Protein AF-A0A915LHN9-F1 (afdb_monomer_lite)

pLDDT: mean 75.08, std 18.37, range [23.11, 97.94]

InterPro domains:
  IPR002088 Protein prenyltransferase, alpha subunit [PF01239] (464-487)
  IPR002088 Protein prenyltransferase, alpha subunit [PF01239] (536-564)
  IPR002088 Protein prenyltransferase, alpha subunit [PS51147] (412-446)
  IPR002088 Protein prenyltransferase, alpha subunit [PS51147] (463-497)
  IPR002088 Protein prenyltransferase, alpha subunit [PS51147] (533-567)
  IPR011043 Galactose oxidase/kelch, beta-propeller [SSF50965] (119-292)
  IPR015915 Kelch-type beta-propeller [G3DSA:2.120.10.80] (1-149)
  IPR015915 Kelch-type beta-propeller [G3DSA:2.120.10.80] (150-326)
  IPR052125 Kelch domain-containing protein 10 [PTHR46428] (4-331)

Organism: Meloidogyne javanica (NCBI:txid6303)

Radius of gyration: 35.58 Å; chains: 1; bounding box: 91×74×95 Å

Foldseek 3Di:
DADWDWDAQPQVRDIDTAAAPDPVDGDDQFPAQWDKEAPDDPPDPPDFRFKIKIAKGAHPVGADPRIDGWIWIWGQALLRHIDIDTAAADDPDGGDRFGQWAKYWDWDADPPGWIKIKMWTAWGDRRPATFGKIKIWIDTPPDDSNDHTYIDTLDDGPPAHGGWGQWYWDDDDQKTWIDWGARDLQGIDFLQWIWIAGNVVSHIDIDGAAAAPVPGGDAGFGQWDWDDDDQKIKTAWGAHNVRAIFFWIWIAGNVRRYIDTDDPVQTWPFRFGNWDWYADPQQKIKIAWHWGADPDPDRDIDTDGDITMGGPDPGDPVSVVSSVVPVVDPDDPCSSCSRGDNDVVSVVLPQDPDDDDDDDDDDDDDPDDDPPPPPPDDPVRVVVVVVVVVVVVVLLVVLVVVLVVCVVVVNQDVSNVVSLLVVCLVVVQPLVSLVSVVSSLVVQLDDDVPDDPVNSVVSNVVSVVVLQVSLVSNCVVPVQRPSSLVSDQDDCLVVSCVVPVQNCSSQDDDDDDDDDDDDDDRPVSHCVVVVPDLVNLLVVLVVSCVVPVLRLSSLVSNVVSQLVVQVVVDDPPFLASHDLVVLLVLLVSLLVSCLVPVQRCRSLVSVVVSLCRQFPGHPDDKDWFKKAAPDQFKMKTFIPDWAAPVVVVLFWDFDPVWDKDKAADDLPPPDPSRDHNGTHRMIMIGRGHPWIWTFDQPPVRDTDPDIDTRGHPDMDGPLVCLCQQLPQAAGPGDPSVLVSLVSLLVSLVVPCVPPVRLSSLVSNLVSCCNGGGLDPVSLVSLVVSLVSNCVVPVVCNVVSLVVNLSSLQSVQQQDADPVGGGVVVCLRVRNAADDPVPSPHPDCPVCSNVVSRHDDPPPVPPDPDDDGDDD

Secondary structure (DSSP, 8-state):
-----EEEETTTTEEEEPEESSTTSPPPS--BS-EEEES--TT-TTS-TTEEEEE--B-SSPSGGG----EEEEEE-TTSEEEEEEPPEESS------BS-EEEEEEEEPTTS-EEEEEEEEEEE-SS-EEEEEEEEEEETTS-TTSPEEEEEEE-TTSSS---BS-EEEEETTEEEEE--EEETTEE--SSEEEEEETTTTEEEEEEPBPBTTTBSPPP-BS-EEEEETTEEEEE--B-TTS-B---EEEEETTTTEEEE--TTSS-SS--BS-EEEE-TTSEEEEE--EEE--SSS--EEE---EEEEESSPPPHHHHHHHHHHHH--SGGGGTTTSS---HHHHTTS-----PPP-----------S--------HHHHHHHHHHHHHHHHHHHHHHHHHHHHHHHT--SHHHHHHHHHHHTT-TT-HHHHHHHHHHHHHHTSPPTT--HHHHHHHHHHHHHHHHHHHHHHHHH-TT-HHHHHH--SS-HHHHHHH-TT-HHHH------S-------HHHHHHHHTT--HHHHHHHHHHHHHH-TT-HHHHHHHHHHHHHHTGGGS-TT---SS-HHHHHHHHHHHHHHHHH-TT-HHHHHHHHHHHHHHHH-SPPPP-EEEEEESSSSEEEEEEEEEEEHHHHHHHEE--TTS--EEEEE-S----TT--S-SEEEEEEEES--SSEEE--B-TTS-B-S-PEEE--SS-EE-HHHHHHHT-SSPP---HHHHHHHHHHHHHHHHHHHHH--HHHHHHHHHHHHHHH-S-HHHHHHHHHHHHHHHHH-GGGHHHHHHHHHHHHHHHHHHSBPTTSSBHHHHHHHTS--B-GGGT--S--TTGGGGGGGB-----TT---S------

Structure (mmCIF, N/CA/C/O backbone):
data_AF-A0A915LHN9-F1
#
_entry.id   AF-A0A915LHN9-F1
#
loop_
_atom_site.group_PDB
_atom_site.id
_atom_site.type_symbol
_atom_site.label_atom_id
_atom_site.label_alt_id
_atom_site.label_comp_id
_atom_site.label_asym_id
_atom_site.label_entity_id
_atom_site.label_seq_id
_atom_site.pdbx_PDB_ins_code
_atom_site.Cartn_x
_atom_site.Cartn_y
_atom_site.Cartn_z
_atom_site.occupancy
_atom_site.B_iso_or_equiv
_atom_site.auth_seq_id
_atom_site.auth_comp_id
_atom_site.auth_asym_id
_atom_site.auth_atom_id
_atom_site.pdbx_PDB_model_num
ATOM 1 N N . PHE A 1 1 ? -4.178 31.373 26.832 1.00 41.88 1 PHE A N 1
ATOM 2 C CA . PHE A 1 1 ? -4.070 30.091 26.110 1.00 41.88 1 PHE A CA 1
ATOM 3 C C . PHE A 1 1 ? -3.757 30.405 24.659 1.00 41.88 1 PHE A C 1
ATOM 5 O O . PHE A 1 1 ? -4.580 31.052 24.026 1.00 41.88 1 PHE A O 1
ATOM 12 N N . SER A 1 2 ? -2.566 30.071 24.154 1.00 49.72 2 SER A N 1
ATOM 13 C CA . SER A 1 2 ? -2.319 30.146 22.710 1.00 49.72 2 SER A CA 1
ATOM 14 C C . SER A 1 2 ? -2.953 28.920 22.060 1.00 49.72 2 SER A C 1
ATOM 16 O O . SER A 1 2 ? -2.694 27.799 22.496 1.00 49.72 2 SER A O 1
ATOM 18 N N . SER A 1 3 ? -3.807 29.122 21.058 1.00 67.75 3 SER A N 1
ATOM 19 C CA . SER A 1 3 ? -4.285 28.023 20.220 1.00 67.75 3 SER A CA 1
ATOM 20 C C . SER A 1 3 ? -3.090 27.443 19.468 1.00 67.75 3 SER A C 1
ATOM 22 O O . SER A 1 3 ? -2.469 28.128 18.657 1.00 67.75 3 SER A O 1
ATOM 24 N N . ASP A 1 4 ? -2.753 26.193 19.769 1.00 80.88 4 ASP A N 1
ATOM 25 C CA . ASP A 1 4 ? -1.668 25.458 19.132 1.00 80.88 4 ASP A CA 1
ATOM 26 C C . ASP A 1 4 ? -2.243 24.470 18.116 1.00 80.88 4 ASP A C 1
ATOM 28 O O . ASP A 1 4 ? -3.267 23.835 18.365 1.00 80.88 4 ASP A O 1
ATOM 32 N N . ALA A 1 5 ? -1.543 24.275 17.003 1.00 82.56 5 ALA A N 1
ATOM 33 C CA . ALA A 1 5 ? -1.852 23.208 16.065 1.00 82.56 5 ALA A CA 1
ATOM 34 C C . ALA A 1 5 ? -0.722 22.188 16.010 1.00 82.56 5 ALA A C 1
ATOM 36 O O . ALA A 1 5 ? 0.466 22.523 15.995 1.00 82.56 5 ALA A O 1
ATOM 37 N N . TRP A 1 6 ? -1.118 20.925 15.953 1.00 84.19 6 TRP A N 1
ATOM 38 C CA . TRP A 1 6 ? -0.229 19.780 15.994 1.00 84.19 6 TRP A CA 1
ATOM 39 C C . TRP A 1 6 ? -0.526 18.872 14.815 1.00 84.19 6 TRP A C 1
ATOM 41 O O . TRP A 1 6 ? -1.683 18.656 14.462 1.00 84.19 6 TRP A O 1
ATOM 51 N N . ARG A 1 7 ? 0.529 18.314 14.225 1.00 81.56 7 ARG A N 1
ATOM 52 C CA . ARG A 1 7 ? 0.420 17.254 13.228 1.00 81.56 7 ARG A CA 1
ATOM 53 C C . ARG A 1 7 ? 1.058 15.987 13.759 1.00 81.56 7 ARG A C 1
ATOM 55 O O . ARG A 1 7 ? 2.117 16.041 14.388 1.00 81.56 7 ARG A O 1
ATOM 62 N N . PHE A 1 8 ? 0.436 14.856 13.467 1.00 80.69 8 PHE A N 1
ATOM 63 C CA . PHE A 1 8 ? 1.002 13.546 13.735 1.00 80.69 8 PHE A CA 1
ATOM 64 C C . PHE A 1 8 ? 1.490 12.929 12.433 1.00 80.69 8 PHE A C 1
ATOM 66 O O . PHE A 1 8 ? 0.723 12.753 11.486 1.00 80.69 8 PHE A O 1
ATOM 73 N N . ASN A 1 9 ? 2.771 12.582 12.376 1.00 76.56 9 ASN A N 1
ATOM 74 C CA . ASN A 1 9 ? 3.308 11.853 11.243 1.00 76.56 9 ASN A CA 1
ATOM 75 C C . ASN A 1 9 ? 3.039 10.355 11.432 1.00 76.56 9 ASN A C 1
ATOM 77 O O . ASN A 1 9 ? 3.674 9.692 12.250 1.00 76.56 9 ASN A O 1
ATOM 81 N N . ARG A 1 10 ? 2.108 9.823 10.634 1.00 72.75 10 ARG A N 1
ATOM 82 C CA . ARG A 1 10 ? 1.647 8.425 10.698 1.00 72.75 10 ARG A CA 1
ATOM 83 C C . ARG A 1 10 ? 2.717 7.367 10.416 1.00 72.75 10 ARG A C 1
ATOM 85 O O . ARG A 1 10 ? 2.475 6.195 10.688 1.00 72.75 10 ARG A O 1
ATOM 92 N N . LEU A 1 11 ? 3.840 7.763 9.817 1.00 70.62 11 LEU A N 1
ATOM 93 C CA . LEU A 1 11 ? 4.922 6.857 9.449 1.00 70.62 11 LEU A CA 1
ATOM 94 C C . LEU A 1 11 ? 6.073 6.905 10.459 1.00 70.62 11 LEU A C 1
ATOM 96 O O . LEU A 1 11 ? 6.618 5.867 10.810 1.00 70.62 11 LEU A O 1
ATOM 100 N N . THR A 1 12 ? 6.430 8.094 10.959 1.00 70.31 12 THR A N 1
ATOM 101 C CA . THR A 1 12 ? 7.479 8.236 11.988 1.00 70.31 12 THR A CA 1
ATOM 102 C C . THR A 1 12 ? 6.951 8.102 13.411 1.00 70.31 12 THR A C 1
ATOM 104 O O . THR A 1 12 ? 7.747 8.024 14.342 1.00 70.31 12 THR A O 1
ATOM 107 N N . HIS A 1 13 ? 5.629 8.101 13.589 1.00 75.94 13 HIS A N 1
ATOM 108 C CA . HIS A 1 13 ? 4.952 8.097 14.884 1.00 75.94 13 HIS A CA 1
ATOM 109 C C . HIS A 1 13 ? 5.317 9.288 15.783 1.00 75.94 13 HIS A C 1
ATOM 111 O O . HIS A 1 13 ? 5.289 9.189 17.009 1.00 75.94 13 HIS A O 1
ATOM 117 N N . LYS A 1 14 ? 5.652 10.435 15.179 1.00 80.25 14 LYS A N 1
ATOM 118 C CA . LYS A 1 14 ? 6.050 11.650 15.900 1.00 80.25 14 LYS A CA 1
ATOM 119 C C . LYS A 1 14 ? 5.025 12.761 15.743 1.00 80.25 14 LYS A C 1
ATOM 121 O O . LYS A 1 14 ? 4.548 13.043 14.642 1.00 80.25 14 LYS A O 1
ATOM 126 N N . TRP A 1 15 ? 4.748 13.428 16.857 1.00 81.50 15 TRP A N 1
ATOM 127 C CA . TRP A 1 15 ? 4.033 14.696 16.882 1.00 81.50 15 TRP A CA 1
ATOM 128 C C . TRP A 1 15 ? 4.979 15.845 16.553 1.00 81.50 15 TRP A C 1
ATOM 130 O O . TRP A 1 15 ? 6.128 15.874 16.992 1.00 81.50 15 TRP A O 1
ATOM 140 N N . GLN A 1 16 ? 4.478 16.815 15.798 1.00 80.75 16 GLN A N 1
ATOM 141 C CA . GLN A 1 16 ? 5.176 18.057 15.516 1.00 80.75 16 GLN A CA 1
ATOM 142 C C . GLN A 1 16 ? 4.214 19.229 15.694 1.00 80.75 16 GLN A C 1
ATOM 144 O O . GLN A 1 16 ? 3.130 19.251 15.105 1.00 80.75 16 GLN A O 1
ATOM 149 N N . LYS A 1 17 ? 4.636 20.226 16.474 1.00 84.38 17 LYS A N 1
ATOM 150 C CA . LYS A 1 17 ? 3.936 21.507 16.563 1.00 84.38 17 LYS A CA 1
ATOM 151 C C . LYS A 1 17 ? 4.083 22.251 15.234 1.00 84.38 17 LYS A C 1
ATOM 153 O O . LYS A 1 17 ? 5.195 22.402 14.725 1.00 84.38 17 LYS A O 1
ATOM 158 N N . CYS A 1 18 ? 2.964 22.670 14.658 1.00 83.56 18 CYS A N 1
ATOM 159 C CA . CYS A 1 18 ? 2.934 23.395 13.393 1.00 83.56 18 CYS A CA 1
ATOM 160 C C . CYS A 1 18 ? 3.141 24.892 13.636 1.00 83.56 18 CYS A C 1
ATOM 162 O O . CYS A 1 18 ? 2.627 25.451 14.606 1.00 83.56 18 CYS A O 1
ATOM 164 N N . GLY A 1 19 ? 3.894 25.538 12.747 1.00 85.12 19 GLY A N 1
ATOM 165 C CA . GLY A 1 19 ? 4.021 26.995 12.732 1.00 85.12 19 GLY A CA 1
ATOM 166 C C . GLY A 1 19 ? 2.885 27.639 11.940 1.00 85.12 19 GLY A C 1
ATOM 167 O O . GLY A 1 19 ? 2.298 27.003 11.067 1.00 85.12 19 GLY A O 1
ATOM 168 N N . LEU A 1 20 ? 2.599 28.912 12.197 1.00 86.81 20 LEU A N 1
ATOM 169 C CA . LEU A 1 20 ? 1.742 29.708 11.317 1.00 86.81 20 LEU A CA 1
ATOM 170 C C . LEU A 1 20 ? 2.551 30.196 10.112 1.00 86.81 20 LEU A C 1
ATOM 172 O O . LEU A 1 20 ? 3.718 30.570 10.250 1.00 86.81 20 LEU A O 1
ATOM 176 N N . ALA A 1 21 ? 1.943 30.171 8.926 1.00 87.31 21 ALA A N 1
ATOM 177 C CA . ALA A 1 21 ? 2.528 30.779 7.735 1.00 87.31 21 ALA A CA 1
ATOM 178 C C . ALA A 1 21 ? 2.597 32.304 7.875 1.00 87.31 21 ALA A C 1
ATOM 180 O O . ALA A 1 21 ? 3.624 32.896 7.548 1.00 87.31 21 ALA A O 1
ATOM 181 N N . ASP A 1 22 ? 1.544 32.891 8.443 1.00 86.44 22 ASP A N 1
ATOM 182 C CA . ASP A 1 22 ? 1.448 34.302 8.798 1.00 86.44 22 ASP A CA 1
ATOM 183 C C . ASP A 1 22 ? 1.193 34.445 10.312 1.00 86.44 22 ASP A C 1
ATOM 185 O O . ASP A 1 22 ? 0.082 34.175 10.776 1.00 86.44 22 ASP A O 1
ATOM 189 N N . PRO A 1 23 ? 2.200 34.848 11.107 1.00 83.12 23 PRO A N 1
ATOM 190 C CA . PRO A 1 23 ? 2.040 35.078 12.542 1.00 83.12 23 PRO A CA 1
ATOM 191 C C . PRO A 1 23 ? 1.019 36.168 12.901 1.00 83.12 23 PRO A C 1
ATOM 193 O O . PRO A 1 23 ? 0.528 36.168 14.029 1.00 83.12 23 PRO A O 1
ATOM 196 N N . ALA A 1 24 ? 0.695 37.085 11.980 1.00 84.50 24 ALA A N 1
ATOM 197 C CA . ALA A 1 24 ? -0.307 38.127 12.203 1.00 84.50 24 ALA A CA 1
ATOM 198 C C . ALA A 1 24 ? -1.748 37.591 12.138 1.00 84.50 24 ALA A C 1
ATOM 200 O O . ALA A 1 24 ? -2.674 38.266 12.587 1.00 84.50 24 ALA A O 1
ATOM 201 N N . ASN A 1 25 ? -1.940 36.372 11.624 1.00 84.00 25 ASN A N 1
ATOM 202 C CA . ASN A 1 25 ? -3.236 35.713 11.515 1.00 84.00 25 ASN A CA 1
ATOM 203 C C . ASN A 1 25 ? -3.287 34.459 12.416 1.00 84.00 25 ASN A C 1
ATOM 205 O O . ASN A 1 25 ? -3.032 33.344 11.948 1.00 84.00 25 ASN A O 1
ATOM 209 N N . PRO A 1 26 ? -3.566 34.619 13.726 1.00 84.62 26 PRO A N 1
ATOM 210 C CA . PRO A 1 26 ? -3.563 33.510 14.673 1.00 84.62 26 PRO A CA 1
ATOM 211 C C . PRO A 1 26 ? -4.713 32.528 14.424 1.00 84.62 26 PRO A C 1
ATOM 213 O O . PRO A 1 26 ? -5.746 32.867 13.845 1.00 84.62 26 PRO A O 1
ATOM 216 N N . LEU A 1 27 ? -4.555 31.301 14.931 1.00 86.50 27 LEU A N 1
ATOM 217 C CA . LEU A 1 27 ? -5.652 30.334 14.969 1.00 86.50 27 LEU A CA 1
ATOM 218 C C . LEU A 1 27 ? -6.839 30.887 15.773 1.00 86.50 27 LEU A C 1
ATOM 220 O O . LEU A 1 27 ? -6.623 31.626 16.739 1.00 86.50 27 LEU A O 1
ATOM 224 N N . PRO A 1 28 ? -8.080 30.488 15.436 1.00 87.50 28 PRO A N 1
ATOM 225 C CA . PRO A 1 28 ? -9.244 30.842 16.234 1.00 87.50 28 PRO A CA 1
ATOM 226 C C . PRO A 1 28 ? -9.051 30.411 17.693 1.00 87.50 28 PRO A C 1
ATOM 228 O O . PRO A 1 28 ? -8.459 29.370 17.982 1.00 87.50 28 PRO A O 1
ATOM 231 N N . ASP A 1 29 ? -9.554 31.203 18.633 1.00 85.25 29 ASP A N 1
ATOM 232 C CA . ASP A 1 29 ? -9.572 30.852 20.057 1.00 85.25 29 ASP A CA 1
ATOM 233 C C . ASP A 1 29 ? -10.825 30.042 20.444 1.00 85.25 29 ASP A C 1
ATOM 235 O O . ASP A 1 29 ? -10.897 29.481 21.535 1.00 85.25 29 ASP A O 1
ATOM 239 N N . THR A 1 30 ? -11.782 29.929 19.521 1.00 88.00 30 THR A N 1
ATOM 240 C CA . THR A 1 30 ? -13.078 29.242 19.639 1.00 88.00 30 THR A CA 1
ATOM 241 C C . THR A 1 30 ? -13.029 27.796 19.135 1.00 88.00 30 THR A C 1
ATOM 243 O O . THR A 1 30 ? -13.868 27.355 18.361 1.00 88.00 30 THR A O 1
ATOM 246 N N . LEU A 1 31 ? -12.014 27.040 19.563 1.00 85.94 31 LEU A N 1
ATOM 247 C CA . LEU A 1 31 ? -11.741 25.674 19.086 1.00 85.94 31 LEU A CA 1
ATOM 248 C C . LEU A 1 31 ? -12.291 24.564 19.999 1.00 85.94 31 LEU A C 1
ATOM 250 O O . LEU A 1 31 ? -11.873 23.412 19.891 1.00 85.94 31 LEU A O 1
ATOM 254 N N . ALA A 1 32 ? -13.226 24.858 20.901 1.00 86.12 32 ALA A N 1
ATOM 255 C CA . ALA A 1 32 ? -13.972 23.806 21.587 1.00 86.12 32 ALA A CA 1
ATOM 256 C C . ALA A 1 32 ? -15.251 23.472 20.807 1.00 86.12 32 ALA A C 1
ATOM 258 O O . ALA A 1 32 ? -16.022 24.366 20.460 1.00 86.12 32 ALA A O 1
ATOM 259 N N . SER A 1 33 ? -15.467 22.180 20.537 1.00 88.25 33 SER A N 1
ATOM 260 C CA . SER A 1 33 ? -16.639 21.653 19.817 1.00 88.25 33 SER A CA 1
ATOM 261 C C . SER A 1 33 ? -16.911 22.317 18.455 1.00 88.25 33 SER A C 1
ATOM 263 O O . SER A 1 33 ? -18.059 22.403 18.031 1.00 88.25 33 SER A O 1
ATOM 265 N N . PHE A 1 34 ? -15.876 22.787 17.760 1.00 92.62 34 PHE A N 1
ATOM 266 C CA . PHE A 1 34 ? -15.986 23.187 16.354 1.00 92.62 34 PHE A CA 1
ATOM 267 C C . PHE A 1 34 ? -16.174 21.958 15.455 1.00 92.62 34 PHE A C 1
ATOM 269 O O . PHE A 1 34 ? -15.847 20.835 15.850 1.00 92.62 34 PHE A O 1
ATOM 276 N N . SER A 1 35 ? -16.647 22.180 14.231 1.00 92.75 35 SER A N 1
ATOM 277 C CA . SER A 1 35 ? -16.701 21.141 13.200 1.00 92.75 35 SER A CA 1
ATOM 278 C C . SER A 1 35 ? -15.552 21.324 12.224 1.00 92.75 35 SER A C 1
ATOM 280 O O . SER A 1 35 ? -15.201 22.452 11.862 1.00 92.75 35 SER A O 1
ATOM 282 N N . LEU A 1 36 ? -14.995 20.210 11.759 1.00 91.62 36 LEU A N 1
ATOM 283 C CA . LEU A 1 36 ? -13.948 20.188 10.749 1.00 91.62 36 LEU A CA 1
ATOM 284 C C . LEU A 1 36 ? -14.298 19.164 9.678 1.00 91.62 36 LEU A C 1
ATOM 286 O O . LEU A 1 36 ? -14.611 18.023 10.000 1.00 91.62 36 LEU A O 1
ATOM 290 N N . VAL A 1 37 ? -14.199 19.558 8.410 1.00 90.19 37 VAL A N 1
ATOM 291 C CA . VAL A 1 37 ? -14.380 18.645 7.275 1.00 90.19 37 VAL A CA 1
ATOM 292 C C . VAL A 1 37 ? -13.215 18.781 6.306 1.00 90.19 37 VAL A C 1
ATOM 294 O O . VAL A 1 37 ? -12.804 19.892 5.967 1.00 90.19 37 VAL A O 1
ATOM 297 N N . SER A 1 38 ? -12.656 17.651 5.872 1.00 84.50 38 SER A N 1
ATOM 298 C CA . SER A 1 38 ? -11.589 17.654 4.870 1.00 84.50 38 SER A CA 1
ATOM 299 C C . SER A 1 38 ? -12.130 18.068 3.502 1.00 84.50 38 SER A C 1
ATOM 301 O O . SER A 1 38 ? -13.267 17.760 3.138 1.00 84.50 38 SER A O 1
ATOM 303 N N . ARG A 1 39 ? -11.294 18.756 2.724 1.00 79.06 39 ARG A N 1
ATOM 304 C CA . ARG A 1 39 ? -11.580 19.087 1.328 1.00 79.06 39 ARG A CA 1
ATOM 305 C C . ARG A 1 39 ? -11.264 17.928 0.374 1.00 79.06 39 ARG A C 1
ATOM 307 O O . ARG A 1 39 ? -11.835 17.873 -0.708 1.00 79.06 39 ARG A O 1
ATOM 314 N N . GLY A 1 40 ? -10.366 17.016 0.754 1.00 65.00 40 GLY A N 1
ATOM 315 C CA . GLY A 1 40 ? -10.006 15.850 -0.057 1.00 65.00 40 GLY A CA 1
ATOM 316 C C . GLY A 1 40 ? -10.950 14.670 0.181 1.00 65.00 40 GLY A C 1
ATOM 317 O O . GLY A 1 40 ? -11.145 14.266 1.325 1.00 65.00 40 GLY A O 1
ATOM 318 N N . GLN A 1 41 ? -11.504 14.091 -0.888 1.00 55.34 41 GLN A N 1
ATOM 319 C CA . GLN A 1 41 ? -12.154 12.773 -0.857 1.00 55.34 41 GLN A CA 1
ATOM 320 C C . GLN A 1 41 ? -11.271 11.733 -1.556 1.00 55.34 41 GLN A C 1
ATOM 322 O O . GLN A 1 41 ? -10.520 12.068 -2.469 1.00 55.34 41 GLN A O 1
ATOM 327 N N . GLN A 1 42 ? -11.387 10.460 -1.163 1.00 44.69 42 GLN A N 1
ATOM 328 C CA . GLN A 1 42 ? -10.679 9.338 -1.804 1.00 44.69 42 GLN A CA 1
ATOM 329 C C . GLN A 1 42 ? -10.978 9.227 -3.316 1.00 44.69 42 GLN A C 1
ATOM 331 O O . GLN A 1 42 ? -10.148 8.715 -4.060 1.00 44.69 42 GLN A O 1
ATOM 336 N N . SER A 1 43 ? -12.127 9.746 -3.768 1.00 39.56 43 SER A N 1
ATOM 337 C CA . SER A 1 43 ? -12.572 9.801 -5.167 1.00 39.56 43 SER A CA 1
ATOM 338 C C . SER A 1 43 ? -12.132 11.055 -5.943 1.00 39.56 43 SER A C 1
ATOM 340 O O . SER A 1 43 ? -12.230 11.067 -7.168 1.00 39.56 43 SER A O 1
ATOM 342 N N . ASP A 1 44 ? -11.639 12.101 -5.268 1.00 38.72 44 ASP A N 1
ATOM 343 C CA . ASP A 1 44 ? -11.255 13.379 -5.887 1.00 38.72 44 ASP A CA 1
ATOM 344 C C . ASP A 1 44 ? -9.735 13.418 -6.137 1.00 38.72 44 ASP A C 1
ATOM 346 O O . ASP A 1 44 ? -8.949 13.896 -5.316 1.00 38.72 44 ASP A O 1
ATOM 350 N N . PHE A 1 45 ? -9.295 12.959 -7.314 1.00 35.00 45 PHE A N 1
ATOM 351 C CA . PHE A 1 45 ? -7.878 12.980 -7.728 1.00 35.00 45 PHE A CA 1
ATOM 352 C C . PHE A 1 45 ? -7.251 14.397 -7.786 1.00 35.00 45 PHE A C 1
ATOM 354 O O . PHE A 1 45 ? -6.022 14.531 -7.879 1.00 35.00 45 PHE A O 1
ATOM 361 N N . SER A 1 46 ? -8.067 15.456 -7.706 1.00 30.56 46 SER A N 1
ATOM 362 C CA . SER A 1 46 ? -7.673 16.866 -7.827 1.00 30.56 46 SER A CA 1
ATOM 363 C C . SER A 1 46 ? -7.418 17.603 -6.504 1.00 30.56 46 SER A C 1
ATOM 365 O O . SER A 1 46 ? -6.936 18.735 -6.548 1.00 30.56 46 SER A O 1
ATOM 367 N N . CYS A 1 47 ? -7.723 17.025 -5.334 1.00 40.31 47 CYS A N 1
ATOM 368 C CA . CYS A 1 47 ? -7.636 17.734 -4.048 1.00 40.31 47 CYS A CA 1
ATOM 369 C C . CYS A 1 47 ? -6.608 17.107 -3.089 1.00 40.31 47 CYS A C 1
ATOM 371 O O . CYS A 1 47 ? -6.528 15.891 -2.940 1.00 40.31 47 CYS A O 1
ATOM 373 N N . SER A 1 48 ? -5.803 17.945 -2.423 1.00 52.41 48 SER A N 1
ATOM 374 C CA . SER A 1 48 ? -4.827 17.487 -1.422 1.00 52.41 48 SER A CA 1
ATOM 375 C C . SER A 1 48 ? -5.512 17.202 -0.077 1.00 52.41 48 SER A C 1
ATOM 377 O O . SER A 1 48 ? -6.350 17.987 0.364 1.00 52.41 48 SER A O 1
ATOM 379 N N . PHE A 1 49 ? -5.117 16.129 0.616 1.00 62.69 49 PHE A N 1
ATOM 380 C CA . PHE A 1 49 ? -5.605 15.776 1.966 1.00 62.69 49 PHE A CA 1
ATOM 381 C C . PHE A 1 49 ? -5.198 16.782 3.067 1.00 62.69 49 PHE A C 1
ATOM 383 O O . PHE A 1 49 ? -5.535 16.596 4.232 1.00 62.69 49 PHE A O 1
ATOM 390 N N . ASN A 1 50 ? -4.492 17.856 2.705 1.00 74.44 50 ASN A N 1
ATOM 391 C CA . ASN A 1 50 ? -3.958 18.863 3.625 1.00 74.44 50 ASN A CA 1
ATOM 392 C C . ASN A 1 50 ? -4.845 20.094 3.781 1.00 74.44 50 ASN A C 1
ATOM 394 O O . ASN A 1 50 ? -4.433 21.058 4.427 1.00 74.44 50 ASN A O 1
ATOM 398 N N . GLU A 1 51 ? -6.013 20.092 3.146 1.00 85.44 51 GLU A N 1
ATOM 399 C CA . GLU A 1 51 ? -6.959 21.199 3.175 1.00 85.44 51 GLU A CA 1
ATOM 400 C C . GLU A 1 51 ? -8.244 20.785 3.893 1.00 85.44 51 GLU A C 1
ATOM 402 O O . GLU A 1 51 ? -8.754 19.678 3.699 1.00 85.44 51 GLU A O 1
ATOM 407 N N . ALA A 1 52 ? -8.780 21.682 4.715 1.00 89.25 52 ALA A N 1
ATOM 408 C CA . ALA A 1 52 ? -10.027 21.472 5.438 1.00 89.25 52 ALA A CA 1
ATOM 409 C C . ALA A 1 52 ? -10.786 22.788 5.643 1.00 89.25 52 ALA A C 1
ATOM 411 O O . ALA A 1 52 ? -10.239 23.884 5.477 1.00 89.25 52 ALA A O 1
ATOM 412 N N . TYR A 1 53 ? -12.047 22.660 6.039 1.00 92.31 53 TYR A N 1
ATOM 413 C CA . TYR A 1 53 ? -12.872 23.760 6.516 1.00 92.31 53 TYR A CA 1
ATOM 414 C C . TYR A 1 53 ? -13.139 23.610 8.007 1.00 92.31 53 TYR A C 1
ATOM 416 O O . TYR A 1 53 ? -13.400 22.505 8.480 1.00 92.31 53 TYR A O 1
ATOM 424 N N . ILE A 1 54 ? -13.078 24.727 8.727 1.00 93.81 54 ILE A N 1
ATOM 425 C CA . ILE A 1 54 ? -13.389 24.842 10.151 1.00 93.81 54 ILE A CA 1
ATOM 426 C C . ILE A 1 54 ? -14.576 25.782 10.291 1.00 93.81 54 ILE A C 1
ATOM 428 O O . ILE A 1 54 ? -14.543 26.897 9.765 1.00 93.81 54 ILE A O 1
ATOM 432 N N . PHE A 1 55 ? -15.594 25.349 11.023 1.00 95.38 55 PHE A N 1
ATOM 433 C CA . PHE A 1 55 ? -16.768 26.161 11.299 1.00 95.38 55 PHE A CA 1
ATOM 434 C C . PHE A 1 55 ? -17.191 26.064 12.765 1.00 95.38 55 PHE A C 1
ATOM 436 O O . PHE A 1 55 ? -17.122 24.996 13.382 1.00 95.38 55 PHE A O 1
ATOM 443 N N . GLY A 1 56 ? -17.676 27.191 13.286 1.00 93.19 56 GLY A N 1
ATOM 444 C CA . GLY A 1 56 ? -18.273 27.287 14.612 1.00 93.19 56 GLY A CA 1
ATOM 445 C C . GLY A 1 56 ? -17.279 27.041 15.743 1.00 93.19 56 GLY A C 1
ATOM 446 O O . GLY A 1 56 ? -16.065 27.161 15.573 1.00 93.19 56 GLY A O 1
ATOM 447 N N . GLY A 1 57 ? -17.823 26.689 16.903 1.00 92.25 57 GLY A N 1
ATOM 448 C CA . GLY A 1 57 ? -17.063 26.427 18.118 1.00 92.25 57 GLY A CA 1
ATOM 449 C C . GLY A 1 57 ? -17.176 27.545 19.153 1.00 92.25 57 GLY A C 1
ATOM 450 O O . GLY A 1 57 ? -17.697 28.634 18.900 1.00 92.25 57 GLY A O 1
ATOM 451 N N . THR A 1 58 ? -16.697 27.238 20.354 1.00 90.88 58 THR A N 1
ATOM 452 C CA . THR A 1 58 ? -16.778 28.085 21.550 1.00 90.88 58 THR A CA 1
ATOM 453 C C . THR A 1 58 ? -15.416 28.155 22.241 1.00 90.88 58 THR A C 1
ATOM 455 O O . THR A 1 58 ? -14.505 27.376 21.947 1.00 90.88 58 THR A O 1
ATOM 458 N N . LYS A 1 59 ? -15.256 29.090 23.178 1.00 86.06 59 LYS A N 1
ATOM 459 C CA . LYS A 1 59 ? -14.097 29.171 24.083 1.00 86.06 59 LYS A CA 1
ATOM 460 C C . LYS A 1 59 ? -14.548 29.212 25.535 1.00 86.06 59 LYS A C 1
ATOM 462 O O . LYS A 1 59 ? -15.740 29.197 25.781 1.00 86.06 59 LYS A O 1
ATOM 467 N N . VAL A 1 60 ? -13.619 29.221 26.489 1.00 78.19 60 VAL A N 1
ATOM 468 C CA . VAL A 1 60 ? -13.955 29.375 27.914 1.00 78.19 60 VAL A CA 1
ATOM 469 C C . VAL A 1 60 ? -14.232 30.857 28.217 1.00 78.19 60 VAL A C 1
ATOM 471 O O . VAL A 1 60 ? -13.402 31.689 27.838 1.00 78.19 60 VAL A O 1
ATOM 474 N N . PRO A 1 61 ? -15.329 31.205 28.920 1.00 76.12 61 PRO A N 1
ATOM 475 C CA . PRO A 1 61 ? -16.432 30.335 29.359 1.00 76.12 61 PRO A CA 1
ATOM 476 C C . PRO A 1 61 ? -17.313 29.880 28.184 1.00 76.12 61 PRO A C 1
ATOM 478 O O . PRO A 1 61 ? -17.587 30.676 27.292 1.00 76.12 61 PRO A O 1
ATOM 481 N N . PHE A 1 62 ? -17.736 28.610 28.192 1.00 74.75 62 PHE A N 1
ATOM 482 C CA . PHE A 1 62 ? -18.438 27.983 27.065 1.00 74.75 62 PHE A CA 1
ATOM 483 C C . PHE A 1 62 ? -19.849 28.555 26.841 1.00 74.75 62 PHE A C 1
ATOM 485 O O . PHE A 1 62 ? -20.601 28.707 27.801 1.00 74.75 62 PHE A O 1
ATOM 492 N N . GLY A 1 63 ? -20.217 28.802 25.577 1.00 74.00 63 GLY A N 1
ATOM 493 C CA . GLY A 1 63 ? -21.557 29.223 25.154 1.00 74.00 63 GLY A CA 1
ATOM 494 C C . GLY A 1 63 ? -21.772 30.740 25.038 1.00 74.00 63 GLY A C 1
ATOM 495 O O . GLY A 1 63 ? -20.884 31.558 25.310 1.00 74.00 63 GLY A O 1
ATOM 496 N N . GLY A 1 64 ? -22.974 31.125 24.604 1.00 75.81 64 GLY A N 1
ATOM 497 C CA . GLY A 1 64 ? -23.437 32.507 24.481 1.00 75.81 64 GLY A CA 1
ATOM 498 C C . GLY A 1 64 ? -22.559 33.367 23.566 1.00 75.81 64 GLY A C 1
ATOM 499 O O . GLY A 1 64 ? -22.274 33.027 22.417 1.00 75.81 64 GLY A O 1
ATOM 500 N N . ASN A 1 65 ? -22.083 34.499 24.092 1.00 76.38 65 ASN A N 1
ATOM 501 C CA . ASN A 1 65 ? -21.251 35.459 23.351 1.00 76.38 65 ASN A CA 1
ATOM 502 C C . ASN A 1 65 ? -19.857 34.929 22.970 1.00 76.38 65 ASN A C 1
ATOM 504 O O . ASN A 1 65 ? -19.133 35.600 22.232 1.00 76.38 65 ASN A O 1
ATOM 508 N N . SER A 1 66 ? -19.460 33.760 23.479 1.00 83.12 66 SER A N 1
ATOM 509 C CA . SER A 1 66 ? -18.162 33.155 23.185 1.00 83.12 66 SER A CA 1
ATOM 510 C C . SER A 1 66 ? -18.149 32.338 21.886 1.00 83.12 66 SER A C 1
ATOM 512 O O . SER A 1 66 ? -17.070 31.969 21.426 1.00 83.12 66 SER A O 1
ATOM 514 N N . ASN A 1 67 ? -19.312 32.095 21.273 1.00 87.94 67 ASN A N 1
ATOM 515 C CA . ASN A 1 67 ? -19.439 31.300 20.054 1.00 87.94 67 ASN A CA 1
ATOM 516 C C . ASN A 1 67 ? -19.076 32.097 18.795 1.00 87.94 67 ASN A C 1
ATOM 518 O O . ASN A 1 67 ? -19.262 33.317 18.718 1.00 87.94 67 ASN A O 1
ATOM 522 N N . THR A 1 68 ? -18.635 31.392 17.756 1.00 90.44 68 THR A N 1
ATOM 523 C CA . THR A 1 68 ? -18.328 31.976 16.444 1.00 90.44 68 THR A CA 1
ATOM 524 C C . THR A 1 68 ? -19.243 31.432 15.350 1.00 90.44 68 THR A C 1
ATOM 526 O O . THR A 1 68 ? -19.748 30.320 15.440 1.00 90.44 68 THR A O 1
ATOM 529 N N . ASN A 1 69 ? -19.443 32.220 14.296 1.00 91.75 69 ASN A N 1
ATOM 530 C CA . ASN A 1 69 ? -20.112 31.818 13.055 1.00 91.75 69 ASN A CA 1
ATOM 531 C C . ASN A 1 69 ? -19.167 31.884 11.844 1.00 91.75 69 ASN A C 1
ATOM 533 O O . ASN A 1 69 ? -19.599 31.967 10.695 1.00 91.75 69 ASN A O 1
ATOM 537 N N . ARG A 1 70 ? -17.858 31.933 12.101 1.00 92.62 70 ARG A N 1
ATOM 538 C CA . ARG A 1 70 ? -16.844 32.112 11.064 1.00 92.62 70 ARG A CA 1
ATOM 539 C C . ARG A 1 70 ? -16.500 30.782 10.407 1.00 92.62 70 ARG A C 1
ATOM 541 O O . ARG A 1 70 ? -16.260 29.793 11.095 1.00 92.62 70 ARG A O 1
ATOM 548 N N . LEU A 1 71 ? -16.418 30.804 9.079 1.00 93.62 71 LEU A N 1
ATOM 549 C CA . LEU A 1 71 ? -15.907 29.710 8.264 1.00 93.62 71 LEU A CA 1
ATOM 550 C C . LEU A 1 71 ? -14.455 30.001 7.888 1.00 93.62 71 LEU A C 1
ATOM 552 O O . LEU A 1 71 ? -14.158 31.003 7.237 1.00 93.62 71 LEU A O 1
ATOM 556 N N . TYR A 1 72 ? -13.548 29.113 8.268 1.00 92.44 72 TYR A N 1
ATOM 557 C CA . TYR A 1 72 ? -12.140 29.201 7.910 1.00 92.44 72 TYR A CA 1
ATOM 558 C C . TYR A 1 72 ? -11.768 28.077 6.951 1.00 92.44 72 TYR A C 1
ATOM 560 O O . TYR A 1 72 ? -12.140 26.926 7.157 1.00 92.44 72 TYR A O 1
ATOM 568 N N . TRP A 1 73 ? -10.988 28.407 5.928 1.00 91.06 73 TRP A N 1
ATOM 569 C CA . TRP A 1 73 ? -10.214 27.434 5.170 1.00 91.06 73 TRP A CA 1
ATOM 570 C C . TRP A 1 73 ? -8.835 27.315 5.806 1.00 91.06 73 TRP A C 1
ATOM 572 O O . TRP A 1 73 ? -8.192 28.327 6.102 1.00 91.06 73 TRP A O 1
ATOM 582 N N . ILE A 1 74 ? -8.392 26.082 6.015 1.00 88.69 74 ILE A N 1
ATOM 583 C CA . ILE A 1 74 ? -7.074 25.771 6.552 1.00 88.69 74 ILE A CA 1
ATOM 584 C C . ILE A 1 74 ? -6.320 24.881 5.568 1.00 88.69 74 ILE A C 1
ATOM 586 O O . ILE A 1 74 ? -6.878 23.920 5.038 1.00 88.69 74 ILE A O 1
ATOM 590 N N . LYS A 1 75 ? -5.042 25.193 5.343 1.00 86.88 75 LYS A N 1
ATOM 591 C CA . LYS A 1 75 ? -4.114 24.389 4.550 1.00 86.88 75 LYS A CA 1
ATOM 592 C C . LYS A 1 75 ? -2.802 24.196 5.289 1.00 86.88 75 LYS A C 1
ATOM 594 O O . LYS A 1 75 ? -2.217 25.159 5.780 1.00 86.88 75 LYS A O 1
ATOM 599 N N . ILE A 1 76 ? -2.308 22.965 5.316 1.00 82.62 76 ILE A N 1
ATOM 600 C CA . ILE A 1 76 ? -0.961 22.654 5.803 1.00 82.62 76 ILE A CA 1
ATOM 601 C C . ILE A 1 76 ? -0.035 22.513 4.596 1.00 82.62 76 ILE A C 1
ATOM 603 O O . ILE A 1 76 ? -0.291 21.711 3.699 1.00 82.62 76 ILE A O 1
ATOM 607 N N . ASP A 1 77 ? 1.029 23.312 4.542 1.00 79.75 77 ASP A N 1
ATOM 608 C CA . ASP A 1 77 ? 1.998 23.232 3.450 1.00 79.75 77 ASP A CA 1
ATOM 609 C C . ASP A 1 77 ? 3.055 22.133 3.652 1.00 79.75 77 ASP A C 1
ATOM 611 O O . ASP A 1 77 ? 3.140 21.465 4.686 1.00 79.75 77 ASP A O 1
ATOM 615 N N . SER A 1 78 ? 3.906 21.960 2.640 1.00 68.88 78 SER A N 1
ATOM 616 C CA . SER A 1 78 ? 4.974 20.959 2.629 1.00 68.88 78 SER A CA 1
ATOM 617 C C . SER A 1 78 ? 6.071 21.188 3.678 1.00 68.88 78 SER A C 1
ATOM 619 O O . SER A 1 78 ? 6.899 20.298 3.881 1.00 68.88 78 SER A O 1
ATOM 621 N N . LEU A 1 79 ? 6.088 22.334 4.363 1.00 72.06 79 LEU A N 1
ATOM 622 C CA . LEU A 1 79 ? 6.990 22.635 5.476 1.00 72.06 79 LEU A CA 1
ATOM 623 C C . LEU A 1 79 ? 6.308 22.450 6.841 1.00 72.06 79 LEU A C 1
ATOM 625 O O . LEU A 1 79 ? 6.976 22.542 7.872 1.00 72.06 79 LEU A O 1
ATOM 629 N N . GLY A 1 80 ? 5.008 22.144 6.867 1.00 72.19 80 GLY A N 1
ATOM 630 C CA . GLY A 1 80 ? 4.221 22.046 8.093 1.00 72.19 80 GLY A CA 1
ATOM 631 C C . GLY A 1 80 ? 3.791 23.394 8.653 1.00 72.19 80 GLY A C 1
ATOM 632 O O . GLY A 1 80 ? 3.526 23.487 9.855 1.00 72.19 80 GLY A O 1
ATOM 633 N N . LYS A 1 81 ? 3.750 24.438 7.818 1.00 84.31 81 LYS A N 1
ATOM 634 C CA . LYS A 1 81 ? 3.145 25.714 8.190 1.00 84.31 81 LYS A CA 1
ATOM 635 C C . LYS A 1 81 ? 1.665 25.726 7.834 1.00 84.31 81 LYS A C 1
ATOM 637 O O . LYS A 1 81 ? 1.244 25.181 6.813 1.00 84.31 81 LYS A O 1
ATOM 642 N N . ILE A 1 82 ? 0.889 26.363 8.696 1.00 87.38 82 ILE A N 1
ATOM 643 C CA . ILE A 1 82 ? -0.555 26.492 8.565 1.00 87.38 82 ILE A CA 1
ATOM 644 C C . ILE A 1 82 ? -0.886 27.810 7.888 1.00 87.38 82 ILE A C 1
ATOM 646 O O . ILE A 1 82 ? -0.555 28.883 8.393 1.00 87.38 82 ILE A O 1
ATOM 650 N N . HIS A 1 83 ? -1.586 27.703 6.769 1.00 89.19 83 HIS A N 1
ATOM 651 C CA . HIS A 1 83 ? -2.227 28.799 6.066 1.00 89.19 83 HIS A CA 1
ATOM 652 C C . HIS A 1 83 ? -3.692 28.808 6.484 1.00 89.19 83 HIS A C 1
ATOM 654 O O . HIS A 1 83 ? -4.402 27.824 6.281 1.00 89.19 83 HIS A O 1
ATOM 660 N N . LEU A 1 84 ? -4.131 29.900 7.097 1.00 89.88 84 LEU A N 1
ATOM 661 C CA . LEU A 1 84 ? -5.505 30.085 7.544 1.00 89.88 84 LEU A CA 1
ATOM 662 C C . LEU A 1 84 ? -6.118 31.243 6.760 1.00 89.88 84 LEU A C 1
ATOM 664 O O . LEU A 1 84 ? -5.523 32.315 6.676 1.00 89.88 84 LEU A O 1
ATOM 668 N N . LYS A 1 85 ? -7.316 31.051 6.212 1.00 90.12 85 LYS A N 1
ATOM 669 C CA . LYS A 1 85 ? -8.037 32.098 5.482 1.00 90.12 85 LYS A CA 1
ATOM 670 C C . LYS A 1 85 ? -9.498 32.126 5.894 1.00 90.12 85 LYS A C 1
ATOM 672 O O . LYS A 1 85 ? -10.214 31.140 5.718 1.00 90.12 85 LYS A O 1
ATOM 677 N N . LEU A 1 86 ? -9.950 33.272 6.395 1.00 91.38 86 LEU A N 1
ATOM 678 C CA . LEU A 1 86 ? -11.371 33.517 6.622 1.00 91.38 86 LEU A CA 1
ATOM 679 C C . LEU A 1 86 ? -12.102 33.515 5.273 1.00 91.38 86 LEU A C 1
ATOM 681 O O . LEU A 1 86 ? -11.663 34.172 4.331 1.00 91.38 86 LEU A O 1
ATOM 685 N N . GLN A 1 87 ? -13.179 32.744 5.172 1.00 90.94 87 GLN A N 1
ATOM 686 C CA . GLN A 1 87 ? -13.982 32.654 3.959 1.00 90.94 87 GLN A CA 1
ATOM 687 C C . GLN A 1 87 ? -15.085 33.711 3.972 1.00 90.94 87 GLN A C 1
ATOM 689 O O . GLN A 1 87 ? -15.778 33.888 4.974 1.00 90.94 87 GLN A O 1
ATOM 694 N N . SER A 1 88 ? -15.259 34.383 2.837 1.00 90.25 88 SER A N 1
ATOM 695 C CA . SER A 1 88 ? -16.367 35.309 2.619 1.00 90.25 88 SER A CA 1
ATOM 696 C C . SER A 1 88 ? -17.645 34.533 2.318 1.00 90.25 88 SER A C 1
ATOM 698 O O . SER A 1 88 ? -17.623 33.579 1.539 1.00 90.25 88 SER A O 1
ATOM 700 N N . ILE A 1 89 ? -18.759 34.957 2.908 1.00 91.50 89 ILE A N 1
ATOM 701 C CA . ILE A 1 89 ? -20.087 34.380 2.685 1.00 91.50 89 ILE A CA 1
ATOM 702 C C . ILE A 1 89 ? -20.990 35.502 2.180 1.00 91.50 89 ILE A C 1
ATOM 704 O O . ILE A 1 89 ? -21.037 36.574 2.783 1.00 91.50 89 ILE A O 1
ATOM 708 N N . SER A 1 90 ? -21.662 35.263 1.062 1.00 86.00 90 SER A N 1
ATOM 709 C CA . SER A 1 90 ? -22.628 36.158 0.445 1.00 86.00 90 SER A CA 1
ATOM 710 C C . SER A 1 90 ? -24.052 35.651 0.662 1.00 86.00 90 SER A C 1
ATOM 712 O O . SER A 1 90 ? -24.311 34.454 0.817 1.00 86.00 90 SER A O 1
ATOM 714 N N . GLY A 1 91 ? -24.984 36.598 0.686 1.00 78.44 91 GLY A N 1
ATOM 715 C CA . GLY A 1 91 ? -26.403 36.344 0.898 1.00 78.44 91 GLY A CA 1
ATOM 716 C C . GLY A 1 91 ? -26.993 37.224 2.004 1.00 78.44 91 GLY A C 1
ATOM 717 O O . GLY A 1 91 ? -26.256 37.886 2.735 1.00 78.44 91 GLY A O 1
ATOM 718 N N . PRO A 1 92 ? -28.330 37.257 2.123 1.00 76.81 92 PRO A N 1
ATOM 719 C CA . PRO A 1 92 ? -29.029 38.066 3.124 1.00 76.81 92 PRO A CA 1
ATOM 720 C C . PRO A 1 92 ? -28.999 37.450 4.533 1.00 76.81 92 PRO A C 1
ATOM 722 O O . PRO A 1 92 ? -29.356 38.114 5.503 1.00 76.81 92 PRO A O 1
ATOM 725 N N . LEU A 1 93 ? -28.604 36.179 4.649 1.00 84.06 93 LEU A N 1
ATOM 726 C CA . LEU A 1 93 ? -28.569 35.422 5.897 1.00 84.06 93 LEU A CA 1
ATOM 727 C C . LEU A 1 93 ? -27.152 35.395 6.477 1.00 84.06 93 LEU A C 1
ATOM 729 O O . LEU A 1 93 ? -26.163 35.423 5.747 1.00 84.06 93 LEU A O 1
ATOM 733 N N . LEU A 1 94 ? -27.057 35.277 7.800 1.00 86.88 94 LEU A N 1
ATOM 734 C CA . LEU A 1 94 ? -25.802 35.019 8.501 1.00 86.88 94 LEU A CA 1
ATOM 735 C C . LEU A 1 94 ? -25.807 33.593 9.041 1.00 86.88 94 LEU A C 1
ATOM 737 O O . LEU A 1 94 ? -26.828 33.119 9.539 1.00 86.88 94 LEU A O 1
ATOM 741 N N . LEU A 1 95 ? -24.650 32.931 8.993 1.00 91.12 95 LEU A N 1
ATOM 742 C CA . LEU A 1 95 ? -24.476 31.676 9.718 1.00 91.12 95 LEU A CA 1
ATOM 743 C C . LEU A 1 95 ? -24.666 31.905 11.228 1.00 91.12 95 LEU A C 1
ATOM 745 O O . LEU A 1 95 ? -24.288 32.971 11.744 1.00 91.12 95 LEU A O 1
ATOM 749 N N . PRO A 1 96 ? -25.210 30.913 11.949 1.00 89.56 96 PRO A N 1
ATOM 750 C CA . PRO A 1 96 ? -25.462 31.024 13.377 1.00 89.56 96 PRO A CA 1
ATOM 751 C C . PRO A 1 96 ? -24.161 30.885 14.180 1.00 89.56 96 PRO A C 1
ATOM 753 O O . PRO A 1 96 ? -23.203 30.237 13.753 1.00 89.56 96 PRO A O 1
ATOM 756 N N . LYS A 1 97 ? -24.116 31.510 15.363 1.00 92.38 97 LYS A N 1
ATOM 757 C CA . LYS A 1 97 ? -22.984 31.402 16.296 1.00 92.38 97 LYS A CA 1
ATOM 758 C C . LYS A 1 97 ? -23.172 30.188 17.204 1.00 92.38 97 LYS A C 1
ATOM 760 O O . LYS A 1 97 ? -23.730 30.313 18.293 1.00 92.38 97 LYS A O 1
ATOM 765 N N . ILE A 1 98 ? -22.711 29.029 16.748 1.00 92.06 98 ILE A N 1
ATOM 766 C CA . ILE A 1 98 ? -23.000 27.733 17.378 1.00 92.06 98 ILE A CA 1
ATOM 767 C C . ILE A 1 98 ? -21.752 26.867 17.560 1.00 92.06 98 ILE A C 1
ATOM 769 O O . ILE A 1 98 ? -20.705 27.102 16.949 1.00 92.06 98 ILE A O 1
ATOM 773 N N . TYR A 1 99 ? -21.877 25.854 18.414 1.00 92.44 99 TYR A N 1
ATOM 774 C CA . TYR A 1 99 ? -20.892 24.795 18.605 1.00 92.44 99 TYR A CA 1
ATOM 775 C C . TYR A 1 99 ? -21.563 23.414 18.716 1.00 92.44 99 TYR A C 1
ATOM 777 O O . TYR A 1 99 ? -22.739 23.280 19.062 1.00 92.44 99 TYR A O 1
ATOM 785 N N . GLY A 1 100 ? -20.795 22.364 18.420 1.00 90.25 100 GLY A N 1
ATOM 786 C CA . GLY A 1 100 ? -21.222 20.964 18.442 1.00 90.25 100 GLY A CA 1
ATOM 787 C C . GLY A 1 100 ? -22.173 20.553 17.321 1.00 90.25 100 GLY A C 1
ATOM 788 O O . GLY A 1 100 ? -22.854 19.542 17.464 1.00 90.25 100 GLY A O 1
ATOM 789 N N . GLN A 1 101 ? -22.228 21.327 16.243 1.00 94.62 101 GLN A N 1
ATOM 790 C CA . GLN A 1 101 ? -22.943 21.002 15.013 1.00 94.62 101 GLN A CA 1
ATOM 791 C C . GLN A 1 101 ? -22.249 19.895 14.203 1.00 94.62 101 GLN A C 1
ATOM 793 O O . GLN A 1 101 ? -21.034 19.698 14.301 1.00 94.62 101 GLN A O 1
ATOM 798 N N . GLY A 1 102 ? -23.015 19.208 13.359 1.00 94.81 102 GLY A N 1
ATOM 799 C CA . GLY A 1 102 ? -22.485 18.355 12.299 1.00 94.81 102 GLY A CA 1
ATOM 800 C C . GLY A 1 102 ? -22.115 19.189 11.070 1.00 94.81 102 GLY A C 1
ATOM 801 O O . GLY A 1 102 ? -22.783 20.176 10.757 1.00 94.81 102 GLY A O 1
ATOM 802 N N . MET A 1 103 ? -21.055 18.802 10.359 1.00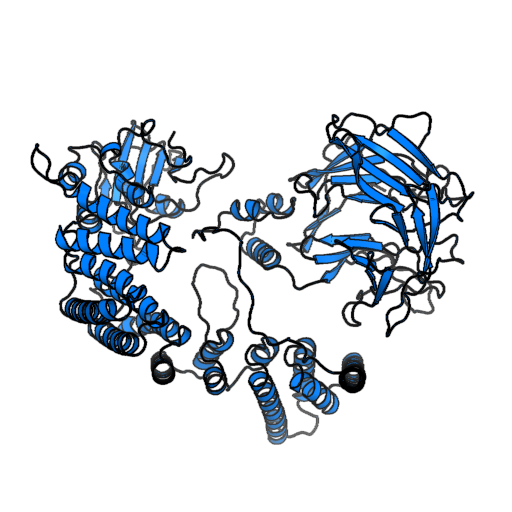 95.62 103 MET A N 1
ATOM 803 C CA . MET A 1 103 ? -20.695 19.417 9.079 1.00 95.62 103 MET A CA 1
ATOM 804 C C . MET A 1 103 ? -20.181 18.364 8.100 1.00 95.62 103 MET A C 1
ATOM 806 O O . MET A 1 103 ? -19.285 17.595 8.440 1.00 95.62 103 MET A O 1
ATOM 810 N N . CYS A 1 104 ? -20.687 18.371 6.867 1.00 94.12 104 CYS A N 1
ATOM 811 C CA . CYS A 1 104 ? -20.188 17.506 5.800 1.00 94.12 104 CYS A CA 1
ATOM 812 C C . CYS A 1 104 ? -20.027 18.245 4.469 1.00 94.12 104 CYS A C 1
ATOM 814 O O . CYS A 1 104 ? -20.636 19.288 4.233 1.00 94.12 104 CYS A O 1
ATOM 816 N N . ARG A 1 105 ? -19.202 17.676 3.587 1.00 91.12 105 ARG A N 1
ATOM 817 C CA . ARG A 1 105 ? -18.886 18.203 2.256 1.00 91.12 105 ARG A CA 1
ATOM 818 C C . ARG A 1 105 ? -19.336 17.221 1.182 1.00 91.12 105 ARG A C 1
ATOM 820 O O . ARG A 1 105 ? -19.101 16.022 1.319 1.00 91.12 105 ARG A O 1
ATOM 827 N N . CYS A 1 106 ? -19.866 17.735 0.080 1.00 89.75 106 CYS A N 1
ATOM 828 C CA . CYS A 1 106 ? -20.089 16.964 -1.139 1.00 89.75 106 CYS A CA 1
ATOM 829 C C . CYS A 1 106 ? -19.809 17.797 -2.397 1.00 89.75 106 CYS A C 1
ATOM 831 O O . CYS A 1 106 ? -19.670 19.023 -2.344 1.00 89.75 106 CYS A O 1
ATOM 833 N N . ILE A 1 107 ? -19.719 17.105 -3.533 1.00 88.31 107 ILE A N 1
ATOM 834 C CA . ILE A 1 107 ? -19.619 17.713 -4.858 1.00 88.31 107 ILE A CA 1
ATOM 835 C C . ILE A 1 107 ? -20.938 17.501 -5.592 1.00 88.31 107 ILE A C 1
ATOM 837 O O . ILE A 1 107 ? -21.348 16.366 -5.825 1.00 88.31 107 ILE A O 1
ATOM 841 N N . GLU A 1 108 ? -21.591 18.593 -5.980 1.00 88.00 108 GLU A N 1
ATOM 842 C CA . GLU A 1 108 ? -22.860 18.564 -6.705 1.00 88.00 108 GLU A CA 1
ATOM 843 C C . GLU A 1 108 ? -22.656 18.976 -8.164 1.00 88.00 108 GLU A C 1
ATOM 845 O O . GLU A 1 108 ? -22.136 20.054 -8.461 1.00 88.00 108 GLU A O 1
ATOM 850 N N . LYS A 1 109 ? -23.112 18.139 -9.099 1.00 85.38 109 LYS A N 1
ATOM 851 C CA . LYS A 1 109 ? -23.147 18.468 -10.530 1.00 85.38 109 LYS A CA 1
ATOM 852 C C . LYS A 1 109 ? -24.544 18.966 -10.890 1.00 85.38 109 LYS A C 1
ATOM 854 O O . LYS A 1 109 ? -25.519 18.247 -10.694 1.00 85.38 109 LYS A O 1
ATOM 859 N N . ARG A 1 110 ? -24.653 20.184 -11.424 1.00 79.69 110 ARG A N 1
ATOM 860 C CA . ARG A 1 110 ? -25.929 20.766 -11.874 1.00 79.69 110 ARG A CA 1
ATOM 861 C C . ARG A 1 110 ? -26.072 20.716 -13.395 1.00 79.69 110 ARG A C 1
ATOM 863 O O . ARG A 1 110 ? -25.102 20.559 -14.139 1.00 79.69 110 ARG A O 1
ATOM 870 N N . ALA A 1 111 ? -27.310 20.894 -13.858 1.00 63.62 111 ALA A N 1
ATOM 871 C CA . ALA A 1 111 ? -27.627 21.040 -15.275 1.00 63.62 111 ALA A CA 1
ATOM 872 C C . ALA A 1 111 ? -26.756 22.135 -15.927 1.00 63.62 111 ALA A C 1
ATOM 874 O O . ALA A 1 111 ? -26.458 23.153 -15.302 1.00 63.62 111 ALA A O 1
ATOM 875 N N . LYS A 1 112 ? -26.365 21.924 -17.193 1.00 70.62 112 LYS A N 1
ATOM 876 C CA . LYS A 1 112 ? -25.369 22.719 -17.951 1.00 70.62 112 LYS A CA 1
ATOM 877 C C . LYS A 1 112 ? -23.895 22.487 -17.567 1.00 70.62 112 LYS A C 1
ATOM 879 O O . LYS A 1 112 ? -23.042 23.269 -17.970 1.00 70.62 112 LYS A O 1
ATOM 884 N N . GLY A 1 113 ? -23.582 21.425 -16.819 1.00 72.94 113 GLY A N 1
ATOM 885 C CA . GLY A 1 113 ? -22.200 20.984 -16.574 1.00 72.94 113 GLY A CA 1
ATOM 886 C C . GLY A 1 113 ? -21.440 21.769 -15.499 1.00 72.94 113 GLY A C 1
ATOM 887 O O . GLY A 1 113 ? -20.250 21.530 -15.302 1.00 72.94 113 GLY A O 1
ATOM 888 N N . LYS A 1 114 ? -22.106 22.680 -14.777 1.00 80.75 114 LYS A N 1
ATOM 889 C CA . LYS A 1 114 ? -21.503 23.367 -13.628 1.00 80.75 114 LYS A CA 1
ATOM 890 C C . LYS A 1 114 ? -21.365 22.419 -12.441 1.00 80.75 114 LYS A C 1
ATOM 892 O O . LYS A 1 114 ? -22.296 21.674 -12.128 1.00 80.75 114 LYS A O 1
ATOM 897 N N . THR A 1 115 ? -20.223 22.487 -11.767 1.00 88.00 115 THR A N 1
ATOM 898 C CA . THR A 1 115 ? -19.919 21.661 -10.596 1.00 88.00 115 THR A CA 1
ATOM 899 C C . THR A 1 115 ? -19.694 22.562 -9.390 1.00 88.00 115 THR A C 1
ATOM 901 O O . THR A 1 115 ? -18.899 23.498 -9.452 1.00 88.00 115 THR A O 1
ATOM 904 N N . PHE A 1 116 ? -20.396 22.274 -8.300 1.00 88.69 116 PHE A N 1
ATOM 905 C CA . PHE A 1 116 ? -20.362 23.054 -7.072 1.00 88.69 116 PHE A CA 1
ATOM 906 C C . PHE A 1 116 ? -19.741 22.241 -5.942 1.00 88.69 116 PHE A C 1
ATOM 908 O O . PHE A 1 116 ? -20.047 21.063 -5.754 1.00 88.69 116 PHE A O 1
ATOM 915 N N . GLU A 1 117 ? -18.888 22.899 -5.170 1.00 90.81 117 GLU A N 1
ATOM 916 C CA . GLU A 1 117 ? -18.467 22.439 -3.857 1.00 90.81 117 GLU A CA 1
ATOM 917 C C . GLU A 1 117 ? -19.511 22.901 -2.843 1.00 90.81 117 GLU A C 1
ATOM 919 O O . GLU A 1 117 ? -19.865 24.083 -2.810 1.00 90.81 117 GLU A O 1
ATOM 924 N N . VAL A 1 118 ? -20.030 21.967 -2.047 1.00 93.25 118 VAL A N 1
ATOM 925 C CA . VAL A 1 118 ? -21.128 22.238 -1.117 1.00 93.25 118 VAL A CA 1
ATOM 926 C C . VAL A 1 118 ? -20.758 21.788 0.289 1.00 93.25 118 VAL A C 1
ATOM 928 O O . VAL A 1 118 ? -20.236 20.688 0.483 1.00 93.25 118 VAL A O 1
ATOM 931 N N . LEU A 1 119 ? -21.034 22.653 1.266 1.00 95.25 119 LEU A N 1
ATOM 932 C CA . LEU A 1 119 ? -20.950 22.352 2.691 1.00 95.25 119 LEU A CA 1
ATOM 933 C C . LEU A 1 119 ? -22.350 22.383 3.295 1.00 95.25 119 LEU A C 1
ATOM 935 O O . LEU A 1 119 ? -23.077 23.368 3.146 1.00 95.25 119 LEU A O 1
ATOM 939 N N . TYR A 1 120 ? -22.689 21.319 4.010 1.00 96.50 120 TYR A N 1
ATOM 940 C CA . TYR A 1 120 ? -23.889 21.238 4.828 1.00 96.50 120 TYR A CA 1
ATOM 941 C C . TYR A 1 120 ? -23.506 21.380 6.293 1.00 96.50 120 TYR A C 1
ATOM 943 O O . TYR A 1 120 ? -22.587 20.705 6.758 1.00 96.50 120 TYR A O 1
ATOM 951 N N . ILE A 1 121 ? -24.211 22.250 7.008 1.00 96.00 121 ILE A N 1
ATOM 952 C CA . ILE A 1 121 ? -24.066 22.456 8.449 1.00 96.00 121 ILE A CA 1
ATOM 953 C C . ILE A 1 121 ? -25.417 22.149 9.077 1.00 96.00 121 ILE A C 1
ATOM 955 O O . ILE A 1 121 ? -26.427 22.713 8.653 1.00 96.00 121 ILE A O 1
ATOM 959 N N . ILE A 1 122 ? -25.424 21.254 10.062 1.00 94.81 122 ILE A N 1
ATOM 960 C CA . ILE A 1 122 ? -26.650 20.745 10.669 1.00 94.81 122 ILE A CA 1
ATOM 961 C C . ILE A 1 122 ? -26.563 20.702 12.191 1.00 94.81 122 ILE A C 1
ATOM 963 O O . ILE A 1 122 ? -25.611 20.182 12.776 1.00 94.81 122 ILE A O 1
ATOM 967 N N . GLY A 1 123 ? -27.603 21.228 12.823 1.00 92.25 123 GLY A N 1
ATOM 968 C CA . GLY A 1 123 ? -27.769 21.236 14.268 1.00 92.25 123 GLY A CA 1
ATOM 969 C C . GLY A 1 123 ? -26.729 22.056 15.029 1.00 92.25 123 GLY A C 1
ATOM 970 O O . GLY A 1 123 ? -26.157 22.992 14.482 1.00 92.25 123 GLY A O 1
ATOM 971 N N . GLY A 1 124 ? -26.504 21.729 16.302 1.00 91.69 124 GLY A N 1
ATOM 972 C CA . GLY A 1 124 ? -25.637 22.465 17.228 1.00 91.69 124 GLY A CA 1
ATOM 973 C C . GLY A 1 124 ? -26.410 23.243 18.296 1.00 91.69 124 GLY A C 1
ATOM 974 O O . GLY A 1 124 ? -27.633 23.153 18.404 1.00 91.69 124 GLY A O 1
ATOM 975 N N . THR A 1 125 ? -25.682 24.000 19.116 1.00 89.00 125 THR A N 1
ATOM 976 C CA . THR A 1 125 ? -26.264 24.875 20.145 1.00 89.00 125 THR A CA 1
ATOM 977 C C . THR A 1 125 ? -25.534 26.208 20.228 1.00 89.00 125 THR A C 1
ATOM 979 O O . THR A 1 125 ? -24.340 26.292 19.930 1.00 89.00 125 THR A O 1
ATOM 982 N N . ASP A 1 126 ? -26.240 27.251 20.658 1.00 85.94 126 ASP A N 1
ATOM 983 C CA . ASP A 1 126 ? -25.638 28.521 21.064 1.00 85.94 126 ASP A CA 1
ATOM 984 C C . ASP A 1 126 ? -25.267 28.560 22.567 1.00 85.94 126 ASP A C 1
ATOM 986 O O . ASP A 1 126 ? -24.716 29.547 23.055 1.00 85.94 126 ASP A O 1
ATOM 990 N N . GLY A 1 127 ? -25.500 27.471 23.303 1.00 80.75 127 GLY A N 1
ATOM 991 C CA . GLY A 1 127 ? -25.321 27.364 24.753 1.00 80.75 127 GLY A CA 1
ATOM 992 C C . GLY A 1 127 ? -26.609 27.568 25.557 1.00 80.75 127 GLY A C 1
ATOM 993 O O . GLY A 1 127 ? -26.611 27.292 26.757 1.00 80.75 127 GLY A O 1
ATOM 994 N N . HIS A 1 128 ? -27.696 27.999 24.915 1.00 80.06 128 HIS A N 1
ATOM 995 C CA . HIS A 1 128 ? -29.026 28.137 25.508 1.00 80.06 128 HIS A CA 1
ATOM 996 C C . HIS A 1 128 ? -30.046 27.241 24.805 1.00 80.06 128 HIS A C 1
ATOM 998 O O . HIS A 1 128 ? -30.765 26.494 25.467 1.00 80.06 128 HIS A O 1
ATOM 1004 N N . GLU A 1 129 ? -30.075 27.281 23.474 1.00 82.38 129 GLU A N 1
ATOM 1005 C CA . GLU A 1 129 ? -30.995 26.515 22.639 1.00 82.38 129 GLU A CA 1
ATOM 1006 C C . GLU A 1 129 ? -30.238 25.543 21.733 1.00 82.38 129 GLU A C 1
ATOM 1008 O O . GLU A 1 129 ? -29.114 25.799 21.291 1.00 82.38 129 GLU A O 1
ATOM 1013 N N . TYR A 1 130 ? -30.869 24.405 21.450 1.00 87.56 130 TYR A N 1
ATOM 1014 C CA . TYR A 1 130 ? -30.394 23.430 20.474 1.00 87.56 130 TYR A CA 1
ATOM 1015 C C . TYR A 1 130 ? -31.187 23.602 19.181 1.00 87.56 130 TYR A C 1
ATOM 1017 O O . TYR A 1 130 ? -32.399 23.819 19.218 1.00 87.56 130 TYR A O 1
ATOM 1025 N N . THR A 1 131 ? -30.517 23.456 18.042 1.00 88.50 131 THR A N 1
ATOM 1026 C CA . THR A 1 131 ? -31.137 23.552 16.716 1.00 88.50 131 THR A CA 1
ATOM 1027 C C . THR A 1 131 ? -30.918 22.275 15.905 1.00 88.50 131 THR A C 1
ATOM 1029 O O . THR A 1 131 ? -30.064 21.450 16.245 1.00 88.50 131 THR A O 1
ATOM 1032 N N . MET A 1 132 ? -31.736 22.091 14.869 1.00 91.38 132 MET A N 1
ATOM 1033 C CA . MET A 1 132 ? -31.576 21.129 13.771 1.00 91.38 132 MET A CA 1
ATOM 1034 C C . MET A 1 132 ? -31.674 21.830 12.406 1.00 91.38 132 MET A C 1
ATOM 1036 O O . MET A 1 132 ? -31.952 21.193 11.394 1.00 91.38 132 MET A O 1
ATOM 1040 N N . ASP A 1 133 ? -31.417 23.140 12.369 1.00 92.38 133 ASP A N 1
ATOM 1041 C CA . ASP A 1 133 ? -31.350 23.914 11.130 1.00 92.38 133 ASP A CA 1
ATOM 1042 C C . ASP A 1 133 ? -30.355 23.298 10.152 1.00 92.38 133 ASP A C 1
ATOM 1044 O O . ASP A 1 133 ? -29.284 22.829 10.551 1.00 92.38 133 ASP A O 1
ATOM 1048 N N . VAL A 1 134 ? -30.702 23.343 8.866 1.00 94.75 134 VAL A N 1
ATOM 1049 C CA . VAL A 1 134 ? -29.858 22.834 7.784 1.00 94.75 134 VAL A CA 1
ATOM 1050 C C . VAL A 1 134 ? -29.427 24.000 6.913 1.00 94.75 134 VAL A C 1
ATOM 1052 O O . VAL A 1 134 ? -30.209 24.541 6.129 1.00 94.75 134 VAL A O 1
ATOM 1055 N N . TYR A 1 135 ? -28.160 24.379 7.033 1.00 95.00 135 TYR A N 1
ATOM 1056 C CA . TYR A 1 135 ? -27.547 25.398 6.191 1.00 95.00 135 TYR A CA 1
ATOM 1057 C C . TYR A 1 135 ? -26.776 24.738 5.059 1.00 95.00 135 TYR A C 1
ATOM 1059 O O . TYR A 1 135 ? -26.007 23.800 5.275 1.00 95.00 135 TYR A O 1
ATOM 1067 N N . ARG A 1 136 ? -26.948 25.273 3.854 1.00 95.00 136 ARG A N 1
ATOM 1068 C CA . ARG A 1 136 ? -26.234 24.864 2.651 1.00 95.00 136 ARG A CA 1
ATOM 1069 C C . ARG A 1 136 ? -25.403 26.033 2.144 1.00 95.00 136 ARG A C 1
ATOM 1071 O O . ARG A 1 136 ? -25.947 27.069 1.771 1.00 95.00 136 ARG A O 1
ATOM 1078 N N . LEU A 1 137 ? -24.092 25.849 2.107 1.00 94.81 137 LEU A N 1
ATOM 1079 C CA . LEU A 1 137 ? -23.145 26.776 1.497 1.00 94.81 137 LEU A CA 1
ATOM 1080 C C . LEU A 1 137 ? -22.686 26.185 0.172 1.00 94.81 137 LEU A C 1
ATOM 1082 O O . LEU A 1 137 ? -22.201 25.056 0.155 1.00 94.81 137 LEU A O 1
ATOM 1086 N N . GLN A 1 138 ? -22.801 26.934 -0.921 1.00 92.06 138 GLN A N 1
ATOM 1087 C CA . GLN A 1 138 ? -22.307 26.497 -2.227 1.00 92.06 138 GLN A CA 1
ATOM 1088 C C . GLN A 1 138 ? -21.277 27.460 -2.805 1.00 92.06 138 GLN A C 1
ATOM 1090 O O . GLN A 1 138 ? -21.354 28.673 -2.606 1.00 92.06 138 GLN A O 1
ATOM 1095 N N . ARG A 1 139 ? -20.334 26.906 -3.563 1.00 89.12 139 ARG A N 1
ATOM 1096 C CA . ARG A 1 139 ? -19.353 27.658 -4.344 1.00 89.12 139 ARG A CA 1
ATOM 1097 C C . ARG A 1 139 ? -19.057 26.916 -5.643 1.00 89.12 139 ARG A C 1
ATOM 1099 O O . ARG A 1 139 ? -18.916 25.694 -5.629 1.00 89.12 139 ARG A O 1
ATOM 1106 N N . ASP A 1 140 ? -18.975 27.631 -6.762 1.00 86.50 140 ASP A N 1
ATOM 1107 C CA . ASP A 1 140 ? -18.551 27.037 -8.037 1.00 86.50 140 ASP A CA 1
ATOM 1108 C C . ASP A 1 140 ? -17.091 26.560 -7.906 1.00 86.50 140 ASP A C 1
ATOM 1110 O O . ASP A 1 140 ? -16.246 27.267 -7.364 1.00 86.50 140 ASP A O 1
ATOM 1114 N N . ILE A 1 141 ? -16.771 25.343 -8.349 1.00 83.38 141 ILE A N 1
ATOM 1115 C CA . ILE A 1 141 ? -15.392 24.830 -8.260 1.00 83.38 141 ILE A CA 1
ATOM 1116 C C . ILE A 1 141 ? -14.460 25.584 -9.214 1.00 83.38 141 ILE A C 1
ATOM 1118 O O . ILE A 1 141 ? -13.268 25.710 -8.930 1.00 83.38 141 ILE A O 1
ATOM 1122 N N . ALA A 1 142 ? -14.991 26.083 -10.333 1.00 80.50 142 ALA A N 1
ATOM 1123 C CA . ALA A 1 142 ? -14.230 26.858 -11.308 1.00 80.50 142 ALA A CA 1
ATOM 1124 C C . ALA A 1 142 ? -14.042 28.326 -10.890 1.00 80.50 142 ALA A C 1
ATOM 1126 O O . ALA A 1 142 ? -13.245 29.037 -11.506 1.00 80.50 142 ALA A O 1
ATOM 1127 N N . ALA A 1 143 ? -14.760 28.780 -9.860 1.00 76.06 143 ALA A N 1
ATOM 1128 C CA . ALA A 1 143 ? -14.616 30.121 -9.321 1.00 76.06 143 ALA A CA 1
ATOM 1129 C C . ALA A 1 143 ? -13.212 30.359 -8.738 1.00 76.06 143 ALA A C 1
ATOM 1131 O O . ALA A 1 143 ? -12.614 29.449 -8.147 1.00 76.06 143 ALA A O 1
ATOM 1132 N N . PRO A 1 144 ? -12.689 31.596 -8.812 1.00 73.69 144 PRO A N 1
ATOM 1133 C CA . PRO A 1 144 ? -11.530 31.997 -8.025 1.00 73.69 144 PRO A CA 1
ATOM 1134 C C . PRO A 1 144 ? -11.729 31.672 -6.536 1.00 73.69 144 PRO A C 1
ATOM 1136 O O . PRO A 1 144 ? -12.821 31.820 -5.995 1.00 73.69 144 PRO A O 1
ATOM 1139 N N . GLN A 1 145 ? -10.661 31.293 -5.825 1.00 64.50 145 GLN A N 1
ATOM 1140 C CA . GLN A 1 145 ? -10.736 30.991 -4.381 1.00 64.50 145 GLN A CA 1
ATOM 1141 C C . GLN A 1 145 ? -11.186 32.176 -3.506 1.00 64.50 145 GLN A C 1
ATOM 1143 O O . GLN A 1 145 ? -11.465 31.984 -2.321 1.00 64.50 145 GLN A O 1
ATOM 1148 N N . ASP A 1 146 ? -11.180 33.389 -4.055 1.00 66.94 146 ASP A N 1
ATOM 1149 C CA . ASP A 1 146 ? -11.655 34.611 -3.404 1.00 66.94 146 ASP A CA 1
ATOM 1150 C C . ASP A 1 146 ? -13.167 34.831 -3.573 1.00 66.94 146 ASP A C 1
ATOM 1152 O O . ASP A 1 146 ? -13.727 35.722 -2.936 1.00 66.94 146 ASP A O 1
ATOM 1156 N N . GLU A 1 147 ? -13.839 34.022 -4.398 1.00 74.81 147 GLU A N 1
ATOM 1157 C CA . GLU A 1 147 ? -15.285 34.093 -4.572 1.00 74.81 147 GLU A CA 1
ATOM 1158 C C . GLU A 1 147 ? -16.011 33.632 -3.302 1.00 74.81 147 GLU A C 1
ATOM 1160 O O . GLU A 1 147 ? -15.659 32.632 -2.664 1.00 74.81 147 GLU A O 1
ATOM 1165 N N . SER A 1 148 ? -17.024 34.406 -2.917 1.00 84.62 148 SER A N 1
ATOM 1166 C CA . SER A 1 148 ? -17.818 34.181 -1.714 1.00 84.62 148 SER A CA 1
ATOM 1167 C C . SER A 1 148 ? -18.678 32.923 -1.814 1.00 84.62 148 SER A C 1
ATOM 1169 O O . SER A 1 148 ? -19.258 32.654 -2.862 1.00 84.62 148 SER A O 1
ATOM 1171 N N . TRP A 1 149 ? -18.847 32.225 -0.695 1.00 92.25 149 TRP A N 1
ATOM 1172 C CA . TRP A 1 149 ? -19.835 31.158 -0.558 1.00 92.25 149 TRP A CA 1
ATOM 1173 C C . TRP A 1 149 ? -21.248 31.724 -0.553 1.00 92.25 149 TRP A C 1
ATOM 1175 O O . TRP A 1 149 ? -21.527 32.639 0.213 1.00 92.25 149 TRP A O 1
ATOM 1185 N N . GLU A 1 150 ? -22.151 31.141 -1.327 1.00 92.19 150 GLU A N 1
ATOM 1186 C CA . GLU A 1 150 ? -23.566 31.499 -1.292 1.00 92.19 150 GLU A CA 1
ATOM 1187 C C . GLU A 1 150 ? -24.284 30.668 -0.222 1.00 92.19 150 GLU A C 1
ATOM 1189 O O . GLU A 1 150 ? -24.258 29.433 -0.263 1.00 92.19 150 GLU A O 1
ATOM 1194 N N . LEU A 1 151 ? -24.915 31.344 0.741 1.00 94.81 151 LEU A N 1
ATOM 1195 C CA . LEU A 1 151 ? -25.644 30.712 1.840 1.00 94.81 151 LEU A CA 1
ATOM 1196 C C . LEU A 1 151 ? -27.134 30.541 1.524 1.00 94.81 151 LEU A C 1
ATOM 1198 O O . LEU A 1 151 ? -27.826 31.488 1.158 1.00 94.81 151 LEU A O 1
ATOM 1202 N N . THR A 1 152 ? -27.656 29.340 1.768 1.00 93.44 152 THR A N 1
ATOM 1203 C CA . THR A 1 152 ? -29.088 29.025 1.749 1.00 93.44 152 THR A CA 1
ATOM 1204 C C . THR A 1 152 ? -29.485 28.303 3.037 1.00 93.44 152 THR A C 1
ATOM 1206 O O . THR A 1 152 ? -28.829 27.342 3.436 1.00 93.44 152 THR A O 1
ATOM 1209 N N . LEU A 1 153 ? -30.577 28.733 3.670 1.00 92.62 153 LEU A N 1
ATOM 1210 C CA . LEU A 1 153 ? -31.237 27.979 4.738 1.00 92.62 153 LEU A CA 1
ATOM 1211 C C . LEU A 1 153 ? -32.231 27.001 4.100 1.00 92.62 153 LEU A C 1
ATOM 1213 O O . LEU A 1 153 ? -33.123 27.428 3.370 1.00 92.62 153 LEU A O 1
ATOM 1217 N N . LEU A 1 154 ? -32.041 25.700 4.319 1.00 91.12 154 LEU A N 1
ATOM 1218 C CA . LEU A 1 154 ? -32.912 24.655 3.769 1.00 91.12 154 LEU A CA 1
ATOM 1219 C C . LEU A 1 154 ? -34.034 24.251 4.725 1.00 91.12 154 LEU A C 1
ATOM 1221 O O . LEU A 1 154 ? -35.090 23.851 4.251 1.00 91.12 154 LEU A O 1
ATOM 1225 N N . SER A 1 155 ? -33.798 24.359 6.032 1.00 86.06 155 SER A N 1
ATOM 1226 C CA . SER A 1 155 ? -34.752 24.038 7.096 1.00 86.06 155 SER A CA 1
ATOM 1227 C C . SER A 1 155 ? -34.537 24.991 8.261 1.00 86.06 155 SER A C 1
ATOM 1229 O O . SER A 1 155 ? -33.388 25.187 8.659 1.00 86.06 155 SER A O 1
ATOM 1231 N N . GLU A 1 156 ? -35.621 25.553 8.796 1.00 78.81 156 GLU A N 1
ATOM 1232 C CA . GLU A 1 156 ? -35.615 26.533 9.890 1.00 78.81 156 GLU A CA 1
ATOM 1233 C C . GLU A 1 156 ? -36.190 25.954 11.200 1.00 78.81 156 GLU A C 1
ATOM 1235 O O . GLU A 1 156 ? -37.010 25.033 11.197 1.00 78.81 156 GLU A O 1
ATOM 1240 N N . ARG A 1 157 ? -35.709 26.509 12.317 1.00 63.31 157 ARG A N 1
ATOM 1241 C CA . ARG A 1 157 ? -35.751 26.037 13.708 1.00 63.31 157 ARG A CA 1
ATOM 1242 C C . ARG A 1 157 ? -36.903 25.125 14.085 1.00 63.31 157 ARG A C 1
ATOM 1244 O O . ARG A 1 157 ? -38.028 25.584 14.233 1.00 63.31 157 ARG A O 1
ATOM 1251 N N . ASN A 1 158 ? -36.566 23.887 14.446 1.00 58.16 158 ASN A N 1
ATOM 1252 C CA . ASN A 1 158 ? -37.420 22.938 15.170 1.00 58.16 158 ASN A CA 1
ATOM 1253 C C . ASN A 1 158 ? -38.843 22.741 14.601 1.00 58.16 158 ASN A C 1
ATOM 1255 O O . ASN A 1 158 ? -39.698 22.201 15.299 1.00 58.16 158 ASN A O 1
ATOM 1259 N N . ILE A 1 159 ? -39.102 23.160 13.356 1.00 62.91 159 ILE A N 1
ATOM 1260 C CA . ILE A 1 159 ? -40.401 22.977 12.697 1.00 62.91 159 ILE A CA 1
ATOM 1261 C C . ILE A 1 159 ? -40.639 21.481 12.462 1.00 62.91 159 ILE A C 1
ATOM 1263 O O . ILE A 1 159 ? -41.743 20.991 12.681 1.00 62.91 159 ILE A O 1
ATOM 1267 N N . ASP A 1 160 ? -39.571 20.756 12.117 1.00 67.50 160 ASP A N 1
ATOM 1268 C CA . ASP A 1 160 ? -39.639 19.358 11.689 1.00 67.50 160 ASP A CA 1
ATOM 1269 C C . ASP A 1 160 ? -38.902 18.374 12.620 1.00 67.50 160 ASP A C 1
ATOM 1271 O O . ASP A 1 160 ? -39.174 17.176 12.587 1.00 67.50 160 ASP A O 1
ATOM 1275 N N . GLU A 1 161 ? -37.960 18.837 13.455 1.00 85.38 161 GLU A N 1
ATOM 1276 C CA . GLU A 1 161 ? -37.126 17.961 14.294 1.00 85.38 161 GLU A CA 1
ATOM 1277 C C . GLU A 1 161 ? -36.560 18.678 15.528 1.00 85.38 161 GLU A C 1
ATOM 1279 O O . GLU A 1 161 ? -36.250 19.862 15.482 1.00 85.38 161 GLU A O 1
ATOM 1284 N N . VAL A 1 162 ? -36.362 17.953 16.633 1.00 86.44 162 VAL A N 1
ATOM 1285 C CA . VAL A 1 162 ? -35.806 18.517 17.873 1.00 86.44 162 VAL A CA 1
ATOM 1286 C C . VAL A 1 162 ? -34.297 18.756 17.762 1.00 86.44 162 VAL A C 1
ATOM 1288 O O . VAL A 1 162 ? -33.559 17.871 17.327 1.00 86.44 162 VAL A O 1
ATOM 1291 N N . GLY A 1 163 ? -33.845 19.921 18.235 1.00 85.25 163 GLY A N 1
ATOM 1292 C CA . GLY A 1 163 ? -32.447 20.351 18.267 1.00 85.25 163 GLY A CA 1
ATOM 1293 C C . GLY A 1 163 ? -31.448 19.337 18.837 1.00 85.25 163 GLY A C 1
ATOM 1294 O O . GLY A 1 163 ? -31.747 18.659 19.817 1.00 85.25 163 GLY A O 1
ATOM 1295 N N . ARG A 1 164 ? -30.233 19.248 18.267 1.00 89.38 164 ARG A N 1
ATOM 1296 C CA . ARG A 1 164 ? -29.213 18.257 18.678 1.00 89.38 164 ARG A CA 1
ATOM 1297 C C . ARG A 1 164 ? -27.806 18.831 18.771 1.00 89.38 164 ARG A C 1
ATOM 1299 O O . ARG A 1 164 ? -27.364 19.577 17.906 1.00 89.38 164 ARG A O 1
ATOM 1306 N N . TYR A 1 165 ? -27.068 18.394 19.785 1.00 87.31 165 TYR A N 1
ATOM 1307 C CA . TYR A 1 165 ? -25.651 18.683 20.005 1.00 87.31 165 TYR A CA 1
ATOM 1308 C C . TYR A 1 165 ? -24.799 17.419 19.869 1.00 87.31 165 TYR A C 1
ATOM 1310 O O . TYR A 1 165 ? -25.199 16.339 20.306 1.00 87.31 165 TYR A O 1
ATOM 1318 N N . ARG A 1 166 ? -23.598 17.570 19.296 1.00 90.25 166 ARG A N 1
ATOM 1319 C CA . ARG A 1 166 ? -22.598 16.503 19.085 1.00 90.25 166 ARG A CA 1
ATOM 1320 C C . ARG A 1 166 ? -23.164 15.309 18.319 1.00 90.25 166 ARG A C 1
ATOM 1322 O O . ARG A 1 166 ? -22.895 14.161 18.676 1.00 90.25 166 ARG A O 1
ATOM 1329 N N . LEU A 1 167 ? -23.953 15.621 17.293 1.00 92.81 167 LEU A N 1
ATOM 1330 C CA . LEU A 1 167 ? -24.279 14.697 16.217 1.00 92.81 167 LEU A CA 1
ATOM 1331 C C . LEU A 1 167 ? -23.151 14.665 15.183 1.00 92.81 167 LEU A C 1
ATOM 1333 O O . LEU A 1 167 ? -22.406 15.634 15.038 1.00 92.81 167 LEU A O 1
ATOM 1337 N N . GLU A 1 168 ? -23.101 13.582 14.422 1.00 95.06 168 GLU A N 1
ATOM 1338 C CA . GLU A 1 168 ? -22.296 13.468 13.209 1.00 95.06 168 GLU A CA 1
ATOM 1339 C C . GLU A 1 168 ? -23.223 13.359 11.991 1.00 95.06 168 GLU A C 1
ATOM 1341 O O . GLU A 1 168 ? -24.348 12.862 12.101 1.00 95.06 168 GLU A O 1
ATOM 1346 N N . VAL A 1 169 ? -22.773 13.837 10.829 1.00 95.44 169 VAL A N 1
ATOM 1347 C CA . VAL A 1 169 ? -23.567 13.833 9.590 1.00 95.44 169 VAL A CA 1
ATOM 1348 C C . VAL A 1 169 ? -22.753 13.292 8.421 1.00 95.44 169 VAL A C 1
ATOM 1350 O O . VAL A 1 169 ? -21.603 13.682 8.218 1.00 95.44 169 VAL A O 1
ATOM 1353 N N . VAL A 1 170 ? -23.359 12.402 7.635 1.00 94.75 170 VAL A N 1
ATOM 1354 C CA . VAL A 1 170 ? -22.756 11.820 6.429 1.00 94.75 170 VAL A CA 1
ATOM 1355 C C . VAL A 1 170 ? -23.708 12.009 5.244 1.00 94.75 170 VAL A C 1
ATOM 1357 O O . VAL A 1 170 ? -24.881 11.643 5.351 1.00 94.75 170 VAL A O 1
ATOM 1360 N N . PRO A 1 171 ? -23.242 12.565 4.111 1.00 93.00 171 PRO A N 1
ATOM 1361 C CA . PRO A 1 171 ? -24.049 12.671 2.908 1.00 93.00 171 PRO A CA 1
ATOM 1362 C C . PRO A 1 171 ? -24.092 11.317 2.194 1.00 93.00 171 PRO A C 1
ATOM 1364 O O . PRO A 1 171 ? -23.055 10.689 1.969 1.00 93.00 171 PRO A O 1
ATOM 1367 N N . PHE A 1 172 ? -25.283 10.878 1.803 1.00 92.06 172 PHE A N 1
ATOM 1368 C CA . PHE A 1 172 ? -25.482 9.667 1.018 1.00 92.06 172 PHE A CA 1
ATOM 1369 C C . PHE A 1 172 ? -26.618 9.876 0.022 1.00 92.06 172 PHE A C 1
ATOM 1371 O O . PHE A 1 172 ? -27.774 10.035 0.409 1.00 92.06 172 PHE A O 1
ATOM 1378 N N . GLN A 1 173 ? -26.285 9.868 -1.271 1.00 89.31 173 GLN A N 1
ATOM 1379 C CA . GLN A 1 173 ? -27.232 10.162 -2.351 1.00 89.31 173 GLN A CA 1
ATOM 1380 C C . GLN A 1 173 ? -27.944 11.510 -2.114 1.00 89.31 173 GLN A C 1
ATOM 1382 O O . GLN A 1 173 ? -27.280 12.543 -2.058 1.00 89.31 173 GLN A O 1
ATOM 1387 N N . ASN A 1 174 ? -29.271 11.499 -1.964 1.00 91.50 174 ASN A N 1
ATOM 1388 C CA . ASN A 1 174 ? -30.105 12.674 -1.706 1.00 91.50 174 ASN A CA 1
ATOM 1389 C C . ASN A 1 174 ? -30.363 12.930 -0.204 1.00 91.50 174 ASN A C 1
ATOM 1391 O O . ASN A 1 174 ? -31.166 13.787 0.158 1.00 91.50 174 ASN A O 1
ATOM 1395 N N . LEU A 1 175 ? -29.705 12.182 0.684 1.00 94.94 175 LEU A N 1
ATOM 1396 C CA . LEU A 1 175 ? -29.945 12.224 2.124 1.00 94.94 175 LEU A CA 1
ATOM 1397 C C . LEU A 1 175 ? -28.726 12.756 2.879 1.00 94.94 175 LEU A C 1
ATOM 1399 O O . LEU A 1 175 ? -27.582 12.397 2.594 1.00 94.94 175 LEU A O 1
ATOM 1403 N N . LEU A 1 176 ? -28.979 13.554 3.914 1.00 95.81 176 LEU A N 1
ATOM 1404 C CA . LEU A 1 176 ? -28.012 13.820 4.978 1.00 95.81 176 LEU A CA 1
ATOM 1405 C C . LEU A 1 176 ? -28.354 12.930 6.169 1.00 95.81 176 LEU A C 1
ATOM 1407 O O . LEU A 1 176 ? -29.337 13.168 6.871 1.00 95.81 176 LEU A O 1
ATOM 1411 N N . VAL A 1 177 ? -27.557 11.889 6.393 1.00 96.56 177 VAL A N 1
ATOM 1412 C CA . VAL A 1 177 ? -27.800 10.905 7.450 1.00 96.56 177 VAL A CA 1
ATOM 1413 C C . VAL A 1 177 ? -27.159 11.389 8.744 1.00 96.56 177 VAL A C 1
ATOM 1415 O O . VAL A 1 177 ? -25.947 11.600 8.787 1.00 96.56 177 VAL A O 1
ATOM 1418 N N . THR A 1 178 ? -27.961 11.565 9.798 1.00 95.25 178 THR A N 1
ATOM 1419 C CA . THR A 1 178 ? -27.471 12.004 11.113 1.00 95.25 178 THR A CA 1
ATOM 1420 C C . THR A 1 178 ? -27.323 10.835 12.074 1.00 95.25 178 THR A C 1
ATOM 1422 O O . THR A 1 178 ? -28.186 9.957 12.147 1.00 95.25 178 THR A O 1
ATOM 1425 N N . PHE A 1 179 ? -26.239 10.845 12.844 1.00 95.94 179 PHE A N 1
ATOM 1426 C CA . PHE A 1 179 ? -25.915 9.803 13.808 1.00 95.94 179 PHE A CA 1
ATOM 1427 C C . PHE A 1 179 ? -25.821 10.381 15.221 1.00 95.94 179 PHE A C 1
ATOM 1429 O O . PHE A 1 179 ? -25.056 11.310 15.488 1.00 95.94 179 PHE A O 1
ATOM 1436 N N . GLY A 1 180 ? -26.610 9.794 16.125 1.00 92.12 180 GLY A N 1
ATOM 1437 C CA . GLY A 1 180 ? -26.640 10.086 17.557 1.00 92.12 180 GLY A CA 1
ATOM 1438 C C . GLY A 1 180 ? -26.809 11.570 17.897 1.00 92.12 180 GLY A C 1
ATOM 1439 O O . GLY A 1 180 ? -27.609 12.286 17.290 1.00 92.12 180 GLY A O 1
ATOM 1440 N N . GLY A 1 181 ? -26.068 12.007 18.916 1.00 90.69 181 GLY A N 1
ATOM 1441 C CA . GLY A 1 181 ? -26.177 13.342 19.500 1.00 90.69 181 GLY A CA 1
ATOM 1442 C C . GLY A 1 181 ? -27.068 13.367 20.741 1.00 90.69 181 GLY A C 1
ATOM 1443 O O . GLY A 1 181 ? -27.615 12.347 21.166 1.00 90.69 181 GLY A O 1
ATOM 1444 N N . SER A 1 182 ? -27.182 14.537 21.359 1.00 88.00 182 SER A N 1
ATOM 1445 C CA . SER A 1 182 ? -27.931 14.741 22.603 1.00 88.00 182 SER A CA 1
ATOM 1446 C C . SER A 1 182 ? -28.596 16.110 22.647 1.00 88.00 182 SER A C 1
ATOM 1448 O O . SER A 1 182 ? -28.080 17.061 22.065 1.00 88.00 182 SER A O 1
ATOM 1450 N N . ILE A 1 183 ? -29.693 16.220 23.394 1.00 81.81 183 ILE A N 1
ATOM 1451 C CA . ILE A 1 183 ? -30.337 17.507 23.732 1.00 81.81 183 ILE A CA 1
ATOM 1452 C C . ILE A 1 183 ? -29.847 17.988 25.102 1.00 81.81 183 ILE A C 1
ATOM 1454 O O . ILE A 1 183 ? -29.817 19.169 25.407 1.00 81.81 183 ILE A O 1
ATOM 1458 N N . SER A 1 184 ? -29.472 17.060 25.974 1.00 69.19 184 SER A N 1
ATOM 1459 C CA . SER A 1 184 ? -28.951 17.357 27.300 1.00 69.19 184 SER A CA 1
ATOM 1460 C C . SER A 1 184 ? -28.168 16.152 27.803 1.00 69.19 184 SER A C 1
ATOM 1462 O O . SER A 1 184 ? -28.197 15.078 27.199 1.00 69.19 184 SER A O 1
ATOM 1464 N N . ASN A 1 185 ? -27.533 16.285 28.965 1.00 61.91 185 ASN A N 1
ATOM 1465 C CA . ASN A 1 185 ? -26.888 15.151 29.631 1.00 61.91 185 ASN A CA 1
ATOM 1466 C C . ASN A 1 185 ? -27.879 14.035 30.032 1.00 61.91 185 ASN A C 1
ATOM 1468 O O . ASN A 1 185 ? -27.442 12.982 30.484 1.00 61.91 185 ASN A O 1
ATOM 1472 N N . GLN A 1 186 ? -29.191 14.262 29.896 1.00 64.62 186 GLN A N 1
ATOM 1473 C CA . GLN A 1 186 ? -30.257 13.328 30.266 1.00 64.62 186 GLN A CA 1
ATOM 1474 C C . GLN A 1 186 ? -30.965 12.701 29.059 1.00 64.62 186 GLN A C 1
ATOM 1476 O O . GLN A 1 186 ? -31.787 11.811 29.251 1.00 64.62 186 GLN A O 1
ATOM 1481 N N . PHE A 1 187 ? -30.681 13.152 27.831 1.00 81.56 187 PHE A N 1
ATOM 1482 C CA . PHE A 1 187 ? -31.314 12.602 26.634 1.00 81.56 187 PHE A CA 1
ATOM 1483 C C . PHE A 1 187 ? -30.325 12.470 25.478 1.00 81.56 187 PHE A C 1
ATOM 1485 O O . PHE A 1 187 ? -29.820 13.468 24.950 1.00 81.56 187 PHE A O 1
ATOM 1492 N N . ILE A 1 188 ? -30.102 11.224 25.062 1.00 88.12 188 ILE A N 1
ATOM 1493 C CA . ILE A 1 188 ? -29.251 10.838 23.938 1.00 88.12 188 ILE A CA 1
ATOM 1494 C C . ILE A 1 188 ? -30.103 10.087 22.914 1.00 88.12 188 ILE A C 1
ATOM 1496 O O . ILE A 1 188 ? -30.926 9.244 23.269 1.00 88.12 188 ILE A O 1
ATOM 1500 N N . PHE A 1 189 ? -29.904 10.397 21.634 1.00 90.31 189 PHE A N 1
ATOM 1501 C CA . PHE A 1 189 ? -30.658 9.767 20.556 1.00 90.31 189 PHE A CA 1
ATOM 1502 C C . PHE A 1 189 ? -30.177 8.338 20.291 1.00 90.31 189 PHE A C 1
ATOM 1504 O O . PHE A 1 189 ? -28.974 8.061 20.243 1.00 90.31 189 PHE A O 1
ATOM 1511 N N . LYS A 1 190 ? -31.144 7.442 20.081 1.00 92.38 190 LYS A N 1
ATOM 1512 C CA . LYS A 1 190 ? -30.902 6.050 19.701 1.00 92.38 190 LYS A CA 1
ATOM 1513 C C . LYS A 1 190 ? -30.429 5.932 18.253 1.00 92.38 190 LYS A C 1
ATOM 1515 O O . LYS A 1 190 ? -30.549 6.866 17.461 1.00 92.38 190 LYS A O 1
ATOM 1520 N N . LEU A 1 191 ? -29.873 4.767 17.933 1.00 95.50 191 LEU A N 1
ATOM 1521 C CA . LEU A 1 191 ? -29.309 4.442 16.620 1.00 95.50 191 LEU A CA 1
ATOM 1522 C C . LEU A 1 191 ? -30.073 3.324 15.895 1.00 95.50 191 LEU A C 1
ATOM 1524 O O . LEU A 1 191 ? -29.720 2.978 14.769 1.00 95.50 191 LEU A O 1
ATOM 1528 N N . ASP A 1 192 ? -31.126 2.788 16.517 1.00 95.62 192 ASP A N 1
ATOM 1529 C CA . ASP A 1 192 ? -32.093 1.882 15.892 1.00 95.62 192 ASP A CA 1
ATOM 1530 C C . ASP A 1 192 ? -32.952 2.610 14.845 1.00 95.62 192 ASP A C 1
ATOM 1532 O O . ASP A 1 192 ? -33.240 2.048 13.788 1.00 95.62 192 ASP A O 1
ATOM 1536 N N . VAL A 1 193 ? -33.272 3.882 15.080 1.00 95.44 193 VAL A N 1
ATOM 1537 C CA . VAL A 1 193 ? -33.934 4.782 14.132 1.00 95.44 193 VAL A CA 1
ATOM 1538 C C . VAL A 1 193 ? -33.055 6.001 13.880 1.00 95.44 193 VAL A C 1
ATOM 1540 O O . VAL A 1 193 ? -32.818 6.812 14.775 1.00 95.44 193 VAL A O 1
ATOM 1543 N N . LEU A 1 194 ? -32.601 6.168 12.639 1.00 95.62 194 LEU A N 1
ATOM 1544 C CA . LEU A 1 194 ? -31.814 7.331 12.241 1.00 95.62 194 LEU A CA 1
ATOM 1545 C C . LEU A 1 194 ? -32.712 8.449 11.735 1.00 95.62 194 LEU A C 1
ATOM 1547 O O . LEU A 1 194 ? -33.769 8.227 11.152 1.00 95.62 194 LEU A O 1
ATOM 1551 N N . THR A 1 195 ? -32.269 9.676 11.975 1.00 94.31 195 THR A N 1
ATOM 1552 C CA . THR A 1 195 ? -32.911 10.872 11.431 1.00 94.31 195 THR A CA 1
ATOM 1553 C C . THR A 1 195 ? -32.131 11.299 10.204 1.00 94.31 195 THR A C 1
ATOM 1555 O O . THR A 1 195 ? -30.910 11.452 10.272 1.00 94.31 195 THR A O 1
ATOM 1558 N N . VAL A 1 196 ? -32.814 11.457 9.081 1.00 95.38 196 VAL A N 1
ATOM 1559 C CA . VAL A 1 196 ? -32.196 11.865 7.821 1.00 95.38 196 VAL A CA 1
ATOM 1560 C C . VAL A 1 196 ? -32.874 13.123 7.312 1.00 95.38 196 VAL A C 1
ATOM 1562 O O . VAL A 1 196 ? -34.067 13.305 7.529 1.00 95.38 196 VAL A O 1
ATOM 1565 N N . PHE A 1 197 ? -32.122 14.001 6.664 1.00 95.56 197 PHE A N 1
ATOM 1566 C CA . PHE A 1 197 ? -32.693 15.141 5.957 1.00 95.56 197 PHE A CA 1
ATOM 1567 C C . PHE A 1 197 ? -32.728 14.833 4.465 1.00 95.56 197 PHE A C 1
ATOM 1569 O O . PHE A 1 197 ? -31.674 14.597 3.869 1.00 95.56 197 PHE A O 1
ATOM 1576 N N . ASP A 1 198 ? -33.920 14.827 3.877 1.00 94.12 198 ASP A N 1
ATOM 1577 C CA . ASP A 1 198 ? -34.095 14.672 2.437 1.00 94.12 198 ASP A CA 1
ATOM 1578 C C . ASP A 1 198 ? -33.858 16.019 1.744 1.00 94.12 198 ASP A C 1
ATOM 1580 O O . ASP A 1 198 ? -34.551 17.001 2.011 1.00 94.12 198 ASP A O 1
ATOM 1584 N N . LEU A 1 199 ? -32.851 16.081 0.870 1.00 92.69 199 LEU A N 1
ATOM 1585 C CA . LEU A 1 199 ? -32.444 17.311 0.188 1.00 92.69 199 LEU A CA 1
ATOM 1586 C C . LEU A 1 199 ? -33.422 17.745 -0.915 1.00 92.69 199 LEU A C 1
ATOM 1588 O O . LEU A 1 199 ? -33.466 18.932 -1.254 1.00 92.69 199 LEU A O 1
ATOM 1592 N N . GLU A 1 200 ? -34.204 16.815 -1.460 1.00 91.25 200 GLU A N 1
ATOM 1593 C CA . GLU A 1 200 ? -35.190 17.080 -2.511 1.00 91.25 200 GLU A CA 1
ATOM 1594 C C . GLU A 1 200 ? -36.498 17.570 -1.893 1.00 91.25 200 GLU A C 1
ATOM 1596 O O . GLU A 1 200 ? -37.009 18.625 -2.271 1.00 91.25 200 GLU A O 1
ATOM 1601 N N . MET A 1 201 ? -36.997 16.852 -0.886 1.00 89.94 201 MET A N 1
ATOM 1602 C CA . MET A 1 201 ? -38.217 17.199 -0.158 1.00 89.94 201 MET A CA 1
ATOM 1603 C C . MET A 1 201 ? -38.005 18.300 0.886 1.00 89.94 201 MET A C 1
ATOM 1605 O O .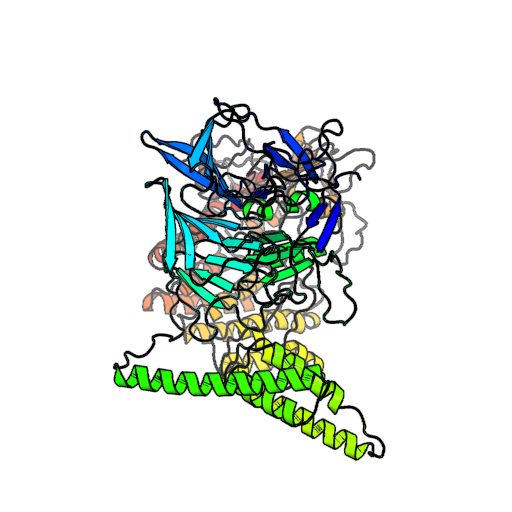 MET A 1 201 ? -38.982 18.892 1.338 1.00 89.94 201 MET A O 1
ATOM 1609 N N . ARG A 1 202 ? -36.750 18.576 1.263 1.00 91.25 202 ARG A N 1
ATOM 1610 C CA . ARG A 1 202 ? -36.339 19.563 2.277 1.00 91.25 202 ARG A CA 1
ATOM 1611 C C . ARG A 1 202 ? -37.025 19.376 3.627 1.00 91.25 202 ARG A C 1
ATOM 1613 O O . ARG A 1 202 ? -37.490 20.338 4.228 1.00 91.25 202 ARG A O 1
ATOM 1620 N N . ARG A 1 203 ? -37.083 18.134 4.100 1.00 91.31 203 ARG A N 1
ATOM 1621 C CA . ARG A 1 203 ? -37.673 17.791 5.399 1.00 91.31 203 ARG A CA 1
ATOM 1622 C C . ARG A 1 203 ? -36.932 16.643 6.060 1.00 91.31 203 ARG A C 1
ATOM 1624 O O . ARG A 1 203 ? -36.246 15.862 5.397 1.00 91.31 203 ARG A O 1
ATOM 1631 N N . PHE A 1 204 ? -37.106 16.530 7.369 1.00 93.12 204 PHE A N 1
ATOM 1632 C CA . PHE A 1 204 ? -36.598 15.394 8.120 1.00 93.12 204 PHE A CA 1
ATOM 1633 C C . PHE A 1 204 ? -37.476 14.154 7.941 1.00 93.12 204 PHE A C 1
ATOM 1635 O O . PHE A 1 204 ? -38.703 14.226 7.867 1.00 93.12 204 PHE A O 1
ATOM 1642 N N . GLU A 1 205 ? -36.823 12.998 7.908 1.00 93.00 205 GLU A N 1
ATOM 1643 C CA . GLU A 1 205 ? -37.441 11.681 7.926 1.00 93.00 205 GLU A CA 1
ATOM 1644 C C . GLU A 1 205 ? -36.783 10.786 8.977 1.00 93.00 205 GLU A C 1
ATOM 1646 O O . GLU A 1 205 ? -35.646 11.004 9.410 1.00 93.00 205 GLU A O 1
ATOM 1651 N N . LYS A 1 206 ? -37.510 9.743 9.381 1.00 94.25 206 LYS A N 1
ATOM 1652 C CA . LYS A 1 206 ? -37.006 8.688 10.257 1.00 94.25 206 LYS A CA 1
ATOM 1653 C C . LYS A 1 206 ? -36.827 7.412 9.449 1.00 94.25 206 LYS A C 1
ATOM 1655 O O . LYS A 1 206 ? -37.787 6.920 8.862 1.00 94.25 206 LYS A O 1
ATOM 1660 N N . ILE A 1 207 ? -35.622 6.854 9.463 1.00 94.94 207 ILE A N 1
ATOM 1661 C CA . ILE A 1 207 ? -35.318 5.577 8.818 1.00 94.94 207 ILE A CA 1
ATOM 1662 C C . ILE A 1 207 ? -35.040 4.531 9.891 1.00 94.94 207 ILE A C 1
ATOM 1664 O O . ILE A 1 207 ? -34.127 4.679 10.704 1.00 94.94 207 ILE A O 1
ATOM 1668 N N . GLN A 1 208 ? -35.822 3.452 9.865 1.00 97.25 208 GLN A N 1
ATOM 1669 C CA . GLN A 1 208 ? -35.578 2.273 10.687 1.00 97.25 208 GLN A CA 1
ATOM 1670 C C . GLN A 1 208 ? -34.337 1.538 10.173 1.00 97.25 208 GLN A C 1
ATOM 1672 O O . GLN A 1 208 ? -34.272 1.145 9.008 1.00 97.25 208 GLN A O 1
ATOM 1677 N N . THR A 1 209 ? -33.364 1.322 11.052 1.00 97.38 209 THR A N 1
ATOM 1678 C CA . THR A 1 209 ? -32.157 0.560 10.726 1.00 97.38 209 THR A CA 1
ATOM 1679 C C . THR A 1 209 ? -32.351 -0.928 10.987 1.00 97.38 209 THR A C 1
ATOM 1681 O O . THR A 1 209 ? -33.233 -1.346 11.746 1.00 97.38 209 THR A O 1
ATOM 1684 N N . LYS A 1 210 ? -31.500 -1.738 10.357 1.00 97.94 210 LYS A N 1
ATOM 1685 C CA . LYS A 1 210 ? -31.391 -3.176 10.602 1.00 97.94 210 LYS A CA 1
ATOM 1686 C C . LYS A 1 210 ? -30.295 -3.426 11.630 1.00 97.94 210 LYS A C 1
ATOM 1688 O O . LYS A 1 210 ? -29.203 -2.866 11.528 1.00 97.94 210 LYS A O 1
ATOM 1693 N N . SER A 1 211 ? -30.595 -4.258 12.617 1.00 96.50 211 SER A N 1
ATOM 1694 C CA . SER A 1 211 ? -29.660 -4.611 13.679 1.00 96.50 211 SER A CA 1
ATOM 1695 C C . SER A 1 211 ? -28.585 -5.579 13.199 1.00 96.50 211 SER A C 1
ATOM 1697 O O . SER A 1 211 ? -28.789 -6.344 12.254 1.00 96.50 211 SER A O 1
ATOM 1699 N N . ASP A 1 212 ? -27.482 -5.636 13.938 1.00 96.31 212 ASP A N 1
ATOM 1700 C CA . ASP A 1 212 ? -26.580 -6.775 13.867 1.00 96.31 212 ASP A CA 1
ATOM 1701 C C . ASP A 1 212 ? -27.332 -8.041 14.346 1.00 96.31 212 ASP A C 1
ATOM 1703 O O . ASP A 1 212 ? -27.971 -7.998 15.402 1.00 96.31 212 ASP A O 1
ATOM 1707 N N . PRO A 1 213 ? -27.282 -9.170 13.614 1.00 92.38 213 PRO A N 1
ATOM 1708 C CA . PRO A 1 213 ? -27.980 -10.406 13.980 1.00 92.38 213 PRO A CA 1
ATOM 1709 C C . PRO A 1 213 ? -27.576 -11.001 15.332 1.00 92.38 213 PRO A C 1
ATOM 1711 O O . PRO A 1 213 ? -28.325 -11.797 15.889 1.00 92.38 213 PRO A O 1
ATOM 1714 N N . VAL A 1 214 ? -26.383 -10.668 15.830 1.00 92.06 214 VAL A N 1
ATOM 1715 C CA . VAL A 1 214 ? -25.827 -11.198 17.079 1.00 92.06 214 VAL A CA 1
ATOM 1716 C C . VAL A 1 214 ? -25.905 -10.156 18.187 1.00 92.06 214 VAL A C 1
ATOM 1718 O O . VAL A 1 214 ? -26.296 -10.477 19.305 1.00 92.06 214 VAL A O 1
ATOM 1721 N N . TYR A 1 215 ? -25.525 -8.912 17.891 1.00 91.50 215 TYR A N 1
ATOM 1722 C CA . TYR A 1 215 ? -25.326 -7.879 18.912 1.00 91.50 215 TYR A CA 1
ATOM 1723 C C . TYR A 1 215 ? -26.436 -6.830 18.983 1.00 91.50 215 TYR A C 1
ATOM 1725 O O . TYR A 1 215 ? -26.370 -5.947 19.834 1.00 91.50 215 TYR A O 1
ATOM 1733 N N . GLY A 1 216 ? -27.445 -6.903 18.114 1.00 95.06 216 GLY A N 1
ATOM 1734 C CA . GLY A 1 216 ? -28.517 -5.918 18.088 1.00 95.06 216 GLY A CA 1
ATOM 1735 C C . GLY A 1 216 ? -28.055 -4.573 17.520 1.00 95.06 216 GLY A C 1
ATOM 1736 O O . GLY A 1 216 ? -27.303 -4.510 16.546 1.00 95.06 216 GLY A O 1
ATOM 1737 N N . PHE A 1 217 ? -28.545 -3.484 18.104 1.00 95.81 217 PHE A N 1
ATOM 1738 C CA . PHE A 1 217 ? -28.191 -2.123 17.703 1.00 95.81 217 PHE A CA 1
ATOM 1739 C C . PHE A 1 217 ? -27.038 -1.573 18.551 1.00 95.81 217 PHE A C 1
ATOM 1741 O O . PHE A 1 217 ? -26.881 -1.984 19.703 1.00 95.81 217 PHE A O 1
ATOM 1748 N N . PRO A 1 218 ? -26.259 -0.608 18.030 1.00 95.12 218 PRO A N 1
ATOM 1749 C CA . PRO A 1 218 ? -25.378 0.180 18.875 1.00 95.12 218 PRO A CA 1
ATOM 1750 C C . PRO A 1 218 ? -26.169 0.900 19.968 1.00 95.12 218 PRO A C 1
ATOM 1752 O O . PRO A 1 218 ? -27.226 1.476 19.707 1.00 95.12 218 PRO A O 1
ATOM 1755 N N . GLU A 1 219 ? -25.606 0.930 21.172 1.00 92.38 219 GLU A N 1
ATOM 1756 C CA . GLU A 1 219 ? -26.153 1.683 22.299 1.00 92.38 219 GLU A CA 1
ATOM 1757 C C . GLU A 1 219 ? -26.206 3.185 21.975 1.00 92.38 219 GLU A C 1
ATOM 1759 O O . GLU A 1 219 ? -25.303 3.702 21.293 1.00 92.38 219 GLU A O 1
ATOM 1764 N N . GLU A 1 220 ? -27.229 3.888 22.476 1.00 91.19 220 GLU A N 1
ATOM 1765 C CA . GLU A 1 220 ? -27.374 5.334 22.315 1.00 91.19 220 GLU A CA 1
ATOM 1766 C C . GLU A 1 220 ? -26.137 6.080 22.824 1.00 91.19 220 GLU A C 1
ATOM 1768 O O . GLU A 1 220 ? -25.631 5.833 23.922 1.00 91.19 220 GLU A O 1
ATOM 1773 N N . ARG A 1 221 ? -25.615 6.998 22.002 1.00 91.06 221 ARG A N 1
ATOM 1774 C CA . ARG A 1 221 ? -24.384 7.719 22.340 1.00 91.06 221 ARG A CA 1
ATOM 1775 C C . ARG A 1 221 ? -24.287 9.114 21.743 1.00 91.06 221 ARG A C 1
ATOM 1777 O O . ARG A 1 221 ? -24.645 9.354 20.590 1.00 91.06 221 ARG A O 1
ATOM 1784 N N . SER A 1 222 ? -23.683 10.023 22.499 1.00 89.88 222 SER A N 1
ATOM 1785 C CA . SER A 1 222 ? -23.252 11.344 22.033 1.00 89.88 222 SER A CA 1
ATOM 1786 C C . SER A 1 222 ? -21.735 11.487 22.158 1.00 89.88 222 SER A C 1
ATOM 1788 O O . SER A 1 222 ? -21.051 10.605 22.688 1.00 89.88 222 SER A O 1
ATOM 1790 N N . CYS A 1 223 ? -21.183 12.574 21.613 1.00 91.38 223 CYS A N 1
ATOM 1791 C CA . CYS A 1 223 ? -19.747 12.875 21.682 1.00 91.38 223 CYS A CA 1
ATOM 1792 C C . CYS A 1 223 ? -18.840 11.759 21.133 1.00 91.38 223 CYS A C 1
ATOM 1794 O O . CYS A 1 223 ? -17.656 11.702 21.482 1.00 91.38 223 CYS A O 1
ATOM 1796 N N . HIS A 1 224 ? -19.411 10.896 20.296 1.00 94.38 224 HIS A N 1
ATOM 1797 C CA . HIS A 1 224 ? -18.718 9.918 19.481 1.00 94.38 224 HIS A CA 1
ATOM 1798 C C . HIS A 1 224 ? -18.040 10.632 18.306 1.00 94.38 224 HIS A C 1
ATOM 1800 O O . HIS A 1 224 ? -18.162 11.848 18.150 1.00 94.38 224 HIS A O 1
ATOM 1806 N N . SER A 1 225 ? -17.316 9.872 17.500 1.00 93.50 225 SER A N 1
ATOM 1807 C CA . SER A 1 225 ? -16.856 10.330 16.196 1.00 93.50 225 SER A CA 1
ATOM 1808 C C . SER A 1 225 ? -17.248 9.320 15.127 1.00 93.50 225 SER A C 1
ATOM 1810 O O . SER A 1 225 ? -17.496 8.144 15.425 1.00 93.50 225 SER A O 1
ATOM 1812 N N . ILE A 1 226 ? -17.312 9.790 13.886 1.00 94.12 226 ILE A N 1
ATOM 1813 C CA . ILE A 1 226 ? -17.592 8.958 12.726 1.00 94.12 226 ILE A CA 1
ATOM 1814 C C . ILE A 1 226 ? -16.506 9.139 11.676 1.00 94.12 226 ILE A C 1
ATOM 1816 O O . ILE A 1 226 ? -16.057 10.251 11.406 1.00 94.12 226 ILE A O 1
ATOM 1820 N N . VAL A 1 227 ? -16.129 8.032 11.039 1.00 91.62 227 VAL A N 1
ATOM 1821 C CA . VAL A 1 227 ? -15.374 8.053 9.784 1.00 91.62 227 VAL A CA 1
ATOM 1822 C C . VAL A 1 227 ? -16.151 7.334 8.689 1.00 91.62 227 VAL A C 1
ATOM 1824 O O . VAL A 1 227 ? -16.849 6.354 8.943 1.00 91.62 227 VAL A O 1
ATOM 1827 N N . HIS A 1 228 ? -16.029 7.825 7.460 1.00 87.69 228 HIS A N 1
ATOM 1828 C CA . HIS A 1 228 ? -16.780 7.351 6.299 1.00 87.69 228 HIS A CA 1
ATOM 1829 C C . HIS A 1 228 ? -15.820 6.866 5.208 1.00 87.69 228 HIS A C 1
ATOM 1831 O O . HIS A 1 228 ? -14.806 7.514 4.938 1.00 87.69 228 HIS A O 1
ATOM 1837 N N . ARG A 1 229 ? -16.128 5.714 4.604 1.00 83.38 229 ARG A N 1
ATOM 1838 C CA . ARG A 1 229 ? -15.429 5.157 3.442 1.00 83.38 229 ARG A CA 1
ATOM 1839 C C . ARG A 1 229 ? -16.426 4.454 2.536 1.00 83.38 229 ARG A C 1
ATOM 1841 O O . ARG A 1 229 ? -17.014 3.458 2.948 1.00 83.38 229 ARG A O 1
ATOM 1848 N N . GLU A 1 230 ? -16.541 4.934 1.300 1.00 83.44 230 GLU A N 1
ATOM 1849 C CA . GLU A 1 230 ? -17.429 4.356 0.281 1.00 83.44 230 GLU A CA 1
ATOM 1850 C C . GLU A 1 230 ? -18.873 4.256 0.807 1.00 83.44 230 GLU A C 1
ATOM 1852 O O . GLU A 1 230 ? -19.479 5.279 1.115 1.00 83.44 230 GLU A O 1
ATOM 1857 N N . ASP A 1 231 ? -19.410 3.050 0.968 1.00 89.69 231 ASP A N 1
ATOM 1858 C CA . ASP A 1 231 ? -20.763 2.811 1.479 1.00 89.69 231 ASP A CA 1
ATOM 1859 C C . ASP A 1 231 ? -20.811 2.551 2.994 1.00 89.69 231 ASP A C 1
ATOM 1861 O O . ASP A 1 231 ? -21.879 2.297 3.554 1.00 89.69 231 ASP A O 1
ATOM 1865 N N . PHE A 1 232 ? -19.667 2.600 3.682 1.00 93.62 232 PHE A N 1
ATOM 1866 C CA . PHE A 1 232 ? -19.559 2.240 5.091 1.00 93.62 232 PHE A CA 1
ATOM 1867 C C . PHE A 1 232 ? -19.232 3.429 5.988 1.00 93.62 232 PHE A C 1
ATOM 1869 O O . PHE A 1 232 ? -18.341 4.239 5.724 1.00 93.62 232 PHE A O 1
ATOM 1876 N N . VAL A 1 233 ? -19.926 3.479 7.118 1.00 95.12 233 VAL A N 1
ATOM 1877 C CA . VAL A 1 233 ? -19.742 4.461 8.184 1.00 95.12 233 VAL A CA 1
ATOM 1878 C C . VAL A 1 233 ? -19.292 3.727 9.440 1.00 95.12 233 VAL A C 1
ATOM 1880 O O . VAL A 1 233 ? -19.869 2.705 9.796 1.00 95.12 233 VAL A O 1
ATOM 1883 N N . TYR A 1 234 ? -18.264 4.225 10.119 1.00 95.31 234 TYR A N 1
ATOM 1884 C CA . TYR A 1 234 ? -17.733 3.614 11.334 1.00 95.31 234 TYR A CA 1
ATOM 1885 C C . TYR A 1 234 ? -17.962 4.537 12.525 1.00 95.31 234 TYR A C 1
ATOM 1887 O O . TYR A 1 234 ? -17.405 5.631 12.583 1.00 95.31 234 TYR A O 1
ATOM 1895 N N . LEU A 1 235 ? -18.772 4.072 13.470 1.00 96.19 235 LEU A N 1
ATOM 1896 C CA . LEU A 1 235 ? -19.124 4.749 14.711 1.00 96.19 235 LEU A CA 1
ATOM 1897 C C . LEU A 1 235 ? -18.136 4.365 15.813 1.00 96.19 235 LEU A C 1
ATOM 1899 O O . LEU A 1 235 ? -17.995 3.184 16.143 1.00 96.19 235 LEU A O 1
ATOM 1903 N N . ILE A 1 236 ? -17.460 5.364 16.381 1.00 95.19 236 ILE A N 1
ATOM 1904 C CA . ILE A 1 236 ? -16.309 5.167 17.262 1.00 95.19 236 ILE A CA 1
ATOM 1905 C C . ILE A 1 236 ? -16.520 5.894 18.591 1.00 95.19 236 ILE A C 1
ATOM 1907 O O . ILE A 1 236 ? -16.784 7.098 18.636 1.00 95.19 236 ILE A O 1
ATOM 1911 N N . GLY A 1 237 ? -16.354 5.147 19.683 1.00 93.19 237 GLY A N 1
ATOM 1912 C CA . GLY A 1 237 ? -16.407 5.655 21.050 1.00 93.19 237 GLY A CA 1
ATOM 1913 C C . GLY A 1 237 ? -17.731 6.334 21.394 1.00 93.19 237 GLY A C 1
ATOM 1914 O O . GLY A 1 237 ? -18.796 5.882 20.971 1.00 93.19 237 GLY A O 1
ATOM 1915 N N . GLY A 1 238 ? -17.654 7.411 22.173 1.00 92.38 238 GLY A N 1
ATOM 1916 C CA . GLY A 1 238 ? -18.808 8.173 22.643 1.00 92.38 238 GLY A CA 1
ATOM 1917 C C . GLY A 1 238 ? -19.209 7.822 24.068 1.00 92.38 238 GLY A C 1
ATOM 1918 O O . GLY A 1 238 ? -18.560 7.014 24.733 1.00 92.38 238 GLY A O 1
ATOM 1919 N N . TYR A 1 239 ? -20.266 8.475 24.530 1.00 87.56 239 TYR A N 1
ATOM 1920 C CA . TYR A 1 239 ? -20.755 8.395 25.900 1.00 87.56 239 TYR A CA 1
ATOM 1921 C C . TYR A 1 239 ? -22.254 8.110 25.918 1.00 87.56 239 TYR A C 1
ATOM 1923 O O . TYR A 1 239 ? -22.990 8.718 25.136 1.00 87.56 239 TYR A O 1
ATOM 1931 N N . GLY A 1 240 ? -22.680 7.181 26.773 1.00 86.31 240 GLY A N 1
ATOM 1932 C CA . GLY A 1 240 ? -24.063 6.711 26.874 1.00 86.31 240 GLY A CA 1
ATOM 1933 C C . GLY A 1 240 ? -24.831 7.256 28.077 1.00 86.31 240 GLY A C 1
ATOM 1934 O O . GLY A 1 240 ? -24.306 8.013 28.897 1.00 86.31 240 GLY A O 1
ATOM 1935 N N . MET A 1 241 ? -26.096 6.841 28.199 1.00 79.44 241 MET A N 1
ATOM 1936 C CA . MET A 1 241 ? -26.996 7.277 29.279 1.00 79.44 241 MET A CA 1
ATOM 1937 C C . MET A 1 241 ? -26.614 6.712 30.650 1.00 79.44 241 MET A C 1
ATOM 1939 O O . MET A 1 241 ? -26.758 7.402 31.657 1.00 79.44 241 MET A O 1
ATOM 1943 N N . GLU A 1 242 ? -26.015 5.520 30.690 1.00 76.44 242 GLU A N 1
ATOM 1944 C CA . GLU A 1 242 ? -25.448 4.909 31.906 1.00 76.44 242 GLU A CA 1
ATOM 1945 C C . GLU A 1 242 ? -24.128 5.546 32.343 1.00 76.44 242 GLU A C 1
ATOM 1947 O O . GLU A 1 242 ? -23.395 5.028 33.185 1.00 76.44 242 GLU A O 1
ATOM 1952 N N . MET A 1 243 ? -23.815 6.705 31.775 1.00 71.94 243 MET A N 1
ATOM 1953 C CA . MET A 1 243 ? -22.661 7.488 32.132 1.00 71.94 243 MET A CA 1
ATOM 1954 C C . MET A 1 243 ? -21.315 6.791 31.878 1.00 71.94 243 MET A C 1
ATOM 1956 O O . MET A 1 243 ? -20.320 7.112 32.535 1.00 71.94 243 MET A O 1
ATOM 1960 N N . ASN A 1 244 ? -21.277 5.882 30.907 1.00 79.81 244 ASN A N 1
ATOM 1961 C CA . ASN A 1 244 ? -20.119 5.107 30.483 1.00 79.81 244 ASN A CA 1
ATOM 1962 C C . ASN A 1 244 ? -19.581 5.591 29.128 1.00 79.81 244 ASN A C 1
ATOM 1964 O O . ASN A 1 244 ? -20.323 6.031 28.251 1.00 79.81 244 ASN A O 1
ATOM 1968 N N . ALA A 1 245 ? -18.262 5.499 28.957 1.00 87.31 245 ALA A N 1
ATOM 1969 C CA . ALA A 1 245 ? -17.626 5.676 27.659 1.00 87.31 245 ALA A CA 1
ATOM 1970 C C . ALA A 1 245 ? -17.577 4.330 26.920 1.00 87.31 245 ALA A C 1
ATOM 1972 O O . ALA A 1 245 ? -17.337 3.286 27.531 1.00 87.31 245 ALA A O 1
ATOM 1973 N N . PHE A 1 246 ? -17.772 4.346 25.603 1.00 90.38 246 PHE A N 1
ATOM 1974 C CA . PHE A 1 246 ? -17.799 3.129 24.793 1.00 90.38 246 PHE A CA 1
ATOM 1975 C C . PHE A 1 246 ? -16.437 2.820 24.169 1.00 90.38 246 PHE A C 1
ATOM 1977 O O . PHE A 1 246 ? -15.745 3.708 23.676 1.00 90.38 246 PHE A O 1
ATOM 1984 N N . SER A 1 247 ? -16.061 1.540 24.150 1.00 89.06 247 SER A N 1
ATOM 1985 C CA . SER A 1 247 ? -14.922 1.037 23.366 1.00 89.06 247 SER A CA 1
ATOM 1986 C C . SER A 1 247 ? -15.339 0.322 22.085 1.00 89.06 247 SER A C 1
ATOM 1988 O O . SER A 1 247 ? -14.530 0.190 21.168 1.00 89.06 247 SER A O 1
ATOM 1990 N N . ALA A 1 248 ? -16.587 -0.149 22.012 1.00 89.25 248 ALA A N 1
ATOM 1991 C CA . ALA A 1 248 ? -17.108 -0.861 20.855 1.00 89.25 248 ALA A CA 1
ATOM 1992 C C . ALA A 1 248 ? -17.164 0.044 19.619 1.00 89.25 248 ALA A C 1
ATOM 1994 O O . ALA A 1 248 ? -17.614 1.189 19.699 1.00 89.25 248 ALA A O 1
ATOM 1995 N N . ILE A 1 249 ? -16.746 -0.512 18.483 1.00 93.25 249 ILE A N 1
ATOM 1996 C CA . ILE A 1 249 ? -16.806 0.139 17.178 1.00 93.25 249 ILE A CA 1
ATOM 1997 C C . ILE A 1 249 ? -17.870 -0.567 16.345 1.00 93.25 249 ILE A C 1
ATOM 1999 O O . ILE A 1 249 ? -17.942 -1.798 16.310 1.00 93.25 249 ILE A O 1
ATOM 2003 N N . TRP A 1 250 ? -18.696 0.220 15.671 1.00 95.56 250 TRP A N 1
ATOM 2004 C CA . TRP A 1 250 ? -19.780 -0.281 14.837 1.00 95.56 250 TRP A CA 1
ATOM 2005 C C . TRP A 1 250 ? -19.588 0.178 13.400 1.00 95.56 250 TRP A C 1
ATOM 2007 O O . TRP A 1 250 ? -19.177 1.308 13.162 1.00 95.56 250 TRP A O 1
ATOM 2017 N N . ARG A 1 251 ? -19.892 -0.695 12.444 1.00 95.88 251 ARG A N 1
ATOM 2018 C CA . ARG A 1 251 ? -19.956 -0.382 11.019 1.00 95.88 251 ARG A CA 1
ATOM 2019 C C . ARG A 1 251 ? -21.414 -0.318 10.594 1.00 95.88 251 ARG A C 1
ATOM 2021 O O . ARG A 1 251 ? -22.166 -1.251 10.847 1.00 95.88 251 ARG A O 1
ATOM 2028 N N . PHE A 1 252 ? -21.782 0.742 9.904 1.00 97.69 252 PHE A N 1
ATOM 2029 C CA . PHE A 1 252 ? -23.083 0.938 9.294 1.00 97.69 252 PHE A CA 1
ATOM 2030 C C . PHE A 1 252 ? -22.945 0.906 7.777 1.00 97.69 252 PHE A C 1
ATOM 2032 O O . PHE A 1 252 ? -22.031 1.522 7.231 1.00 97.69 252 PHE A O 1
ATOM 2039 N N . ASN A 1 253 ? -23.826 0.176 7.104 1.00 96.81 253 ASN A N 1
ATOM 2040 C CA . ASN A 1 253 ? -23.891 0.127 5.649 1.00 96.81 253 ASN A CA 1
ATOM 2041 C C . ASN A 1 253 ? -24.984 1.083 5.153 1.00 96.81 253 ASN A C 1
ATOM 2043 O O . ASN A 1 253 ? -26.165 0.869 5.419 1.00 96.81 253 ASN A O 1
ATOM 2047 N N . LEU A 1 254 ? -24.585 2.124 4.421 1.00 95.06 254 LEU A N 1
ATOM 2048 C CA . LEU A 1 254 ? -25.479 3.161 3.901 1.00 95.06 254 LEU A CA 1
ATOM 2049 C C . LEU A 1 254 ? -26.436 2.642 2.817 1.00 95.06 254 LEU A C 1
ATOM 2051 O O . LEU A 1 254 ? -27.523 3.184 2.666 1.00 95.06 254 LEU A O 1
ATOM 2055 N N . GLN A 1 255 ? -26.075 1.576 2.095 1.00 95.06 255 GLN A N 1
ATOM 2056 C CA . GLN A 1 255 ? -26.899 1.028 1.010 1.00 95.06 255 GLN A CA 1
ATOM 2057 C C . GLN A 1 255 ? -28.138 0.294 1.532 1.00 95.06 255 GLN A C 1
ATOM 2059 O O . GLN A 1 255 ? -29.206 0.353 0.928 1.00 95.06 255 GLN A O 1
ATOM 2064 N N . ASN A 1 256 ? -28.005 -0.428 2.647 1.00 95.00 256 ASN A N 1
ATOM 2065 C CA . ASN A 1 256 ? -29.072 -1.280 3.181 1.00 95.00 256 ASN A CA 1
ATOM 2066 C C . ASN A 1 256 ? -29.505 -0.921 4.616 1.00 95.00 256 ASN A C 1
ATOM 2068 O O . ASN A 1 256 ? -30.360 -1.622 5.169 1.00 95.00 256 ASN A O 1
ATOM 2072 N N . PHE A 1 257 ? -28.931 0.152 5.175 1.00 95.81 257 PHE A N 1
ATOM 2073 C CA . PHE A 1 257 ? -29.158 0.692 6.517 1.00 95.81 257 PHE A CA 1
ATOM 2074 C C . PHE A 1 257 ? -28.944 -0.340 7.637 1.00 95.81 257 PHE A C 1
ATOM 2076 O O . PHE A 1 257 ? -29.717 -0.409 8.594 1.00 95.81 257 PHE A O 1
ATOM 2083 N N . GLU A 1 258 ? -27.905 -1.171 7.510 1.00 97.44 258 GLU A N 1
ATOM 2084 C CA . GLU A 1 258 ? -27.596 -2.264 8.439 1.00 97.44 258 GLU A CA 1
ATOM 2085 C C . GLU A 1 258 ? -26.387 -1.968 9.331 1.00 97.44 258 GLU A C 1
ATOM 2087 O O . GLU A 1 258 ? -25.311 -1.595 8.855 1.00 97.44 258 GLU A O 1
ATOM 2092 N N . TRP A 1 259 ? -26.554 -2.211 10.630 1.00 97.69 259 TRP A N 1
ATOM 2093 C CA . TRP A 1 259 ? -25.487 -2.182 11.622 1.00 97.69 259 TRP A CA 1
ATOM 2094 C C . TRP A 1 259 ? -24.773 -3.527 11.728 1.00 97.69 259 TRP A C 1
ATOM 2096 O O . TRP A 1 259 ? -25.389 -4.590 11.747 1.00 97.69 259 TRP A O 1
ATOM 2106 N N . ARG A 1 260 ? -23.450 -3.473 11.872 1.00 96.06 260 ARG A N 1
ATOM 2107 C CA . ARG A 1 260 ? -22.602 -4.604 12.245 1.00 96.06 260 ARG A CA 1
ATOM 2108 C C . ARG A 1 260 ? -21.607 -4.189 13.307 1.00 96.06 260 ARG A C 1
ATOM 2110 O O . ARG A 1 260 ? -20.905 -3.190 13.142 1.00 96.06 260 ARG A O 1
ATOM 2117 N N . LYS A 1 261 ? -21.506 -4.961 14.384 1.00 93.88 261 LYS A N 1
ATOM 2118 C CA . LYS A 1 261 ? -20.463 -4.724 15.384 1.00 93.88 261 LYS A CA 1
ATOM 2119 C C . LYS A 1 261 ? -19.131 -5.194 14.807 1.00 93.88 261 LYS A C 1
ATOM 2121 O O . LYS A 1 261 ? -19.027 -6.322 14.327 1.00 93.88 261 LYS A O 1
ATOM 2126 N N . ILE A 1 262 ? -18.119 -4.330 14.817 1.00 89.50 262 ILE A N 1
ATOM 2127 C CA . ILE A 1 262 ? -16.765 -4.747 14.445 1.00 89.50 262 ILE A CA 1
ATOM 2128 C C . ILE A 1 262 ? -16.260 -5.698 15.534 1.00 89.50 262 ILE A C 1
ATOM 2130 O O . ILE A 1 262 ? -16.510 -5.474 16.718 1.00 89.50 262 ILE A O 1
ATOM 2134 N N . GLU A 1 263 ? -15.628 -6.792 15.102 1.00 77.50 263 GLU A N 1
ATOM 2135 C CA . GLU A 1 263 ? -15.249 -7.948 15.921 1.00 77.50 263 GLU A CA 1
ATOM 2136 C C . GLU A 1 263 ? -14.690 -7.555 17.298 1.00 77.50 263 GLU A C 1
ATOM 2138 O O . GLU A 1 263 ? -13.971 -6.574 17.444 1.00 77.50 263 GLU A O 1
ATOM 2143 N N . GLU A 1 264 ? -14.983 -8.347 18.327 1.00 62.28 264 GLU A N 1
ATOM 2144 C CA . GLU A 1 264 ? -14.742 -7.992 19.735 1.00 62.28 264 GLU A CA 1
ATOM 2145 C C . GLU A 1 264 ? -13.277 -7.646 20.092 1.00 62.28 264 GLU A C 1
ATOM 2147 O O . GLU A 1 264 ? -13.022 -6.910 21.046 1.00 62.28 264 GLU A O 1
ATOM 2152 N N . TYR A 1 265 ? -12.311 -8.153 19.321 1.00 62.19 265 TYR A N 1
ATOM 2153 C CA . TYR A 1 265 ? -10.877 -7.864 19.462 1.00 62.19 265 TYR A CA 1
ATOM 2154 C C . TYR A 1 265 ? -10.423 -6.583 18.733 1.00 62.19 265 TYR A C 1
ATOM 2156 O O . TYR A 1 265 ? -9.305 -6.125 18.948 1.00 62.19 265 TYR A O 1
ATOM 2164 N N . ASN A 1 266 ? -11.301 -5.965 17.944 1.00 70.50 266 ASN A N 1
ATOM 2165 C CA . ASN A 1 266 ? -11.111 -4.713 17.213 1.00 70.50 266 ASN A CA 1
ATOM 2166 C C . ASN A 1 266 ? -11.936 -3.581 17.868 1.00 70.50 266 ASN A C 1
ATOM 2168 O O . ASN A 1 266 ? -12.766 -2.925 17.238 1.00 70.50 266 ASN A O 1
ATOM 2172 N N . ARG A 1 267 ? -11.719 -3.373 19.174 1.00 81.44 267 ARG A N 1
ATOM 2173 C CA . ARG A 1 267 ? -12.317 -2.296 19.986 1.00 81.44 267 ARG A CA 1
ATOM 2174 C C . ARG A 1 267 ? -11.267 -1.260 20.381 1.00 81.44 267 ARG A C 1
ATOM 2176 O O . ARG A 1 267 ? -10.075 -1.559 20.362 1.00 81.44 267 ARG A O 1
ATOM 2183 N N . LEU A 1 268 ? -11.697 -0.071 20.796 1.00 82.88 268 LEU A N 1
ATOM 2184 C CA . LEU A 1 268 ? -10.788 0.924 21.370 1.00 82.88 268 LEU A CA 1
ATOM 2185 C C . LEU A 1 268 ? -10.138 0.369 22.650 1.00 82.88 268 LEU A C 1
ATOM 2187 O O . LEU A 1 268 ? -10.873 -0.029 23.560 1.00 82.88 268 LEU A O 1
ATOM 2191 N N . PRO A 1 269 ? -8.794 0.350 22.751 1.00 85.31 269 PRO A N 1
ATOM 2192 C CA . PRO A 1 269 ? -8.102 0.001 23.991 1.00 85.31 269 PRO A CA 1
ATOM 2193 C C . PRO A 1 269 ? -8.563 0.827 25.196 1.00 85.31 269 PRO A C 1
ATOM 2195 O O . PRO A 1 269 ? -8.726 0.282 26.285 1.00 85.31 269 PRO A O 1
ATOM 2198 N N . VAL A 1 270 ? -8.815 2.120 24.980 1.00 85.25 270 VAL A N 1
ATOM 2199 C CA . VAL A 1 270 ? -9.309 3.063 25.985 1.00 85.25 270 VAL A CA 1
ATOM 2200 C C . VAL A 1 270 ? -10.646 3.642 25.502 1.00 85.25 270 VAL A C 1
ATOM 2202 O O . VAL A 1 270 ? -10.667 4.340 24.481 1.00 85.25 270 VAL A O 1
ATOM 2205 N N . PRO A 1 271 ? -11.767 3.370 26.199 1.00 89.69 271 PRO A N 1
ATOM 2206 C CA . PRO A 1 271 ? -13.055 3.991 25.911 1.00 89.69 271 PRO A CA 1
ATOM 2207 C C . PRO A 1 271 ? -12.976 5.513 26.070 1.00 89.69 271 PRO A C 1
ATOM 2209 O O . PRO A 1 271 ? -12.584 6.012 27.125 1.00 89.69 271 PRO A O 1
ATOM 2212 N N . VAL A 1 272 ? -13.367 6.257 25.034 1.00 91.19 272 VAL A N 1
ATOM 2213 C CA . VAL A 1 272 ? -13.229 7.721 25.006 1.00 91.19 272 VAL A CA 1
ATOM 2214 C C . VAL A 1 272 ? -14.437 8.412 24.385 1.00 91.19 272 VAL A C 1
ATOM 2216 O O . VAL A 1 272 ? -15.054 7.924 23.436 1.00 91.19 272 VAL A O 1
ATOM 2219 N N . TYR A 1 273 ? -14.723 9.619 24.862 1.00 91.75 273 TYR A N 1
ATOM 2220 C CA . TYR A 1 273 ? -15.688 10.560 24.284 1.00 91.75 273 TYR A CA 1
ATOM 2221 C C . TYR A 1 273 ? -15.053 11.952 24.156 1.00 91.75 273 TYR A C 1
ATOM 2223 O O . TYR A 1 273 ? -13.994 12.198 24.730 1.00 91.75 273 TYR A O 1
ATOM 2231 N N . PHE A 1 274 ? -15.632 12.845 23.345 1.00 89.12 274 PHE A N 1
ATOM 2232 C CA . PHE A 1 274 ? -14.988 14.119 22.954 1.00 89.12 274 PHE A CA 1
ATOM 2233 C C . PHE A 1 274 ? -13.602 13.942 22.303 1.00 89.12 274 PHE A C 1
ATOM 2235 O O . PHE A 1 274 ? -12.754 14.832 22.363 1.00 89.12 274 PHE A O 1
ATOM 2242 N N . HIS A 1 275 ? -13.368 12.787 21.686 1.00 92.62 275 HIS A N 1
ATOM 2243 C CA . HIS A 1 275 ? -12.159 12.501 20.924 1.00 92.62 275 HIS A CA 1
ATOM 2244 C C . HIS A 1 275 ? -12.320 12.961 19.470 1.00 92.62 275 HIS A C 1
ATOM 2246 O O . HIS A 1 275 ? -13.434 13.196 18.996 1.00 92.62 275 HIS A O 1
ATOM 2252 N N . ALA A 1 276 ? -11.202 13.059 18.757 1.00 90.75 276 ALA A N 1
ATOM 2253 C CA . ALA A 1 276 ? -11.191 13.211 17.307 1.00 90.75 276 ALA A CA 1
ATOM 2254 C C . ALA A 1 276 ? -10.819 11.877 16.658 1.00 90.75 276 ALA A C 1
ATOM 2256 O O . ALA A 1 276 ? -9.985 11.144 17.197 1.00 90.75 276 ALA A O 1
ATOM 2257 N N . SER A 1 277 ? -11.393 11.573 15.496 1.00 92.31 277 SER A N 1
ATOM 2258 C CA . SER A 1 277 ? -10.956 10.439 14.688 1.00 92.31 277 SER A CA 1
ATOM 2259 C C . SER A 1 277 ? -10.760 10.813 13.227 1.00 92.31 277 SER A C 1
ATOM 2261 O O . SER A 1 277 ? -11.270 11.818 12.736 1.00 92.31 277 SER A O 1
ATOM 2263 N N . THR A 1 278 ? -9.940 10.027 12.538 1.00 89.31 278 THR A N 1
ATOM 2264 C CA . THR A 1 278 ? -9.708 10.173 11.104 1.00 89.31 278 THR A CA 1
ATOM 2265 C C . THR A 1 278 ? -9.366 8.825 10.486 1.00 89.31 278 THR A C 1
ATOM 2267 O O . THR A 1 278 ? -8.781 7.964 11.146 1.00 89.31 278 THR A O 1
ATOM 2270 N N . LEU A 1 279 ? -9.730 8.638 9.219 1.00 84.94 279 LEU A N 1
ATOM 2271 C CA . LEU A 1 279 ? -9.439 7.436 8.451 1.00 84.94 279 LEU A CA 1
ATOM 2272 C C . LEU A 1 279 ? -8.354 7.732 7.417 1.00 84.94 279 LEU A C 1
ATOM 2274 O O . LEU A 1 279 ? -8.489 8.638 6.596 1.00 84.94 279 LEU A O 1
ATOM 2278 N N . THR A 1 280 ? -7.275 6.954 7.442 1.00 78.50 280 THR A N 1
ATOM 2279 C CA . THR A 1 280 ? -6.228 7.048 6.424 1.00 78.50 280 THR A CA 1
ATOM 2280 C C . THR A 1 280 ? -6.659 6.366 5.123 1.00 78.50 280 THR A C 1
ATOM 2282 O O . THR A 1 280 ? -7.426 5.400 5.164 1.00 78.50 280 THR A O 1
ATOM 2285 N N . PRO A 1 281 ? -6.098 6.772 3.968 1.00 72.19 281 PRO A N 1
ATOM 2286 C CA . PRO A 1 281 ? -6.379 6.111 2.693 1.00 72.19 281 PRO A CA 1
ATOM 2287 C C . PRO A 1 281 ? -6.046 4.615 2.679 1.00 72.19 281 PRO A C 1
ATOM 2289 O O . PRO A 1 281 ? -6.680 3.853 1.959 1.00 72.19 281 PRO A O 1
ATOM 2292 N N . ASP A 1 282 ? -5.070 4.193 3.489 1.00 69.88 282 ASP A N 1
ATOM 2293 C CA . ASP A 1 282 ? -4.663 2.789 3.614 1.00 69.88 282 ASP A CA 1
ATOM 2294 C C . ASP A 1 282 ? -5.640 1.950 4.465 1.00 69.88 282 ASP A C 1
ATOM 2296 O O . ASP A 1 282 ? -5.471 0.736 4.574 1.00 69.88 282 ASP A O 1
ATOM 2300 N N . GLY A 1 283 ? -6.664 2.569 5.065 1.00 79.06 283 GLY A N 1
ATOM 2301 C CA . GLY A 1 283 ? -7.683 1.884 5.861 1.00 79.06 283 GLY A CA 1
ATOM 2302 C C . GLY A 1 283 ? -7.386 1.815 7.362 1.00 79.06 283 GLY A C 1
ATOM 2303 O O . GLY A 1 283 ? -7.879 0.909 8.031 1.00 79.06 283 GLY A O 1
ATOM 2304 N N . CYS A 1 284 ? -6.583 2.736 7.909 1.00 85.50 284 CYS A N 1
ATOM 2305 C CA . CYS A 1 284 ? -6.309 2.827 9.348 1.00 85.50 284 CYS A CA 1
ATOM 2306 C C . CYS A 1 284 ? -7.117 3.960 9.985 1.00 85.50 284 CYS A C 1
ATOM 2308 O O . CYS A 1 284 ? -6.976 5.118 9.597 1.00 85.50 284 CYS A O 1
ATOM 2310 N N . ILE A 1 285 ? -7.921 3.642 10.989 1.00 88.75 285 ILE A N 1
ATOM 2311 C CA . ILE A 1 285 ? -8.598 4.616 11.840 1.00 88.75 285 ILE A CA 1
ATOM 2312 C C . ILE A 1 285 ? -7.623 5.056 12.926 1.00 88.75 285 ILE A C 1
ATOM 2314 O O . ILE A 1 285 ? -7.072 4.217 13.635 1.00 88.75 285 ILE A O 1
ATOM 2318 N N . PHE A 1 286 ? -7.448 6.362 13.087 1.00 90.56 286 PHE A N 1
ATOM 2319 C CA . PHE A 1 286 ? -6.775 6.966 14.232 1.00 90.56 286 PHE A CA 1
ATOM 2320 C C . PHE A 1 286 ? -7.797 7.653 15.125 1.00 90.56 286 PHE A C 1
ATOM 2322 O O . PHE A 1 286 ? -8.697 8.321 14.626 1.00 90.56 286 PHE A O 1
ATOM 2329 N N . VAL A 1 287 ? -7.628 7.510 16.436 1.00 93.19 287 VAL A N 1
ATOM 2330 C CA . VAL A 1 287 ? -8.452 8.134 17.472 1.00 93.19 287 VAL A CA 1
ATOM 2331 C C . VAL A 1 287 ? -7.524 8.849 18.434 1.00 93.19 287 VAL A C 1
ATOM 2333 O O . VAL A 1 287 ? -6.664 8.219 19.046 1.00 93.19 287 VAL A O 1
ATOM 2336 N N . PHE A 1 288 ? -7.671 10.163 18.544 1.00 93.44 288 PHE A N 1
ATOM 2337 C CA . PHE A 1 288 ? -6.802 10.993 19.362 1.00 93.44 288 PHE A CA 1
ATOM 2338 C C . PHE A 1 288 ? -7.574 11.707 20.463 1.00 93.44 288 PHE A C 1
ATOM 2340 O O . PHE A 1 288 ? -8.580 12.382 20.215 1.00 93.44 288 PHE A O 1
ATOM 2347 N N . GLY A 1 289 ? -7.018 11.607 21.666 1.00 89.69 289 GLY A N 1
ATOM 2348 C CA . GLY A 1 289 ? -7.458 12.334 22.838 1.00 89.69 289 GLY A CA 1
ATOM 2349 C C . GLY A 1 289 ? -8.874 11.980 23.285 1.00 89.69 289 GLY A C 1
ATOM 2350 O O . GLY A 1 289 ? -9.327 10.846 23.142 1.00 89.69 289 GLY A O 1
ATOM 2351 N N . GLY A 1 290 ? -9.560 12.969 23.851 1.00 90.56 290 GLY A N 1
ATOM 2352 C CA . GLY A 1 290 ? -10.872 12.804 24.468 1.00 90.56 290 GLY A CA 1
ATOM 2353 C C . GLY A 1 290 ? -10.795 12.697 25.986 1.00 90.56 290 GLY A C 1
ATOM 2354 O O . GLY A 1 290 ? -9.815 13.102 26.617 1.00 90.56 290 GLY A O 1
ATOM 2355 N N . VAL A 1 291 ? -11.872 12.194 26.576 1.00 88.25 291 VAL A N 1
ATOM 2356 C CA . VAL A 1 291 ? -12.025 12.010 28.016 1.00 88.25 291 VAL A CA 1
ATOM 2357 C C . VAL A 1 291 ? -12.232 10.528 28.299 1.00 88.25 291 VAL A C 1
ATOM 2359 O O . VAL A 1 291 ? -13.141 9.901 27.755 1.00 88.25 291 VAL A O 1
ATOM 2362 N N . GLU A 1 292 ? -11.365 9.986 29.146 1.00 85.69 292 GLU A N 1
ATOM 2363 C CA . GLU A 1 292 ? -11.490 8.673 29.762 1.00 85.69 292 GLU A CA 1
ATOM 2364 C C . GLU A 1 292 ? -12.247 8.834 31.083 1.00 85.69 292 GLU A C 1
ATOM 2366 O O . GLU A 1 292 ? -11.967 9.734 31.884 1.00 85.69 292 GLU A O 1
ATOM 2371 N N . LYS A 1 293 ? -13.208 7.945 31.323 1.00 70.81 293 LYS A N 1
ATOM 2372 C CA . LYS A 1 293 ? -13.922 7.880 32.594 1.00 70.81 293 LYS A CA 1
ATOM 2373 C C . LYS A 1 293 ? -13.526 6.600 33.314 1.00 70.81 293 LYS A C 1
ATOM 2375 O O . LYS A 1 293 ? -13.853 5.510 32.850 1.00 70.81 293 LYS A O 1
ATOM 2380 N N . GLN A 1 294 ? -12.789 6.733 34.415 1.00 59.12 294 GLN A N 1
ATOM 2381 C CA . GLN A 1 294 ? -12.393 5.586 35.227 1.00 59.12 294 GLN A CA 1
ATOM 2382 C C . GLN A 1 294 ? -13.580 5.103 36.062 1.00 59.12 294 GLN A C 1
ATOM 2384 O O . GLN A 1 294 ? -14.347 5.899 36.595 1.00 59.12 294 GLN A O 1
ATOM 2389 N N . ASN A 1 295 ? -13.731 3.783 36.164 1.00 51.97 295 ASN A N 1
ATOM 2390 C CA . ASN A 1 295 ? -14.830 3.122 36.874 1.00 51.97 295 ASN A CA 1
ATOM 2391 C C . ASN A 1 295 ? -14.631 3.112 38.408 1.00 51.97 295 ASN A C 1
ATOM 2393 O O . ASN A 1 295 ? -15.069 2.190 39.094 1.00 51.97 295 ASN A O 1
ATOM 2397 N N . THR A 1 296 ? -13.913 4.096 38.954 1.00 47.25 296 THR A N 1
ATOM 2398 C CA . THR A 1 296 ? -13.645 4.228 40.388 1.00 47.25 296 THR A CA 1
ATOM 2399 C C . THR A 1 296 ? -14.714 5.105 41.040 1.00 47.25 296 THR A C 1
ATOM 2401 O O . THR A 1 296 ? -15.308 5.975 40.408 1.00 47.25 296 THR A O 1
ATOM 2404 N N . GLN A 1 297 ? -14.991 4.874 42.327 1.00 47.91 297 GLN A N 1
ATOM 2405 C CA . GLN A 1 297 ? -15.975 5.646 43.106 1.00 47.91 297 GLN A CA 1
ATOM 2406 C C . GLN A 1 297 ? -15.631 7.151 43.209 1.00 47.91 297 GLN A C 1
ATOM 2408 O O . GLN A 1 297 ? -16.448 7.948 43.671 1.00 47.91 297 GLN A O 1
ATOM 2413 N N . GLU A 1 298 ? -14.455 7.556 42.727 1.00 47.00 298 GLU A N 1
ATOM 2414 C CA . GLU A 1 298 ? -14.014 8.939 42.603 1.00 47.00 298 GLU A CA 1
ATOM 2415 C C . GLU A 1 298 ? -14.292 9.463 41.183 1.00 47.00 298 GLU A C 1
ATOM 2417 O O . GLU A 1 298 ? -13.792 8.942 40.189 1.00 47.00 298 GLU A O 1
ATOM 2422 N N . ARG A 1 299 ? -15.102 10.526 41.080 1.00 51.97 299 ARG A N 1
ATOM 2423 C CA . ARG A 1 299 ? -15.548 11.167 39.824 1.00 51.97 299 ARG A CA 1
ATOM 2424 C C . ARG A 1 299 ? -14.437 11.958 39.110 1.00 51.97 299 ARG A C 1
ATOM 2426 O O . ARG A 1 299 ? -14.645 13.111 38.734 1.00 51.97 299 ARG A O 1
ATOM 2433 N N . HIS A 1 300 ? -13.252 11.389 38.935 1.00 56.06 300 HIS A N 1
ATOM 2434 C CA . HIS A 1 300 ? -12.168 12.062 38.226 1.00 56.06 300 HIS A CA 1
ATOM 2435 C C . HIS A 1 300 ? -12.207 11.715 36.734 1.00 56.06 300 HIS A C 1
ATOM 2437 O O . HIS A 1 300 ? -11.746 10.666 36.292 1.00 56.06 300 HIS A O 1
ATOM 2443 N N . GLU A 1 301 ? -12.784 12.624 35.943 1.00 68.81 301 GLU A N 1
ATOM 2444 C CA . GLU A 1 301 ? -12.665 12.611 34.484 1.00 68.81 301 GLU A CA 1
ATOM 2445 C C . GLU A 1 301 ? -11.217 12.899 34.087 1.00 68.81 301 GLU A C 1
ATOM 2447 O O . GLU A 1 301 ? -10.659 13.950 34.422 1.00 68.81 301 GLU A O 1
ATOM 2452 N N . ARG A 1 302 ? -10.600 11.976 33.347 1.00 82.50 302 ARG A N 1
ATOM 2453 C CA . ARG A 1 302 ? -9.227 12.130 32.877 1.00 82.50 302 ARG A CA 1
ATOM 2454 C C . ARG A 1 302 ? -9.242 12.505 31.404 1.00 82.50 302 ARG A C 1
ATOM 2456 O O . ARG A 1 302 ? -9.660 11.727 30.554 1.00 82.50 302 ARG A O 1
ATOM 2463 N N . ARG A 1 303 ? -8.739 13.695 31.074 1.00 83.50 303 ARG A N 1
ATOM 2464 C CA . ARG A 1 303 ? -8.420 14.021 29.678 1.00 83.50 303 ARG A CA 1
ATOM 2465 C C . ARG A 1 303 ? -7.219 13.195 29.246 1.00 83.50 303 ARG A C 1
ATOM 2467 O O . ARG A 1 303 ? -6.189 13.211 29.918 1.00 83.50 303 ARG A O 1
ATOM 2474 N N . VAL A 1 304 ? -7.358 12.504 28.125 1.00 85.12 304 VAL A N 1
ATOM 2475 C CA . VAL A 1 304 ? -6.284 11.709 27.537 1.00 85.12 304 VAL A CA 1
ATOM 2476 C C . VAL A 1 304 ? -5.712 12.433 26.329 1.00 85.12 304 VAL A C 1
ATOM 2478 O O . VAL A 1 304 ? -6.400 13.182 25.635 1.00 85.12 304 VAL A O 1
ATOM 2481 N N . ASN A 1 305 ? -4.425 12.224 26.095 1.00 86.31 305 ASN A N 1
ATOM 2482 C CA . ASN A 1 305 ? -3.706 12.635 24.892 1.00 86.31 305 ASN A CA 1
ATOM 2483 C C . ASN A 1 305 ? -3.153 11.412 24.143 1.00 86.31 305 ASN A C 1
ATOM 2485 O O . ASN A 1 305 ? -2.255 11.546 23.313 1.00 86.31 305 ASN A O 1
ATOM 2489 N N . ASP A 1 306 ? -3.684 10.226 24.445 1.00 85.75 306 ASP A N 1
ATOM 2490 C CA . ASP A 1 306 ? -3.305 8.987 23.788 1.00 85.75 306 ASP A CA 1
ATOM 2491 C C . ASP A 1 306 ? -3.792 8.974 22.338 1.00 85.75 306 ASP A C 1
ATOM 2493 O O . ASP A 1 306 ? -4.875 9.468 22.001 1.00 85.75 306 ASP A O 1
ATOM 2497 N N . LEU A 1 307 ? -2.969 8.385 21.472 1.00 90.56 307 LEU A N 1
ATOM 2498 C CA . LEU A 1 307 ? -3.310 8.110 20.087 1.00 90.56 307 LEU A CA 1
ATOM 2499 C C . LEU A 1 307 ? -3.543 6.609 19.927 1.00 90.56 307 LEU A C 1
ATOM 2501 O O . LEU A 1 307 ? -2.606 5.813 19.956 1.00 90.56 307 LEU A O 1
ATOM 2505 N N . GLN A 1 308 ? -4.799 6.236 19.727 1.00 90.25 308 GLN A N 1
ATOM 2506 C CA . GLN A 1 308 ? -5.227 4.868 19.470 1.00 90.25 308 GLN A CA 1
ATOM 2507 C C . GLN A 1 308 ? -5.382 4.668 17.958 1.00 90.25 308 GLN A C 1
ATOM 2509 O O . GLN A 1 308 ? -5.696 5.611 17.229 1.00 90.25 308 GLN A O 1
ATOM 2514 N N . ARG A 1 309 ? -5.157 3.448 17.460 1.00 88.56 309 ARG A N 1
ATOM 2515 C CA . ARG A 1 309 ? -5.363 3.137 16.040 1.00 88.56 309 ARG A CA 1
ATOM 2516 C C . ARG A 1 309 ? -5.938 1.749 15.822 1.00 88.56 309 ARG A C 1
ATOM 2518 O O . ARG A 1 309 ? -5.643 0.836 16.589 1.00 88.56 309 ARG A O 1
ATOM 2525 N N . MET A 1 310 ? -6.681 1.589 14.736 1.00 86.81 310 MET A N 1
ATOM 2526 C CA . MET A 1 310 ? -7.249 0.316 14.308 1.00 86.81 310 MET A CA 1
ATOM 2527 C C . MET A 1 310 ? -7.212 0.198 12.787 1.00 86.81 310 MET A C 1
ATOM 2529 O O . MET A 1 310 ? -7.560 1.132 12.072 1.00 86.81 310 MET A O 1
ATOM 2533 N N . TRP A 1 311 ? -6.817 -0.965 12.287 1.00 85.12 311 TRP A N 1
ATOM 2534 C CA . TRP A 1 311 ? -6.849 -1.266 10.861 1.00 85.12 311 TRP A CA 1
ATOM 2535 C C . TRP A 1 311 ? -8.185 -1.905 10.480 1.00 85.12 311 TRP A C 1
ATOM 2537 O O . TRP A 1 311 ? -8.579 -2.903 11.071 1.00 85.12 311 TRP A O 1
ATOM 2547 N N . LEU A 1 312 ? -8.873 -1.331 9.491 1.00 81.12 312 LEU A N 1
ATOM 2548 C CA . LEU A 1 312 ? -10.095 -1.900 8.905 1.00 81.12 312 LEU A CA 1
ATOM 2549 C C . LEU A 1 312 ? -9.799 -3.055 7.943 1.00 81.12 312 LEU A C 1
ATOM 2551 O O . LEU A 1 312 ? -10.661 -3.884 7.674 1.00 81.12 312 LEU A O 1
ATOM 2555 N N . GLN A 1 313 ? -8.582 -3.073 7.412 1.00 74.56 313 GLN A N 1
ATOM 2556 C CA . GLN A 1 313 ? -8.034 -4.072 6.504 1.00 74.56 313 GLN A CA 1
ATOM 2557 C C . GLN A 1 313 ? -6.521 -4.157 6.759 1.00 74.56 313 GLN A C 1
ATOM 2559 O O . GLN A 1 313 ? -5.950 -3.178 7.252 1.00 74.56 313 GLN A O 1
ATOM 2564 N N . PRO A 1 314 ? -5.847 -5.270 6.422 1.00 74.81 314 PRO A N 1
ATOM 2565 C CA . PRO A 1 314 ? -4.392 -5.348 6.503 1.00 74.81 314 PRO A CA 1
ATOM 2566 C C . PRO A 1 314 ? -3.718 -4.140 5.816 1.00 74.81 314 PRO A C 1
ATOM 2568 O O . PRO A 1 314 ? -4.174 -3.732 4.743 1.00 74.81 314 PRO A O 1
ATOM 2571 N N . PRO A 1 315 ? -2.661 -3.542 6.406 1.00 67.56 315 PRO A N 1
ATOM 2572 C CA . PRO A 1 315 ? -2.003 -2.380 5.817 1.00 67.56 315 PRO A CA 1
ATOM 2573 C C . PRO A 1 315 ? -1.462 -2.685 4.419 1.00 67.56 315 PRO A C 1
ATOM 2575 O O . PRO A 1 315 ? -0.967 -3.783 4.159 1.00 67.56 315 PRO A O 1
ATOM 2578 N N . SER A 1 316 ? -1.507 -1.692 3.531 1.00 57.97 316 SER A N 1
ATOM 2579 C CA . SER A 1 316 ? -0.972 -1.828 2.178 1.00 57.97 316 SER A CA 1
ATOM 2580 C C . SER A 1 316 ? 0.546 -2.066 2.195 1.00 57.97 316 SER A C 1
ATOM 2582 O O . SER A 1 316 ? 1.265 -1.581 3.074 1.00 57.97 316 SER A O 1
ATOM 2584 N N . LEU A 1 317 ? 1.073 -2.753 1.174 1.00 50.72 317 LEU A N 1
ATOM 2585 C CA . LEU A 1 317 ? 2.524 -2.873 0.982 1.00 50.72 317 LEU A CA 1
ATOM 2586 C C . LEU A 1 317 ? 3.193 -1.486 0.877 1.00 50.72 317 LEU A C 1
ATOM 2588 O O . LEU A 1 317 ? 4.305 -1.301 1.362 1.00 50.72 317 LEU A O 1
ATOM 2592 N N . SER A 1 318 ? 2.483 -0.497 0.318 1.00 52.31 318 SER A N 1
ATOM 2593 C CA . SER A 1 318 ? 2.908 0.910 0.249 1.00 52.31 318 SER A CA 1
ATOM 2594 C C . SER A 1 318 ? 3.122 1.534 1.634 1.00 52.31 318 SER A C 1
ATOM 2596 O O . SER A 1 318 ? 4.126 2.217 1.857 1.00 52.31 318 SER A O 1
ATOM 2598 N N . TYR A 1 319 ? 2.228 1.267 2.593 1.00 61.16 319 TYR A N 1
ATOM 2599 C CA . TYR A 1 319 ? 2.382 1.722 3.975 1.00 61.16 319 TYR A CA 1
ATOM 2600 C C . TYR A 1 319 ? 3.656 1.146 4.610 1.00 61.16 319 TYR A C 1
ATOM 2602 O O . TYR A 1 319 ? 4.457 1.898 5.168 1.00 61.16 319 TYR A O 1
ATOM 2610 N N . PHE A 1 320 ? 3.890 -0.163 4.465 1.00 61.00 320 PHE A N 1
ATOM 2611 C CA . PHE A 1 320 ? 5.093 -0.809 4.998 1.00 61.00 320 PHE A CA 1
ATOM 2612 C C . PHE A 1 320 ? 6.374 -0.326 4.310 1.00 61.00 320 PHE A C 1
ATOM 2614 O O . PHE A 1 320 ? 7.339 0.003 4.998 1.00 61.00 320 PHE A O 1
ATOM 2621 N N . ALA A 1 321 ? 6.368 -0.185 2.982 1.00 53.16 321 ALA A N 1
ATOM 2622 C CA . ALA A 1 321 ? 7.497 0.353 2.227 1.00 53.16 321 ALA A CA 1
ATOM 2623 C C . ALA A 1 321 ? 7.847 1.783 2.669 1.00 53.16 321 ALA A C 1
ATOM 2625 O O . ALA A 1 321 ? 9.021 2.108 2.848 1.00 53.16 321 ALA A O 1
ATOM 2626 N N . SER A 1 322 ? 6.832 2.619 2.914 1.00 56.06 322 SER A N 1
ATOM 2627 C CA . SER A 1 322 ? 7.004 3.995 3.394 1.00 56.06 322 SER A CA 1
ATOM 2628 C C . SER A 1 322 ? 7.637 4.054 4.791 1.00 56.06 322 SER A C 1
ATOM 2630 O O . SER A 1 322 ? 8.481 4.914 5.043 1.00 56.06 322 SER A O 1
ATOM 2632 N N . ILE A 1 323 ? 7.276 3.133 5.694 1.00 60.78 323 ILE A N 1
ATOM 2633 C CA . ILE A 1 323 ? 7.909 3.002 7.019 1.00 60.78 323 ILE A CA 1
ATOM 2634 C C . ILE A 1 323 ? 9.362 2.540 6.889 1.00 60.78 323 ILE A C 1
ATOM 2636 O O . ILE A 1 323 ? 10.241 3.121 7.525 1.00 60.78 323 ILE A O 1
ATOM 2640 N N . SER A 1 324 ? 9.633 1.530 6.057 1.00 56.62 324 SER A N 1
ATOM 2641 C CA . SER A 1 324 ? 10.994 1.032 5.822 1.00 56.62 324 SER A CA 1
ATOM 2642 C C . SER A 1 324 ? 11.913 2.129 5.278 1.00 56.62 324 SER A C 1
ATOM 2644 O O . SER A 1 324 ? 12.998 2.340 5.812 1.00 56.62 324 SER A O 1
ATOM 2646 N N . LEU A 1 325 ? 11.440 2.907 4.299 1.00 53.50 325 LEU A N 1
ATOM 2647 C CA . LEU A 1 325 ? 12.165 4.048 3.727 1.00 53.50 325 LEU A CA 1
ATOM 2648 C C . LEU A 1 325 ? 12.552 5.107 4.771 1.00 53.50 325 LEU A C 1
ATOM 2650 O O . LEU A 1 325 ? 13.638 5.678 4.695 1.00 53.50 325 LEU A O 1
ATOM 2654 N N . LEU A 1 326 ? 11.684 5.370 5.751 1.00 54.81 326 LEU A N 1
ATOM 2655 C CA . LEU A 1 326 ? 11.948 6.334 6.824 1.00 54.81 326 LEU A CA 1
ATOM 2656 C C . LEU A 1 326 ? 12.952 5.835 7.866 1.00 54.81 326 LEU A C 1
ATOM 2658 O O . LEU A 1 326 ? 13.565 6.658 8.544 1.00 54.81 326 LEU A O 1
ATOM 2662 N N . ARG A 1 327 ? 13.123 4.516 8.010 1.00 51.41 327 ARG A N 1
ATOM 2663 C CA . ARG A 1 327 ? 14.106 3.929 8.930 1.00 51.41 327 ARG A CA 1
ATOM 2664 C C . ARG A 1 327 ? 15.534 4.051 8.397 1.00 51.41 327 ARG A C 1
ATOM 2666 O O . ARG A 1 327 ? 16.455 4.254 9.182 1.00 51.41 327 ARG A O 1
ATOM 2673 N N . ASP A 1 328 ? 15.699 3.971 7.079 1.00 43.31 328 ASP A N 1
ATOM 2674 C CA . ASP A 1 328 ? 17.012 3.863 6.432 1.00 43.31 328 ASP A CA 1
ATOM 2675 C C . ASP A 1 328 ? 17.585 5.222 5.959 1.00 43.31 328 ASP A C 1
ATOM 2677 O O . ASP A 1 328 ? 18.722 5.287 5.492 1.00 43.31 328 ASP A O 1
ATOM 2681 N N . VAL A 1 329 ? 16.834 6.327 6.093 1.00 48.47 329 VAL A N 1
ATOM 2682 C CA . VAL A 1 329 ? 17.267 7.692 5.721 1.00 48.47 329 VAL A CA 1
ATOM 2683 C C . VAL A 1 329 ? 17.041 8.655 6.903 1.00 48.47 329 VAL A C 1
ATOM 2685 O O . VAL A 1 329 ? 15.925 9.149 7.083 1.00 48.47 329 VAL A O 1
ATOM 2688 N N . PRO A 1 330 ? 18.072 8.956 7.721 1.00 45.09 330 PRO A N 1
ATOM 2689 C CA . PRO A 1 330 ? 17.864 9.575 9.035 1.00 45.09 330 PRO A CA 1
ATOM 2690 C C . PRO A 1 330 ? 17.569 11.082 9.051 1.00 45.09 330 PRO A C 1
ATOM 2692 O O . PRO A 1 330 ? 17.241 11.597 10.118 1.00 45.09 330 PRO A O 1
ATOM 2695 N N . ASP A 1 331 ? 17.680 11.815 7.935 1.00 42.25 331 ASP A N 1
ATOM 2696 C CA . ASP A 1 331 ? 17.780 13.280 8.005 1.00 42.25 331 ASP A CA 1
ATOM 2697 C C . ASP A 1 331 ? 16.842 14.068 7.080 1.00 42.25 331 ASP A C 1
ATOM 2699 O O . ASP A 1 331 ? 16.717 13.779 5.892 1.00 42.25 331 ASP A O 1
ATOM 2703 N N . ARG A 1 332 ? 16.205 15.081 7.694 1.00 42.88 332 ARG A N 1
ATOM 2704 C CA . ARG A 1 332 ? 15.356 16.230 7.275 1.00 42.88 332 ARG A CA 1
ATOM 2705 C C . ARG A 1 332 ? 14.677 16.310 5.889 1.00 42.88 332 ARG A C 1
ATOM 2707 O O . ARG A 1 332 ? 13.679 17.021 5.784 1.00 42.88 332 ARG A O 1
ATOM 2714 N N . GLN A 1 333 ? 15.118 15.622 4.841 1.00 42.88 333 GLN A N 1
ATOM 2715 C CA . GLN A 1 333 ? 14.541 15.690 3.490 1.00 42.88 333 GLN A CA 1
ATOM 2716 C C . GLN A 1 333 ? 13.220 14.903 3.347 1.00 42.88 333 GLN A C 1
ATOM 2718 O O . GLN A 1 333 ? 12.349 15.301 2.574 1.00 42.88 333 GLN A O 1
ATOM 2723 N N . LEU A 1 334 ? 12.996 13.863 4.163 1.00 42.00 334 LEU A N 1
ATOM 2724 C CA . LEU A 1 334 ? 11.748 13.074 4.181 1.00 42.00 334 LEU A CA 1
ATOM 2725 C C . LEU A 1 334 ? 10.542 13.786 4.818 1.00 42.00 334 LEU A C 1
ATOM 2727 O O . LEU A 1 334 ? 9.396 13.396 4.591 1.00 42.00 334 LEU A O 1
ATOM 2731 N N . LEU A 1 335 ? 10.757 14.888 5.545 1.00 40.84 335 LEU A N 1
ATOM 2732 C CA . LEU A 1 335 ? 9.668 15.724 6.071 1.00 40.84 335 LEU A CA 1
ATOM 2733 C C . LEU A 1 335 ? 8.822 16.378 4.961 1.00 40.84 335 LEU A C 1
ATOM 2735 O O . LEU A 1 335 ? 7.686 16.761 5.233 1.00 40.84 335 LEU A O 1
ATOM 2739 N N . ARG A 1 336 ? 9.337 16.472 3.722 1.00 40.84 336 ARG A N 1
ATOM 2740 C CA . ARG A 1 336 ? 8.578 16.946 2.548 1.00 40.84 336 ARG A CA 1
ATOM 2741 C C . ARG A 1 336 ? 7.713 15.857 1.904 1.00 40.84 336 ARG A C 1
ATOM 2743 O O . ARG A 1 336 ? 6.628 16.167 1.432 1.00 40.84 336 ARG A O 1
ATOM 2750 N N . LEU A 1 337 ? 8.159 14.599 1.934 1.00 37.38 337 LEU A N 1
ATOM 2751 C CA . LEU A 1 337 ? 7.467 13.442 1.336 1.00 37.38 337 LEU A CA 1
ATOM 2752 C C . LEU A 1 337 ? 6.259 12.965 2.150 1.00 37.38 337 LEU A C 1
ATOM 2754 O O . LEU A 1 337 ? 5.395 12.267 1.637 1.00 37.38 337 LEU A O 1
ATOM 2758 N N . THR A 1 338 ? 6.199 13.339 3.425 1.00 40.78 338 THR A N 1
ATOM 2759 C CA . THR A 1 338 ? 5.169 12.887 4.370 1.00 40.78 338 THR A CA 1
ATOM 2760 C C . THR A 1 338 ? 3.974 13.830 4.484 1.00 40.78 338 THR A C 1
ATOM 2762 O O . THR A 1 338 ? 3.056 13.538 5.248 1.00 40.78 338 THR A O 1
ATOM 2765 N N . ASN A 1 339 ? 3.976 14.940 3.733 1.00 37.12 339 ASN A N 1
ATOM 2766 C CA . ASN A 1 339 ? 2.901 15.927 3.783 1.00 37.12 339 ASN A CA 1
ATOM 2767 C C . ASN A 1 339 ? 1.817 15.690 2.744 1.00 37.12 339 ASN A C 1
ATOM 2769 O O . ASN A 1 339 ? 0.700 16.074 3.012 1.00 37.12 339 ASN A O 1
ATOM 2773 N N . GLU A 1 340 ? 2.055 15.031 1.616 1.00 35.31 340 GLU A N 1
ATOM 2774 C CA . GLU A 1 340 ? 0.960 14.624 0.727 1.00 35.31 340 GLU A CA 1
ATOM 2775 C C . GLU A 1 340 ? 0.728 13.122 0.866 1.00 35.31 340 GLU A C 1
ATOM 2777 O O . GLU A 1 340 ? 1.651 12.374 1.196 1.00 35.31 340 GLU A O 1
ATOM 2782 N N . CYS A 1 341 ? -0.516 12.670 0.670 1.00 34.62 341 CYS A N 1
ATOM 2783 C CA . CYS A 1 341 ? -0.768 11.246 0.492 1.00 34.62 341 CYS A CA 1
ATOM 2784 C C . CYS A 1 341 ? 0.223 10.730 -0.536 1.00 34.62 341 CYS A C 1
ATOM 2786 O O . CYS A 1 341 ? 0.224 11.212 -1.662 1.00 34.62 341 CYS A O 1
ATOM 2788 N N . VAL A 1 342 ? 1.079 9.807 -0.105 1.00 33.28 342 VAL A N 1
ATOM 2789 C CA . VAL A 1 342 ? 2.112 9.198 -0.926 1.00 33.28 342 VAL A CA 1
ATOM 2790 C C . VAL A 1 342 ? 1.421 8.573 -2.139 1.00 33.28 342 VAL A C 1
ATOM 2792 O O . VAL A 1 342 ? 0.892 7.466 -2.063 1.00 33.28 342 VAL A O 1
ATOM 2795 N N . ARG A 1 343 ? 1.356 9.305 -3.255 1.00 31.88 343 ARG A N 1
ATOM 2796 C CA . ARG A 1 343 ? 0.977 8.737 -4.545 1.00 31.88 343 ARG A CA 1
ATOM 2797 C C . ARG A 1 343 ? 2.141 7.841 -4.956 1.00 31.88 343 ARG A C 1
ATOM 2799 O O . ARG A 1 343 ? 3.293 8.177 -4.676 1.00 31.88 343 ARG A O 1
ATOM 2806 N N . CYS A 1 344 ? 1.888 6.732 -5.652 1.00 30.17 344 CYS A N 1
ATOM 2807 C CA . CYS A 1 344 ? 2.977 5.931 -6.231 1.00 30.17 344 CYS A CA 1
ATOM 2808 C C . CYS A 1 344 ? 3.970 6.824 -7.003 1.00 30.17 344 CYS A C 1
ATOM 2810 O O . CYS A 1 344 ? 5.176 6.660 -6.856 1.00 30.17 344 CYS A O 1
ATOM 2812 N N . SER A 1 345 ? 3.479 7.866 -7.689 1.00 34.12 345 SER A N 1
ATOM 2813 C CA . SER A 1 345 ? 4.281 8.901 -8.362 1.00 34.12 345 SER A CA 1
ATOM 2814 C C . SER A 1 345 ? 5.274 9.662 -7.474 1.00 34.12 345 SER A C 1
ATOM 2816 O O .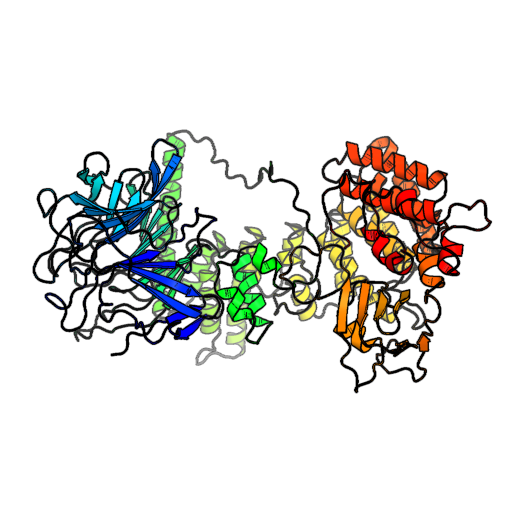 SER A 1 345 ? 6.275 10.146 -7.991 1.00 34.12 345 SER A O 1
ATOM 2818 N N . ASP A 1 346 ? 5.029 9.784 -6.168 1.00 33.25 346 ASP A N 1
ATOM 2819 C CA . ASP A 1 346 ? 5.927 10.460 -5.223 1.00 33.25 346 ASP A CA 1
ATOM 2820 C C . ASP A 1 346 ? 6.900 9.482 -4.541 1.00 33.25 346 ASP A C 1
ATOM 2822 O O . ASP A 1 346 ? 8.010 9.881 -4.190 1.00 33.25 346 ASP A O 1
ATOM 2826 N N . ILE A 1 347 ? 6.566 8.184 -4.473 1.00 35.06 347 ILE A N 1
ATOM 2827 C CA . ILE A 1 347 ? 7.534 7.103 -4.180 1.00 35.06 347 ILE A CA 1
ATOM 2828 C C . ILE A 1 347 ? 8.559 7.006 -5.312 1.00 35.06 347 ILE A C 1
ATOM 2830 O O . ILE A 1 347 ? 9.748 6.861 -5.044 1.00 35.06 347 ILE A O 1
ATOM 2834 N N . PHE A 1 348 ? 8.128 7.185 -6.565 1.00 33.47 348 PHE A N 1
ATOM 2835 C CA . PHE A 1 348 ? 9.012 7.242 -7.735 1.00 33.47 348 PHE A CA 1
ATOM 2836 C C . PHE A 1 348 ? 9.909 8.495 -7.785 1.00 33.47 348 PHE A C 1
ATOM 2838 O O . PHE A 1 348 ? 10.822 8.555 -8.608 1.00 33.47 348 PHE A O 1
ATOM 2845 N N . LYS A 1 349 ? 9.691 9.483 -6.903 1.00 32.19 349 LYS A N 1
ATOM 2846 C CA . LYS A 1 349 ? 10.578 10.649 -6.719 1.00 32.19 349 LYS A CA 1
ATOM 2847 C C . LYS A 1 349 ? 11.575 10.470 -5.573 1.00 32.19 349 LYS A C 1
ATOM 2849 O O . LYS A 1 349 ? 12.530 11.239 -5.479 1.00 32.19 349 LYS A O 1
ATOM 2854 N N . ILE A 1 350 ? 11.395 9.458 -4.721 1.00 32.22 350 ILE A N 1
ATOM 2855 C CA . ILE A 1 350 ? 12.475 8.964 -3.868 1.00 32.22 350 ILE A CA 1
ATOM 2856 C C . ILE A 1 350 ? 13.342 8.086 -4.769 1.00 32.22 350 ILE A C 1
ATOM 2858 O O . ILE A 1 350 ? 12.808 7.197 -5.430 1.00 32.22 350 ILE A O 1
ATOM 2862 N N . PRO A 1 351 ? 14.666 8.295 -4.839 1.00 28.20 351 PRO A N 1
ATOM 2863 C CA . PRO A 1 351 ? 15.485 7.542 -5.767 1.00 28.20 351 PRO A CA 1
ATOM 2864 C C . PRO A 1 351 ? 15.635 6.104 -5.255 1.00 28.20 351 PRO A C 1
ATOM 2866 O O . PRO A 1 351 ? 16.552 5.794 -4.487 1.00 28.20 351 PRO A O 1
ATOM 2869 N N . VAL A 1 352 ? 14.705 5.238 -5.661 1.00 31.38 352 VAL A N 1
ATOM 2870 C CA . VAL A 1 352 ? 14.837 3.784 -5.630 1.00 31.38 352 VAL A CA 1
ATOM 2871 C C . VAL A 1 352 ? 15.757 3.400 -6.780 1.00 31.38 352 VAL A C 1
ATOM 2873 O O . VAL A 1 352 ? 15.597 3.814 -7.927 1.00 31.38 352 VAL A O 1
ATOM 2876 N N . ILE A 1 353 ? 16.785 2.650 -6.422 1.00 31.16 353 ILE A N 1
ATOM 2877 C CA . ILE A 1 353 ? 17.812 2.140 -7.315 1.00 31.16 353 ILE A CA 1
ATOM 2878 C C . ILE A 1 353 ? 17.158 1.032 -8.157 1.00 31.16 353 ILE A C 1
ATOM 2880 O O . ILE A 1 353 ? 16.705 0.032 -7.617 1.00 31.16 353 ILE A O 1
ATOM 2884 N N . GLY A 1 354 ? 17.059 1.300 -9.462 1.00 25.16 354 GLY A N 1
ATOM 2885 C CA . GLY A 1 354 ? 16.520 0.513 -10.582 1.00 25.16 354 GLY A CA 1
ATOM 2886 C C . GLY A 1 354 ? 16.135 -0.964 -10.404 1.00 25.16 354 GLY A C 1
ATOM 2887 O O . GLY A 1 354 ? 16.952 -1.794 -10.022 1.00 25.16 354 GLY A O 1
ATOM 2888 N N . ARG A 1 355 ? 14.952 -1.326 -10.918 1.00 27.91 355 ARG A N 1
ATOM 2889 C CA . ARG A 1 355 ? 14.759 -1.862 -12.286 1.00 27.91 355 ARG A CA 1
ATOM 2890 C C . ARG A 1 355 ? 13.273 -1.787 -12.662 1.00 27.91 355 ARG A C 1
ATOM 2892 O O . ARG A 1 355 ? 12.404 -2.010 -11.828 1.00 27.91 355 ARG A O 1
ATOM 2899 N N . HIS A 1 356 ? 13.013 -1.448 -13.921 1.00 28.89 356 HIS A N 1
ATOM 2900 C CA . HIS A 1 356 ? 11.684 -1.299 -14.508 1.00 28.89 356 HIS A CA 1
ATOM 2901 C C . HIS A 1 356 ? 10.847 -2.585 -14.418 1.00 28.89 356 HIS A C 1
ATOM 2903 O O . HIS A 1 356 ? 11.251 -3.618 -14.949 1.00 28.89 356 HIS A O 1
ATOM 2909 N N . TRP A 1 357 ? 9.650 -2.483 -13.840 1.00 23.11 357 TRP A N 1
ATOM 2910 C CA . TRP A 1 357 ? 8.492 -3.254 -14.288 1.00 23.11 357 TRP A CA 1
ATOM 2911 C C . TRP A 1 357 ? 7.759 -2.383 -15.307 1.00 23.11 357 TRP A C 1
ATOM 2913 O O . TRP A 1 357 ? 7.512 -1.206 -15.046 1.00 23.11 357 TRP A O 1
ATOM 2923 N N . ARG A 1 358 ? 7.504 -2.917 -16.504 1.00 29.02 358 ARG A N 1
ATOM 2924 C CA . ARG A 1 358 ? 6.644 -2.253 -17.485 1.00 29.02 358 ARG A CA 1
ATOM 2925 C C . ARG A 1 358 ? 5.197 -2.477 -17.078 1.00 29.02 358 ARG A C 1
ATOM 2927 O O . ARG A 1 358 ? 4.785 -3.625 -16.946 1.00 29.02 358 ARG A O 1
ATOM 2934 N N . ASP A 1 359 ? 4.454 -1.387 -16.958 1.00 30.03 359 ASP A N 1
ATOM 2935 C CA . ASP A 1 359 ? 2.998 -1.408 -16.953 1.00 30.03 359 ASP A CA 1
ATOM 2936 C C . ASP A 1 359 ? 2.509 -1.876 -18.331 1.00 30.03 359 ASP A C 1
ATOM 2938 O O . ASP A 1 359 ? 2.643 -1.174 -19.337 1.00 30.03 359 ASP A O 1
ATOM 2942 N N . GLY A 1 360 ? 1.987 -3.098 -18.375 1.00 26.44 360 GLY A N 1
ATOM 2943 C CA . GLY A 1 360 ? 1.097 -3.582 -19.419 1.00 26.44 360 GLY A CA 1
ATOM 2944 C C . GLY A 1 360 ? -0.311 -3.633 -18.841 1.00 26.44 360 GLY A C 1
ATOM 2945 O O . GLY A 1 360 ? -0.530 -4.311 -17.844 1.00 26.44 360 GLY A O 1
ATOM 2946 N N . LEU A 1 361 ? -1.200 -2.846 -19.445 1.00 28.11 361 LEU A N 1
ATOM 2947 C CA . LEU A 1 361 ? -2.664 -2.896 -19.413 1.00 28.11 361 LEU A CA 1
ATOM 2948 C C . LEU A 1 361 ? -3.298 -3.911 -18.443 1.00 28.11 361 LEU A C 1
ATOM 2950 O O . LEU A 1 361 ? -3.257 -5.122 -18.637 1.00 28.11 361 LEU A O 1
ATOM 2954 N N . THR A 1 362 ? -3.982 -3.358 -17.446 1.00 33.91 362 THR A N 1
ATOM 2955 C CA . THR A 1 362 ? -5.078 -3.998 -16.727 1.00 33.91 362 THR A CA 1
ATOM 2956 C C . THR A 1 362 ? -6.151 -4.458 -17.709 1.00 33.91 362 THR A C 1
ATOM 2958 O O . THR A 1 362 ? -6.912 -3.626 -18.187 1.00 33.91 362 THR A O 1
ATOM 2961 N N . GLU A 1 363 ? -6.231 -5.757 -17.971 1.00 30.70 363 GLU A N 1
ATOM 2962 C CA . GLU A 1 363 ? -7.477 -6.454 -18.299 1.00 30.70 363 GLU A CA 1
ATOM 2963 C C . GLU A 1 363 ? -7.247 -7.971 -18.205 1.00 30.70 363 GLU A C 1
ATOM 2965 O O . GLU A 1 363 ? -6.371 -8.521 -18.863 1.00 30.70 363 GLU A O 1
ATOM 2970 N N . GLY A 1 364 ? -8.032 -8.641 -17.355 1.00 31.97 364 GLY A N 1
ATOM 2971 C CA . GLY A 1 364 ? -8.170 -10.100 -17.357 1.00 31.97 364 GLY A CA 1
ATOM 2972 C C . GLY A 1 364 ? -7.081 -10.904 -16.639 1.00 31.97 364 GLY A C 1
ATOM 2973 O O . GLY A 1 364 ? -6.349 -11.652 -17.275 1.00 31.97 364 GLY A O 1
ATOM 2974 N N . LEU A 1 365 ? -7.046 -10.864 -15.304 1.00 24.22 365 LEU A N 1
ATOM 2975 C CA . LEU A 1 365 ? -6.569 -12.012 -14.524 1.00 24.22 365 LEU A CA 1
ATOM 2976 C C . LEU A 1 365 ? -7.653 -12.414 -13.530 1.00 24.22 365 LEU A C 1
ATOM 2978 O O . LEU A 1 365 ? -7.811 -11.843 -12.452 1.00 24.22 365 LEU A O 1
ATOM 2982 N N . ILE A 1 366 ? -8.428 -13.393 -13.981 1.00 25.53 366 ILE A N 1
ATOM 2983 C CA . ILE A 1 366 ? -9.283 -14.247 -13.173 1.00 25.53 366 ILE A CA 1
ATOM 2984 C C . ILE A 1 366 ? -8.367 -14.915 -12.139 1.00 25.53 366 ILE A C 1
ATOM 2986 O O . ILE A 1 366 ? -7.455 -15.660 -12.493 1.00 25.53 366 ILE A O 1
ATOM 2990 N N . TYR A 1 367 ? -8.571 -14.594 -10.863 1.00 25.42 367 TYR A N 1
ATOM 2991 C CA . TYR A 1 367 ? -8.028 -15.376 -9.758 1.00 25.42 367 TYR A CA 1
ATOM 2992 C C . TYR A 1 367 ? -8.886 -16.636 -9.627 1.00 25.42 367 TYR A C 1
ATOM 2994 O O . TYR A 1 367 ? -9.855 -16.629 -8.872 1.00 25.42 367 TYR A O 1
ATOM 3002 N N . ASP A 1 368 ? -8.541 -17.691 -10.360 1.00 26.69 368 ASP A N 1
ATOM 3003 C CA . ASP A 1 368 ? -9.070 -19.026 -10.082 1.00 26.69 368 ASP A CA 1
ATOM 3004 C C . ASP A 1 368 ? -8.101 -19.817 -9.190 1.00 26.69 368 ASP A C 1
ATOM 3006 O O . ASP A 1 368 ? -6.880 -19.731 -9.315 1.00 26.69 368 ASP A O 1
ATOM 3010 N N . ASP A 1 369 ? -8.715 -20.568 -8.275 1.00 30.41 369 ASP A N 1
ATOM 3011 C CA . ASP A 1 369 ? -8.187 -21.580 -7.355 1.00 30.41 369 ASP A CA 1
ATOM 3012 C C . ASP A 1 369 ? -7.842 -21.157 -5.915 1.00 30.41 369 ASP A C 1
ATOM 3014 O O . ASP A 1 369 ? -6.805 -21.495 -5.346 1.00 30.41 369 ASP A O 1
ATOM 3018 N N . PHE A 1 370 ? -8.834 -20.576 -5.235 1.00 31.47 370 PHE A N 1
ATOM 3019 C CA . PHE A 1 370 ? -9.341 -21.243 -4.029 1.00 31.47 370 PHE A CA 1
ATOM 3020 C C . PHE A 1 370 ? -10.784 -21.675 -4.307 1.00 31.47 370 PHE A C 1
ATOM 3022 O O . PHE A 1 370 ? -11.597 -20.811 -4.642 1.00 31.47 370 PHE A O 1
ATOM 3029 N N . PRO A 1 371 ? -11.154 -22.960 -4.156 1.00 32.84 371 PRO A N 1
ATOM 3030 C CA . PRO A 1 371 ? -12.535 -23.375 -4.331 1.00 32.84 371 PRO A CA 1
ATOM 3031 C C . PRO A 1 371 ? -13.344 -22.884 -3.126 1.00 32.84 371 PRO A C 1
ATOM 3033 O O . PRO A 1 371 ? -13.543 -23.591 -2.143 1.00 32.84 371 PRO A O 1
ATOM 3036 N N . ILE A 1 372 ? -13.803 -21.638 -3.196 1.00 39.56 372 ILE A N 1
ATOM 3037 C CA . ILE A 1 372 ? -14.958 -21.152 -2.442 1.00 39.56 372 ILE A CA 1
ATOM 3038 C C . ILE A 1 372 ? -16.086 -20.942 -3.451 1.00 39.56 372 ILE A C 1
ATOM 3040 O O . ILE A 1 372 ? -16.726 -19.897 -3.484 1.00 39.56 372 ILE A O 1
ATOM 3044 N N . GLN A 1 373 ? -16.338 -21.933 -4.307 1.00 37.56 373 GLN A N 1
ATOM 3045 C CA . GLN A 1 373 ? -17.703 -22.087 -4.783 1.00 37.56 373 GLN A CA 1
ATOM 3046 C C . GLN A 1 373 ? -18.468 -22.745 -3.633 1.00 37.56 373 GLN A C 1
ATOM 3048 O O . GLN A 1 373 ? -18.174 -23.896 -3.295 1.00 37.56 373 GLN A O 1
ATOM 3053 N N . PRO A 1 374 ? -19.378 -22.027 -2.945 1.00 44.62 374 PRO A N 1
ATOM 3054 C CA . PRO A 1 374 ? -20.279 -22.699 -2.030 1.00 44.62 374 PRO A CA 1
ATOM 3055 C C . PRO A 1 374 ? -21.036 -23.755 -2.848 1.00 44.62 374 PRO A C 1
ATOM 3057 O O . PRO A 1 374 ? -21.521 -23.423 -3.931 1.00 44.62 374 PRO A O 1
ATOM 3060 N N . PRO A 1 375 ? -21.119 -25.015 -2.388 1.00 51.94 375 PRO A N 1
ATOM 3061 C CA . PRO A 1 375 ? -21.919 -26.014 -3.082 1.00 51.94 375 PRO A CA 1
ATOM 3062 C C . PRO A 1 375 ? -23.341 -25.474 -3.283 1.00 51.94 375 PRO A C 1
ATOM 3064 O O . PRO A 1 375 ? -23.872 -24.785 -2.403 1.00 51.94 375 PRO A O 1
ATOM 3067 N N . GLU A 1 376 ? -23.955 -25.761 -4.432 1.00 54.44 376 GLU A N 1
ATOM 3068 C CA . GLU A 1 376 ? -25.377 -25.491 -4.666 1.00 54.44 376 GLU A CA 1
ATOM 3069 C C . GLU A 1 376 ? -26.207 -26.382 -3.732 1.00 54.44 376 GLU A C 1
ATOM 3071 O O . GLU A 1 376 ? -26.612 -27.488 -4.070 1.00 54.44 376 GLU A O 1
ATOM 3076 N N . LEU A 1 377 ? -26.386 -25.917 -2.498 1.00 62.28 377 LEU A N 1
ATOM 3077 C CA . LEU A 1 377 ? -27.141 -26.604 -1.459 1.00 62.28 377 LEU A CA 1
ATOM 3078 C C . LEU A 1 377 ? -28.630 -26.273 -1.617 1.00 62.28 377 LEU A C 1
ATOM 3080 O O . LEU A 1 377 ? -29.006 -25.103 -1.768 1.00 62.28 377 LEU A O 1
ATOM 3084 N N . SER A 1 378 ? -29.486 -27.288 -1.524 1.00 69.69 378 SER A N 1
ATOM 3085 C CA . SER A 1 378 ? -30.936 -27.110 -1.392 1.00 69.69 378 SER A CA 1
ATOM 3086 C C . SER A 1 378 ? -31.285 -26.293 -0.137 1.00 69.69 378 SER A C 1
ATOM 3088 O O . SER A 1 378 ? -30.478 -26.163 0.783 1.00 69.69 378 SER A O 1
ATOM 3090 N N . GLU A 1 379 ? -32.496 -25.737 -0.049 1.00 64.81 379 GLU A N 1
ATOM 3091 C CA . GLU A 1 379 ? -32.921 -24.950 1.127 1.00 64.81 379 GLU A CA 1
ATOM 3092 C C . GLU A 1 379 ? -32.815 -25.732 2.450 1.00 64.81 379 GLU A C 1
ATOM 3094 O O . GLU A 1 379 ? -32.431 -25.177 3.483 1.00 64.81 379 GLU A O 1
ATOM 3099 N N . VAL A 1 380 ? -33.064 -27.045 2.408 1.00 66.88 380 VAL A N 1
ATOM 3100 C CA . VAL A 1 380 ? -32.926 -27.947 3.561 1.00 66.88 380 VAL A CA 1
ATOM 3101 C C . VAL A 1 380 ? -31.456 -28.103 3.965 1.00 66.88 380 VAL A C 1
ATOM 3103 O O . VAL A 1 380 ? -31.113 -28.057 5.149 1.00 66.88 380 VAL A O 1
ATOM 3106 N N . GLU A 1 381 ? -30.563 -28.239 2.987 1.00 66.88 381 GLU A N 1
ATOM 3107 C CA . GLU A 1 381 ? -29.124 -28.359 3.220 1.00 66.88 381 GLU A CA 1
ATOM 3108 C C . GLU A 1 381 ? -28.489 -27.034 3.664 1.00 66.88 381 GLU A C 1
ATOM 3110 O O . GLU A 1 381 ? -27.601 -27.051 4.519 1.00 66.88 381 GLU A O 1
ATOM 3115 N N . LYS A 1 382 ? -28.979 -25.887 3.169 1.00 66.81 382 LYS A N 1
ATOM 3116 C CA . LYS A 1 382 ? -28.592 -24.544 3.636 1.00 66.81 382 LYS A CA 1
ATOM 3117 C C . LYS A 1 382 ? -28.930 -24.356 5.112 1.00 66.81 382 LYS A C 1
ATOM 3119 O O . LYS A 1 382 ? -28.047 -24.005 5.892 1.00 66.81 382 LYS A O 1
ATOM 3124 N N . SER A 1 383 ? -30.156 -24.692 5.518 1.00 69.75 383 SER A N 1
ATOM 3125 C CA . SER A 1 383 ? -30.577 -24.612 6.924 1.00 69.75 383 SER A CA 1
ATOM 3126 C C . SER A 1 383 ? -29.752 -25.540 7.830 1.00 69.75 383 SER A C 1
ATOM 3128 O O . SER A 1 383 ? -29.290 -25.145 8.905 1.00 69.75 383 SER A O 1
ATOM 3130 N N . ALA A 1 384 ? -29.473 -26.768 7.379 1.00 72.12 384 ALA A N 1
ATOM 3131 C CA . ALA A 1 384 ? -28.620 -27.702 8.113 1.00 72.12 384 ALA A CA 1
ATOM 3132 C C . ALA A 1 384 ? -27.158 -27.220 8.214 1.00 72.12 384 ALA A C 1
ATOM 3134 O O . ALA A 1 384 ? -26.514 -27.395 9.256 1.00 72.12 384 ALA A O 1
ATOM 3135 N N . TYR A 1 385 ? -26.626 -26.604 7.156 1.00 71.25 385 TYR A N 1
ATOM 3136 C CA . TYR A 1 385 ? -25.286 -26.019 7.125 1.00 71.25 385 TYR A CA 1
ATOM 3137 C C . TYR A 1 385 ? -25.168 -24.811 8.062 1.00 71.25 385 TYR A C 1
ATOM 3139 O O . TYR A 1 385 ? -24.219 -24.738 8.844 1.00 71.25 385 TYR A O 1
ATOM 3147 N N . GLU A 1 386 ? -26.153 -23.911 8.061 1.00 71.81 386 GLU A N 1
ATOM 3148 C CA . GLU A 1 386 ? -26.230 -22.765 8.974 1.00 71.81 386 GLU A CA 1
ATOM 3149 C C . GLU A 1 386 ? -26.296 -23.208 10.434 1.00 71.81 386 GLU A C 1
ATOM 3151 O O . GLU A 1 386 ? -25.529 -22.710 11.259 1.00 71.81 386 GLU A O 1
ATOM 3156 N N . LYS A 1 387 ? -27.115 -24.219 10.749 1.00 76.00 387 LYS A N 1
ATOM 3157 C CA . LYS A 1 387 ? -27.207 -24.779 12.104 1.00 76.00 387 LYS A CA 1
ATOM 3158 C C . LYS A 1 387 ? -25.880 -25.394 12.564 1.00 76.00 387 LYS A C 1
ATOM 3160 O O . LYS A 1 387 ? -25.446 -25.163 13.692 1.00 76.00 387 LYS A O 1
ATOM 3165 N N . LYS A 1 388 ? -25.187 -26.128 11.683 1.00 75.38 388 LYS A N 1
ATOM 3166 C CA . LYS A 1 388 ? -23.839 -26.662 11.960 1.00 75.38 388 LYS A CA 1
ATOM 3167 C C . LYS A 1 388 ? -22.799 -25.550 12.131 1.00 75.38 388 LYS A C 1
ATOM 3169 O O . LYS A 1 388 ? -21.917 -25.671 12.979 1.00 75.38 388 LYS A O 1
ATOM 3174 N N . ARG A 1 389 ? -22.874 -24.479 11.337 1.00 72.69 389 ARG A N 1
ATOM 3175 C CA . ARG A 1 389 ? -21.961 -23.329 11.409 1.00 72.69 389 ARG A CA 1
ATOM 3176 C C . ARG A 1 389 ? -22.176 -22.517 12.688 1.00 72.69 389 ARG A C 1
ATOM 3178 O O . ARG A 1 389 ? -21.189 -22.161 13.324 1.00 72.69 389 ARG A O 1
ATOM 3185 N N . ALA A 1 390 ? -23.426 -22.291 13.090 1.00 75.38 390 ALA A N 1
ATOM 3186 C CA . ALA A 1 390 ? -23.782 -21.605 14.330 1.00 75.38 390 ALA A CA 1
ATOM 3187 C C . ALA A 1 390 ? -23.255 -22.356 15.563 1.00 75.38 390 ALA A C 1
ATOM 3189 O O . ALA A 1 390 ? -22.556 -21.761 16.377 1.00 75.38 390 ALA A O 1
ATOM 3190 N N . ALA A 1 391 ? -23.463 -23.677 15.635 1.00 78.38 391 ALA A N 1
ATOM 3191 C CA . ALA A 1 391 ? -22.940 -24.499 16.731 1.00 78.38 391 ALA A CA 1
ATOM 3192 C C . ALA A 1 391 ? -21.397 -24.482 16.809 1.00 78.38 391 ALA A C 1
ATOM 3194 O O . ALA A 1 391 ? -20.815 -24.456 17.893 1.00 78.38 391 ALA A O 1
ATOM 3195 N N . LYS A 1 392 ? -20.707 -24.463 15.657 1.00 76.75 392 LYS A N 1
ATOM 3196 C CA . LYS A 1 392 ? -19.241 -24.314 15.610 1.00 76.75 392 LYS A CA 1
ATOM 3197 C C . LYS A 1 392 ? -18.782 -22.935 16.093 1.00 76.75 392 LYS A C 1
ATOM 3199 O O . LYS A 1 392 ? -17.783 -22.858 16.805 1.00 76.75 392 LYS A O 1
ATOM 3204 N N . LEU A 1 393 ? -19.486 -21.871 15.699 1.00 75.88 393 LEU A N 1
ATOM 3205 C CA . LEU A 1 393 ? -19.178 -20.499 16.105 1.00 75.88 393 LEU A CA 1
ATOM 3206 C C . LEU A 1 393 ? -19.387 -20.304 17.609 1.00 75.88 393 LEU A C 1
ATOM 3208 O O . LEU A 1 393 ? -18.539 -19.708 18.263 1.00 75.88 393 LEU A O 1
ATOM 3212 N N . GLU A 1 394 ? -20.465 -20.852 18.164 1.00 81.31 394 GLU A N 1
ATOM 3213 C CA . GLU A 1 394 ? -20.751 -20.798 19.598 1.00 81.31 394 GLU A CA 1
ATOM 3214 C C . GLU A 1 394 ? -19.627 -21.445 20.417 1.00 81.31 394 GLU A C 1
ATOM 3216 O O . GLU A 1 394 ? -19.069 -20.807 21.312 1.00 81.31 394 GLU A O 1
ATOM 3221 N N . ARG A 1 395 ? -19.201 -22.660 20.041 1.00 83.00 395 ARG A N 1
ATOM 3222 C CA . ARG A 1 395 ? -18.063 -23.336 20.683 1.00 83.00 395 ARG A CA 1
ATOM 3223 C C . ARG A 1 395 ? -16.770 -22.523 20.566 1.00 83.00 395 ARG A C 1
ATOM 3225 O O . ARG A 1 395 ? -16.022 -22.425 21.534 1.00 83.00 395 ARG A O 1
ATOM 3232 N N . PHE A 1 396 ? -16.511 -21.911 19.407 1.00 82.12 396 PHE A N 1
ATOM 3233 C CA . PHE A 1 396 ? -15.346 -21.043 19.210 1.00 82.12 396 PHE A CA 1
ATOM 3234 C C . PHE A 1 396 ? -15.370 -19.824 20.145 1.00 82.12 396 PHE A C 1
ATOM 3236 O O . PHE A 1 396 ? -14.359 -19.523 20.778 1.00 82.12 396 PHE A O 1
ATOM 3243 N N . VAL A 1 397 ? -16.513 -19.137 20.256 1.00 79.62 397 VAL A N 1
ATOM 3244 C CA . VAL A 1 397 ? -16.674 -17.955 21.118 1.00 79.62 397 VAL A CA 1
ATOM 3245 C C . VAL A 1 397 ? -16.490 -18.325 22.589 1.00 79.62 397 VAL A C 1
ATOM 3247 O O . VAL A 1 397 ? -15.742 -17.642 23.282 1.00 79.62 397 VAL A O 1
ATOM 3250 N N . GLN A 1 398 ? -17.085 -19.431 23.049 1.00 85.75 398 GLN A N 1
ATOM 3251 C CA . GLN A 1 398 ? -16.933 -19.914 24.427 1.00 85.75 398 GLN A CA 1
ATOM 3252 C C . GLN A 1 398 ? -15.466 -20.206 24.776 1.00 85.75 398 GLN A C 1
ATOM 3254 O O . GLN A 1 398 ? -14.948 -19.699 25.771 1.00 85.75 398 GLN A O 1
ATOM 3259 N N . MET A 1 399 ? -14.770 -20.965 23.923 1.00 87.38 399 MET A N 1
ATOM 3260 C CA . MET A 1 399 ? -13.353 -21.286 24.121 1.00 87.38 399 MET A CA 1
ATOM 3261 C C . MET A 1 399 ? -12.469 -20.036 24.097 1.00 87.38 399 MET A C 1
ATOM 3263 O O . MET A 1 399 ? -11.602 -19.871 24.953 1.00 87.38 399 MET A O 1
ATOM 3267 N N . LYS A 1 400 ? -12.702 -19.129 23.139 1.00 88.75 400 LYS A N 1
ATOM 3268 C CA . LYS A 1 400 ? -11.985 -17.854 23.034 1.00 88.75 400 LYS A CA 1
ATOM 3269 C C . LYS A 1 400 ? -12.144 -17.034 24.319 1.00 88.75 400 LYS A C 1
ATOM 3271 O O . LYS A 1 400 ? -11.142 -16.547 24.838 1.00 88.75 400 LYS A O 1
ATOM 3276 N N . SER A 1 401 ? -13.368 -16.881 24.826 1.00 87.44 401 SER A N 1
ATOM 3277 C CA . SER A 1 401 ? -13.632 -16.130 26.059 1.00 87.44 401 SER A CA 1
ATOM 3278 C C . SER A 1 401 ? -12.887 -16.729 27.250 1.00 87.44 401 SER A C 1
ATOM 3280 O O . SER A 1 401 ? -12.178 -15.996 27.937 1.00 87.44 401 SER A O 1
ATOM 3282 N N . ARG A 1 402 ? -12.927 -18.060 27.415 1.00 91.94 402 ARG A N 1
ATOM 3283 C CA . ARG A 1 402 ? -12.192 -18.766 28.478 1.00 91.94 402 ARG A CA 1
ATOM 3284 C C . ARG A 1 402 ? -10.680 -18.523 28.402 1.00 91.94 402 ARG A C 1
ATOM 3286 O O . ARG A 1 402 ? -10.067 -18.209 29.417 1.00 91.94 402 ARG A O 1
ATOM 3293 N N . ILE A 1 403 ? -10.083 -18.584 27.207 1.00 89.94 403 ILE A N 1
ATOM 3294 C CA . ILE A 1 403 ? -8.649 -18.298 27.002 1.00 89.94 403 ILE A CA 1
ATOM 3295 C C . ILE A 1 403 ? -8.301 -16.866 27.439 1.00 89.94 403 ILE A C 1
ATOM 3297 O O . ILE A 1 403 ? -7.308 -16.652 28.135 1.00 89.94 403 ILE A O 1
ATOM 3301 N N . PHE A 1 404 ? -9.095 -15.870 27.032 1.00 85.19 404 PHE A N 1
ATOM 3302 C CA . PHE A 1 404 ? -8.818 -14.470 27.371 1.00 85.19 404 PHE A CA 1
ATOM 3303 C C . PHE A 1 404 ? -9.046 -14.152 28.850 1.00 85.19 404 PHE A C 1
ATOM 3305 O O . PHE A 1 404 ? -8.313 -13.329 29.397 1.00 85.19 404 PHE A O 1
ATOM 3312 N N . GLU A 1 405 ? -10.017 -14.793 29.499 1.00 91.25 405 GLU A N 1
ATOM 3313 C CA . GLU A 1 405 ? -10.223 -14.685 30.946 1.00 91.25 405 GLU A CA 1
ATOM 3314 C C . GLU A 1 405 ? -9.009 -15.207 31.713 1.00 91.25 405 GLU A C 1
ATOM 3316 O O . GLU A 1 405 ? -8.452 -14.458 32.515 1.00 91.25 405 GLU A O 1
ATOM 3321 N N . LYS A 1 406 ? -8.541 -16.423 31.394 1.00 91.81 406 LYS A N 1
ATOM 3322 C CA . LYS A 1 406 ? -7.351 -17.027 32.013 1.00 91.81 406 LYS A CA 1
ATOM 3323 C C . LYS A 1 406 ? -6.102 -16.171 31.803 1.00 91.81 406 LYS A C 1
ATOM 3325 O O . LYS A 1 406 ? -5.421 -15.820 32.764 1.00 91.81 406 LYS A O 1
ATOM 3330 N N . ARG A 1 407 ? -5.862 -15.701 30.572 1.00 88.38 407 ARG A N 1
ATOM 3331 C CA . ARG A 1 407 ? -4.746 -14.784 30.280 1.00 88.38 407 ARG A CA 1
ATOM 3332 C C . ARG A 1 407 ? -4.837 -13.478 31.079 1.00 88.38 407 ARG A C 1
ATOM 3334 O O . ARG A 1 407 ? -3.823 -13.000 31.576 1.00 88.38 407 ARG A O 1
ATOM 3341 N N . LYS A 1 408 ? -6.034 -12.888 31.217 1.00 85.25 408 LYS A N 1
ATOM 3342 C CA . LYS A 1 408 ? -6.245 -11.622 31.947 1.00 85.25 408 LYS A CA 1
ATOM 3343 C C . LYS A 1 408 ? -5.888 -11.743 33.429 1.00 85.25 408 LYS A C 1
ATOM 3345 O O . LYS A 1 408 ? -5.386 -10.776 33.996 1.00 85.25 408 LYS A O 1
ATOM 3350 N N . ILE A 1 409 ? -6.158 -12.893 34.042 1.00 90.75 409 ILE A N 1
ATOM 3351 C CA . ILE A 1 409 ? -5.816 -13.165 35.446 1.00 90.75 409 ILE A CA 1
ATOM 3352 C C . ILE A 1 409 ? -4.418 -13.783 35.618 1.00 90.75 409 ILE A C 1
ATOM 3354 O O . ILE A 1 409 ? -4.012 -14.037 36.746 1.00 90.75 409 ILE A O 1
ATOM 3358 N N . GLY A 1 410 ? -3.674 -13.993 34.523 1.00 86.62 410 GLY A N 1
ATOM 3359 C CA . GLY A 1 410 ? -2.328 -14.573 34.541 1.00 86.62 410 GLY A CA 1
ATOM 3360 C C . GLY A 1 410 ? -2.289 -16.082 34.805 1.00 86.62 410 GLY A C 1
ATOM 3361 O O . GLY A 1 410 ? -1.259 -16.594 35.232 1.00 86.62 410 GLY A O 1
ATOM 3362 N N . GLU A 1 411 ? -3.391 -16.796 34.575 1.00 91.44 411 GLU A N 1
ATOM 3363 C CA . GLU A 1 411 ? -3.493 -18.242 34.781 1.00 91.44 411 GLU A CA 1
ATOM 3364 C C . GLU A 1 411 ? -3.009 -18.992 33.527 1.00 91.44 411 GLU A C 1
ATOM 3366 O O . GLU A 1 411 ? -3.751 -19.168 32.557 1.00 91.44 411 GLU A O 1
ATOM 3371 N N . TYR A 1 412 ? -1.737 -19.401 33.541 1.00 86.56 412 TYR A N 1
ATOM 3372 C CA . TYR A 1 412 ? -1.076 -20.129 32.453 1.00 86.56 412 TYR A CA 1
ATOM 3373 C C . TYR A 1 412 ? -0.853 -21.600 32.827 1.00 86.56 412 TYR A C 1
ATOM 3375 O O . TYR A 1 412 ? 0.220 -21.983 33.287 1.00 86.56 412 TYR A O 1
ATOM 3383 N N . ASP A 1 413 ? -1.883 -22.421 32.652 1.00 86.94 413 ASP A N 1
ATOM 3384 C CA . ASP A 1 413 ? -1.920 -23.836 33.039 1.00 86.94 413 ASP A CA 1
ATOM 3385 C C . ASP A 1 413 ? -2.111 -24.779 31.831 1.00 86.94 413 ASP A C 1
ATOM 3387 O O . ASP A 1 413 ? -2.057 -24.369 30.671 1.00 86.94 413 ASP A O 1
ATOM 3391 N N . GLU A 1 414 ? -2.316 -26.077 32.070 1.00 88.62 414 GLU A N 1
ATOM 3392 C CA . GLU A 1 414 ? -2.548 -27.035 30.978 1.00 88.62 414 GLU A CA 1
ATOM 3393 C C . GLU A 1 414 ? -3.867 -26.747 30.230 1.00 88.62 414 GLU A C 1
ATOM 3395 O O . GLU A 1 414 ? -3.932 -26.922 29.014 1.00 88.62 414 GLU A O 1
ATOM 3400 N N . GLU A 1 415 ? -4.877 -26.179 30.904 1.00 92.50 415 GLU A N 1
ATOM 3401 C CA . GLU A 1 415 ? -6.168 -25.827 30.296 1.00 92.50 415 GLU A CA 1
ATOM 3402 C C . GLU A 1 415 ? -6.004 -24.756 29.199 1.00 92.50 415 GLU A C 1
ATOM 3404 O O . GLU A 1 415 ? -6.546 -24.910 28.100 1.00 92.50 415 GLU A O 1
ATOM 3409 N N . ILE A 1 416 ? -5.226 -23.683 29.430 1.00 91.12 416 ILE A N 1
ATOM 3410 C CA . ILE A 1 416 ? -5.007 -22.659 28.386 1.00 91.12 416 ILE A CA 1
ATOM 3411 C C . ILE A 1 416 ? -4.250 -23.233 27.179 1.00 91.12 416 ILE A C 1
ATOM 3413 O O . ILE A 1 416 ? -4.498 -22.829 26.034 1.00 91.12 416 ILE A O 1
ATOM 3417 N N . MET A 1 417 ? -3.368 -24.211 27.414 1.00 90.88 417 MET A N 1
ATOM 3418 C CA . MET A 1 417 ? -2.649 -24.931 26.365 1.00 90.88 417 MET A CA 1
ATOM 3419 C C . MET A 1 417 ? -3.577 -25.873 25.586 1.00 90.88 417 MET A C 1
ATOM 3421 O O . MET A 1 417 ? -3.480 -25.949 24.365 1.00 90.88 417 MET A O 1
ATOM 3425 N N . GLU A 1 418 ? -4.531 -26.545 26.213 1.00 94.06 418 GLU A N 1
ATOM 3426 C CA . GLU A 1 418 ? -5.497 -27.385 25.493 1.00 94.06 418 GLU A CA 1
ATOM 3427 C C . GLU A 1 418 ? -6.479 -26.551 24.659 1.00 94.06 418 GLU A C 1
ATOM 3429 O O . GLU A 1 418 ? -6.698 -26.823 23.474 1.00 94.06 418 GLU A O 1
ATOM 3434 N N . LEU A 1 419 ? -7.010 -25.472 25.242 1.00 93.06 419 LEU A N 1
ATOM 3435 C CA . LEU A 1 419 ? -7.970 -24.591 24.578 1.00 93.06 419 LEU A CA 1
ATOM 3436 C C . LEU A 1 419 ? -7.365 -23.914 23.344 1.00 93.06 419 LEU A C 1
ATOM 3438 O O . LEU A 1 419 ? -7.988 -23.876 22.280 1.00 93.06 419 LEU A O 1
ATOM 3442 N N . THR A 1 420 ? -6.141 -23.390 23.461 1.00 91.94 420 THR A N 1
ATOM 3443 C CA . THR A 1 420 ? -5.453 -22.772 22.318 1.00 91.94 420 THR A CA 1
ATOM 3444 C C . THR A 1 420 ? -5.061 -23.807 21.260 1.00 91.94 420 THR A C 1
ATOM 3446 O O . THR A 1 420 ? -5.177 -23.504 20.072 1.00 91.94 420 THR A O 1
ATOM 3449 N N . ALA A 1 421 ? -4.682 -25.031 21.648 1.00 92.56 421 ALA A N 1
ATOM 3450 C CA . ALA A 1 421 ? -4.365 -26.112 20.711 1.00 92.56 421 ALA A CA 1
ATOM 3451 C C . ALA A 1 421 ? -5.577 -26.523 19.862 1.00 92.56 421 ALA A C 1
ATOM 3453 O O . ALA A 1 421 ? -5.463 -26.638 18.641 1.00 92.56 421 ALA A O 1
ATOM 3454 N N . GLU A 1 422 ? -6.760 -26.680 20.469 1.00 91.38 422 GLU A N 1
ATOM 3455 C CA . GLU A 1 422 ? -7.975 -27.027 19.721 1.00 91.38 422 GLU A CA 1
ATOM 3456 C C . GLU A 1 422 ? -8.349 -25.931 18.701 1.00 91.38 422 GLU A C 1
ATOM 3458 O O . GLU A 1 422 ? -8.766 -26.245 17.578 1.00 91.38 422 GLU A O 1
ATOM 3463 N N . LEU A 1 423 ? -8.199 -24.649 19.060 1.00 89.88 423 LEU A N 1
ATOM 3464 C CA . LEU A 1 423 ? -8.503 -23.539 18.151 1.00 89.88 423 LEU A CA 1
ATOM 3465 C C . LEU A 1 423 ? -7.490 -23.437 17.008 1.00 89.88 423 LEU A C 1
ATOM 3467 O O . LEU A 1 423 ? -7.890 -23.320 15.848 1.00 89.88 423 LEU A O 1
ATOM 3471 N N . LEU A 1 424 ? -6.195 -23.533 17.311 1.00 88.75 424 LEU A N 1
ATOM 3472 C CA . LEU A 1 424 ? -5.126 -23.474 16.312 1.00 88.75 424 LEU A CA 1
ATOM 3473 C C . LEU A 1 424 ? -5.154 -24.674 15.367 1.00 88.75 424 LEU A C 1
ATOM 3475 O O . LEU A 1 424 ? -5.013 -24.500 14.158 1.00 88.75 424 LEU A O 1
ATOM 3479 N N . GLY A 1 425 ? -5.472 -25.866 15.878 1.00 86.31 425 GLY A N 1
ATOM 3480 C CA . GLY A 1 425 ? -5.650 -27.064 15.062 1.00 86.31 425 GLY A CA 1
ATOM 3481 C C . GLY A 1 425 ? -6.776 -26.946 14.023 1.00 86.31 425 GLY A C 1
ATOM 3482 O O . GLY A 1 425 ? -6.820 -27.744 13.083 1.00 86.31 425 GLY A O 1
ATOM 3483 N N . LYS A 1 426 ? -7.688 -25.974 14.166 1.00 85.12 426 LYS A N 1
ATOM 3484 C CA . LYS A 1 426 ? -8.716 -25.622 13.169 1.00 85.12 426 LYS A CA 1
ATOM 3485 C C . LYS A 1 426 ? -8.335 -24.376 12.359 1.00 85.12 426 LYS A C 1
ATOM 3487 O O . LYS A 1 426 ? -8.607 -24.335 11.162 1.00 85.12 426 LYS A O 1
ATOM 3492 N N . HIS A 1 427 ? -7.714 -23.384 12.998 1.00 81.62 427 HIS A N 1
ATOM 3493 C CA . HIS A 1 427 ? -7.378 -22.078 12.427 1.00 81.62 427 HIS A CA 1
ATOM 3494 C C . HIS A 1 427 ? -5.964 -21.640 12.827 1.00 81.62 427 HIS A C 1
ATOM 3496 O O . HIS A 1 427 ? -5.761 -20.806 13.710 1.00 81.62 427 HIS A O 1
ATOM 3502 N N . ALA A 1 428 ? -4.985 -22.191 12.117 1.00 78.44 428 ALA A N 1
ATOM 3503 C CA . ALA A 1 428 ? -3.565 -22.019 12.388 1.00 78.44 428 ALA A CA 1
ATOM 3504 C C . ALA A 1 428 ? -3.053 -20.567 12.231 1.00 78.44 428 ALA A C 1
ATOM 3506 O O . ALA A 1 428 ? -2.008 -20.220 12.771 1.00 78.44 428 ALA A O 1
ATOM 3507 N N . ASP A 1 429 ? -3.787 -19.684 11.543 1.00 75.75 429 ASP A N 1
ATOM 3508 C CA . ASP A 1 429 ? -3.352 -18.302 11.280 1.00 75.75 429 ASP A CA 1
ATOM 3509 C C . ASP A 1 429 ? -3.672 -17.304 12.393 1.00 75.75 429 ASP A C 1
ATOM 3511 O O . ASP A 1 429 ? -3.233 -16.153 12.326 1.00 75.75 429 ASP A O 1
ATOM 3515 N N . ILE A 1 430 ? -4.377 -17.723 13.447 1.00 75.50 430 ILE A N 1
ATOM 3516 C CA . ILE A 1 430 ? -4.721 -16.840 14.564 1.00 75.50 430 ILE A CA 1
ATOM 3517 C C . ILE A 1 430 ? -3.473 -16.585 15.419 1.00 75.50 430 ILE A C 1
ATOM 3519 O O . ILE A 1 430 ? -3.215 -17.245 16.425 1.00 75.50 430 ILE A O 1
ATOM 3523 N N . TYR A 1 431 ? -2.700 -15.577 15.015 1.00 72.12 431 TYR A N 1
ATOM 3524 C CA . TYR A 1 431 ? -1.418 -15.211 15.617 1.00 72.12 431 TYR A CA 1
ATOM 3525 C C . TYR A 1 431 ? -1.516 -14.959 17.128 1.00 72.12 431 TYR A C 1
ATOM 3527 O O . TYR A 1 431 ? -0.627 -15.325 17.890 1.00 72.12 431 TYR A O 1
ATOM 3535 N N . THR A 1 432 ? -2.634 -14.390 17.588 1.00 74.38 432 THR A N 1
ATOM 3536 C CA . THR A 1 432 ? -2.877 -14.122 19.009 1.00 74.38 432 THR A CA 1
ATOM 3537 C C . THR A 1 432 ? -2.794 -15.380 19.869 1.00 74.38 432 THR A C 1
ATOM 3539 O O . THR A 1 432 ? -2.226 -15.312 20.954 1.00 74.38 432 THR A O 1
ATOM 3542 N N . PHE A 1 433 ? -3.307 -16.525 19.407 1.00 82.38 433 PHE A N 1
ATOM 3543 C CA . PHE A 1 433 ? -3.245 -17.759 20.194 1.00 82.38 433 PHE A CA 1
ATOM 3544 C C . PHE A 1 433 ? -1.827 -18.326 20.243 1.00 82.38 433 PHE A C 1
ATOM 3546 O O . PHE A 1 433 ? -1.414 -18.780 21.302 1.00 82.38 433 PHE A O 1
ATOM 3553 N N . TRP A 1 434 ? -1.034 -18.187 19.179 1.00 79.06 434 TRP A N 1
ATOM 3554 C CA . TRP A 1 434 ? 0.393 -18.521 19.224 1.00 79.06 434 TRP A CA 1
ATOM 3555 C C . TRP A 1 434 ? 1.187 -17.632 20.191 1.00 79.06 434 TRP A C 1
ATOM 3557 O O . TRP A 1 434 ? 2.102 -18.122 20.848 1.00 79.06 434 TRP A O 1
ATOM 3567 N N . ASN A 1 435 ? 0.835 -16.346 20.324 1.00 74.25 435 ASN A N 1
ATOM 3568 C CA . ASN A 1 435 ? 1.445 -15.462 21.328 1.00 74.25 435 ASN A CA 1
ATOM 3569 C C . ASN A 1 435 ? 1.112 -15.925 22.750 1.00 74.25 435 ASN A C 1
ATOM 3571 O O . ASN A 1 435 ? 2.008 -16.029 23.578 1.00 74.25 435 ASN A O 1
ATOM 3575 N N . ILE A 1 436 ? -0.163 -16.236 23.008 1.00 79.81 436 ILE A N 1
ATOM 3576 C CA . ILE A 1 436 ? -0.626 -16.725 24.316 1.00 79.81 436 ILE A CA 1
ATOM 3577 C C . ILE A 1 436 ? 0.068 -18.036 24.677 1.00 79.81 436 ILE A C 1
ATOM 3579 O O . ILE A 1 436 ? 0.457 -18.222 25.822 1.00 79.81 436 ILE A O 1
ATOM 3583 N N . ARG A 1 437 ? 0.275 -18.923 23.700 1.00 86.56 437 ARG A N 1
ATOM 3584 C CA . ARG A 1 437 ? 1.035 -20.157 23.911 1.00 86.56 437 ARG A CA 1
ATOM 3585 C C . ARG A 1 437 ? 2.489 -19.897 24.269 1.00 86.56 437 ARG A C 1
ATOM 3587 O O . ARG A 1 437 ? 2.980 -20.544 25.179 1.00 86.56 437 ARG A O 1
ATOM 3594 N N . ARG A 1 438 ? 3.171 -18.943 23.622 1.00 77.75 438 ARG A N 1
ATOM 3595 C CA . ARG A 1 438 ? 4.549 -18.580 24.010 1.00 77.75 438 ARG A CA 1
ATOM 3596 C C . ARG A 1 438 ? 4.613 -18.043 25.437 1.00 77.75 438 ARG A C 1
ATOM 3598 O O . ARG A 1 438 ? 5.435 -18.516 26.209 1.00 77.75 438 ARG A O 1
ATOM 3605 N N . GLU A 1 439 ? 3.694 -17.146 25.796 1.00 79.69 439 GLU A N 1
ATOM 3606 C CA . GLU A 1 439 ? 3.558 -16.650 27.173 1.00 79.69 439 GLU A CA 1
ATOM 3607 C C . GLU A 1 439 ? 3.325 -17.810 28.156 1.00 79.69 439 GLU A C 1
ATOM 3609 O O . GLU A 1 439 ? 4.001 -17.902 29.176 1.00 79.69 439 GLU A O 1
ATOM 3614 N N . ALA A 1 440 ? 2.429 -18.744 27.825 1.00 82.75 440 ALA A N 1
ATOM 3615 C CA . ALA A 1 440 ? 2.142 -19.900 28.667 1.00 82.75 440 ALA A CA 1
ATOM 3616 C C . ALA A 1 440 ? 3.340 -20.854 28.796 1.00 82.75 440 ALA A C 1
ATOM 3618 O O . ALA A 1 440 ? 3.662 -21.280 29.900 1.00 82.75 440 ALA A O 1
ATOM 3619 N N . ILE A 1 441 ? 4.035 -21.162 27.698 1.00 79.19 441 ILE A N 1
ATOM 3620 C CA . ILE A 1 441 ? 5.226 -22.020 27.696 1.00 79.19 441 ILE A CA 1
ATOM 3621 C C . ILE A 1 441 ? 6.331 -21.402 28.548 1.00 79.19 441 ILE A C 1
ATOM 3623 O O . ILE A 1 441 ? 6.961 -22.129 29.312 1.00 79.19 441 ILE A O 1
ATOM 3627 N N . GLU A 1 442 ? 6.562 -20.090 28.454 1.00 75.81 442 GLU A N 1
ATOM 3628 C CA . GLU A 1 442 ? 7.552 -19.390 29.281 1.00 75.81 442 GLU A CA 1
ATOM 3629 C C . GLU A 1 442 ? 7.241 -19.528 30.776 1.00 75.81 442 GLU A C 1
ATOM 3631 O O . GLU A 1 442 ? 8.139 -19.850 31.553 1.00 75.81 442 GLU A O 1
ATOM 3636 N N . GLN A 1 443 ? 5.976 -19.360 31.173 1.00 80.81 443 GLN A N 1
ATOM 3637 C CA . GLN A 1 443 ? 5.557 -19.477 32.575 1.00 80.81 443 GLN A CA 1
ATOM 3638 C C . GLN A 1 443 ? 5.581 -20.928 33.076 1.00 80.81 443 GLN A C 1
ATOM 3640 O O . GLN A 1 443 ? 6.099 -21.202 34.157 1.00 80.81 443 GLN A O 1
ATOM 3645 N N . ILE A 1 444 ? 5.087 -21.880 32.279 1.00 80.69 444 ILE A N 1
ATOM 3646 C CA . ILE A 1 444 ? 5.078 -23.308 32.634 1.00 80.69 444 ILE A CA 1
ATOM 3647 C C . ILE A 1 444 ? 6.509 -23.860 32.677 1.00 80.69 444 ILE A C 1
ATOM 3649 O O . ILE A 1 444 ? 6.803 -24.745 33.475 1.00 80.69 444 ILE A O 1
ATOM 3653 N N . SER A 1 445 ? 7.430 -23.335 31.865 1.00 74.31 445 SER A N 1
ATOM 3654 C CA . SER A 1 445 ? 8.831 -23.779 31.826 1.00 74.31 445 SER A CA 1
ATOM 3655 C C . SER A 1 445 ? 9.672 -23.306 33.014 1.00 74.31 445 SER A C 1
ATOM 3657 O O . SER A 1 445 ? 10.865 -23.606 33.041 1.00 74.31 445 SER A O 1
ATOM 3659 N N . VAL A 1 446 ? 9.108 -22.582 33.984 1.00 81.50 446 VAL A N 1
ATOM 3660 C CA . VAL A 1 446 ? 9.806 -22.246 35.232 1.00 81.50 446 VAL A CA 1
ATOM 3661 C C . VAL A 1 446 ? 9.925 -23.493 36.121 1.00 81.50 446 VAL A C 1
ATOM 3663 O O . VAL A 1 446 ? 9.031 -24.344 36.163 1.00 81.50 446 VAL A O 1
ATOM 3666 N N . LYS A 1 447 ? 11.069 -23.639 36.799 1.00 78.94 447 LYS A N 1
ATOM 3667 C CA . LYS A 1 447 ? 11.330 -24.736 37.742 1.00 78.94 447 LYS A CA 1
ATOM 3668 C C . LYS A 1 447 ? 10.496 -24.562 39.012 1.00 78.94 447 LYS A C 1
ATOM 3670 O O . LYS A 1 447 ? 10.467 -23.468 39.573 1.00 78.94 447 LYS A O 1
ATOM 3675 N N . LEU A 1 448 ? 9.830 -25.626 39.455 1.00 86.19 448 LEU A N 1
ATOM 3676 C CA . LEU A 1 448 ? 8.971 -25.592 40.640 1.00 86.19 448 LEU A CA 1
ATOM 3677 C C . LEU A 1 448 ? 9.788 -25.762 41.933 1.00 86.19 448 LEU A C 1
ATOM 3679 O O . LEU A 1 448 ? 10.835 -26.412 41.947 1.00 86.19 448 LEU A O 1
ATOM 3683 N N . GLU A 1 449 ? 9.306 -25.190 43.039 1.00 81.31 449 GLU A N 1
ATOM 3684 C CA . GLU A 1 449 ? 9.911 -25.409 44.359 1.00 81.31 449 GLU A CA 1
ATOM 3685 C C . GLU A 1 449 ? 9.814 -26.889 44.755 1.00 81.31 449 GLU A C 1
ATOM 3687 O O . GLU A 1 449 ? 8.735 -27.477 44.751 1.00 81.31 449 GLU A O 1
ATOM 3692 N N . GLY A 1 450 ? 10.956 -27.493 45.098 1.00 80.94 450 GLY A N 1
ATOM 3693 C CA . GLY A 1 450 ? 11.051 -28.913 45.451 1.00 80.94 450 GLY A CA 1
ATOM 3694 C C . GLY A 1 450 ? 11.224 -29.877 44.268 1.00 80.94 450 GLY A C 1
ATOM 3695 O O . GLY A 1 450 ? 11.428 -31.061 44.511 1.00 80.94 450 GLY A O 1
ATOM 3696 N N . GLU A 1 451 ? 11.198 -29.393 43.020 1.00 88.25 451 GLU A N 1
ATOM 3697 C CA . GLU A 1 451 ? 11.423 -30.195 41.805 1.00 88.25 451 GLU A CA 1
ATOM 3698 C C . GLU A 1 451 ? 12.926 -30.444 41.575 1.00 88.25 451 GLU A C 1
ATOM 3700 O O . GLU A 1 451 ? 13.744 -29.512 41.624 1.00 88.25 451 GLU A O 1
ATOM 3705 N N . SER A 1 452 ? 13.314 -31.695 41.306 1.00 87.06 452 SER A N 1
ATOM 3706 C CA . SER A 1 452 ? 14.693 -32.018 40.920 1.00 87.06 452 SER A CA 1
ATOM 3707 C C . SER A 1 452 ? 15.016 -31.506 39.508 1.00 87.06 452 SER A C 1
ATOM 3709 O O . SER A 1 452 ? 14.136 -31.175 38.716 1.00 87.06 452 SER A O 1
ATOM 3711 N N . GLU A 1 453 ? 16.303 -31.401 39.166 1.00 74.12 453 GLU A N 1
ATOM 3712 C CA . GLU A 1 453 ? 16.704 -30.937 37.827 1.00 74.12 453 GLU A CA 1
ATOM 3713 C C . GLU A 1 453 ? 16.266 -31.907 36.715 1.00 74.12 453 GLU A C 1
ATOM 3715 O O . GLU A 1 453 ? 15.866 -31.483 35.634 1.00 74.12 453 GLU A O 1
ATOM 3720 N N . GLU A 1 454 ? 16.297 -33.208 36.997 1.00 75.50 454 GLU A N 1
ATOM 3721 C CA . GLU A 1 454 ? 15.926 -34.266 36.053 1.00 75.50 454 GLU A CA 1
ATOM 3722 C C . GLU A 1 454 ? 14.418 -34.250 35.764 1.00 75.50 454 GLU A C 1
ATOM 3724 O O . GLU A 1 454 ? 14.013 -34.267 34.600 1.00 75.50 454 GLU A O 1
ATOM 3729 N N . GLU A 1 455 ? 13.590 -34.105 36.804 1.00 78.94 455 GLU A N 1
ATOM 3730 C CA . GLU A 1 455 ? 12.133 -33.962 36.672 1.00 78.94 455 GLU A CA 1
ATOM 3731 C C . GLU A 1 455 ? 11.755 -32.690 35.900 1.00 78.94 455 GLU A C 1
ATOM 3733 O O . GLU A 1 455 ? 10.887 -32.727 35.023 1.00 78.94 455 GLU A O 1
ATOM 3738 N N . HIS A 1 456 ? 12.459 -31.581 36.158 1.00 73.50 456 HIS A N 1
ATOM 3739 C CA . HIS A 1 456 ? 12.255 -30.320 35.450 1.00 73.50 456 HIS A CA 1
ATOM 3740 C C . HIS A 1 456 ? 12.534 -30.446 33.943 1.00 73.50 456 HIS A C 1
ATOM 3742 O O . HIS A 1 456 ? 11.724 -30.018 33.111 1.00 73.50 456 HIS A O 1
ATOM 3748 N N . ILE A 1 457 ? 13.664 -31.062 33.580 1.00 67.56 457 ILE A N 1
ATOM 3749 C CA . ILE A 1 457 ? 14.052 -31.296 32.183 1.00 67.56 457 ILE A CA 1
ATOM 3750 C C . ILE A 1 457 ? 13.042 -32.216 31.491 1.00 67.56 457 ILE A C 1
ATOM 3752 O O . ILE A 1 457 ? 12.606 -31.912 30.377 1.00 67.56 457 ILE A O 1
ATOM 3756 N N . GLU A 1 458 ? 12.627 -33.308 32.138 1.00 75.81 458 GLU A N 1
ATOM 3757 C CA . GLU A 1 458 ? 11.661 -34.249 31.566 1.00 75.81 458 GLU A CA 1
ATOM 3758 C C . GLU A 1 458 ? 10.297 -33.583 31.322 1.00 75.81 458 GLU A C 1
ATOM 3760 O O . GLU A 1 458 ? 9.712 -33.726 30.241 1.00 75.81 458 GLU A O 1
ATOM 3765 N N . ARG A 1 459 ? 9.800 -32.799 32.287 1.00 81.25 459 ARG A N 1
ATOM 3766 C CA . ARG A 1 459 ? 8.539 -32.055 32.161 1.00 81.25 459 ARG A CA 1
ATOM 3767 C C . ARG A 1 459 ? 8.592 -31.044 31.018 1.00 81.25 459 ARG A C 1
ATOM 3769 O O . ARG A 1 459 ? 7.664 -30.980 30.209 1.00 81.25 459 ARG A O 1
ATOM 3776 N N . LYS A 1 460 ? 9.685 -30.284 30.919 1.00 69.81 460 LYS A N 1
ATOM 3777 C CA . LYS A 1 460 ? 9.894 -29.304 29.848 1.00 69.81 460 LYS A CA 1
ATOM 3778 C C . LYS A 1 460 ? 10.008 -29.970 28.475 1.00 69.81 460 LYS A C 1
ATOM 3780 O O . LYS A 1 460 ? 9.411 -29.477 27.522 1.00 69.81 460 LYS A O 1
ATOM 3785 N N . SER A 1 461 ? 10.701 -31.105 28.371 1.00 70.69 461 SER A N 1
ATOM 3786 C CA . SER A 1 461 ? 10.791 -31.874 27.121 1.00 70.69 461 SER A CA 1
ATOM 3787 C C . SER A 1 461 ? 9.409 -32.326 26.649 1.00 70.69 461 SER A C 1
ATOM 3789 O O . SER A 1 461 ? 9.035 -32.053 25.513 1.00 70.69 461 SER A O 1
ATOM 3791 N N . LYS A 1 462 ? 8.599 -32.916 27.541 1.00 78.19 462 LYS A N 1
ATOM 3792 C CA . LYS A 1 462 ? 7.230 -33.354 27.212 1.00 78.19 462 LYS A CA 1
ATOM 3793 C C . LYS A 1 462 ? 6.338 -32.201 26.745 1.00 78.19 462 LYS A C 1
ATOM 3795 O O . LYS A 1 462 ? 5.511 -32.395 25.855 1.00 78.19 462 LYS A O 1
ATOM 3800 N N . LEU A 1 463 ? 6.488 -31.011 27.333 1.00 74.88 463 LEU A N 1
ATOM 3801 C CA . LEU A 1 463 ? 5.767 -29.807 26.908 1.00 74.88 463 LEU A CA 1
ATOM 3802 C C . LEU A 1 463 ? 6.152 -29.400 25.478 1.00 74.88 463 LEU A C 1
ATOM 3804 O O . LEU A 1 463 ? 5.273 -29.179 24.646 1.00 74.88 463 LEU A O 1
ATOM 3808 N N . LEU A 1 464 ? 7.453 -29.335 25.186 1.00 70.31 464 LEU A N 1
ATOM 3809 C CA . LEU A 1 464 ? 7.960 -28.953 23.867 1.00 70.31 464 LEU A CA 1
ATOM 3810 C C . LEU A 1 464 ? 7.617 -29.990 22.788 1.00 70.31 464 LEU A C 1
ATOM 3812 O O . LEU A 1 464 ? 7.276 -29.606 21.672 1.00 70.31 464 LEU A O 1
ATOM 3816 N N . ASP A 1 465 ? 7.613 -31.283 23.120 1.00 71.69 465 ASP A N 1
ATOM 3817 C CA . ASP A 1 465 ? 7.196 -32.349 22.200 1.00 71.69 465 ASP A CA 1
ATOM 3818 C C . ASP A 1 465 ? 5.712 -32.222 21.816 1.00 71.69 465 ASP A C 1
ATOM 3820 O O . ASP A 1 465 ? 5.347 -32.366 20.643 1.00 71.69 465 ASP A O 1
ATOM 3824 N N . LYS A 1 466 ? 4.841 -31.897 22.786 1.00 80.00 466 LYS A N 1
ATOM 3825 C CA . LYS A 1 466 ? 3.424 -31.589 22.521 1.00 80.00 466 LYS A CA 1
ATOM 3826 C C . LYS A 1 466 ? 3.286 -30.352 21.619 1.00 80.00 466 LYS A C 1
ATOM 3828 O O . LYS A 1 466 ? 2.463 -30.366 20.703 1.00 80.00 466 LYS A O 1
ATOM 3833 N N . GLU A 1 467 ? 4.090 -29.311 21.845 1.00 80.38 467 GLU A N 1
ATOM 3834 C CA . GLU A 1 467 ? 4.062 -28.077 21.046 1.00 80.38 467 GLU A CA 1
ATOM 3835 C C . GLU A 1 467 ? 4.506 -28.304 19.600 1.00 80.38 467 GLU A C 1
ATOM 3837 O O . GLU A 1 467 ? 3.870 -27.841 18.647 1.00 80.38 467 GLU A O 1
ATOM 3842 N N . LEU A 1 468 ? 5.576 -29.080 19.430 1.00 70.81 468 LEU A N 1
ATOM 3843 C CA . LEU A 1 468 ? 6.095 -29.458 18.127 1.00 70.81 468 LEU A CA 1
ATOM 3844 C C . LEU A 1 468 ? 5.043 -30.232 17.327 1.00 70.81 468 LEU A C 1
ATOM 3846 O O . LEU A 1 468 ? 4.815 -29.937 16.153 1.00 70.81 468 LEU A O 1
ATOM 3850 N N . LYS A 1 469 ? 4.351 -31.176 17.977 1.00 78.88 469 LYS A N 1
ATOM 3851 C CA . LYS A 1 469 ? 3.281 -31.962 17.356 1.00 78.88 469 LYS A CA 1
ATOM 3852 C C . LYS A 1 469 ? 2.085 -31.101 16.946 1.00 78.88 469 LYS A C 1
ATOM 3854 O O . LYS A 1 469 ? 1.585 -31.258 15.835 1.00 78.88 469 LYS A O 1
ATOM 3859 N N . LEU A 1 470 ? 1.646 -30.168 17.791 1.00 83.50 470 LEU A N 1
ATOM 3860 C CA . LEU A 1 470 ? 0.576 -29.234 17.427 1.00 83.50 470 LEU A CA 1
ATOM 3861 C C . LEU A 1 470 ? 0.969 -28.404 16.202 1.00 83.50 470 LEU A C 1
ATOM 3863 O O . LEU A 1 470 ? 0.197 -28.280 15.252 1.00 83.50 470 LEU A O 1
ATOM 3867 N N . THR A 1 471 ? 2.179 -27.849 16.212 1.00 72.88 471 THR A N 1
ATOM 3868 C CA . THR A 1 471 ? 2.646 -26.993 15.120 1.00 72.88 471 THR A CA 1
ATOM 3869 C C . THR A 1 471 ? 2.793 -27.781 13.818 1.00 72.88 471 THR A C 1
ATOM 3871 O O . THR A 1 471 ? 2.392 -27.294 12.759 1.00 72.88 471 THR A O 1
ATOM 3874 N N . GLN A 1 472 ? 3.225 -29.046 13.902 1.00 69.38 472 GLN A N 1
ATOM 3875 C CA . GLN A 1 472 ? 3.193 -29.993 12.788 1.00 69.38 472 GLN A CA 1
ATOM 3876 C C . GLN A 1 472 ? 1.788 -30.165 12.218 1.00 69.38 472 GLN A C 1
ATOM 3878 O O . GLN A 1 472 ? 1.587 -30.023 11.014 1.00 69.38 472 GLN A O 1
ATOM 3883 N N . GLU A 1 473 ? 0.808 -30.474 13.062 1.00 80.75 473 GLU A N 1
ATOM 3884 C CA . GLU A 1 473 ? -0.574 -30.687 12.631 1.00 80.75 473 GLU A CA 1
ATOM 3885 C C . GLU A 1 473 ? -1.169 -29.427 11.981 1.00 80.75 473 GLU A C 1
ATOM 3887 O O . GLU A 1 473 ? -1.870 -29.522 10.968 1.00 80.75 473 GLU A O 1
ATOM 3892 N N . CYS A 1 474 ? -0.848 -28.246 12.515 1.00 79.56 474 CYS A N 1
ATOM 3893 C CA . CYS A 1 474 ? -1.234 -26.952 11.958 1.00 79.56 474 CYS A CA 1
ATOM 3894 C C . CYS A 1 474 ? -0.623 -26.712 10.570 1.00 79.56 474 CYS A C 1
ATOM 3896 O O . CYS A 1 474 ? -1.350 -26.350 9.642 1.00 79.56 474 CYS A O 1
ATOM 3898 N N . LEU A 1 475 ? 0.678 -26.964 10.394 1.00 67.81 475 LEU A N 1
ATOM 3899 C CA . LEU A 1 475 ? 1.362 -26.806 9.106 1.00 67.81 475 LEU A CA 1
ATOM 3900 C C . LEU A 1 475 ? 0.927 -27.841 8.066 1.00 67.81 475 LEU A C 1
ATOM 3902 O O . LEU A 1 475 ? 0.835 -27.513 6.889 1.00 67.81 475 LEU A O 1
ATOM 3906 N N . MET A 1 476 ? 0.606 -29.068 8.474 1.00 72.62 476 MET A N 1
ATOM 3907 C CA . MET A 1 476 ? 0.062 -30.081 7.562 1.00 72.62 476 MET A CA 1
ATOM 3908 C C . MET A 1 476 ? -1.322 -29.680 7.027 1.00 72.62 476 MET A C 1
ATOM 3910 O O . MET A 1 476 ? -1.652 -29.992 5.886 1.00 72.62 476 MET A O 1
ATOM 3914 N N . LYS A 1 477 ? -2.129 -28.974 7.833 1.00 75.38 477 LYS A N 1
ATOM 3915 C CA . LYS A 1 477 ? -3.445 -28.449 7.427 1.00 75.38 477 LYS A CA 1
ATOM 3916 C C . LYS A 1 477 ? -3.351 -27.149 6.631 1.00 75.38 477 LYS A C 1
ATOM 3918 O O . LYS A 1 477 ? -4.126 -26.957 5.699 1.00 75.38 477 LYS A O 1
ATOM 3923 N N . ASN A 1 478 ? -2.431 -26.258 6.998 1.00 68.50 478 ASN A N 1
ATOM 3924 C CA . ASN A 1 478 ? -2.169 -25.006 6.293 1.00 68.50 478 ASN A CA 1
ATOM 3925 C C . ASN A 1 478 ? -0.653 -24.759 6.157 1.00 68.50 478 ASN A C 1
ATOM 3927 O O . ASN A 1 478 ? -0.063 -24.042 6.972 1.00 68.50 478 ASN A O 1
ATOM 3931 N N . PRO A 1 479 ? -0.021 -25.284 5.091 1.00 61.53 479 PRO A N 1
ATOM 3932 C CA . PRO A 1 479 ? 1.423 -25.161 4.884 1.00 61.53 479 PRO A CA 1
ATOM 3933 C C . PRO A 1 479 ? 1.911 -23.721 4.699 1.00 61.53 479 PRO A C 1
ATOM 3935 O O . PRO A 1 479 ? 3.105 -23.458 4.826 1.00 61.53 479 PRO A O 1
ATOM 3938 N N . LYS A 1 480 ? 1.017 -22.775 4.387 1.00 62.94 480 LYS A N 1
ATOM 3939 C CA . LYS A 1 480 ? 1.342 -21.353 4.187 1.00 62.94 480 LYS A CA 1
ATOM 3940 C C . LYS A 1 480 ? 1.083 -20.508 5.437 1.00 62.94 480 LYS A C 1
ATOM 3942 O O . LYS A 1 480 ? 1.194 -19.286 5.374 1.00 62.94 480 LYS A O 1
ATOM 3947 N N . SER A 1 481 ? 0.752 -21.139 6.567 1.00 66.75 481 SER A N 1
ATOM 3948 C CA . SER A 1 481 ? 0.488 -20.427 7.812 1.00 66.75 481 SER A CA 1
ATOM 3949 C C . SER A 1 481 ? 1.752 -19.766 8.350 1.00 66.75 481 SER A C 1
ATOM 3951 O O . SER A 1 481 ? 2.611 -20.420 8.945 1.00 66.75 481 SER A O 1
ATOM 3953 N N . TYR A 1 482 ? 1.847 -18.448 8.173 1.00 63.38 482 TYR A N 1
ATOM 3954 C CA . TYR A 1 482 ? 2.955 -17.656 8.706 1.00 63.38 482 TYR A CA 1
ATOM 3955 C C . TYR A 1 482 ? 3.057 -17.804 10.226 1.00 63.38 482 TYR A C 1
ATOM 3957 O O . TYR A 1 482 ? 4.142 -17.992 10.767 1.00 63.38 482 TYR A O 1
ATOM 3965 N N . SER A 1 483 ? 1.913 -17.759 10.910 1.00 67.88 483 SER A N 1
ATOM 3966 C CA . SER A 1 483 ? 1.830 -17.826 12.367 1.00 67.88 483 SER A CA 1
ATOM 3967 C C . SER A 1 483 ? 2.374 -19.146 12.922 1.00 67.88 483 SER A C 1
ATOM 3969 O O . SER A 1 483 ? 3.062 -19.136 13.939 1.00 67.88 483 SER A O 1
ATOM 3971 N N . SER A 1 484 ? 2.128 -20.256 12.219 1.00 69.12 484 SER A N 1
ATOM 3972 C CA . SER A 1 484 ? 2.628 -21.583 12.599 1.00 69.12 484 SER A CA 1
ATOM 3973 C C . SER A 1 484 ? 4.123 -21.731 12.323 1.00 69.12 484 SER A C 1
ATOM 3975 O O . SER A 1 484 ? 4.860 -22.172 13.198 1.00 69.12 484 SER A O 1
ATOM 3977 N N . TRP A 1 485 ? 4.597 -21.287 11.150 1.00 63.34 485 TRP A N 1
ATOM 3978 C CA . TRP A 1 485 ? 6.033 -21.273 10.837 1.00 63.34 485 TRP A CA 1
ATOM 3979 C C . TRP A 1 485 ? 6.832 -20.395 11.796 1.00 63.34 485 TRP A C 1
ATOM 3981 O O . TRP A 1 485 ? 7.941 -20.751 12.166 1.00 63.34 485 TRP A O 1
ATOM 3991 N N . HIS A 1 486 ? 6.268 -19.261 12.213 1.00 64.06 486 HIS A N 1
ATOM 3992 C CA . HIS A 1 486 ? 6.906 -18.374 13.178 1.00 64.06 486 HIS A CA 1
ATOM 3993 C C . HIS A 1 486 ? 6.937 -18.964 14.595 1.00 64.06 486 HIS A C 1
ATOM 3995 O O . HIS A 1 486 ? 7.827 -18.639 15.371 1.00 64.06 486 HIS A O 1
ATOM 4001 N N . HIS A 1 487 ? 5.963 -19.804 14.953 1.00 67.06 487 HIS A N 1
ATOM 4002 C CA . HIS A 1 487 ? 5.940 -20.464 16.256 1.00 67.06 487 HIS A CA 1
ATOM 4003 C C . HIS A 1 487 ? 6.898 -21.666 16.322 1.00 67.06 487 HIS A C 1
ATOM 4005 O O . HIS A 1 487 ? 7.408 -21.980 17.393 1.00 67.06 487 HIS A O 1
ATOM 4011 N N . GLN A 1 488 ? 7.172 -22.321 15.190 1.00 61.06 488 GLN A N 1
ATOM 4012 C CA . GLN A 1 488 ? 8.061 -23.475 15.133 1.00 61.06 488 GLN A CA 1
ATOM 4013 C C . GLN A 1 488 ? 9.519 -23.084 14.884 1.00 61.06 488 GLN A C 1
ATOM 4015 O O . GLN A 1 488 ? 9.863 -22.637 13.792 1.00 61.06 488 GLN A O 1
ATOM 4020 N N . GLU A 1 489 ? 10.415 -23.366 15.830 1.00 53.50 489 GLU A N 1
ATOM 4021 C CA . GLU A 1 489 ? 11.856 -23.221 15.573 1.00 53.50 489 GLU A CA 1
ATOM 4022 C C . GLU A 1 489 ? 12.549 -24.491 15.055 1.00 53.50 489 GLU A C 1
ATOM 4024 O O . GLU A 1 489 ? 13.657 -24.386 14.536 1.00 53.50 489 GLU A O 1
ATOM 4029 N N . LEU A 1 490 ? 11.954 -25.691 15.110 1.00 45.59 490 LEU A N 1
ATOM 4030 C CA . LEU A 1 490 ? 12.690 -26.919 14.765 1.00 45.59 490 LEU A CA 1
ATOM 4031 C C . LEU A 1 490 ? 11.831 -27.998 14.064 1.00 45.59 490 LEU A C 1
ATOM 4033 O O . LEU A 1 490 ? 10.726 -28.306 14.493 1.00 45.59 490 LEU A O 1
ATOM 4037 N N . ALA A 1 491 ? 12.412 -28.609 13.017 1.00 44.69 491 ALA A N 1
ATOM 4038 C CA . ALA A 1 491 ? 12.235 -30.005 12.561 1.00 44.69 491 ALA A CA 1
ATOM 4039 C C . ALA A 1 491 ? 11.248 -30.434 11.434 1.00 44.69 491 ALA A C 1
ATOM 4041 O O . ALA A 1 491 ? 11.135 -31.638 11.219 1.00 44.69 491 ALA A O 1
ATOM 4042 N N . LEU A 1 492 ? 10.600 -29.570 10.630 1.00 51.62 492 LEU A N 1
ATOM 4043 C CA . LEU A 1 492 ? 9.599 -30.057 9.631 1.00 51.62 492 LEU A CA 1
ATOM 4044 C C . LEU A 1 492 ? 9.765 -29.644 8.163 1.00 51.62 492 LEU A C 1
ATOM 4046 O O . LEU A 1 492 ? 8.863 -29.882 7.354 1.00 51.62 492 LEU A O 1
ATOM 4050 N N . CYS A 1 493 ? 10.913 -29.089 7.779 1.00 52.47 493 CYS A N 1
ATOM 4051 C CA . CYS A 1 493 ? 11.130 -28.634 6.401 1.00 52.47 493 CYS A CA 1
ATOM 4052 C C . CYS A 1 493 ? 10.886 -29.737 5.353 1.00 52.47 493 CYS A C 1
ATOM 4054 O O . CYS A 1 493 ? 10.240 -29.493 4.336 1.00 52.47 493 CYS A O 1
ATOM 4056 N N . ASP A 1 494 ? 11.350 -30.959 5.615 1.00 49.09 494 ASP A N 1
ATOM 4057 C CA . ASP A 1 494 ? 11.307 -32.050 4.635 1.00 49.09 494 ASP A CA 1
ATOM 4058 C C . ASP A 1 494 ? 9.870 -32.503 4.320 1.00 49.09 494 ASP A C 1
ATOM 4060 O O . ASP A 1 494 ? 9.527 -32.737 3.159 1.00 49.09 494 ASP A O 1
ATOM 4064 N N . ASN A 1 495 ? 8.997 -32.549 5.332 1.00 52.03 495 ASN A N 1
ATOM 4065 C CA . ASN A 1 495 ? 7.595 -32.943 5.167 1.00 52.03 495 ASN A CA 1
ATOM 4066 C C . ASN A 1 495 ? 6.765 -31.838 4.497 1.00 52.03 495 ASN A C 1
ATOM 4068 O O . ASN A 1 495 ? 5.947 -32.122 3.621 1.00 52.03 495 ASN A O 1
ATOM 4072 N N . ALA A 1 496 ? 7.002 -30.572 4.850 1.00 49.16 496 ALA A N 1
ATOM 4073 C CA . ALA A 1 496 ? 6.289 -29.447 4.248 1.00 49.16 496 ALA A CA 1
ATOM 4074 C C . ALA A 1 496 ? 6.653 -29.250 2.766 1.00 49.16 496 ALA A C 1
ATOM 4076 O O . ALA A 1 496 ? 5.776 -28.979 1.947 1.00 49.16 496 ALA A O 1
ATOM 4077 N N . LEU A 1 497 ? 7.923 -29.453 2.399 1.00 52.88 497 LEU A N 1
ATOM 4078 C CA . LEU A 1 497 ? 8.378 -29.395 1.005 1.00 52.88 497 LEU A CA 1
ATOM 4079 C C . LEU A 1 497 ? 7.953 -30.609 0.182 1.00 52.88 497 LEU A C 1
ATOM 4081 O O . LEU A 1 497 ? 7.855 -30.517 -1.043 1.00 52.88 497 LEU A O 1
ATOM 4085 N N . ALA A 1 498 ? 7.661 -31.737 0.832 1.00 53.56 498 ALA A N 1
ATOM 4086 C CA . ALA A 1 498 ? 7.013 -32.861 0.176 1.00 53.56 498 ALA A CA 1
ATOM 4087 C C . ALA A 1 498 ? 5.543 -32.569 -0.180 1.00 53.56 498 ALA A C 1
ATOM 4089 O O . ALA A 1 498 ? 5.082 -33.106 -1.186 1.00 53.56 498 ALA A O 1
ATOM 4090 N N . LEU A 1 499 ? 4.842 -31.737 0.606 1.00 46.66 499 LEU A N 1
ATOM 4091 C CA . LEU A 1 499 ? 3.453 -31.318 0.363 1.00 46.66 499 LEU A CA 1
ATOM 4092 C C . LEU A 1 499 ? 3.339 -30.156 -0.632 1.00 46.66 499 LEU A C 1
ATOM 4094 O O . LEU A 1 499 ? 2.542 -30.220 -1.561 1.00 46.66 499 LEU A O 1
ATOM 4098 N N . ASP A 1 500 ? 4.135 -29.102 -0.449 1.00 46.03 500 ASP A N 1
ATOM 4099 C CA . ASP A 1 500 ? 4.229 -27.975 -1.377 1.00 46.03 500 ASP A CA 1
ATOM 4100 C C . ASP A 1 500 ? 5.698 -27.633 -1.615 1.00 46.03 500 ASP A C 1
ATOM 4102 O O . ASP A 1 500 ? 6.337 -26.849 -0.908 1.00 46.03 500 ASP A O 1
ATOM 4106 N N . CYS A 1 501 ? 6.233 -28.225 -2.675 1.00 51.97 501 CYS A N 1
ATOM 4107 C CA . CYS A 1 501 ? 7.616 -28.047 -3.077 1.00 51.97 501 CYS A CA 1
ATOM 4108 C C . CYS A 1 501 ? 7.943 -26.624 -3.566 1.00 51.97 501 CYS A C 1
ATOM 4110 O O . CYS A 1 501 ? 9.119 -26.334 -3.760 1.00 51.97 501 CYS A O 1
ATOM 4112 N N . ARG A 1 502 ? 6.951 -25.735 -3.738 1.00 49.88 502 ARG A N 1
ATOM 4113 C CA . ARG A 1 502 ? 7.126 -24.316 -4.105 1.00 49.88 502 ARG A CA 1
ATOM 4114 C C . ARG A 1 502 ? 6.884 -23.371 -2.926 1.00 49.88 502 ARG A C 1
ATOM 4116 O O . ARG A 1 502 ? 6.885 -22.153 -3.111 1.00 49.88 502 ARG A O 1
ATOM 4123 N N . ASN A 1 503 ? 6.680 -23.903 -1.719 1.00 53.25 503 ASN A N 1
ATOM 4124 C CA . ASN A 1 503 ? 6.403 -23.107 -0.534 1.00 53.25 503 ASN A CA 1
ATOM 4125 C C . ASN A 1 503 ? 7.611 -22.239 -0.157 1.00 53.25 503 ASN A C 1
ATOM 4127 O O . ASN A 1 503 ? 8.547 -22.671 0.521 1.00 53.25 503 ASN A O 1
ATOM 4131 N N . PHE A 1 504 ? 7.587 -20.989 -0.609 1.00 51.03 504 PHE A N 1
ATOM 4132 C CA . PHE A 1 504 ? 8.688 -20.052 -0.425 1.00 51.03 504 PHE A CA 1
ATOM 4133 C C . PHE A 1 504 ? 8.945 -19.715 1.050 1.00 51.03 504 PHE A C 1
ATOM 4135 O O . PHE A 1 504 ? 10.082 -19.387 1.388 1.00 51.03 504 PHE A O 1
ATOM 4142 N N . HIS A 1 505 ? 7.938 -19.853 1.924 1.00 50.81 505 HIS A N 1
ATOM 4143 C CA . HIS A 1 505 ? 8.105 -19.696 3.372 1.00 50.81 505 HIS A CA 1
ATOM 4144 C C . HIS A 1 505 ? 9.029 -20.773 3.955 1.00 50.81 505 HIS A C 1
ATOM 4146 O O . HIS A 1 505 ? 9.769 -20.502 4.895 1.00 50.81 505 HIS A O 1
ATOM 4152 N N . CYS A 1 506 ? 9.051 -21.966 3.351 1.00 52.03 506 CYS A N 1
ATOM 4153 C CA . CYS A 1 506 ? 9.935 -23.051 3.758 1.00 52.03 506 CYS A CA 1
ATOM 4154 C C . CYS A 1 506 ? 11.331 -22.979 3.092 1.00 52.03 506 CYS A C 1
ATOM 4156 O O . CYS A 1 506 ? 12.304 -23.428 3.690 1.00 52.03 506 CYS A O 1
ATOM 4158 N N . TRP A 1 507 ? 11.463 -22.408 1.884 1.00 47.69 507 TRP A N 1
ATOM 4159 C CA . TRP A 1 507 ? 12.704 -22.420 1.074 1.00 47.69 507 TRP A CA 1
ATOM 4160 C C . TRP A 1 507 ? 13.622 -21.183 1.133 1.00 47.69 507 TRP A C 1
ATOM 4162 O O . TRP A 1 507 ? 14.796 -21.309 0.781 1.00 47.69 507 TRP A O 1
ATOM 4172 N N . GLY A 1 508 ? 13.072 -19.993 1.403 1.00 52.31 508 GLY A N 1
ATOM 4173 C CA . GLY A 1 508 ? 13.405 -18.710 0.734 1.00 52.31 508 GLY A CA 1
ATOM 4174 C C . GLY A 1 508 ? 14.877 -18.287 0.517 1.00 52.31 508 GLY A C 1
ATOM 4175 O O . GLY A 1 508 ? 15.763 -18.750 1.215 1.00 52.31 508 GLY A O 1
ATOM 4176 N N . LYS A 1 509 ? 15.170 -17.362 -0.441 1.00 34.69 509 LYS A N 1
ATOM 4177 C CA . LYS A 1 509 ? 16.406 -16.512 -0.497 1.00 34.69 509 LYS A CA 1
ATOM 4178 C C . LYS A 1 509 ? 16.195 -15.047 -0.893 1.00 34.69 509 LYS A C 1
ATOM 4180 O O . LYS A 1 509 ? 15.426 -14.734 -1.793 1.00 34.69 509 LYS A O 1
ATOM 4185 N N . LEU A 1 510 ? 17.067 -14.242 -0.270 1.00 28.25 510 LEU A N 1
ATOM 4186 C CA . LEU A 1 510 ? 17.634 -12.923 -0.582 1.00 28.25 510 LEU A CA 1
ATOM 4187 C C . LEU A 1 510 ? 17.995 -12.603 -2.051 1.00 28.25 510 LEU A C 1
ATOM 4189 O O . LEU A 1 510 ? 18.779 -13.312 -2.681 1.00 28.25 510 LEU A O 1
ATOM 4193 N N . PHE A 1 511 ? 17.664 -11.369 -2.450 1.00 25.53 511 PHE A N 1
ATOM 4194 C CA . PHE A 1 511 ? 18.576 -10.481 -3.184 1.00 25.53 511 PHE A CA 1
ATOM 4195 C C . PHE A 1 511 ? 19.203 -9.505 -2.173 1.00 25.53 511 PHE A C 1
ATOM 4197 O O . PHE A 1 511 ? 18.495 -8.866 -1.396 1.00 25.53 511 PHE A O 1
ATOM 4204 N N . LYS A 1 512 ? 20.534 -9.401 -2.149 1.00 25.84 512 LYS A N 1
ATOM 4205 C CA . LYS A 1 512 ? 21.278 -8.496 -1.263 1.00 25.84 512 LYS A CA 1
ATOM 4206 C C . LYS A 1 512 ? 21.410 -7.126 -1.949 1.00 25.84 512 LYS A C 1
ATOM 4208 O O . LYS A 1 512 ? 22.314 -6.925 -2.748 1.00 25.84 512 LYS A O 1
ATOM 4213 N N . PHE A 1 513 ? 20.526 -6.190 -1.612 1.00 26.02 513 PHE A N 1
ATOM 4214 C CA . PHE A 1 513 ? 20.818 -4.752 -1.574 1.00 26.02 513 PHE A CA 1
ATOM 4215 C C . PHE A 1 513 ? 20.328 -4.264 -0.196 1.00 26.02 513 PHE A C 1
ATOM 4217 O O . PHE A 1 513 ? 19.173 -4.477 0.151 1.00 26.02 513 PHE A O 1
ATOM 4224 N N . HIS A 1 514 ? 21.250 -3.733 0.617 1.00 26.73 514 HIS A N 1
ATOM 4225 C CA . HIS A 1 514 ? 21.051 -3.146 1.963 1.00 26.73 514 HIS A CA 1
ATOM 4226 C C . HIS A 1 514 ? 19.715 -2.360 2.058 1.00 26.73 514 HIS A C 1
ATOM 4228 O O . HIS A 1 514 ? 19.507 -1.510 1.201 1.00 26.73 514 HIS A O 1
ATOM 4234 N N . LEU A 1 515 ? 18.771 -2.511 3.004 1.00 29.36 515 LEU A N 1
ATOM 4235 C CA . LEU A 1 515 ? 18.783 -2.921 4.419 1.00 29.36 515 LEU A CA 1
ATOM 4236 C C . LEU A 1 515 ? 17.437 -3.586 4.819 1.00 29.36 515 LEU A C 1
ATOM 4238 O O . LEU A 1 515 ? 16.548 -2.982 5.417 1.00 29.36 515 LEU A O 1
ATOM 4242 N N . THR A 1 516 ? 17.290 -4.881 4.552 1.00 28.22 516 THR A N 1
ATOM 4243 C CA . THR A 1 516 ? 16.287 -5.731 5.214 1.00 28.22 516 THR A CA 1
ATOM 4244 C C . THR A 1 516 ? 16.844 -6.129 6.582 1.00 28.22 516 THR A C 1
ATOM 4246 O O . THR A 1 516 ? 17.858 -6.822 6.655 1.00 28.22 516 THR A O 1
ATOM 4249 N N . MET A 1 517 ? 16.216 -5.695 7.679 1.00 26.23 517 MET A N 1
ATOM 4250 C CA . MET A 1 517 ? 16.493 -6.317 8.980 1.00 26.23 517 MET A CA 1
ATOM 4251 C C . MET A 1 517 ? 15.745 -7.649 9.014 1.00 26.23 517 MET A C 1
ATOM 4253 O O . MET A 1 517 ? 14.522 -7.646 8.948 1.00 26.23 517 MET A O 1
ATOM 4257 N N . SER A 1 518 ? 16.534 -8.726 9.034 1.00 37.16 518 SER A N 1
ATOM 4258 C CA . SER A 1 518 ? 16.242 -10.130 9.358 1.00 37.16 518 SER A CA 1
ATOM 4259 C C . SER A 1 518 ? 14.766 -10.552 9.386 1.00 37.16 518 SER A C 1
ATOM 4261 O O . SER A 1 518 ? 14.075 -10.337 10.377 1.00 37.16 518 SER A O 1
ATOM 4263 N N . PHE A 1 519 ? 14.308 -11.220 8.324 1.00 34.31 519 PHE A N 1
ATOM 4264 C CA . PHE A 1 519 ? 13.118 -12.073 8.367 1.00 34.31 519 PHE A CA 1
ATOM 4265 C C . PHE A 1 519 ? 13.556 -13.477 7.942 1.00 34.31 519 PHE A C 1
ATOM 4267 O O . PHE A 1 519 ? 13.973 -13.694 6.805 1.00 34.31 519 PHE A O 1
ATOM 4274 N N . GLU A 1 520 ? 13.586 -14.388 8.907 1.00 39.28 520 GLU A N 1
ATOM 4275 C CA . GLU A 1 520 ? 14.350 -15.635 8.867 1.00 39.28 520 GLU A CA 1
ATOM 4276 C C . GLU A 1 520 ? 13.654 -16.742 8.052 1.00 39.28 520 GLU A C 1
ATOM 4278 O O . GLU A 1 520 ? 12.673 -17.340 8.474 1.00 39.28 520 GLU A O 1
ATOM 4283 N N . ASP A 1 521 ? 14.156 -16.984 6.837 1.00 60.28 521 ASP A N 1
ATOM 4284 C CA . ASP A 1 521 ? 14.897 -18.196 6.433 1.00 60.28 521 ASP A CA 1
ATOM 4285 C C . ASP A 1 521 ? 14.610 -19.516 7.211 1.00 60.28 521 ASP A C 1
ATOM 4287 O O . ASP A 1 521 ? 15.532 -20.074 7.784 1.00 60.28 521 ASP A O 1
ATOM 4291 N N . HIS A 1 522 ? 13.414 -20.123 7.212 1.00 53.97 522 HIS A N 1
ATOM 4292 C CA . HIS A 1 522 ? 13.210 -21.336 8.043 1.00 53.97 522 HIS A CA 1
ATOM 4293 C C . HIS A 1 522 ? 14.170 -22.513 7.707 1.00 53.97 522 HIS A C 1
ATOM 4295 O O . HIS A 1 522 ? 14.950 -22.916 8.568 1.00 53.97 522 HIS A O 1
ATOM 4301 N N . ARG A 1 523 ? 14.244 -23.028 6.462 1.00 62.31 523 ARG A N 1
ATOM 4302 C CA . ARG A 1 523 ? 15.179 -24.137 6.126 1.00 62.31 523 ARG A CA 1
ATOM 4303 C C . ARG A 1 523 ? 16.652 -23.761 6.272 1.00 62.31 523 ARG A C 1
ATOM 4305 O O . ARG A 1 523 ? 17.453 -24.591 6.688 1.00 62.31 523 ARG A O 1
ATOM 4312 N N . ARG A 1 524 ? 17.030 -22.526 5.947 1.00 65.06 524 ARG A N 1
ATOM 4313 C CA . ARG A 1 524 ? 18.434 -22.088 6.013 1.00 65.06 524 ARG A CA 1
ATOM 4314 C C . ARG A 1 524 ? 18.896 -21.742 7.410 1.00 65.06 524 ARG A C 1
ATOM 4316 O O . ARG A 1 524 ? 20.039 -22.039 7.747 1.00 65.06 524 ARG A O 1
ATOM 4323 N N . SER A 1 525 ? 18.023 -21.156 8.216 1.00 57.19 525 SER A N 1
ATOM 4324 C CA . SER A 1 525 ? 18.247 -20.979 9.643 1.00 57.19 525 SER A CA 1
ATOM 4325 C C . SER A 1 525 ? 18.322 -22.338 10.322 1.00 57.19 525 SER A C 1
ATOM 4327 O O . SER A 1 525 ? 19.278 -22.566 11.051 1.00 57.19 525 SER A O 1
ATOM 4329 N N . VAL A 1 526 ? 17.431 -23.287 9.999 1.00 60.16 526 VAL A N 1
ATOM 4330 C CA . VAL A 1 526 ? 17.513 -24.670 10.505 1.00 60.16 526 VAL A CA 1
ATOM 4331 C C . VAL A 1 526 ? 18.815 -25.342 10.075 1.00 60.16 526 VAL A C 1
ATOM 4333 O O . VAL A 1 526 ? 19.495 -25.907 10.922 1.00 60.16 526 VAL A O 1
ATOM 4336 N N . ALA A 1 527 ? 19.218 -25.245 8.805 1.00 63.66 527 ALA A N 1
ATOM 4337 C CA . ALA A 1 527 ? 20.487 -25.801 8.333 1.00 63.66 527 ALA A CA 1
ATOM 4338 C C . ALA A 1 527 ? 21.685 -25.205 9.090 1.00 63.66 527 ALA A C 1
ATOM 4340 O O . ALA A 1 527 ? 22.570 -25.935 9.530 1.00 63.66 527 ALA A O 1
ATOM 4341 N N . LYS A 1 528 ? 21.674 -23.890 9.334 1.00 64.81 528 LYS A N 1
ATOM 4342 C CA . LYS A 1 528 ? 22.705 -23.196 10.114 1.00 64.81 528 LYS A CA 1
ATOM 4343 C C . LYS A 1 528 ? 22.711 -23.615 11.591 1.00 64.81 528 LYS A C 1
ATOM 4345 O O . LYS A 1 528 ? 23.784 -23.854 12.139 1.00 64.81 528 LYS A O 1
ATOM 4350 N N . LEU A 1 529 ? 21.543 -23.718 12.228 1.00 52.62 529 LEU A N 1
ATOM 4351 C CA . LEU A 1 529 ? 21.385 -24.157 13.622 1.00 52.62 529 LEU A CA 1
ATOM 4352 C C . LEU A 1 529 ? 21.797 -25.626 13.801 1.00 52.62 529 LEU A C 1
ATOM 4354 O O . LEU A 1 529 ? 22.479 -25.962 14.765 1.00 52.62 529 LEU A O 1
ATOM 4358 N N . ALA A 1 530 ? 21.462 -26.477 12.829 1.00 57.12 530 ALA A N 1
ATOM 4359 C CA . ALA A 1 530 ? 21.855 -27.883 12.762 1.00 57.12 530 ALA A CA 1
ATOM 4360 C C . ALA A 1 530 ? 23.308 -28.094 12.295 1.00 57.12 530 ALA A C 1
ATOM 4362 O O . ALA A 1 530 ? 23.760 -29.234 12.211 1.00 57.12 530 ALA A O 1
ATOM 4363 N N . LYS A 1 531 ? 24.049 -27.013 12.006 1.00 68.25 531 LYS A N 1
ATOM 4364 C CA . LYS A 1 531 ? 25.434 -27.039 11.507 1.00 68.25 531 LYS A CA 1
ATOM 4365 C C . LYS A 1 531 ? 25.613 -27.879 10.231 1.00 68.25 531 LYS A C 1
ATOM 4367 O O . LYS A 1 531 ? 26.682 -28.449 10.019 1.00 68.25 531 LYS A O 1
ATOM 4372 N N . LEU A 1 532 ? 24.584 -27.935 9.384 1.00 72.38 532 LEU A N 1
ATOM 4373 C CA . LEU A 1 532 ? 24.683 -28.514 8.045 1.00 72.38 532 LEU A CA 1
ATOM 4374 C C . LEU A 1 532 ? 25.591 -27.637 7.184 1.00 72.38 532 LEU A C 1
ATOM 4376 O O . LEU A 1 532 ? 25.566 -26.406 7.280 1.00 72.38 532 LEU A O 1
ATOM 4380 N N . ASN A 1 533 ? 26.407 -28.271 6.350 1.00 80.50 533 ASN A N 1
ATOM 4381 C CA . ASN A 1 533 ? 27.305 -27.554 5.453 1.00 80.50 533 ASN A CA 1
ATOM 4382 C C . ASN A 1 533 ? 26.625 -27.278 4.095 1.00 80.50 533 ASN A C 1
ATOM 4384 O O . ASN A 1 533 ? 25.588 -27.849 3.757 1.00 80.50 533 ASN A O 1
ATOM 4388 N N . ASP A 1 534 ? 27.227 -26.401 3.287 1.00 81.31 534 ASP A N 1
ATOM 4389 C CA . ASP A 1 534 ? 26.674 -26.026 1.978 1.00 81.31 534 ASP A CA 1
ATOM 4390 C C . ASP A 1 534 ? 26.561 -27.231 1.004 1.00 81.31 534 ASP A C 1
ATOM 4392 O O . ASP A 1 534 ? 25.718 -27.206 0.105 1.00 81.31 534 ASP A O 1
ATOM 4396 N N . MET A 1 535 ? 27.351 -28.305 1.182 1.00 84.00 535 MET A N 1
ATOM 4397 C CA . MET A 1 535 ? 27.259 -29.536 0.373 1.00 84.00 535 MET A CA 1
ATOM 4398 C C . MET A 1 535 ? 26.042 -30.394 0.741 1.00 84.00 535 MET A C 1
ATOM 4400 O O . MET A 1 535 ? 25.422 -30.992 -0.145 1.00 84.00 535 MET A O 1
ATOM 4404 N N . ASP A 1 536 ? 25.668 -30.438 2.020 1.00 80.69 536 ASP A N 1
ATOM 4405 C CA . ASP A 1 536 ? 24.469 -31.140 2.489 1.00 80.69 536 ASP A CA 1
ATOM 4406 C C . ASP A 1 536 ? 23.206 -30.489 1.903 1.00 80.69 536 ASP A C 1
ATOM 4408 O O . ASP A 1 536 ? 22.301 -31.175 1.416 1.00 80.69 536 ASP A O 1
ATOM 4412 N N . GLU A 1 537 ? 23.177 -29.153 1.862 1.00 82.38 537 GLU A N 1
ATOM 4413 C CA . GLU A 1 537 ? 22.084 -28.380 1.261 1.00 82.38 537 GLU A CA 1
ATOM 4414 C C . GLU A 1 537 ? 22.064 -28.471 -0.272 1.00 82.38 537 GLU A C 1
ATOM 4416 O O . GLU A 1 537 ? 20.990 -28.502 -0.883 1.00 82.38 537 GLU A O 1
ATOM 4421 N N . LEU A 1 538 ? 23.229 -28.587 -0.919 1.00 85.88 538 LEU A N 1
ATOM 4422 C CA . LEU A 1 538 ? 23.285 -28.874 -2.352 1.00 85.88 538 LEU A CA 1
ATOM 4423 C C . LEU A 1 538 ? 22.681 -30.256 -2.645 1.00 85.88 538 LEU A C 1
ATOM 4425 O O . LEU A 1 538 ? 21.788 -30.365 -3.486 1.00 85.88 538 LEU A O 1
ATOM 4429 N N . SER A 1 539 ? 23.066 -31.275 -1.875 1.00 85.62 539 SER A N 1
ATOM 4430 C CA . SER A 1 539 ? 22.528 -32.638 -1.988 1.00 85.62 539 SER A CA 1
ATOM 4431 C C . SER A 1 539 ? 21.020 -32.691 -1.724 1.00 85.62 539 SER A C 1
ATOM 4433 O O . SER A 1 539 ? 20.292 -33.471 -2.338 1.00 85.62 539 SER A O 1
ATOM 4435 N N . PHE A 1 540 ? 20.523 -31.848 -0.818 1.00 78.19 540 PHE A N 1
ATOM 4436 C CA . PHE A 1 540 ? 19.094 -31.674 -0.570 1.00 78.19 540 PHE A CA 1
ATOM 4437 C C . PHE A 1 540 ? 18.354 -31.138 -1.802 1.00 78.19 540 PHE A C 1
ATOM 4439 O O . PHE A 1 540 ? 17.311 -31.675 -2.176 1.00 78.19 540 PHE A O 1
ATOM 4446 N N . SER A 1 541 ? 18.915 -30.134 -2.478 1.00 84.12 541 SER A N 1
ATOM 4447 C CA . SER A 1 541 ? 18.331 -29.620 -3.720 1.00 84.12 541 SER A CA 1
ATOM 4448 C C . SER A 1 541 ? 18.330 -30.657 -4.852 1.00 84.12 541 SER A C 1
ATOM 4450 O O . SER A 1 541 ? 17.346 -30.731 -5.584 1.00 84.12 541 SER A O 1
ATOM 4452 N N . ASP A 1 542 ? 19.364 -31.507 -4.955 1.00 85.62 542 ASP A N 1
ATOM 4453 C CA . ASP A 1 542 ? 19.409 -32.596 -5.944 1.00 85.62 542 ASP A CA 1
ATOM 4454 C C . ASP A 1 542 ? 18.266 -33.600 -5.716 1.00 85.62 542 ASP A C 1
ATOM 4456 O O . ASP A 1 542 ? 17.570 -33.970 -6.662 1.00 85.62 542 ASP A O 1
ATOM 4460 N N . ARG A 1 543 ? 17.989 -33.976 -4.456 1.00 84.19 543 ARG A N 1
ATOM 4461 C CA . ARG A 1 543 ? 16.844 -34.849 -4.124 1.00 84.19 543 ARG A CA 1
ATOM 4462 C C . ARG A 1 543 ? 15.506 -34.238 -4.542 1.00 84.19 543 ARG A C 1
ATOM 4464 O O . ARG A 1 543 ? 14.612 -34.957 -4.983 1.00 84.19 543 ARG A O 1
ATOM 4471 N N . LEU A 1 544 ? 15.357 -32.922 -4.403 1.00 78.69 544 LEU A N 1
ATOM 4472 C CA . LEU A 1 544 ? 14.094 -32.237 -4.686 1.00 78.69 544 LEU A CA 1
ATOM 4473 C C . LEU A 1 544 ? 13.855 -32.026 -6.175 1.00 78.69 544 LEU A C 1
ATOM 4475 O O . LEU A 1 544 ? 12.721 -32.199 -6.613 1.00 78.69 544 LEU A O 1
ATOM 4479 N N . ILE A 1 545 ? 14.906 -31.758 -6.949 1.00 83.06 545 ILE A N 1
ATOM 4480 C CA . ILE A 1 545 ? 14.834 -31.753 -8.415 1.00 83.06 545 ILE A CA 1
ATOM 4481 C C . ILE A 1 545 ? 14.557 -33.166 -8.935 1.00 83.06 545 ILE A C 1
ATOM 4483 O O . ILE A 1 545 ? 13.696 -33.334 -9.791 1.00 83.06 545 ILE A O 1
ATOM 4487 N N . GLY A 1 546 ? 15.215 -34.190 -8.379 1.00 81.69 546 GLY A N 1
ATOM 4488 C CA . GLY A 1 546 ? 14.964 -35.585 -8.753 1.00 81.69 546 GLY A CA 1
ATOM 4489 C C . GLY A 1 546 ? 13.519 -36.031 -8.502 1.00 81.69 546 GLY A C 1
ATOM 4490 O O . GLY A 1 546 ? 12.985 -36.833 -9.261 1.00 81.69 546 GLY A O 1
ATOM 4491 N N . LYS A 1 547 ? 12.862 -35.487 -7.467 1.00 80.38 547 LYS A N 1
ATOM 4492 C CA . LYS A 1 547 ? 11.443 -35.746 -7.175 1.00 80.38 547 LYS A CA 1
ATOM 4493 C C . LYS A 1 547 ? 10.492 -34.888 -8.016 1.00 80.38 547 LYS A C 1
ATOM 4495 O O . LYS A 1 547 ? 9.450 -35.380 -8.436 1.00 80.38 547 LYS A O 1
ATOM 4500 N N . ASN A 1 548 ? 10.806 -33.607 -8.205 1.00 78.50 548 ASN A N 1
ATOM 4501 C CA . ASN A 1 548 ? 10.029 -32.682 -9.022 1.00 78.50 548 ASN A CA 1
ATOM 4502 C C . ASN A 1 548 ? 10.963 -31.730 -9.792 1.00 78.50 548 ASN A C 1
ATOM 4504 O O . ASN A 1 548 ? 11.398 -30.714 -9.234 1.00 78.50 548 ASN A O 1
ATOM 4508 N N . PRO A 1 549 ? 11.220 -32.009 -11.080 1.00 79.44 549 PRO A N 1
ATOM 4509 C CA . PRO A 1 549 ? 12.071 -31.172 -11.919 1.00 79.44 549 PRO A CA 1
ATOM 4510 C C . PRO A 1 549 ? 11.591 -29.718 -12.048 1.00 79.44 549 PRO A C 1
ATOM 4512 O O . PRO A 1 549 ? 12.413 -28.819 -12.221 1.00 79.44 549 PRO A O 1
ATOM 4515 N N . SER A 1 550 ? 10.290 -29.470 -11.857 1.00 75.88 550 SER A N 1
ATOM 4516 C CA . SER A 1 550 ? 9.650 -28.148 -11.926 1.00 75.88 550 SER A CA 1
ATOM 4517 C C . SER A 1 550 ? 9.765 -27.305 -10.660 1.00 75.88 550 SER A C 1
ATOM 4519 O O . SER A 1 550 ? 9.091 -26.284 -10.493 1.00 75.88 550 SER A O 1
ATOM 4521 N N . ASN A 1 551 ? 10.620 -27.711 -9.726 1.00 77.25 551 ASN A N 1
ATOM 4522 C CA . ASN A 1 551 ? 10.828 -26.988 -8.485 1.00 77.25 551 ASN A CA 1
ATOM 4523 C C . ASN A 1 551 ? 11.762 -25.779 -8.663 1.00 77.25 551 ASN A C 1
ATOM 4525 O O . ASN A 1 551 ? 12.964 -25.856 -8.400 1.00 77.25 551 ASN A O 1
ATOM 4529 N N . TYR A 1 552 ? 11.198 -24.629 -9.041 1.00 78.75 552 TYR A N 1
ATOM 4530 C CA . TYR A 1 552 ? 11.951 -23.378 -9.197 1.00 78.75 552 TYR A CA 1
ATOM 4531 C C . TYR A 1 552 ? 12.761 -22.988 -7.957 1.00 78.75 552 TYR A C 1
ATOM 4533 O O . TYR A 1 552 ? 13.888 -22.503 -8.075 1.00 78.75 552 TYR A O 1
ATOM 4541 N N . SER A 1 553 ? 12.226 -23.231 -6.759 1.00 76.56 553 SER A N 1
ATOM 4542 C CA . SER A 1 553 ? 12.906 -22.913 -5.503 1.00 76.56 553 SER A CA 1
ATOM 4543 C C . SER A 1 553 ? 14.194 -23.719 -5.326 1.00 76.56 553 SER A C 1
ATOM 4545 O O . SER A 1 553 ? 15.199 -23.153 -4.893 1.00 76.56 553 SER A O 1
ATOM 4547 N N . ALA A 1 554 ? 14.202 -24.996 -5.719 1.00 81.00 554 ALA A N 1
ATOM 4548 C CA . ALA A 1 554 ? 15.392 -25.838 -5.675 1.00 81.00 554 ALA A CA 1
ATOM 4549 C C . ALA A 1 554 ? 16.475 -25.330 -6.642 1.00 81.00 554 ALA A C 1
ATOM 4551 O O . ALA A 1 554 ? 17.607 -25.098 -6.218 1.00 81.00 554 ALA A O 1
ATOM 4552 N N . TRP A 1 555 ? 16.126 -25.060 -7.905 1.00 84.00 555 TRP A N 1
ATOM 4553 C CA . TRP A 1 555 ? 17.054 -24.506 -8.904 1.00 84.00 555 TRP A CA 1
ATOM 4554 C C . TRP A 1 555 ? 17.626 -23.149 -8.494 1.00 84.00 555 TRP A C 1
ATOM 4556 O O . TRP A 1 555 ? 18.833 -22.910 -8.579 1.00 84.00 555 TRP A O 1
ATOM 4566 N N . HIS A 1 556 ? 16.774 -22.266 -7.974 1.00 82.81 556 HIS A N 1
ATOM 4567 C CA . HIS A 1 556 ? 17.217 -20.985 -7.447 1.00 82.81 556 HIS A CA 1
ATOM 4568 C C . HIS A 1 556 ? 18.177 -21.167 -6.263 1.00 82.81 556 HIS A C 1
ATOM 4570 O O . HIS A 1 556 ? 19.217 -20.510 -6.205 1.00 82.81 556 HIS A O 1
ATOM 4576 N N . TYR A 1 557 ? 17.877 -22.082 -5.333 1.00 81.12 557 TYR A N 1
ATOM 4577 C CA . TYR A 1 557 ? 18.752 -22.334 -4.191 1.00 81.12 557 TYR A CA 1
ATOM 4578 C C . TYR A 1 557 ? 20.140 -22.809 -4.648 1.00 81.12 557 TYR A C 1
ATOM 4580 O O . TYR A 1 557 ? 21.145 -22.263 -4.183 1.00 81.12 557 TYR A O 1
ATOM 4588 N N . ARG A 1 558 ? 20.208 -23.702 -5.644 1.00 88.19 558 ARG A N 1
ATOM 4589 C CA . ARG A 1 558 ? 21.468 -24.150 -6.266 1.00 88.19 558 ARG A CA 1
ATOM 4590 C C . ARG A 1 558 ? 22.303 -23.006 -6.813 1.00 88.19 558 ARG A C 1
ATOM 4592 O O . ARG A 1 558 ? 23.471 -22.888 -6.445 1.00 88.19 558 ARG A O 1
ATOM 4599 N N . GLY A 1 559 ? 21.699 -22.114 -7.603 1.00 84.19 559 GLY A N 1
ATOM 4600 C CA . GLY A 1 559 ? 22.382 -20.941 -8.170 1.00 84.19 559 GLY A CA 1
ATOM 4601 C C . GLY A 1 559 ? 23.015 -20.019 -7.120 1.00 84.19 559 GLY A C 1
ATOM 4602 O O . GLY A 1 559 ? 23.883 -19.212 -7.430 1.00 84.19 559 GLY A O 1
ATOM 4603 N N . THR A 1 560 ? 22.624 -20.165 -5.852 1.00 80.38 560 THR A N 1
ATOM 4604 C CA . THR A 1 560 ? 23.141 -19.371 -4.736 1.00 80.38 560 THR A CA 1
ATOM 4605 C C . THR A 1 560 ? 24.111 -20.121 -3.815 1.00 80.38 560 THR A C 1
ATOM 4607 O O . THR A 1 560 ? 24.758 -19.473 -2.987 1.00 80.38 560 THR A O 1
ATOM 4610 N N . LEU A 1 561 ? 24.161 -21.456 -3.901 1.00 82.38 561 LEU A N 1
ATOM 4611 C CA . LEU A 1 561 ? 25.080 -22.329 -3.160 1.00 82.38 561 LEU A CA 1
ATOM 4612 C C . LEU A 1 561 ? 26.349 -22.592 -3.975 1.00 82.38 561 LEU A C 1
ATOM 4614 O O . LEU A 1 561 ? 27.452 -22.445 -3.456 1.00 82.38 561 LEU A O 1
ATOM 4618 N N . LEU A 1 562 ? 26.194 -22.906 -5.265 1.00 86.88 562 LEU A N 1
ATOM 4619 C CA . LEU A 1 562 ? 27.304 -23.270 -6.150 1.00 86.88 562 LEU A CA 1
ATOM 4620 C C . LEU A 1 562 ? 28.394 -22.186 -6.222 1.00 86.88 562 LEU A C 1
ATOM 4622 O O . LEU A 1 562 ? 29.561 -22.531 -6.049 1.00 86.88 562 LEU A O 1
ATOM 4626 N N . PRO A 1 563 ? 28.079 -20.876 -6.340 1.00 81.81 563 PRO A N 1
ATOM 4627 C CA . PRO A 1 563 ? 29.120 -19.851 -6.326 1.00 81.81 563 PRO A CA 1
ATOM 4628 C C . PRO A 1 563 ? 29.900 -19.747 -5.009 1.00 81.81 563 PRO A C 1
ATOM 4630 O O . PRO A 1 563 ? 30.986 -19.179 -5.014 1.00 81.81 563 PRO A O 1
ATOM 4633 N N . LYS A 1 564 ? 29.375 -20.250 -3.887 1.00 80.44 564 LYS A N 1
ATOM 4634 C CA . LYS A 1 564 ? 30.102 -20.278 -2.607 1.00 80.44 564 LYS A CA 1
ATOM 4635 C C . LYS A 1 564 ? 30.989 -21.512 -2.500 1.00 80.44 564 LYS A C 1
ATOM 4637 O O . LYS A 1 564 ? 32.163 -21.410 -2.176 1.00 80.44 564 LYS A O 1
ATOM 4642 N N . LEU A 1 565 ? 30.433 -22.677 -2.826 1.00 83.00 565 LEU A N 1
ATOM 4643 C CA . LEU A 1 565 ? 31.153 -23.953 -2.796 1.00 83.00 565 LEU A CA 1
ATOM 4644 C C . LEU A 1 565 ? 32.349 -23.966 -3.751 1.00 83.00 565 LEU A C 1
ATOM 4646 O O . LEU A 1 565 ? 33.402 -24.520 -3.441 1.00 83.00 565 LEU A O 1
ATOM 4650 N N . GLU A 1 566 ? 32.194 -23.310 -4.897 1.00 80.88 566 GLU A N 1
ATOM 4651 C CA . GLU A 1 566 ? 33.231 -23.222 -5.916 1.00 80.88 566 GLU A CA 1
ATOM 4652 C C . GLU A 1 566 ? 34.262 -22.120 -5.633 1.00 80.88 566 GLU A C 1
ATOM 4654 O O . GLU A 1 566 ? 35.229 -22.024 -6.375 1.00 80.88 566 GLU A O 1
ATOM 4659 N N . GLU A 1 567 ? 34.098 -21.280 -4.604 1.00 75.81 567 GLU A N 1
ATOM 4660 C CA . GLU A 1 567 ? 35.031 -20.177 -4.303 1.00 75.81 567 GLU A CA 1
ATOM 4661 C C . GLU A 1 567 ? 36.448 -20.696 -4.017 1.00 75.81 567 GLU A C 1
ATOM 4663 O O . GLU A 1 567 ? 37.412 -20.200 -4.591 1.00 75.81 567 GLU A O 1
ATOM 4668 N N . ASN A 1 568 ? 36.558 -21.779 -3.241 1.00 66.19 568 ASN A N 1
ATOM 4669 C CA . ASN A 1 568 ? 37.837 -22.395 -2.862 1.00 66.19 568 ASN A CA 1
ATOM 4670 C C . ASN A 1 568 ? 38.429 -23.334 -3.929 1.00 66.19 568 ASN A C 1
ATOM 4672 O O . ASN A 1 568 ? 39.562 -23.786 -3.787 1.00 66.19 568 ASN A O 1
ATOM 4676 N N . ARG A 1 569 ? 37.655 -23.691 -4.962 1.00 66.19 569 ARG A N 1
ATOM 4677 C CA . ARG A 1 569 ? 38.072 -24.618 -6.036 1.00 66.19 569 ARG A CA 1
ATOM 4678 C C . ARG A 1 569 ? 38.571 -23.896 -7.283 1.00 66.19 569 ARG A C 1
ATOM 4680 O O . ARG A 1 569 ? 39.036 -24.537 -8.220 1.00 66.19 569 ARG A O 1
ATOM 4687 N N . ARG A 1 570 ? 38.451 -22.571 -7.310 1.00 66.38 570 ARG A N 1
ATOM 4688 C CA . ARG A 1 570 ? 38.957 -21.737 -8.396 1.00 66.38 570 ARG A CA 1
ATOM 4689 C C . ARG A 1 570 ? 40.418 -21.418 -8.133 1.00 66.38 570 ARG A C 1
ATOM 4691 O O . ARG A 1 570 ? 40.783 -21.013 -7.037 1.00 66.38 570 ARG A O 1
ATOM 4698 N N . GLU A 1 571 ? 41.242 -21.534 -9.163 1.00 58.38 571 GLU A N 1
ATOM 4699 C CA . GLU A 1 571 ? 42.571 -20.931 -9.137 1.00 58.38 571 GLU A CA 1
ATOM 4700 C C . GLU A 1 571 ? 42.449 -19.399 -9.019 1.00 58.38 571 GLU A C 1
ATOM 4702 O O . GLU A 1 571 ? 41.657 -18.782 -9.739 1.00 58.38 571 GLU A O 1
ATOM 4707 N N . ASN A 1 572 ? 43.243 -18.781 -8.131 1.00 52.03 572 ASN A N 1
ATOM 4708 C CA . ASN A 1 572 ? 43.243 -17.333 -7.838 1.00 52.03 572 ASN A CA 1
ATOM 4709 C C . ASN A 1 572 ? 43.438 -16.434 -9.079 1.00 52.03 572 ASN A C 1
ATOM 4711 O O . ASN A 1 572 ? 43.187 -15.231 -9.028 1.00 52.03 572 ASN A O 1
ATOM 4715 N N . SER A 1 573 ? 43.898 -16.999 -10.194 1.00 49.12 573 SER A N 1
ATOM 4716 C CA . SER A 1 573 ? 44.142 -16.321 -11.469 1.00 49.12 573 SER A CA 1
ATOM 4717 C C . SER A 1 573 ? 42.897 -16.201 -12.357 1.00 49.12 573 SER A C 1
ATOM 4719 O O . SER A 1 573 ? 42.911 -15.429 -13.318 1.00 49.12 573 SER A O 1
ATOM 4721 N N . GLU A 1 574 ? 41.809 -16.920 -12.065 1.00 53.88 574 GLU A N 1
ATOM 4722 C CA . GLU A 1 574 ? 40.679 -17.037 -12.984 1.00 53.88 574 GLU A CA 1
ATOM 4723 C C . GLU A 1 574 ? 39.430 -16.291 -12.482 1.00 53.88 574 GLU A C 1
ATOM 4725 O O . GLU A 1 574 ? 38.809 -16.671 -11.493 1.00 53.88 574 GLU A O 1
ATOM 4730 N N . ASN A 1 575 ? 39.020 -15.238 -13.204 1.00 59.16 575 ASN A N 1
ATOM 4731 C CA . ASN A 1 575 ? 37.816 -14.418 -12.963 1.00 59.16 575 ASN A CA 1
ATOM 4732 C C . ASN A 1 575 ? 36.496 -15.222 -13.186 1.00 59.16 575 ASN A C 1
ATOM 4734 O O . ASN A 1 575 ? 35.675 -14.884 -14.042 1.00 59.16 575 ASN A O 1
ATOM 4738 N N . ARG A 1 576 ? 36.274 -16.318 -12.448 1.00 69.88 576 ARG A N 1
ATOM 4739 C CA . ARG A 1 576 ? 35.163 -17.273 -12.649 1.00 69.88 576 ARG A CA 1
ATOM 4740 C C . ARG A 1 576 ? 34.221 -17.342 -11.446 1.00 69.88 576 ARG A C 1
ATOM 4742 O O . ARG A 1 576 ? 34.641 -17.144 -10.310 1.00 69.88 576 ARG A O 1
ATOM 4749 N N . LEU A 1 577 ? 32.948 -17.664 -11.699 1.00 71.38 577 LEU A N 1
ATOM 4750 C CA . LEU A 1 577 ? 31.951 -17.990 -10.663 1.00 71.38 577 LEU A CA 1
ATOM 4751 C C . LEU A 1 577 ? 31.782 -19.497 -10.435 1.00 71.38 577 LEU A C 1
ATOM 4753 O O . LEU A 1 577 ? 31.288 -19.887 -9.386 1.00 71.38 577 LEU A O 1
ATOM 4757 N N . MET A 1 578 ? 32.162 -20.341 -11.392 1.00 78.50 578 MET A N 1
ATOM 4758 C CA . MET A 1 578 ? 32.099 -21.804 -11.292 1.00 78.50 578 MET A CA 1
ATOM 4759 C C . MET A 1 578 ? 33.193 -22.419 -12.172 1.00 78.50 578 MET A C 1
ATOM 4761 O O . MET A 1 578 ? 33.610 -21.791 -13.151 1.00 78.50 578 MET A O 1
ATOM 4765 N N . THR A 1 579 ? 33.658 -23.618 -11.817 1.00 82.44 579 THR A N 1
ATOM 4766 C CA . THR A 1 579 ? 34.543 -24.433 -12.666 1.00 82.44 579 THR A CA 1
ATOM 4767 C C . THR A 1 579 ? 33.797 -24.972 -13.890 1.00 82.44 579 THR A C 1
ATOM 4769 O O . THR A 1 579 ? 32.562 -25.039 -13.903 1.00 82.44 579 THR A O 1
ATOM 4772 N N . ASP A 1 580 ? 34.535 -25.352 -14.934 1.00 84.19 580 ASP A N 1
ATOM 4773 C CA . ASP A 1 580 ? 33.937 -25.891 -16.160 1.00 84.19 580 ASP A CA 1
ATOM 4774 C C . ASP A 1 580 ? 33.302 -27.272 -15.918 1.00 84.19 580 ASP A C 1
ATOM 4776 O O . ASP A 1 580 ? 32.268 -27.588 -16.507 1.00 84.19 580 ASP A O 1
ATOM 4780 N N . GLU A 1 581 ? 33.851 -28.065 -14.997 1.00 85.81 581 GLU A N 1
ATOM 4781 C CA . GLU A 1 581 ? 33.296 -29.346 -14.555 1.00 85.81 581 GLU A CA 1
ATOM 4782 C C . GLU A 1 581 ? 31.948 -29.161 -13.851 1.00 85.81 581 GLU A C 1
ATOM 4784 O O . GLU A 1 581 ? 30.997 -29.898 -14.121 1.00 85.81 581 GLU A O 1
ATOM 4789 N N . CYS A 1 582 ? 31.844 -28.150 -12.983 1.00 87.06 582 CYS A N 1
ATOM 4790 C CA . CYS A 1 582 ? 30.596 -27.799 -12.311 1.00 87.06 582 CYS A CA 1
ATOM 4791 C C . CYS A 1 582 ? 29.543 -27.305 -13.318 1.00 87.06 582 CYS A C 1
ATOM 4793 O O . CYS A 1 582 ? 28.412 -27.790 -13.314 1.00 87.06 582 CYS A O 1
ATOM 4795 N N . LEU A 1 583 ? 29.928 -26.413 -14.242 1.00 87.19 583 LEU A N 1
ATOM 4796 C CA . LEU A 1 583 ? 29.053 -25.947 -15.325 1.00 87.19 583 LEU A CA 1
ATOM 4797 C C . LEU A 1 583 ? 28.520 -27.110 -16.163 1.00 87.19 583 LEU A C 1
ATOM 4799 O O . LEU A 1 583 ? 27.317 -27.175 -16.407 1.00 87.19 583 LEU A O 1
ATOM 4803 N N . LYS A 1 584 ? 29.393 -28.037 -16.569 1.00 90.38 584 LYS A N 1
ATOM 4804 C CA . LYS A 1 584 ? 29.009 -29.227 -17.332 1.00 90.38 584 LYS A CA 1
ATOM 4805 C C . LYS A 1 584 ? 27.941 -30.040 -16.599 1.00 90.38 584 LYS A C 1
ATOM 4807 O O . LYS A 1 584 ? 26.911 -30.347 -17.192 1.00 90.38 584 LYS A O 1
ATOM 4812 N N . GLY A 1 585 ? 28.162 -30.349 -15.320 1.00 90.25 585 GLY A N 1
ATOM 4813 C CA . GLY A 1 585 ? 27.209 -31.128 -14.525 1.00 90.25 585 GLY A CA 1
ATOM 4814 C C . GLY A 1 585 ? 25.843 -30.447 -14.385 1.00 90.25 585 GLY A C 1
ATOM 4815 O O . GLY A 1 585 ? 24.811 -31.115 -14.431 1.00 90.25 585 GLY A O 1
ATOM 4816 N N . GLU A 1 586 ? 25.807 -29.118 -14.267 1.00 91.62 586 GLU A N 1
ATOM 4817 C CA . GLU A 1 586 ? 24.540 -28.380 -14.215 1.00 91.62 586 GLU A CA 1
ATOM 4818 C C . GLU A 1 586 ? 23.852 -28.288 -15.585 1.00 91.62 586 GLU A C 1
ATOM 4820 O O . GLU A 1 586 ? 22.628 -28.407 -15.652 1.00 91.62 586 GLU A O 1
ATOM 4825 N N . PHE A 1 587 ? 24.607 -28.151 -16.682 1.00 89.50 587 PHE A N 1
ATOM 4826 C CA . PHE A 1 587 ? 24.053 -28.234 -18.036 1.00 89.50 587 PHE A CA 1
ATOM 4827 C C . PHE A 1 587 ? 23.427 -29.606 -18.304 1.00 89.50 587 PHE A C 1
ATOM 4829 O O . PHE A 1 587 ? 22.303 -29.659 -18.790 1.00 89.50 587 PHE A O 1
ATOM 4836 N N . GLU A 1 588 ? 24.092 -30.705 -17.940 1.00 90.25 588 GLU A N 1
ATOM 4837 C CA . GLU A 1 588 ? 23.560 -32.067 -18.108 1.00 90.25 588 GLU A CA 1
ATOM 4838 C C . GLU A 1 588 ? 22.217 -32.257 -17.383 1.00 90.25 588 GLU A C 1
ATOM 4840 O O . GLU A 1 588 ? 21.280 -32.826 -17.947 1.00 90.25 588 GLU A O 1
ATOM 4845 N N . LYS A 1 589 ? 22.079 -31.714 -16.166 1.00 89.44 589 LYS A N 1
ATOM 4846 C CA . LYS A 1 589 ? 20.811 -31.749 -15.416 1.00 89.44 589 LYS A CA 1
ATOM 4847 C C . LYS A 1 589 ? 19.710 -30.966 -16.118 1.00 89.44 589 LYS A C 1
ATOM 4849 O O . LYS A 1 589 ? 18.595 -31.464 -16.251 1.00 89.44 589 LYS A O 1
ATOM 4854 N N . VAL A 1 590 ? 20.011 -29.750 -16.567 1.00 88.62 590 VAL A N 1
ATOM 4855 C CA . VAL A 1 590 ? 19.047 -28.905 -17.283 1.00 88.62 590 VAL A CA 1
ATOM 4856 C C . VAL A 1 590 ? 18.622 -29.551 -18.598 1.00 88.62 590 VAL A C 1
ATOM 4858 O O . VAL A 1 590 ? 17.433 -29.582 -18.887 1.00 88.62 590 VAL A O 1
ATOM 4861 N N . LEU A 1 591 ? 19.563 -30.111 -19.362 1.00 88.44 591 LEU A N 1
ATOM 4862 C CA . LEU A 1 591 ? 19.284 -30.813 -20.616 1.00 88.44 591 LEU A CA 1
ATOM 4863 C C . LEU A 1 591 ? 18.325 -31.981 -20.403 1.00 88.44 591 LEU A C 1
ATOM 4865 O O . LEU A 1 591 ? 17.351 -32.117 -21.139 1.00 88.44 591 LEU A O 1
ATOM 4869 N N . HIS A 1 592 ? 18.575 -32.792 -19.372 1.00 86.94 592 HIS A N 1
ATOM 4870 C CA . HIS A 1 592 ? 17.691 -33.896 -19.023 1.00 86.94 592 HIS A CA 1
ATOM 4871 C C . HIS A 1 592 ? 16.275 -33.403 -18.700 1.00 86.94 592 HIS A C 1
ATOM 4873 O O . HIS A 1 592 ? 15.304 -33.935 -19.229 1.00 86.94 592 HIS A O 1
ATOM 4879 N N . VAL A 1 593 ? 16.148 -32.356 -17.880 1.00 86.50 593 VAL A N 1
ATOM 4880 C CA . VAL A 1 593 ? 14.837 -31.835 -17.469 1.00 86.50 593 VAL A CA 1
ATOM 4881 C C . VAL A 1 593 ? 14.089 -31.171 -18.623 1.00 86.50 593 VAL A C 1
ATOM 4883 O O . VAL A 1 593 ? 12.921 -31.484 -18.827 1.00 86.50 593 VAL A O 1
ATOM 4886 N N . CYS A 1 594 ? 14.749 -30.324 -19.414 1.00 86.25 594 CYS A N 1
ATOM 4887 C CA . CYS A 1 594 ? 14.152 -29.695 -20.593 1.00 86.25 594 CYS A CA 1
ATOM 4888 C C . CYS A 1 594 ? 13.736 -30.721 -21.659 1.00 86.25 594 CYS A C 1
ATOM 4890 O O . CYS A 1 594 ? 12.749 -30.498 -22.350 1.00 86.25 594 CYS A O 1
ATOM 4892 N N . GLY A 1 595 ? 14.460 -31.839 -21.793 1.00 82.62 595 GLY A N 1
ATOM 4893 C CA . GLY A 1 595 ? 14.097 -32.914 -22.720 1.00 82.62 595 GLY A CA 1
ATOM 4894 C C . GLY A 1 595 ? 12.923 -33.781 -22.255 1.00 82.62 595 GLY A C 1
ATOM 4895 O O . GLY A 1 595 ? 12.243 -34.369 -23.088 1.00 82.62 595 GLY A O 1
ATOM 4896 N N . VAL A 1 596 ? 12.674 -33.865 -20.944 1.00 82.56 596 VAL A N 1
ATOM 4897 C CA . VAL A 1 596 ? 11.547 -34.628 -20.373 1.00 82.56 596 VAL A CA 1
ATOM 4898 C C . VAL A 1 596 ? 10.299 -33.755 -20.190 1.00 82.56 596 VAL A C 1
ATOM 4900 O O . VAL A 1 596 ? 9.186 -34.258 -20.308 1.00 82.56 596 VAL A O 1
ATOM 4903 N N . ASN A 1 597 ? 10.467 -32.463 -19.895 1.00 80.81 597 ASN A N 1
ATOM 4904 C CA . ASN A 1 597 ? 9.383 -31.511 -19.652 1.00 80.81 597 ASN A CA 1
ATOM 4905 C C . ASN A 1 597 ? 9.696 -30.156 -20.318 1.00 80.81 597 ASN A C 1
ATOM 4907 O O . ASN A 1 597 ? 10.107 -29.197 -19.660 1.00 80.81 597 ASN A O 1
ATOM 4911 N N . SER A 1 598 ? 9.531 -30.103 -21.642 1.00 80.88 598 SER A N 1
ATOM 4912 C CA . SER A 1 598 ? 9.839 -28.949 -22.504 1.00 80.88 598 SER A CA 1
ATOM 4913 C C . SER A 1 598 ? 9.026 -27.697 -22.158 1.00 80.88 598 SER A C 1
ATOM 4915 O O . SER A 1 598 ? 9.524 -26.578 -22.301 1.00 80.88 598 SER A O 1
ATOM 4917 N N . GLU A 1 599 ? 7.803 -27.858 -21.660 1.00 76.38 599 GLU A N 1
ATOM 4918 C C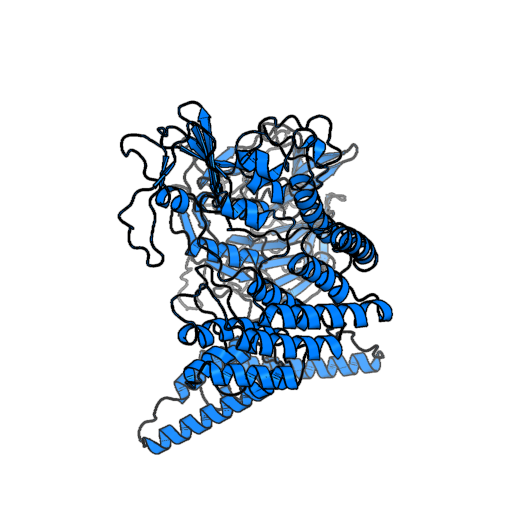A . GLU A 1 599 ? 6.873 -26.756 -21.373 1.00 76.38 599 GLU A CA 1
ATOM 4919 C C . GLU A 1 599 ? 7.173 -26.013 -20.060 1.00 76.38 599 GLU A C 1
ATOM 4921 O O . GLU A 1 599 ? 6.733 -24.877 -19.848 1.00 76.38 599 GLU A O 1
ATOM 4926 N N . ASP A 1 600 ? 7.961 -26.611 -19.167 1.00 79.25 600 ASP A N 1
ATOM 4927 C CA . ASP A 1 600 ? 8.267 -26.018 -17.872 1.00 79.25 600 ASP A CA 1
ATOM 4928 C C . ASP A 1 600 ? 9.394 -24.978 -17.939 1.00 79.25 600 ASP A C 1
ATOM 4930 O O . ASP A 1 600 ? 10.584 -25.285 -18.035 1.00 79.25 600 ASP A O 1
ATOM 4934 N N . GLN A 1 601 ? 9.012 -23.713 -17.761 1.00 83.62 601 GLN A N 1
ATOM 4935 C CA . GLN A 1 601 ? 9.900 -22.545 -17.753 1.00 83.62 601 GLN A CA 1
ATOM 4936 C C . GLN A 1 601 ? 11.050 -22.585 -16.731 1.00 83.62 601 GLN A C 1
ATOM 4938 O O . GLN A 1 601 ? 11.998 -21.795 -16.825 1.00 83.62 601 GLN A O 1
ATOM 4943 N N . THR A 1 602 ? 10.963 -23.444 -15.715 1.00 83.81 602 THR A N 1
ATOM 4944 C CA . THR A 1 602 ? 11.878 -23.463 -14.574 1.00 83.81 602 THR A CA 1
ATOM 4945 C C . THR A 1 602 ? 13.314 -23.765 -14.997 1.00 83.81 602 THR A C 1
ATOM 4947 O O . THR A 1 602 ? 14.224 -22.972 -14.730 1.00 83.81 602 THR A O 1
ATOM 4950 N N . ALA A 1 603 ? 13.514 -24.884 -15.696 1.00 86.25 603 ALA A N 1
ATOM 4951 C CA . ALA A 1 603 ? 14.831 -25.308 -16.155 1.00 86.25 603 ALA A CA 1
ATOM 4952 C C . ALA A 1 603 ? 15.385 -24.349 -17.220 1.00 86.25 603 ALA A C 1
ATOM 4954 O O . ALA A 1 603 ? 16.563 -23.999 -17.171 1.00 86.25 603 ALA A O 1
ATOM 4955 N N . TRP A 1 604 ? 14.531 -23.819 -18.104 1.00 87.19 604 TRP A N 1
ATOM 4956 C CA . TRP A 1 604 ? 14.912 -22.813 -19.106 1.00 87.19 604 TRP A CA 1
ATOM 4957 C C . TRP A 1 604 ? 15.432 -21.514 -18.481 1.00 87.19 604 TRP A C 1
ATOM 4959 O O . TRP A 1 604 ? 16.408 -20.926 -18.956 1.00 87.19 604 TRP A O 1
ATOM 4969 N N . THR A 1 605 ? 14.817 -21.072 -17.382 1.00 85.44 605 THR A N 1
ATOM 4970 C CA . THR A 1 605 ? 15.250 -19.871 -16.656 1.00 85.44 605 THR A CA 1
ATOM 4971 C C . THR A 1 605 ? 16.614 -20.079 -16.002 1.00 85.44 605 THR A C 1
ATOM 4973 O O . THR A 1 605 ? 17.474 -19.201 -16.085 1.00 85.44 605 THR A O 1
ATOM 4976 N N . TYR A 1 606 ? 16.844 -21.248 -15.396 1.00 87.75 606 TYR A N 1
ATOM 4977 C CA . TYR A 1 606 ? 18.147 -21.603 -14.832 1.00 87.75 606 TYR A CA 1
ATOM 4978 C C . TYR A 1 606 ? 19.214 -21.775 -15.925 1.00 87.75 606 TYR A C 1
ATOM 4980 O O . TYR A 1 606 ? 20.327 -21.268 -15.790 1.00 87.75 606 TYR A O 1
ATOM 4988 N N . CYS A 1 607 ? 18.848 -22.385 -17.057 1.00 86.56 607 CYS A N 1
ATOM 4989 C CA . CYS A 1 607 ? 19.707 -22.537 -18.229 1.00 86.56 607 CYS A CA 1
ATOM 4990 C C . CYS A 1 607 ? 20.241 -21.193 -18.719 1.00 86.56 607 CYS A C 1
ATOM 4992 O O . CYS A 1 607 ? 21.437 -21.043 -18.948 1.00 86.56 607 CYS A O 1
ATOM 4994 N N . ARG A 1 608 ? 19.370 -20.181 -18.821 1.00 84.25 608 ARG A N 1
ATOM 4995 C CA . ARG A 1 608 ? 19.768 -18.830 -19.232 1.00 84.25 608 ARG A CA 1
ATOM 4996 C C . ARG A 1 608 ? 20.925 -18.292 -18.385 1.00 84.25 608 ARG A C 1
ATOM 4998 O O . ARG A 1 608 ? 21.844 -17.694 -18.935 1.00 84.25 608 ARG A O 1
ATOM 5005 N N . TRP A 1 609 ? 20.888 -18.512 -17.073 1.00 85.25 609 TRP A N 1
ATOM 5006 C CA . TRP A 1 609 ? 21.963 -18.104 -16.171 1.00 85.25 609 TRP A CA 1
ATOM 5007 C C . TRP A 1 609 ? 23.256 -18.901 -16.412 1.00 85.25 609 TRP A C 1
ATOM 5009 O O . TRP A 1 609 ? 24.327 -18.301 -16.482 1.00 85.25 609 TRP A O 1
ATOM 5019 N N . LEU A 1 610 ? 23.173 -20.220 -16.630 1.00 85.25 610 LEU A N 1
ATOM 5020 C CA . LEU A 1 610 ? 24.338 -21.052 -16.974 1.00 85.25 610 LEU A CA 1
ATOM 5021 C C . LEU A 1 610 ? 24.995 -20.624 -18.294 1.00 85.25 610 LEU A C 1
ATOM 5023 O O . LEU A 1 610 ? 26.221 -20.568 -18.386 1.00 85.25 610 LEU A O 1
ATOM 5027 N N . VAL A 1 611 ? 24.187 -20.279 -19.300 1.00 79.56 611 VAL A N 1
ATOM 5028 C CA . VAL A 1 611 ? 24.655 -19.759 -20.593 1.00 79.56 611 VAL A CA 1
ATOM 5029 C C . VAL A 1 611 ? 25.428 -18.452 -20.396 1.00 79.56 611 VAL A C 1
ATOM 5031 O O . VAL A 1 611 ? 26.514 -18.302 -20.944 1.00 79.56 611 VAL A O 1
ATOM 5034 N N . GLU A 1 612 ? 24.927 -17.526 -19.574 1.00 77.06 612 GLU A N 1
ATOM 5035 C CA . GLU A 1 612 ? 25.624 -16.266 -19.271 1.00 77.06 612 GLU A CA 1
ATOM 5036 C C . GLU A 1 612 ? 26.958 -16.496 -18.527 1.00 77.06 612 GLU A C 1
ATOM 5038 O O . GLU A 1 612 ? 27.952 -15.822 -18.813 1.00 77.06 612 GLU A O 1
ATOM 5043 N N . LEU A 1 613 ? 27.016 -17.478 -17.617 1.00 76.94 613 LEU A N 1
ATOM 5044 C CA . LEU A 1 613 ? 28.251 -17.870 -16.923 1.00 76.94 613 LEU A CA 1
ATOM 5045 C C . LEU A 1 613 ? 29.288 -18.513 -17.849 1.00 76.94 613 LEU A C 1
ATOM 5047 O O . LEU A 1 613 ? 30.490 -18.325 -17.646 1.00 76.94 613 LEU A O 1
ATOM 5051 N N . ALA A 1 614 ? 28.833 -19.259 -18.856 1.00 74.31 614 ALA A N 1
ATOM 5052 C CA . ALA A 1 614 ? 29.697 -19.881 -19.850 1.00 74.31 614 ALA A CA 1
ATOM 5053 C C . ALA A 1 614 ? 30.409 -18.849 -20.743 1.00 74.31 614 ALA A C 1
ATOM 5055 O O . ALA A 1 614 ? 31.468 -19.163 -21.288 1.00 74.31 614 ALA A O 1
ATOM 5056 N N . THR A 1 615 ? 29.858 -17.634 -20.887 1.00 69.75 615 THR A N 1
ATOM 5057 C CA . THR A 1 615 ? 30.367 -16.626 -21.833 1.00 69.75 615 THR A CA 1
ATOM 5058 C C . THR A 1 615 ? 31.074 -15.437 -21.190 1.00 69.75 615 THR A C 1
ATOM 5060 O O . THR A 1 615 ? 32.101 -15.019 -21.711 1.00 69.75 615 THR A O 1
ATOM 5063 N N . ASN A 1 616 ? 30.554 -14.874 -20.090 1.00 59.50 616 ASN A N 1
ATOM 5064 C CA . ASN A 1 616 ? 30.970 -13.539 -19.620 1.00 59.50 616 ASN A CA 1
ATOM 5065 C C . ASN A 1 616 ? 31.897 -13.532 -18.390 1.00 59.50 616 ASN A C 1
ATOM 5067 O O . ASN A 1 616 ? 32.370 -12.465 -18.005 1.00 59.50 616 ASN A O 1
ATOM 5071 N N . GLY A 1 617 ? 32.164 -14.679 -17.752 1.00 59.88 617 GLY A N 1
ATOM 5072 C CA . GLY A 1 617 ? 32.917 -14.708 -16.488 1.00 59.88 617 GLY A CA 1
ATOM 5073 C C . GLY A 1 617 ? 32.261 -13.873 -15.369 1.00 59.88 617 GLY A C 1
ATOM 5074 O O . GLY A 1 617 ? 31.083 -13.527 -15.446 1.00 59.88 617 GLY A O 1
ATOM 5075 N N . LEU A 1 618 ? 32.993 -13.586 -14.284 1.00 50.88 618 LEU A N 1
ATOM 5076 C CA . LEU A 1 618 ? 32.516 -12.703 -13.203 1.00 50.88 618 LEU A CA 1
ATOM 5077 C C . LEU A 1 618 ? 32.135 -11.305 -13.743 1.00 50.88 618 LEU A C 1
ATOM 5079 O O . LEU A 1 618 ? 32.849 -10.791 -14.606 1.00 50.88 618 LEU A O 1
ATOM 5083 N N . PRO A 1 619 ? 31.101 -10.634 -13.189 1.00 53.38 619 PRO A N 1
ATOM 5084 C CA . PRO A 1 619 ? 30.871 -9.223 -13.469 1.00 53.38 619 PRO A CA 1
ATOM 5085 C C . PRO A 1 619 ? 32.122 -8.432 -13.080 1.00 53.38 619 PRO A C 1
ATOM 5087 O O . PRO A 1 619 ? 32.534 -8.425 -11.918 1.00 53.38 619 PRO A O 1
ATOM 5090 N N . VAL A 1 620 ? 32.753 -7.796 -14.065 1.00 58.91 620 VAL A N 1
ATOM 5091 C CA . VAL A 1 620 ? 33.867 -6.880 -13.820 1.00 58.91 620 VAL A CA 1
ATOM 5092 C C . VAL A 1 620 ? 33.299 -5.647 -13.123 1.00 58.91 620 VAL A C 1
ATOM 5094 O O . VAL A 1 620 ? 32.208 -5.189 -13.469 1.00 58.91 620 VAL A O 1
ATOM 5097 N N . SER A 1 621 ? 34.020 -5.104 -12.139 1.00 64.94 621 SER A N 1
ATOM 5098 C CA . SER A 1 621 ? 33.667 -3.809 -11.555 1.00 64.94 621 SER A CA 1
ATOM 5099 C C . SER A 1 621 ? 33.438 -2.779 -12.672 1.00 64.94 621 SER A C 1
ATOM 5101 O O . SER A 1 621 ? 34.149 -2.816 -13.678 1.00 64.94 621 SER A O 1
ATOM 5103 N N . PRO A 1 622 ? 32.448 -1.878 -12.551 1.00 78.56 622 PRO A N 1
ATOM 5104 C CA . PRO A 1 622 ? 32.189 -0.880 -13.581 1.00 78.56 622 PRO A CA 1
ATOM 5105 C C . PRO A 1 622 ? 33.460 -0.107 -13.970 1.00 78.56 622 PRO A C 1
ATOM 5107 O O . PRO A 1 622 ? 34.143 0.442 -13.107 1.00 78.56 622 PRO A O 1
ATOM 5110 N N . GLN A 1 623 ? 33.772 -0.056 -15.266 1.00 80.19 623 GLN A N 1
ATOM 5111 C CA . GLN A 1 623 ? 34.973 0.585 -15.816 1.00 80.19 623 GLN A CA 1
ATOM 5112 C C . GLN A 1 623 ? 34.592 1.731 -16.750 1.00 80.19 623 GLN A C 1
ATOM 5114 O O . GLN A 1 623 ? 33.523 1.704 -17.360 1.00 80.19 623 GLN A O 1
ATOM 5119 N N . VAL A 1 624 ? 35.484 2.709 -16.917 1.00 84.50 624 VAL A N 1
ATOM 5120 C CA . VAL A 1 624 ? 35.344 3.740 -17.955 1.00 84.50 624 VAL A CA 1
ATOM 5121 C C . VAL A 1 624 ? 35.615 3.105 -19.317 1.00 84.50 624 VAL A C 1
ATOM 5123 O O . VAL A 1 624 ? 36.696 2.569 -19.558 1.00 84.50 624 VAL A O 1
ATOM 5126 N N . VAL A 1 625 ? 34.628 3.157 -20.211 1.00 84.69 625 VAL A N 1
ATOM 5127 C CA . VAL A 1 625 ? 34.719 2.568 -21.556 1.00 84.69 625 VAL A CA 1
ATOM 5128 C C . VAL A 1 625 ? 34.946 3.621 -22.632 1.00 84.69 625 VAL A C 1
ATOM 5130 O O . VAL A 1 625 ? 35.615 3.327 -23.617 1.00 84.69 625 VAL A O 1
ATOM 5133 N N . ALA A 1 626 ? 34.461 4.849 -22.437 1.00 83.56 626 ALA A N 1
ATOM 5134 C CA . ALA A 1 626 ? 34.746 5.970 -23.327 1.00 83.56 626 ALA A CA 1
ATOM 5135 C C . ALA A 1 626 ? 34.751 7.307 -22.573 1.00 83.56 626 ALA A C 1
ATOM 5137 O O . ALA A 1 626 ? 34.016 7.464 -21.596 1.00 83.56 626 ALA A O 1
ATOM 5138 N N . ALA A 1 627 ? 35.550 8.273 -23.030 1.00 84.31 627 ALA A N 1
ATOM 5139 C CA . ALA A 1 627 ? 35.534 9.642 -22.516 1.00 84.31 627 ALA A CA 1
ATOM 5140 C C . ALA A 1 627 ? 35.935 10.667 -23.593 1.00 84.31 627 ALA A C 1
ATOM 5142 O O . ALA A 1 627 ? 36.818 10.398 -24.401 1.00 84.31 627 ALA A O 1
ATOM 5143 N N . ARG A 1 628 ? 35.314 11.851 -23.617 1.00 79.69 628 ARG A N 1
ATOM 5144 C CA . ARG A 1 628 ? 35.678 12.963 -24.522 1.00 79.69 628 ARG A CA 1
ATOM 5145 C C . ARG A 1 628 ? 35.443 14.314 -23.863 1.00 79.69 628 ARG A C 1
ATOM 5147 O O . ARG A 1 628 ? 34.511 14.436 -23.078 1.00 79.69 628 ARG A O 1
ATOM 5154 N N . PHE A 1 629 ? 36.209 15.335 -24.229 1.00 78.81 629 PHE A N 1
ATOM 5155 C CA . PHE A 1 629 ? 35.852 16.716 -23.901 1.00 78.81 629 PHE A CA 1
ATOM 5156 C C . PHE A 1 629 ? 34.863 17.254 -24.944 1.00 78.81 629 PHE A C 1
ATOM 5158 O O . PHE A 1 629 ? 34.978 16.968 -26.136 1.00 78.81 629 PHE A O 1
ATOM 5165 N N . LEU A 1 630 ? 33.835 17.961 -24.478 1.00 75.12 630 LEU A N 1
ATOM 5166 C CA . LEU A 1 630 ? 32.887 18.692 -25.323 1.00 75.12 630 LEU A CA 1
ATOM 5167 C C . LEU A 1 630 ? 33.369 20.127 -25.567 1.00 75.12 630 LEU A C 1
ATOM 5169 O O . LEU A 1 630 ? 33.168 20.665 -26.650 1.00 75.12 630 LEU A O 1
ATOM 5173 N N . ASP A 1 631 ? 34.028 20.712 -24.569 1.00 76.81 631 ASP A N 1
ATOM 5174 C CA . ASP A 1 631 ? 34.673 22.026 -24.590 1.00 76.81 631 ASP A CA 1
ATOM 5175 C C . ASP A 1 631 ? 35.919 21.994 -23.680 1.00 76.81 631 ASP A C 1
ATOM 5177 O O . ASP A 1 631 ? 36.277 20.932 -23.184 1.00 76.81 631 ASP A O 1
ATOM 5181 N N . SER A 1 632 ? 36.597 23.120 -23.436 1.00 78.38 632 SER A N 1
ATOM 5182 C CA . SER A 1 632 ? 37.827 23.167 -22.620 1.00 78.38 632 SER A CA 1
ATOM 5183 C C . SER A 1 632 ? 37.641 22.842 -21.127 1.00 78.38 632 SER A C 1
ATOM 5185 O O . SER A 1 632 ? 38.629 22.691 -20.410 1.00 78.38 632 SER A O 1
ATOM 5187 N N . THR A 1 633 ? 36.400 22.740 -20.648 1.00 81.31 633 THR A N 1
ATOM 5188 C CA . THR A 1 633 ? 36.038 22.603 -19.228 1.00 81.31 633 THR A CA 1
ATOM 5189 C C . THR A 1 633 ? 35.029 21.491 -18.939 1.00 81.31 633 THR A C 1
ATOM 5191 O O . THR A 1 633 ? 34.807 21.167 -17.768 1.00 81.31 633 THR A O 1
ATOM 5194 N N . THR A 1 634 ? 34.430 20.901 -19.975 1.00 82.88 634 THR A N 1
ATOM 5195 C CA . THR A 1 634 ? 33.353 19.915 -19.867 1.00 82.88 634 THR A CA 1
ATOM 5196 C C . THR A 1 634 ? 33.732 18.602 -20.545 1.00 82.88 634 THR A C 1
ATOM 5198 O O . THR A 1 634 ? 33.985 18.566 -21.748 1.00 82.88 634 THR A O 1
ATOM 5201 N N . GLY A 1 635 ? 33.701 17.500 -19.794 1.00 81.56 635 GLY A N 1
ATOM 5202 C CA . GLY A 1 635 ? 33.959 16.144 -20.281 1.00 81.56 635 GLY A CA 1
ATOM 5203 C C . GLY A 1 635 ? 32.749 15.224 -20.161 1.00 81.56 635 GLY A C 1
ATOM 5204 O O . GLY A 1 635 ? 32.035 15.249 -19.166 1.00 81.56 635 GLY A O 1
ATOM 5205 N N . LEU A 1 636 ? 32.536 14.378 -21.162 1.00 84.62 636 LEU A N 1
ATOM 5206 C CA . LEU A 1 636 ? 31.571 13.284 -21.166 1.00 84.62 636 LEU A CA 1
ATOM 5207 C C . LEU A 1 636 ? 32.302 11.969 -20.888 1.00 84.62 636 LEU A C 1
ATOM 5209 O O . LEU A 1 636 ? 33.290 11.664 -21.551 1.00 84.62 636 LEU A O 1
ATOM 5213 N N . VAL A 1 637 ? 31.795 11.179 -19.943 1.00 86.19 637 VAL A N 1
ATOM 5214 C CA . VAL A 1 637 ? 32.352 9.891 -19.509 1.00 86.19 637 VAL A CA 1
ATOM 5215 C C . VAL A 1 637 ? 31.278 8.808 -19.582 1.00 86.19 637 VAL A C 1
ATOM 5217 O O . VAL A 1 637 ? 30.157 9.002 -19.112 1.00 86.19 637 VAL A O 1
ATOM 5220 N N . VAL A 1 638 ? 31.630 7.646 -20.129 1.00 86.19 638 VAL A N 1
ATOM 5221 C CA . VAL A 1 638 ? 30.752 6.480 -20.282 1.00 86.19 638 VAL A CA 1
ATOM 5222 C C . VAL A 1 638 ? 31.326 5.296 -19.510 1.00 86.19 638 VAL A C 1
ATOM 5224 O O . VAL A 1 638 ? 32.490 4.938 -19.697 1.00 86.19 638 VAL A O 1
ATOM 5227 N N . PHE A 1 639 ? 30.501 4.659 -18.681 1.00 86.19 639 PHE A N 1
ATOM 5228 C CA . PHE A 1 639 ? 30.848 3.463 -17.910 1.00 86.19 639 PHE A CA 1
ATOM 5229 C C . PHE A 1 639 ? 30.291 2.166 -18.534 1.00 86.19 639 PHE A C 1
ATOM 5231 O O . PHE A 1 639 ? 29.268 2.158 -19.228 1.00 86.19 639 PHE A O 1
ATOM 5238 N N . SER A 1 640 ? 30.946 1.035 -18.256 1.00 82.25 640 SER A N 1
ATOM 5239 C CA . SER A 1 640 ? 30.523 -0.310 -18.682 1.00 82.25 640 SER A CA 1
ATOM 5240 C C . SER A 1 640 ? 29.226 -0.781 -18.017 1.00 82.25 640 SER A C 1
ATOM 5242 O O . SER A 1 640 ? 28.538 -1.641 -18.573 1.00 82.25 640 SER A O 1
ATOM 5244 N N . GLU A 1 641 ? 28.832 -0.162 -16.900 1.00 81.50 641 GLU A N 1
ATOM 5245 C CA . GLU A 1 641 ? 27.548 -0.312 -16.203 1.00 81.50 641 GLU A CA 1
ATOM 5246 C C . GLU A 1 641 ? 27.086 1.033 -15.616 1.00 81.50 641 GLU A C 1
ATOM 5248 O O . GLU A 1 641 ? 27.832 2.009 -15.621 1.00 81.50 641 GLU A O 1
ATOM 5253 N N . ALA A 1 642 ? 25.843 1.119 -15.133 1.00 84.31 642 ALA A N 1
ATOM 5254 C CA . ALA A 1 642 ? 25.360 2.337 -14.485 1.00 84.31 642 ALA A CA 1
ATOM 5255 C C . ALA A 1 642 ? 25.997 2.493 -13.092 1.00 84.31 642 ALA A C 1
ATOM 5257 O O . ALA A 1 642 ? 25.837 1.627 -12.234 1.00 84.31 642 ALA A O 1
ATOM 5258 N N . VAL A 1 643 ? 26.681 3.613 -12.856 1.00 82.19 643 VAL A N 1
ATOM 5259 C CA . VAL A 1 643 ? 27.405 3.911 -11.608 1.00 82.19 643 VAL A CA 1
ATOM 5260 C C . VAL A 1 643 ? 26.819 5.127 -10.908 1.00 82.19 643 VAL A C 1
ATOM 5262 O O . VAL A 1 643 ? 26.225 5.984 -11.559 1.00 82.19 643 VAL A O 1
ATOM 5265 N N . ASN A 1 644 ? 26.981 5.220 -9.588 1.00 83.94 644 ASN A N 1
ATOM 5266 C CA . ASN A 1 644 ? 26.556 6.395 -8.827 1.00 83.94 644 ASN A CA 1
ATOM 5267 C C . ASN A 1 644 ? 27.627 7.495 -8.797 1.00 83.94 644 ASN A C 1
ATOM 5269 O O . ASN A 1 644 ? 28.800 7.254 -9.075 1.00 83.94 644 ASN A O 1
ATOM 5273 N N . LYS A 1 645 ? 27.225 8.705 -8.391 1.00 83.19 645 LYS A N 1
ATOM 5274 C CA . LYS A 1 645 ? 28.118 9.872 -8.273 1.00 83.19 645 LYS A CA 1
ATOM 5275 C C . LYS A 1 645 ? 29.344 9.606 -7.392 1.00 83.19 645 LYS A C 1
ATOM 5277 O O . LYS A 1 645 ? 30.417 10.119 -7.688 1.00 83.19 645 LYS A O 1
ATOM 5282 N N . GLN A 1 646 ? 29.208 8.805 -6.331 1.00 81.56 646 GLN A N 1
ATOM 5283 C CA . GLN A 1 646 ? 30.335 8.469 -5.454 1.00 81.56 646 GLN A CA 1
ATOM 5284 C C . GLN A 1 646 ? 31.377 7.613 -6.178 1.00 81.56 646 GLN A C 1
ATOM 5286 O O . GLN A 1 646 ? 32.569 7.859 -6.048 1.00 81.56 646 GLN A O 1
ATOM 5291 N N . MET A 1 647 ? 30.941 6.645 -6.980 1.00 81.94 647 MET A N 1
ATOM 5292 C CA . MET A 1 647 ? 31.840 5.823 -7.778 1.00 81.94 647 MET A CA 1
ATOM 5293 C C . MET A 1 647 ? 32.547 6.651 -8.853 1.00 81.94 647 MET A C 1
ATOM 5295 O O . MET A 1 647 ? 33.745 6.474 -9.039 1.00 81.94 647 MET A O 1
ATOM 5299 N N . VAL A 1 648 ? 31.862 7.613 -9.486 1.00 84.44 648 VAL A N 1
ATOM 5300 C CA . VAL A 1 648 ? 32.506 8.563 -10.415 1.00 84.44 648 VAL A CA 1
ATOM 5301 C C . VAL A 1 648 ? 33.586 9.378 -9.700 1.00 84.44 648 VAL A C 1
ATOM 5303 O O . VAL A 1 648 ? 34.705 9.465 -10.197 1.00 84.44 648 VAL A O 1
ATOM 5306 N N . LYS A 1 649 ? 33.290 9.907 -8.505 1.00 82.44 649 LYS A N 1
ATOM 5307 C CA . LYS A 1 649 ? 34.272 10.624 -7.674 1.00 82.44 649 LYS A CA 1
ATOM 5308 C C . LYS A 1 649 ? 35.478 9.767 -7.298 1.00 82.44 649 LYS A C 1
ATOM 5310 O O . LYS A 1 649 ? 36.586 10.271 -7.297 1.00 82.44 649 LYS A O 1
ATOM 5315 N N . ASN A 1 650 ? 35.259 8.488 -7.005 1.00 81.19 650 ASN A N 1
ATOM 5316 C CA . ASN A 1 650 ? 36.328 7.553 -6.653 1.00 81.19 650 ASN A CA 1
ATOM 5317 C C . ASN A 1 650 ? 37.105 7.033 -7.877 1.00 81.19 650 ASN A C 1
ATOM 5319 O O . ASN A 1 650 ? 38.107 6.349 -7.702 1.00 81.19 650 ASN A O 1
ATOM 5323 N N . THR A 1 651 ? 36.618 7.279 -9.098 1.00 81.12 651 THR A N 1
ATOM 5324 C CA . THR A 1 651 ? 37.264 6.822 -10.339 1.00 81.12 651 THR A CA 1
ATOM 5325 C C . THR A 1 651 ? 38.278 7.843 -10.853 1.00 81.12 651 THR A C 1
ATOM 5327 O O . THR A 1 651 ? 39.257 7.461 -11.488 1.00 81.12 651 THR A O 1
ATOM 5330 N N . PHE A 1 652 ? 38.052 9.134 -10.604 1.00 82.94 652 PHE A N 1
ATOM 5331 C CA . PHE A 1 652 ? 38.872 10.219 -11.138 1.00 82.94 652 PHE A CA 1
ATOM 5332 C C . PHE A 1 652 ? 39.494 11.054 -10.024 1.00 82.94 652 PHE A C 1
ATOM 5334 O O . PHE A 1 652 ? 38.855 11.319 -9.008 1.00 82.94 652 PHE A O 1
ATOM 5341 N N . LEU A 1 653 ? 40.713 11.536 -10.254 1.00 78.12 653 LEU A N 1
ATOM 5342 C CA . LEU A 1 653 ? 41.329 12.556 -9.415 1.00 78.12 653 LEU A CA 1
ATOM 5343 C C . LEU A 1 653 ? 40.954 13.943 -9.932 1.00 78.12 653 LEU A C 1
ATOM 5345 O O . LEU A 1 653 ? 41.108 14.244 -11.118 1.00 78.12 653 LEU A O 1
ATOM 5349 N N . PHE A 1 654 ? 40.481 14.786 -9.021 1.00 81.06 654 PHE A N 1
ATOM 5350 C CA . PHE A 1 654 ? 40.108 16.165 -9.300 1.00 81.06 654 PHE A CA 1
ATOM 5351 C C . PHE A 1 654 ? 41.002 17.124 -8.516 1.00 81.06 654 PHE A C 1
ATOM 5353 O O . PHE A 1 654 ? 41.559 16.767 -7.483 1.00 81.06 654 PHE A O 1
ATOM 5360 N N . ASP A 1 655 ? 41.136 18.345 -9.023 1.00 75.75 655 ASP A N 1
ATOM 5361 C CA . ASP A 1 655 ? 41.795 19.437 -8.314 1.00 75.75 655 ASP A CA 1
ATOM 5362 C C . ASP A 1 655 ? 40.881 19.927 -7.181 1.00 75.75 655 ASP A C 1
ATOM 5364 O O . ASP A 1 655 ? 39.798 20.451 -7.450 1.00 75.75 655 ASP A O 1
ATOM 5368 N N . ASP A 1 656 ? 41.316 19.765 -5.927 1.00 70.38 656 ASP A N 1
ATOM 5369 C CA . ASP A 1 656 ? 40.556 20.156 -4.730 1.00 70.38 656 ASP A CA 1
ATOM 5370 C C . ASP A 1 656 ? 40.216 21.658 -4.693 1.00 70.38 656 ASP A C 1
ATOM 5372 O O . ASP A 1 656 ? 39.296 22.073 -3.984 1.00 70.38 656 ASP A O 1
ATOM 5376 N N . SER A 1 657 ? 40.919 22.488 -5.475 1.00 71.06 657 SER A N 1
ATOM 5377 C CA . SER A 1 657 ? 40.629 23.919 -5.602 1.00 71.06 657 SER A CA 1
ATOM 5378 C C . SER A 1 657 ? 39.449 24.236 -6.532 1.00 71.06 657 SER A C 1
ATOM 5380 O O . SER A 1 657 ? 38.944 25.363 -6.522 1.00 71.06 657 SER A O 1
ATOM 5382 N N . LYS A 1 658 ? 38.968 23.262 -7.321 1.00 76.56 658 LYS A N 1
ATOM 5383 C CA . LYS A 1 658 ? 37.882 23.442 -8.294 1.00 76.56 658 LYS A CA 1
ATOM 5384 C C . LYS A 1 658 ? 36.604 22.735 -7.858 1.00 76.56 658 LYS A C 1
ATOM 5386 O O . LYS A 1 658 ? 36.573 21.538 -7.584 1.00 76.56 658 LYS A O 1
ATOM 5391 N N . LEU A 1 659 ? 35.487 23.463 -7.896 1.00 81.12 659 LEU A N 1
ATOM 5392 C CA . LEU A 1 659 ? 34.168 22.868 -7.697 1.00 81.12 659 LEU A CA 1
ATOM 5393 C C . LEU A 1 659 ? 33.727 22.129 -8.971 1.00 81.12 659 LEU A C 1
ATOM 5395 O O . LEU A 1 659 ? 33.187 22.739 -9.898 1.00 81.12 659 LEU A O 1
ATOM 5399 N N . ILE A 1 660 ? 33.946 20.814 -9.007 1.00 83.44 660 ILE A N 1
ATOM 5400 C CA . ILE A 1 660 ? 33.533 19.957 -10.126 1.00 83.44 660 ILE A CA 1
ATOM 5401 C C . ILE A 1 660 ? 32.027 19.694 -10.073 1.00 83.44 660 ILE A C 1
ATOM 5403 O O . ILE A 1 660 ? 31.486 19.250 -9.053 1.00 83.44 660 ILE A O 1
ATOM 5407 N N . LYS A 1 661 ? 31.345 19.930 -11.196 1.00 84.06 661 LYS A N 1
ATOM 5408 C CA . LYS A 1 661 ? 29.923 19.606 -11.357 1.00 84.06 661 LYS A CA 1
ATOM 5409 C C . LYS A 1 661 ? 29.785 18.235 -12.014 1.00 84.06 661 LYS A C 1
ATOM 5411 O O . LYS A 1 661 ? 30.446 17.968 -13.010 1.00 84.06 661 LYS A O 1
ATOM 5416 N N . PHE A 1 662 ? 28.912 17.391 -11.470 1.00 85.62 662 PHE A N 1
ATOM 5417 C CA . PHE A 1 662 ? 28.629 16.050 -11.987 1.00 85.62 662 PHE A CA 1
ATOM 5418 C C . PHE A 1 662 ? 27.166 15.995 -12.417 1.00 85.62 662 PHE A C 1
ATOM 5420 O O . PHE A 1 662 ? 26.279 16.071 -11.566 1.00 85.62 662 PHE A O 1
ATOM 5427 N N . GLU A 1 663 ? 26.902 15.837 -13.706 1.00 82.25 663 GLU A N 1
ATOM 5428 C CA . GLU A 1 663 ? 25.552 15.670 -14.239 1.00 82.25 663 GLU A CA 1
ATOM 5429 C C . GLU A 1 663 ? 25.408 14.294 -14.882 1.00 82.25 663 GLU A C 1
ATOM 5431 O O . GLU A 1 663 ? 26.332 13.760 -15.484 1.00 82.25 663 GLU A O 1
ATOM 5436 N N . SER A 1 664 ? 24.242 13.685 -14.739 1.00 79.00 664 SER A N 1
ATOM 5437 C CA . SER A 1 664 ? 23.943 12.373 -15.311 1.00 79.00 664 SER A CA 1
ATOM 5438 C C . SER A 1 664 ? 23.130 12.540 -16.590 1.00 79.00 664 SER A C 1
ATOM 5440 O O . SER A 1 664 ? 22.113 13.234 -16.604 1.00 79.00 664 SER A O 1
ATOM 5442 N N . ILE A 1 665 ? 23.562 11.871 -17.658 1.00 71.00 665 ILE A N 1
ATOM 5443 C CA . ILE A 1 665 ? 22.866 11.836 -18.944 1.00 71.00 665 ILE A CA 1
ATOM 5444 C C . ILE A 1 665 ? 22.083 10.520 -18.998 1.00 71.00 665 ILE A C 1
ATOM 5446 O O . ILE A 1 665 ? 22.623 9.463 -19.322 1.00 71.00 665 ILE A O 1
ATOM 5450 N N . SER A 1 666 ? 20.808 10.581 -18.617 1.00 59.66 666 SER A N 1
ATOM 5451 C CA . SER A 1 666 ? 19.857 9.473 -18.739 1.00 59.66 666 SER A CA 1
ATOM 5452 C C . SER A 1 666 ? 18.818 9.817 -19.812 1.00 59.66 666 SER A C 1
ATOM 5454 O O . SER A 1 666 ? 18.307 10.940 -19.786 1.00 59.66 666 SER A O 1
ATOM 5456 N N . PRO A 1 667 ? 18.447 8.879 -20.708 1.00 45.41 667 PRO A N 1
ATOM 5457 C CA . PRO A 1 667 ? 17.363 9.086 -21.675 1.00 45.41 667 PRO A CA 1
ATOM 5458 C C . PRO A 1 667 ? 15.992 9.313 -21.006 1.00 45.41 667 PRO A C 1
ATOM 5460 O O . PRO A 1 667 ? 15.060 9.785 -21.649 1.00 45.41 667 PRO A O 1
ATOM 5463 N N . PHE A 1 668 ? 15.866 9.053 -19.700 1.00 41.56 668 PHE A N 1
ATOM 5464 C CA . PHE A 1 668 ? 14.645 9.260 -18.921 1.00 41.56 668 PHE A CA 1
ATOM 5465 C C . PHE A 1 668 ? 14.707 10.543 -18.077 1.00 41.56 668 PHE A C 1
ATOM 5467 O O . PHE A 1 668 ? 14.617 10.501 -16.850 1.00 41.56 668 PHE A O 1
ATOM 5474 N N . LYS A 1 669 ? 14.838 11.716 -18.712 1.00 39.31 669 LYS A N 1
ATOM 5475 C CA . LYS A 1 669 ? 14.494 13.002 -18.073 1.00 39.31 669 LYS A CA 1
ATOM 5476 C C . LYS A 1 669 ? 12.971 13.185 -18.079 1.00 39.31 669 LYS A C 1
ATOM 5478 O O . LYS A 1 669 ? 12.424 14.024 -18.786 1.00 39.31 669 LYS A O 1
ATOM 5483 N N . THR A 1 670 ? 12.250 12.398 -17.285 1.00 33.56 670 THR A N 1
ATOM 5484 C CA . THR A 1 670 ? 10.848 12.712 -16.977 1.00 33.56 670 THR A CA 1
ATOM 5485 C C . THR A 1 670 ? 10.804 13.685 -15.800 1.00 33.56 670 THR A C 1
ATOM 5487 O O . THR A 1 670 ? 10.833 13.280 -14.639 1.00 33.56 670 THR A O 1
ATOM 5490 N N . SER A 1 671 ? 10.684 14.972 -16.123 1.00 37.34 671 SER A N 1
ATOM 5491 C CA . SER A 1 671 ? 10.403 16.113 -15.235 1.00 37.34 671 SER A CA 1
ATOM 5492 C C . SER A 1 671 ? 11.595 16.897 -14.667 1.00 37.34 671 SER A C 1
ATOM 5494 O O . SER A 1 671 ? 12.590 16.353 -14.193 1.00 37.34 671 SER A O 1
ATOM 5496 N N . ASN A 1 672 ? 11.407 18.220 -14.632 1.00 36.81 672 ASN A N 1
ATOM 5497 C CA . ASN A 1 672 ? 12.287 19.239 -14.048 1.00 36.81 672 ASN A CA 1
ATOM 5498 C C . ASN A 1 672 ? 12.413 19.163 -12.505 1.00 36.81 672 ASN A C 1
ATOM 5500 O O . ASN A 1 672 ? 12.850 20.129 -11.884 1.00 36.81 672 ASN A O 1
ATOM 5504 N N . TYR A 1 673 ? 12.012 18.054 -11.867 1.00 34.97 673 TYR A N 1
ATOM 5505 C CA . TYR A 1 673 ? 11.882 17.946 -10.406 1.00 34.97 673 TYR A CA 1
ATOM 5506 C C . TYR A 1 673 ? 12.791 16.899 -9.742 1.00 34.97 673 TYR A C 1
ATOM 5508 O O . TYR A 1 673 ? 12.733 16.753 -8.522 1.00 34.97 673 TYR A O 1
ATOM 5516 N N . VAL A 1 674 ? 13.651 16.195 -10.488 1.00 38.28 674 VAL A N 1
ATOM 5517 C CA . VAL A 1 674 ? 14.614 15.239 -9.909 1.00 38.28 674 VAL A CA 1
ATOM 5518 C C . VAL A 1 674 ? 16.008 15.868 -9.878 1.00 38.28 674 VAL A C 1
ATOM 5520 O O . VAL A 1 674 ? 16.680 15.983 -10.900 1.00 38.28 674 VAL A O 1
ATOM 5523 N N . SER A 1 675 ? 16.451 16.290 -8.695 1.00 41.47 675 SER A N 1
ATOM 5524 C CA . SER A 1 675 ? 17.843 16.673 -8.456 1.00 41.47 675 SER A CA 1
ATOM 5525 C C . SER A 1 675 ? 18.725 15.416 -8.424 1.00 41.47 675 SER A C 1
ATOM 5527 O O . SER A 1 675 ? 18.632 14.644 -7.475 1.00 41.47 675 SER A O 1
ATOM 5529 N N . GLU A 1 676 ? 19.572 15.251 -9.446 1.00 48.53 676 GLU A N 1
ATOM 5530 C CA . GLU A 1 676 ? 20.621 14.221 -9.617 1.00 48.53 676 GLU A CA 1
ATOM 5531 C C . GLU A 1 676 ? 20.130 12.752 -9.717 1.00 48.53 676 GLU A C 1
ATOM 5533 O O . GLU A 1 676 ? 19.625 12.170 -8.758 1.00 48.53 676 GLU A O 1
ATOM 5538 N N . PHE A 1 677 ? 20.337 12.087 -10.868 1.00 52.09 677 PHE A N 1
ATOM 5539 C CA . PHE A 1 677 ? 20.117 10.635 -10.962 1.00 52.09 677 PHE A CA 1
ATOM 5540 C C . PHE A 1 677 ? 21.105 9.891 -10.042 1.00 52.09 677 PHE A C 1
ATOM 5542 O O . PHE A 1 677 ? 22.311 10.148 -10.078 1.00 52.09 677 PHE A O 1
ATOM 5549 N N . LYS A 1 678 ? 20.609 8.929 -9.241 1.00 64.31 678 LYS A N 1
ATOM 5550 C CA . LYS A 1 678 ? 21.451 8.137 -8.320 1.00 64.31 678 LYS A CA 1
ATOM 5551 C C . LYS A 1 678 ? 22.472 7.261 -9.046 1.00 64.31 678 LYS A C 1
ATOM 5553 O O . LYS A 1 678 ? 23.551 7.079 -8.503 1.00 64.31 678 LYS A O 1
ATOM 5558 N N . TYR A 1 679 ? 22.142 6.722 -10.222 1.00 76.44 679 TYR A N 1
ATOM 5559 C CA . TYR A 1 679 ? 23.036 5.907 -11.051 1.00 76.44 679 TYR A CA 1
ATOM 5560 C C . TYR A 1 679 ? 22.868 6.302 -12.516 1.00 76.44 679 TYR A C 1
ATOM 5562 O O . TYR A 1 679 ? 21.743 6.443 -12.989 1.00 76.44 679 TYR A O 1
ATOM 5570 N N . SER A 1 680 ? 23.972 6.458 -13.235 1.00 81.00 680 SER A N 1
ATOM 5571 C CA . SER A 1 680 ? 23.973 6.699 -14.674 1.00 81.00 680 SER A CA 1
ATOM 5572 C C . SER A 1 680 ? 25.140 5.980 -15.328 1.00 81.00 680 SER A C 1
ATOM 5574 O O . SER A 1 680 ? 26.195 5.789 -14.721 1.00 81.00 680 SER A O 1
ATOM 5576 N N . ARG A 1 681 ? 24.940 5.569 -16.579 1.00 84.94 681 ARG A N 1
ATOM 5577 C CA . ARG A 1 681 ? 26.011 5.047 -17.431 1.00 84.94 681 ARG A CA 1
ATOM 5578 C C . ARG A 1 681 ? 26.850 6.179 -18.017 1.00 84.94 681 ARG A C 1
ATOM 5580 O O . ARG A 1 681 ? 28.057 6.029 -18.155 1.00 84.94 681 ARG A O 1
ATOM 5587 N N . VAL A 1 682 ? 26.200 7.293 -18.351 1.00 84.56 682 VAL A N 1
ATOM 5588 C CA . VAL A 1 682 ? 26.815 8.454 -18.997 1.00 84.56 682 VAL A CA 1
ATOM 5589 C C . VAL A 1 682 ? 26.801 9.630 -18.023 1.00 84.56 682 VAL A C 1
ATOM 5591 O O . VAL A 1 682 ? 25.758 9.961 -17.446 1.00 84.56 682 VAL A O 1
ATOM 5594 N N . TRP A 1 683 ? 27.959 10.249 -17.830 1.00 85.19 683 TRP A N 1
ATOM 5595 C CA . TRP A 1 683 ? 28.174 11.363 -16.913 1.00 85.19 683 TRP A CA 1
ATOM 5596 C C . TRP A 1 683 ? 28.830 12.535 -17.636 1.00 85.19 683 TRP A C 1
ATOM 5598 O O . TRP A 1 683 ? 29.753 12.344 -18.422 1.00 85.19 683 TRP A O 1
ATOM 5608 N N . LEU A 1 684 ? 28.361 13.740 -17.340 1.00 85.62 684 LEU A N 1
ATOM 5609 C CA . LEU A 1 684 ? 28.960 15.002 -17.736 1.00 85.62 684 LEU A CA 1
ATOM 5610 C C . LEU A 1 684 ? 29.689 15.596 -16.528 1.00 85.62 684 LEU A C 1
ATOM 5612 O O . LEU A 1 684 ? 29.120 15.715 -15.441 1.00 85.62 684 LEU A O 1
ATOM 5616 N N . LEU A 1 685 ? 30.951 15.947 -16.717 1.00 87.25 685 LEU A N 1
ATOM 5617 C CA . LEU A 1 685 ? 31.827 16.529 -15.714 1.00 87.25 685 LEU A CA 1
ATOM 5618 C C . LEU A 1 685 ? 32.176 17.947 -16.160 1.00 87.25 685 LEU A C 1
ATOM 5620 O O . LEU A 1 685 ? 32.825 18.099 -17.190 1.00 87.25 685 LEU A O 1
ATOM 5624 N N . SER A 1 686 ? 31.765 18.970 -15.415 1.00 86.81 686 SER A N 1
ATOM 5625 C CA . SER A 1 686 ? 32.100 20.373 -15.718 1.00 86.81 686 SER A CA 1
ATOM 5626 C C . SER A 1 686 ? 33.125 20.927 -14.732 1.00 86.81 686 SER A C 1
ATOM 5628 O O . SER A 1 686 ? 33.191 20.484 -13.583 1.00 86.81 686 SER A O 1
ATOM 5630 N N . ASN A 1 687 ? 33.867 21.946 -15.170 1.00 85.94 687 ASN A N 1
ATOM 5631 C CA . ASN A 1 687 ? 34.991 22.575 -14.464 1.00 85.94 687 ASN A CA 1
ATOM 5632 C C . ASN A 1 687 ? 36.220 21.661 -14.299 1.00 85.94 687 ASN A C 1
ATOM 5634 O O . ASN A 1 687 ? 37.017 21.855 -13.381 1.00 85.94 687 ASN A O 1
ATOM 5638 N N . ILE A 1 688 ? 36.388 20.675 -15.182 1.00 84.38 688 ILE A N 1
ATOM 5639 C CA . ILE A 1 688 ? 37.538 19.758 -15.187 1.00 84.38 688 ILE A CA 1
ATOM 5640 C C . ILE A 1 688 ? 38.705 20.305 -16.028 1.00 84.38 688 ILE A C 1
ATOM 5642 O O . ILE A 1 688 ? 38.516 21.174 -16.877 1.00 84.38 688 ILE A O 1
ATOM 5646 N N . SER A 1 689 ? 39.916 19.791 -15.794 1.00 80.69 689 SER A N 1
ATOM 5647 C CA . SER A 1 689 ? 41.114 20.076 -16.601 1.00 80.69 689 SER A CA 1
ATOM 5648 C C . SER A 1 689 ? 41.437 18.881 -17.510 1.00 80.69 689 SER A C 1
ATOM 5650 O O . SER A 1 689 ? 41.232 17.739 -17.106 1.00 80.69 689 SER A O 1
ATOM 5652 N N . ASN A 1 690 ? 41.968 19.126 -18.711 1.00 71.50 690 ASN A N 1
ATOM 5653 C CA . ASN A 1 690 ? 42.589 18.097 -19.561 1.00 71.50 690 ASN A CA 1
ATOM 5654 C C . ASN A 1 690 ? 44.085 17.981 -19.181 1.00 71.50 690 ASN A C 1
ATOM 5656 O O . ASN A 1 690 ? 44.731 19.033 -19.105 1.00 71.50 690 ASN A O 1
ATOM 5660 N N . PRO A 1 691 ? 44.656 16.781 -18.929 1.00 71.62 691 PRO A N 1
ATOM 5661 C CA . PRO A 1 691 ? 44.066 15.433 -18.985 1.00 71.62 691 PRO A CA 1
ATOM 5662 C C . PRO A 1 691 ? 43.236 15.035 -17.756 1.00 71.62 691 PRO A C 1
ATOM 5664 O O . PRO A 1 691 ? 43.483 15.493 -16.642 1.00 71.62 691 PRO A O 1
ATOM 5667 N N . LEU A 1 692 ? 42.285 14.113 -17.957 1.00 75.00 692 LEU A N 1
ATOM 5668 C CA . LEU A 1 692 ? 41.551 13.458 -16.868 1.00 75.00 692 LEU A CA 1
ATOM 5669 C C . LEU A 1 692 ? 42.422 12.357 -16.251 1.00 75.00 692 LEU A C 1
ATOM 5671 O O . LEU A 1 692 ? 42.875 11.450 -16.947 1.00 75.00 692 LEU A O 1
ATOM 5675 N N . LEU A 1 693 ? 42.635 12.404 -14.938 1.00 74.81 693 LEU A N 1
ATOM 5676 C CA . LEU A 1 693 ? 43.441 11.419 -14.212 1.00 74.81 693 LEU A CA 1
ATOM 5677 C C . LEU A 1 693 ? 42.533 10.339 -13.608 1.00 74.81 693 LEU A C 1
ATOM 5679 O O . LEU A 1 693 ? 41.631 10.670 -12.840 1.00 74.81 693 LEU A O 1
ATOM 5683 N N . ILE A 1 694 ? 42.758 9.060 -13.935 1.00 71.56 694 ILE A N 1
ATOM 5684 C CA . ILE A 1 694 ? 42.044 7.923 -13.327 1.00 71.56 694 ILE A CA 1
ATOM 5685 C C . ILE A 1 694 ? 42.838 7.405 -12.124 1.00 71.56 694 ILE A C 1
ATOM 5687 O O . ILE A 1 694 ? 44.023 7.090 -12.252 1.00 71.56 694 ILE A O 1
ATOM 5691 N N . SER A 1 695 ? 42.163 7.219 -10.990 1.00 61.41 695 SER A N 1
ATOM 5692 C CA . SER A 1 695 ? 42.665 6.404 -9.882 1.00 61.41 695 SER A CA 1
ATOM 5693 C C . SER A 1 695 ? 42.324 4.933 -10.126 1.00 61.41 695 SER A C 1
ATOM 5695 O O . SER A 1 695 ? 41.155 4.544 -10.123 1.00 61.41 695 SER A O 1
ATOM 5697 N N . THR A 1 696 ? 43.329 4.090 -10.356 1.00 53.78 696 THR A N 1
ATOM 5698 C CA . THR A 1 696 ? 43.137 2.637 -10.429 1.00 53.78 696 THR A CA 1
ATOM 5699 C C . THR A 1 696 ? 43.120 2.050 -9.019 1.00 53.78 696 THR A C 1
ATOM 5701 O O . THR A 1 696 ? 44.138 2.025 -8.332 1.00 53.78 696 THR A O 1
ATOM 5704 N N . LEU A 1 697 ? 41.952 1.580 -8.584 1.00 44.66 697 LEU A N 1
ATOM 5705 C CA . LEU A 1 697 ? 41.834 0.703 -7.419 1.00 44.66 697 LEU A CA 1
ATOM 5706 C C . LEU A 1 697 ? 42.150 -0.728 -7.873 1.00 44.66 697 LEU A C 1
ATOM 5708 O O . LEU A 1 697 ? 41.572 -1.192 -8.861 1.00 44.66 697 LEU A O 1
ATOM 5712 N N . ASP A 1 698 ? 43.055 -1.423 -7.184 1.00 40.31 698 ASP A N 1
ATOM 5713 C CA . ASP A 1 698 ? 43.269 -2.850 -7.414 1.00 40.31 698 ASP A CA 1
ATOM 5714 C C . ASP A 1 698 ? 42.037 -3.674 -6.975 1.00 40.31 698 ASP A C 1
ATOM 5716 O O . ASP A 1 698 ? 41.095 -3.166 -6.355 1.00 40.31 698 ASP A O 1
ATOM 5720 N N . LYS A 1 699 ? 42.017 -4.971 -7.313 1.00 38.38 699 LYS A N 1
ATOM 5721 C CA . LYS A 1 699 ? 40.901 -5.880 -6.977 1.00 38.38 699 LYS A CA 1
ATOM 5722 C C . LYS A 1 699 ? 40.658 -6.028 -5.463 1.00 38.38 699 LYS A C 1
ATOM 5724 O O . LYS A 1 699 ? 39.597 -6.517 -5.082 1.00 38.38 699 LYS A O 1
ATOM 5729 N N . GLU A 1 700 ? 41.601 -5.610 -4.621 1.00 35.16 700 GLU A N 1
ATOM 5730 C CA . GLU A 1 700 ? 41.537 -5.661 -3.157 1.00 35.16 700 GLU A CA 1
ATOM 5731 C C . GLU A 1 700 ? 41.204 -4.296 -2.524 1.00 35.16 700 GLU A C 1
ATOM 5733 O O . GLU A 1 700 ? 41.113 -4.185 -1.301 1.00 35.16 700 GLU A O 1
ATOM 5738 N N . GLY A 1 701 ? 40.982 -3.252 -3.333 1.00 38.59 701 GLY A N 1
ATOM 5739 C CA . GLY A 1 701 ? 40.695 -1.902 -2.852 1.00 38.59 701 GLY A CA 1
ATOM 5740 C C . GLY A 1 701 ? 41.923 -1.143 -2.344 1.00 38.59 701 GLY A C 1
ATOM 5741 O O . GLY A 1 701 ? 41.761 -0.139 -1.647 1.00 38.59 701 GLY A O 1
ATOM 5742 N N . LYS A 1 702 ? 43.142 -1.579 -2.679 1.00 36.81 702 LYS A N 1
ATOM 5743 C CA . LYS A 1 702 ? 44.357 -0.783 -2.483 1.00 36.81 702 LYS A CA 1
ATOM 5744 C C . LYS A 1 702 ? 44.605 0.078 -3.721 1.00 36.81 702 LYS A C 1
ATOM 5746 O O . LYS A 1 702 ? 44.373 -0.338 -4.854 1.00 36.81 702 LYS A O 1
ATOM 5751 N N . ASN A 1 703 ? 45.043 1.314 -3.487 1.00 43.00 703 ASN A N 1
ATOM 5752 C CA . ASN A 1 703 ? 45.469 2.219 -4.551 1.00 43.00 703 ASN A CA 1
ATOM 5753 C C . ASN A 1 703 ? 46.688 1.608 -5.243 1.00 43.00 703 ASN A C 1
ATOM 5755 O O . ASN A 1 703 ? 47.756 1.529 -4.634 1.00 43.00 703 ASN A O 1
ATOM 5759 N N . ASP A 1 704 ? 46.526 1.190 -6.495 1.00 43.66 704 ASP A N 1
ATOM 5760 C CA . ASP A 1 704 ? 47.668 0.875 -7.340 1.00 43.66 704 ASP A CA 1
ATOM 5761 C C . ASP A 1 704 ? 48.401 2.195 -7.631 1.00 43.66 704 ASP A C 1
ATOM 5763 O O . ASP A 1 704 ? 47.776 3.215 -7.935 1.00 43.66 704 ASP A O 1
ATOM 5767 N N . SER A 1 705 ? 49.718 2.219 -7.449 1.00 44.00 705 SER A N 1
ATOM 5768 C CA . SER A 1 705 ? 50.525 3.449 -7.420 1.00 44.00 705 SER A CA 1
ATOM 5769 C C . SER A 1 705 ? 50.717 4.125 -8.787 1.00 44.00 705 SER A C 1
ATOM 5771 O O . SER A 1 705 ? 51.314 5.199 -8.857 1.00 44.00 705 SER A O 1
ATOM 5773 N N . GLU A 1 706 ? 50.210 3.536 -9.873 1.00 49.28 706 GLU A N 1
ATOM 5774 C CA . GLU A 1 706 ? 50.321 4.078 -11.231 1.00 49.28 706 GLU A CA 1
ATOM 5775 C C . GLU A 1 706 ? 49.041 4.803 -11.673 1.00 49.28 706 GLU A C 1
ATOM 5777 O O . GLU A 1 706 ? 48.041 4.199 -12.059 1.00 49.28 706 GLU A O 1
ATOM 5782 N N . LEU A 1 707 ? 49.079 6.139 -11.672 1.00 53.22 707 LEU A N 1
ATOM 5783 C CA . LEU A 1 707 ? 48.001 6.961 -12.222 1.00 53.22 707 LEU A CA 1
ATOM 5784 C C . LEU A 1 707 ? 47.945 6.828 -13.746 1.00 53.22 707 LEU A C 1
ATOM 5786 O O . LEU A 1 707 ? 48.871 7.233 -14.453 1.00 53.22 707 LEU A O 1
ATOM 5790 N N . LYS A 1 708 ? 46.820 6.336 -14.273 1.00 62.66 708 LYS A N 1
ATOM 5791 C CA . LYS A 1 708 ? 46.564 6.348 -15.718 1.00 62.66 708 LYS A CA 1
ATOM 5792 C C . LYS A 1 708 ? 46.023 7.713 -16.133 1.00 62.66 708 LYS A C 1
ATOM 5794 O O . LYS A 1 708 ? 44.970 8.147 -15.666 1.00 62.66 708 LYS A O 1
ATOM 5799 N N . GLN A 1 709 ? 46.738 8.381 -17.035 1.00 62.31 709 GLN A N 1
ATOM 5800 C CA . GLN A 1 709 ? 46.294 9.638 -17.631 1.00 62.31 709 GLN A CA 1
ATOM 5801 C C . GLN A 1 709 ? 45.416 9.352 -18.849 1.00 62.31 709 GLN A C 1
ATOM 5803 O O . GLN A 1 709 ? 45.854 8.696 -19.795 1.00 62.31 709 GLN A O 1
ATOM 5808 N N . ILE A 1 710 ? 44.192 9.873 -18.853 1.00 65.31 710 ILE A N 1
ATOM 5809 C CA . ILE A 1 710 ? 43.400 9.992 -20.072 1.00 65.31 710 ILE A CA 1
ATOM 5810 C C . ILE A 1 710 ? 43.704 11.362 -20.675 1.00 65.31 710 ILE A C 1
ATOM 5812 O O . ILE A 1 710 ? 43.134 12.372 -20.259 1.00 65.31 710 ILE A O 1
ATOM 5816 N N . ASN A 1 711 ? 44.609 11.401 -21.651 1.00 63.44 711 ASN A N 1
ATOM 5817 C CA . ASN A 1 711 ? 44.766 12.584 -22.491 1.00 63.44 711 ASN A CA 1
ATOM 5818 C C . ASN A 1 711 ? 43.619 12.622 -23.511 1.00 63.44 711 ASN A C 1
ATOM 5820 O O . ASN A 1 711 ? 43.419 11.652 -24.245 1.00 63.44 711 ASN A O 1
ATOM 5824 N N . VAL A 1 712 ? 42.844 13.709 -23.511 1.00 61.53 712 VAL A N 1
ATOM 5825 C CA . VAL A 1 712 ? 41.559 13.790 -24.219 1.00 61.53 712 VAL A CA 1
ATOM 5826 C C . VAL A 1 712 ? 41.564 14.809 -25.358 1.00 61.53 712 VAL A C 1
ATOM 5828 O O . VAL A 1 712 ? 40.508 15.249 -25.810 1.00 61.53 712 VAL A O 1
ATOM 5831 N N . ASP A 1 713 ? 42.746 15.118 -25.895 1.00 58.78 713 ASP A N 1
ATOM 5832 C CA . ASP A 1 713 ? 42.880 15.836 -27.173 1.00 58.78 713 ASP A CA 1
ATOM 5833 C C . ASP A 1 713 ? 42.160 15.091 -28.327 1.00 58.78 713 ASP A C 1
ATOM 5835 O O . ASP A 1 713 ? 41.826 15.679 -29.356 1.00 58.78 713 ASP A O 1
ATOM 5839 N N . LYS A 1 714 ? 41.876 13.789 -28.137 1.00 66.06 714 LYS A N 1
ATOM 5840 C CA . LYS A 1 714 ? 40.972 12.936 -28.926 1.00 66.06 714 LYS A CA 1
ATOM 5841 C C . LYS A 1 714 ? 40.109 12.075 -27.987 1.00 66.06 714 LYS A C 1
ATOM 5843 O O . LYS A 1 714 ? 40.456 11.881 -26.826 1.00 66.06 714 LYS A O 1
ATOM 5848 N N . ILE A 1 715 ? 38.990 11.542 -28.483 1.00 73.88 715 ILE A N 1
ATOM 5849 C CA . ILE A 1 715 ? 38.112 10.627 -27.731 1.00 73.88 715 ILE A CA 1
ATOM 5850 C C . ILE A 1 715 ? 38.902 9.424 -27.173 1.00 73.88 715 ILE A C 1
ATOM 5852 O O . ILE A 1 715 ? 39.566 8.697 -27.910 1.00 73.88 715 ILE A O 1
ATOM 5856 N N . PHE A 1 716 ? 38.823 9.197 -25.862 1.00 81.44 716 PHE A N 1
ATOM 5857 C CA . PHE A 1 716 ? 39.305 7.976 -25.225 1.00 81.44 716 PHE A CA 1
ATOM 5858 C C . PHE A 1 716 ? 38.302 6.850 -25.435 1.00 81.44 716 PHE A C 1
ATOM 5860 O O . PHE A 1 716 ? 37.104 7.024 -25.200 1.00 81.44 716 PHE A O 1
ATOM 5867 N N . ILE A 1 717 ? 38.805 5.685 -25.841 1.00 80.50 717 ILE A N 1
ATOM 5868 C CA . ILE A 1 717 ? 38.000 4.506 -26.147 1.00 80.50 717 ILE A CA 1
ATOM 5869 C C . ILE A 1 717 ? 38.724 3.273 -25.618 1.00 80.50 717 ILE A C 1
ATOM 5871 O O . ILE A 1 717 ? 39.859 2.983 -26.007 1.00 80.50 717 ILE A O 1
ATOM 5875 N N . ASN A 1 718 ? 38.044 2.491 -24.784 1.00 82.69 718 ASN A N 1
ATOM 5876 C CA . ASN A 1 718 ? 38.480 1.150 -24.431 1.00 82.69 718 ASN A CA 1
ATOM 5877 C C . ASN A 1 718 ? 38.228 0.213 -25.624 1.00 82.69 718 ASN A C 1
ATOM 5879 O O . ASN A 1 718 ? 37.161 -0.391 -25.750 1.00 82.69 718 ASN A O 1
ATOM 5883 N N . LYS A 1 719 ? 39.216 0.130 -26.526 1.00 82.75 719 LYS A N 1
ATOM 5884 C CA . LYS A 1 719 ? 39.119 -0.629 -27.784 1.00 82.75 719 LYS A CA 1
ATOM 5885 C C . LYS A 1 719 ? 38.717 -2.085 -27.551 1.00 82.75 719 LYS A C 1
ATOM 5887 O O . LYS A 1 719 ? 37.840 -2.582 -28.247 1.00 82.75 719 LYS A O 1
ATOM 5892 N N . PHE A 1 720 ? 39.308 -2.721 -26.538 1.00 78.75 720 PHE A N 1
ATOM 5893 C CA . PHE A 1 720 ? 39.029 -4.109 -26.177 1.00 78.75 720 PHE A CA 1
ATOM 5894 C C . PHE A 1 720 ? 37.563 -4.301 -25.775 1.00 78.75 720 PHE A C 1
ATOM 5896 O O . PHE A 1 720 ? 36.885 -5.160 -26.330 1.00 78.75 720 PHE A O 1
ATOM 5903 N N . TYR A 1 721 ? 37.040 -3.439 -24.894 1.00 81.38 721 TYR A N 1
ATOM 5904 C CA . TYR A 1 721 ? 35.642 -3.509 -24.464 1.00 81.38 721 TYR A CA 1
ATOM 5905 C C . TYR A 1 721 ? 34.665 -3.375 -25.638 1.00 81.38 721 TYR A C 1
ATOM 5907 O O . TYR A 1 721 ? 33.727 -4.160 -25.746 1.00 81.38 721 TYR A O 1
ATOM 5915 N N . PHE A 1 722 ? 34.861 -2.396 -26.529 1.00 81.25 722 PHE A N 1
ATOM 5916 C CA . PHE A 1 722 ? 33.956 -2.198 -27.669 1.00 81.25 722 PHE A CA 1
ATOM 5917 C C . PHE A 1 722 ? 34.065 -3.316 -28.709 1.00 81.25 722 PHE A C 1
ATOM 5919 O O . PHE A 1 722 ? 33.035 -3.745 -29.229 1.00 81.25 722 PHE A O 1
ATOM 5926 N N . GLN A 1 723 ? 35.278 -3.812 -28.977 1.00 80.69 723 GLN A N 1
ATOM 5927 C CA . GLN A 1 723 ? 35.497 -4.962 -29.857 1.00 80.69 723 GLN A CA 1
ATOM 5928 C C . GLN A 1 723 ? 34.821 -6.220 -29.320 1.00 80.69 723 GLN A C 1
ATOM 5930 O O . GLN A 1 723 ? 34.207 -6.936 -30.097 1.00 80.69 723 GLN A O 1
ATOM 5935 N N . GLU A 1 724 ? 34.887 -6.476 -28.013 1.00 77.81 724 GLU A N 1
ATOM 5936 C CA . GLU A 1 724 ? 34.228 -7.621 -27.380 1.00 77.81 724 GLU A CA 1
ATOM 5937 C C . GLU A 1 724 ? 32.701 -7.447 -27.347 1.00 77.81 724 GLU A C 1
ATOM 5939 O O . GLU A 1 724 ? 31.951 -8.343 -27.729 1.00 77.81 724 GLU A O 1
ATOM 5944 N N . LYS A 1 725 ? 32.217 -6.267 -26.940 1.00 79.31 725 LYS A N 1
ATOM 5945 C CA . LYS A 1 725 ? 30.789 -5.997 -26.717 1.00 79.31 725 LYS A CA 1
ATOM 5946 C C . LYS A 1 725 ? 29.960 -5.953 -27.999 1.00 79.31 725 LYS A C 1
ATOM 5948 O O . LYS A 1 725 ? 28.796 -6.360 -27.974 1.00 79.31 725 LYS A O 1
ATOM 5953 N N . PHE A 1 726 ? 30.531 -5.416 -29.075 1.00 82.69 726 PHE A N 1
ATOM 5954 C CA . PHE A 1 726 ? 29.871 -5.233 -30.370 1.00 82.69 726 PHE A CA 1
ATOM 5955 C C . PHE A 1 726 ? 30.506 -6.084 -31.471 1.00 82.69 726 PHE A C 1
ATOM 5957 O O . PHE A 1 726 ? 30.315 -5.791 -32.650 1.00 82.69 726 PHE A O 1
ATOM 5964 N N . SER A 1 727 ? 31.246 -7.135 -31.111 1.00 79.25 727 SER A N 1
ATOM 5965 C CA . SER A 1 727 ? 31.781 -8.069 -32.097 1.00 79.25 727 SER A CA 1
ATOM 5966 C C . SER A 1 727 ? 30.659 -8.724 -32.895 1.00 79.25 727 SER A C 1
ATOM 5968 O O . SER A 1 727 ? 29.653 -9.158 -32.333 1.00 79.25 727 SER A O 1
ATOM 5970 N N . SER A 1 728 ? 30.868 -8.860 -34.202 1.00 79.50 728 SER A N 1
ATOM 5971 C CA . SER A 1 728 ? 30.115 -9.810 -35.026 1.00 79.50 728 SER A CA 1
ATOM 5972 C C . SER A 1 728 ? 30.634 -11.244 -34.886 1.00 79.50 728 SER A C 1
ATOM 5974 O O . SER A 1 728 ? 29.946 -12.177 -35.292 1.00 79.50 728 SER A O 1
ATOM 5976 N N . SER A 1 729 ? 31.824 -11.437 -34.310 1.00 80.38 729 SER A N 1
ATOM 5977 C CA . SER A 1 729 ? 32.431 -12.758 -34.135 1.00 80.38 729 SER A CA 1
ATOM 5978 C C . SER A 1 729 ? 31.797 -13.530 -32.980 1.00 80.38 729 SER A C 1
ATOM 5980 O O . SER A 1 729 ? 31.202 -12.951 -32.071 1.00 80.38 729 SER A O 1
ATOM 5982 N N . ALA A 1 730 ? 31.955 -14.853 -33.011 1.00 74.94 730 ALA A N 1
ATOM 5983 C CA . ALA A 1 730 ? 31.584 -15.719 -31.902 1.00 74.94 730 ALA A CA 1
ATOM 5984 C C . ALA A 1 730 ? 32.264 -15.282 -30.599 1.00 74.94 730 ALA A C 1
ATOM 5986 O O . ALA A 1 730 ? 33.432 -14.875 -30.593 1.00 74.94 730 ALA A O 1
ATOM 5987 N N . VAL A 1 731 ? 31.545 -15.413 -29.484 1.00 74.25 731 VAL A N 1
ATOM 5988 C CA . VAL A 1 731 ? 32.136 -15.177 -28.168 1.00 74.25 731 VAL A CA 1
ATOM 5989 C C . VAL A 1 731 ? 33.180 -16.259 -27.920 1.00 74.25 731 VAL A C 1
ATOM 5991 O O . VAL A 1 731 ? 32.976 -17.434 -28.237 1.00 74.25 731 VAL A O 1
ATOM 5994 N N . LYS A 1 732 ? 34.322 -15.878 -27.346 1.00 75.81 732 LYS A N 1
ATOM 5995 C CA . LYS A 1 732 ? 35.358 -16.843 -26.984 1.00 75.81 732 LYS A CA 1
ATOM 5996 C C . LYS A 1 732 ? 34.880 -17.683 -25.798 1.00 75.81 732 LYS A C 1
ATOM 5998 O O . LYS A 1 732 ? 35.052 -17.305 -24.645 1.00 75.81 732 LYS A O 1
ATOM 6003 N N . ILE A 1 733 ? 34.287 -18.831 -26.101 1.00 77.56 733 ILE A N 1
ATOM 6004 C CA . ILE A 1 733 ? 33.789 -19.794 -25.118 1.00 77.56 733 ILE A CA 1
ATOM 6005 C C . ILE A 1 733 ? 34.828 -20.905 -24.952 1.00 77.56 733 ILE A C 1
ATOM 6007 O O . ILE A 1 733 ? 35.418 -21.369 -25.928 1.00 77.56 733 ILE A O 1
ATOM 6011 N N . ARG A 1 734 ? 35.062 -21.328 -23.707 1.00 80.56 734 ARG A N 1
ATOM 6012 C CA . ARG A 1 734 ? 35.965 -22.444 -23.384 1.00 80.56 734 ARG A CA 1
ATOM 6013 C C . ARG A 1 734 ? 35.427 -23.759 -23.958 1.00 80.56 734 ARG A C 1
ATOM 6015 O O . ARG A 1 734 ? 34.217 -23.927 -24.091 1.00 80.56 734 ARG A O 1
ATOM 6022 N N . GLU A 1 735 ? 36.313 -24.704 -24.262 1.00 85.06 735 GLU A N 1
ATOM 6023 C CA . GLU A 1 735 ? 35.956 -25.944 -24.971 1.00 85.06 735 GLU A CA 1
ATOM 6024 C C . GLU A 1 735 ? 34.843 -26.749 -24.281 1.00 85.06 735 GLU A C 1
ATOM 6026 O O . GLU A 1 735 ? 33.900 -27.195 -24.938 1.00 85.06 735 GLU A O 1
ATOM 6031 N N . LEU A 1 736 ? 34.896 -26.898 -22.952 1.00 84.31 736 LEU A N 1
ATOM 6032 C CA . LEU A 1 736 ? 33.913 -27.710 -22.235 1.00 84.31 736 LEU A CA 1
ATOM 6033 C C . LEU A 1 736 ? 32.518 -27.049 -22.166 1.00 84.31 736 LEU A C 1
ATOM 6035 O O . LEU A 1 736 ? 31.547 -27.699 -22.566 1.00 84.31 736 LEU A O 1
ATOM 6039 N N . PRO A 1 737 ? 32.369 -25.766 -21.771 1.00 83.56 737 PRO A N 1
ATOM 6040 C CA . PRO A 1 737 ? 31.095 -25.056 -21.898 1.00 83.56 737 PRO A CA 1
ATOM 6041 C C . PRO A 1 737 ? 30.583 -24.962 -23.341 1.00 83.56 737 PRO A C 1
ATOM 6043 O O . PRO A 1 737 ? 29.381 -25.080 -23.569 1.00 83.56 737 PRO A O 1
ATOM 6046 N N . LYS A 1 738 ? 31.475 -24.808 -24.331 1.00 87.69 738 LYS A N 1
ATOM 6047 C CA . LYS A 1 738 ? 31.112 -24.794 -25.757 1.00 87.69 738 LYS A CA 1
ATOM 6048 C C . LYS A 1 738 ? 30.467 -26.112 -26.180 1.00 87.69 738 LYS A C 1
ATOM 6050 O O . LYS A 1 738 ? 29.450 -26.094 -26.868 1.00 87.69 738 LYS A O 1
ATOM 6055 N N . LYS A 1 739 ? 31.006 -27.249 -25.727 1.00 89.62 739 LYS A N 1
ATOM 6056 C CA . LYS A 1 739 ? 30.387 -28.563 -25.941 1.00 89.62 739 LYS A CA 1
ATOM 6057 C C . LYS A 1 739 ? 28.979 -28.630 -25.338 1.00 89.62 739 LYS A C 1
ATOM 6059 O O . LYS A 1 739 ? 28.051 -29.015 -26.038 1.00 89.62 739 LYS A O 1
ATOM 6064 N N . CYS A 1 740 ? 28.808 -28.174 -24.096 1.00 88.50 740 CYS A N 1
ATOM 6065 C CA . CYS A 1 740 ? 27.504 -28.169 -23.422 1.00 88.50 740 CYS A CA 1
ATOM 6066 C C . CYS A 1 740 ? 26.469 -27.293 -24.150 1.00 88.50 740 CYS A C 1
ATOM 6068 O O . CYS A 1 740 ? 25.309 -27.675 -24.287 1.00 88.50 740 CYS A O 1
ATOM 6070 N N . LEU A 1 741 ? 26.889 -26.128 -24.654 1.00 87.25 741 LEU A N 1
ATOM 6071 C CA . LEU A 1 741 ? 26.034 -25.246 -25.449 1.00 87.25 741 LEU A CA 1
ATOM 6072 C C . LEU A 1 741 ? 25.636 -25.875 -26.790 1.00 87.25 741 LEU A C 1
ATOM 6074 O O . LEU A 1 741 ? 24.493 -25.715 -27.203 1.00 87.25 741 LEU A O 1
ATOM 6078 N N . ASN A 1 742 ? 26.534 -26.611 -27.450 1.00 90.88 742 ASN A N 1
ATOM 6079 C CA . ASN A 1 742 ? 26.196 -27.350 -28.670 1.00 90.88 742 ASN A CA 1
ATOM 6080 C C . ASN A 1 742 ? 25.168 -28.460 -28.398 1.00 90.88 742 ASN A C 1
ATOM 6082 O O . ASN A 1 742 ? 24.215 -28.607 -29.163 1.00 90.88 742 ASN A O 1
ATOM 6086 N N . ASP A 1 743 ? 25.318 -29.197 -27.294 1.00 90.56 743 ASP A N 1
ATOM 6087 C CA . ASP A 1 743 ? 24.340 -30.210 -26.874 1.00 90.56 743 ASP A CA 1
ATOM 6088 C C . ASP A 1 743 ? 22.967 -29.568 -26.583 1.00 90.56 743 ASP A C 1
ATOM 6090 O O . ASP A 1 743 ? 21.922 -30.108 -26.949 1.00 90.56 743 ASP A O 1
ATOM 6094 N N . PHE A 1 744 ? 22.960 -28.363 -26.010 1.00 88.75 744 PHE A N 1
ATOM 6095 C CA . PHE A 1 744 ? 21.750 -27.574 -25.773 1.00 88.75 744 PHE A CA 1
ATOM 6096 C C . PHE A 1 744 ? 21.092 -27.041 -27.049 1.00 88.75 744 PHE A C 1
ATOM 6098 O O . PHE A 1 744 ? 19.869 -27.095 -27.181 1.00 88.75 744 PHE A O 1
ATOM 6105 N N . VAL A 1 745 ? 21.883 -26.571 -28.015 1.00 90.56 745 VAL A N 1
ATOM 6106 C CA . VAL A 1 745 ? 21.389 -26.187 -29.345 1.00 90.56 745 VAL A CA 1
ATOM 6107 C C . VAL A 1 745 ? 20.739 -27.380 -30.037 1.00 90.56 745 VAL A C 1
ATOM 6109 O O . VAL A 1 745 ? 19.656 -27.235 -30.603 1.00 90.56 745 VAL A O 1
ATOM 6112 N N . LYS A 1 746 ? 21.361 -28.563 -29.956 1.00 92.06 746 LYS A N 1
ATOM 6113 C CA . LYS A 1 746 ? 20.789 -29.797 -30.498 1.00 92.06 746 LYS A CA 1
ATOM 6114 C C . LYS A 1 746 ? 19.425 -30.093 -29.873 1.00 92.06 746 LYS A C 1
ATOM 6116 O O . LYS A 1 746 ? 18.463 -30.256 -30.612 1.00 92.06 746 LYS A O 1
ATOM 6121 N N . LEU A 1 747 ? 19.323 -30.054 -28.542 1.00 90.31 747 LEU A N 1
ATOM 6122 C CA . LEU A 1 747 ? 18.049 -30.240 -27.842 1.00 90.31 747 LEU A CA 1
ATOM 6123 C C . LEU A 1 747 ? 16.978 -29.244 -28.315 1.00 90.31 747 LEU A C 1
ATOM 6125 O O . LEU A 1 747 ? 15.848 -29.639 -28.583 1.00 90.31 747 LEU A O 1
ATOM 6129 N N . CYS A 1 748 ? 17.317 -27.958 -28.442 1.00 90.19 748 CYS A N 1
ATOM 6130 C CA . CYS A 1 748 ? 16.358 -26.956 -28.908 1.00 90.19 748 CYS A CA 1
ATOM 6131 C C . CYS A 1 748 ? 15.875 -27.258 -30.335 1.00 90.19 748 CYS A C 1
ATOM 6133 O O . CYS A 1 748 ? 14.677 -27.189 -30.598 1.00 90.19 748 CYS A O 1
ATOM 6135 N N . ASN A 1 749 ? 16.788 -27.618 -31.241 1.00 90.44 749 ASN A N 1
ATOM 6136 C CA . ASN A 1 749 ? 16.445 -27.983 -32.616 1.00 90.44 749 ASN A CA 1
ATOM 6137 C C . ASN A 1 749 ? 15.587 -29.251 -32.700 1.00 90.44 749 ASN A C 1
ATOM 6139 O O . ASN A 1 749 ? 14.755 -29.340 -33.597 1.00 90.44 749 ASN A O 1
ATOM 6143 N N . ASP A 1 750 ? 15.761 -30.197 -31.777 1.00 89.12 750 ASP A N 1
ATOM 6144 C CA . ASP A 1 750 ? 14.940 -31.407 -31.707 1.00 89.12 750 ASP A CA 1
ATOM 6145 C C . ASP A 1 750 ? 13.516 -31.098 -31.186 1.00 89.12 750 ASP A C 1
ATOM 6147 O O . ASP A 1 750 ? 12.552 -31.714 -31.636 1.00 89.12 750 ASP A O 1
ATOM 6151 N N . LEU A 1 751 ? 13.357 -30.115 -30.286 1.00 86.62 751 LEU A N 1
ATOM 6152 C CA . LEU A 1 751 ? 12.065 -29.743 -29.681 1.00 86.62 751 LEU A CA 1
ATOM 6153 C C . LEU A 1 751 ? 11.207 -28.799 -30.544 1.00 86.62 751 LEU A C 1
ATOM 6155 O O . LEU A 1 751 ? 9.983 -28.923 -30.578 1.00 86.62 751 LEU A O 1
ATOM 6159 N N . ILE A 1 752 ? 11.823 -27.843 -31.247 1.00 84.81 752 ILE A N 1
ATOM 6160 C CA . ILE A 1 752 ? 11.102 -26.797 -32.000 1.00 84.81 752 ILE A CA 1
ATOM 6161 C C . ILE A 1 752 ? 10.130 -27.361 -33.057 1.00 84.81 752 ILE A C 1
ATOM 6163 O O . ILE A 1 752 ? 8.994 -26.891 -33.095 1.00 84.81 752 ILE A O 1
ATOM 6167 N N . PRO A 1 753 ? 10.502 -28.350 -33.898 1.00 78.50 753 PRO A N 1
ATOM 6168 C CA . PRO A 1 753 ? 9.615 -28.876 -34.940 1.00 78.50 753 PRO A CA 1
ATOM 6169 C C . PRO A 1 753 ? 8.379 -29.604 -34.406 1.00 78.50 753 PRO A C 1
ATOM 6171 O O . PRO A 1 753 ? 7.447 -29.845 -35.171 1.00 78.50 753 PRO A O 1
ATOM 6174 N N . VAL A 1 754 ? 8.396 -30.003 -33.133 1.00 67.44 754 VAL A N 1
ATOM 6175 C CA . VAL A 1 754 ? 7.354 -30.837 -32.527 1.00 67.44 754 VAL A CA 1
ATOM 6176 C C . VAL A 1 754 ? 6.261 -29.975 -31.893 1.00 67.44 754 VAL A C 1
ATOM 6178 O O . VAL A 1 754 ? 5.085 -30.296 -32.039 1.00 67.44 754 VAL A O 1
ATOM 6181 N N . GLU A 1 755 ? 6.632 -28.878 -31.224 1.00 66.38 755 GLU A N 1
ATOM 6182 C CA . GLU A 1 755 ? 5.715 -28.141 -30.332 1.00 66.38 755 GLU A CA 1
ATOM 6183 C C . GLU A 1 755 ? 5.745 -26.609 -30.513 1.00 66.38 755 GLU A C 1
ATOM 6185 O O . GLU A 1 755 ? 5.047 -25.907 -29.787 1.00 66.38 755 GLU A O 1
ATOM 6190 N N . ASP A 1 756 ? 6.541 -26.061 -31.449 1.00 74.12 756 ASP A N 1
ATOM 6191 C CA . ASP A 1 756 ? 6.788 -24.606 -31.573 1.00 74.12 756 ASP A CA 1
ATOM 6192 C C . ASP A 1 756 ? 7.102 -23.954 -30.201 1.00 74.12 756 ASP A C 1
ATOM 6194 O O . ASP A 1 756 ? 6.674 -22.843 -29.878 1.00 74.12 756 ASP A O 1
ATOM 6198 N N . ASN A 1 757 ? 7.868 -24.669 -29.367 1.00 83.88 757 ASN A N 1
ATOM 6199 C CA . ASN A 1 757 ? 8.078 -24.322 -27.965 1.00 83.88 757 ASN A CA 1
ATOM 6200 C C . ASN A 1 757 ? 8.755 -22.933 -27.811 1.00 83.88 757 ASN A C 1
ATOM 6202 O O . ASN A 1 757 ? 9.881 -22.724 -28.293 1.00 83.88 757 ASN A O 1
ATOM 6206 N N . PRO A 1 758 ? 8.123 -21.971 -27.103 1.00 86.50 758 PRO A N 1
ATOM 6207 C CA . PRO A 1 758 ? 8.619 -20.597 -27.003 1.00 86.50 758 PRO A CA 1
ATOM 6208 C C . PRO A 1 758 ? 9.944 -20.495 -26.237 1.00 86.50 758 PRO A C 1
ATOM 6210 O O . PRO A 1 758 ? 10.761 -19.608 -26.503 1.00 86.50 758 PRO A O 1
ATOM 6213 N N . TRP A 1 759 ? 10.194 -21.400 -25.291 1.00 88.38 759 TRP A N 1
ATOM 6214 C CA . TRP A 1 759 ? 11.430 -21.411 -24.516 1.00 88.38 759 TRP A CA 1
ATOM 6215 C C . TRP A 1 759 ? 12.604 -21.908 -25.354 1.00 88.38 759 TRP A C 1
ATOM 6217 O O . TRP A 1 759 ? 13.646 -21.250 -25.368 1.00 88.38 759 TRP A O 1
ATOM 6227 N N . ALA A 1 760 ? 12.414 -22.988 -26.116 1.00 89.31 760 ALA A N 1
ATOM 6228 C CA . ALA A 1 760 ? 13.413 -23.520 -27.038 1.00 89.31 760 ALA A CA 1
ATOM 6229 C C . ALA A 1 760 ? 13.766 -22.505 -28.139 1.00 89.31 760 ALA A C 1
ATOM 6231 O O . ALA A 1 760 ? 14.945 -22.261 -28.389 1.00 89.31 760 ALA A O 1
ATOM 6232 N N . LEU A 1 761 ? 12.773 -21.829 -28.733 1.00 89.06 761 LEU A N 1
ATOM 6233 C CA . LEU A 1 761 ? 12.990 -20.773 -29.735 1.00 89.06 761 LEU A CA 1
ATOM 6234 C C . LEU A 1 761 ? 13.806 -19.596 -29.174 1.00 89.06 761 LEU A C 1
ATOM 6236 O O . LEU A 1 761 ? 14.768 -19.133 -29.800 1.00 89.06 761 LEU A O 1
ATOM 6240 N N . ALA A 1 762 ? 13.456 -19.113 -27.977 1.00 87.56 762 ALA A N 1
ATOM 6241 C CA . ALA A 1 762 ? 14.160 -18.004 -27.336 1.00 87.56 762 ALA A CA 1
ATOM 6242 C C . ALA A 1 762 ? 15.584 -18.396 -26.904 1.00 87.56 7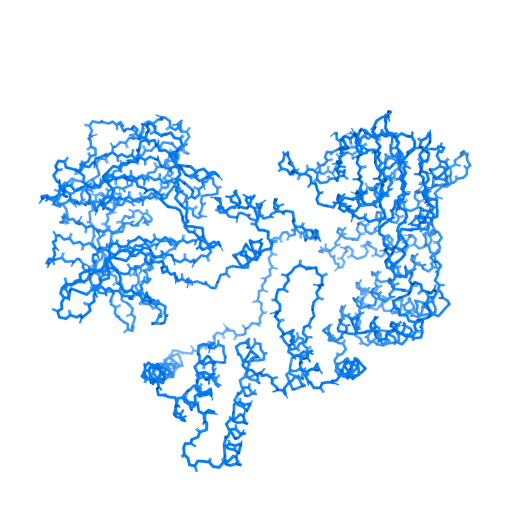62 ALA A C 1
ATOM 6244 O O . ALA A 1 762 ? 16.516 -17.589 -27.002 1.00 87.56 762 ALA A O 1
ATOM 6245 N N . ALA A 1 763 ? 15.759 -19.628 -26.429 1.00 87.62 763 ALA A N 1
ATOM 6246 C CA . ALA A 1 763 ? 17.037 -20.154 -25.984 1.00 87.62 763 ALA A CA 1
ATOM 6247 C C . ALA A 1 763 ? 17.991 -20.430 -27.156 1.00 87.62 763 ALA A C 1
ATOM 6249 O O . ALA A 1 763 ? 19.138 -19.982 -27.110 1.00 87.62 763 ALA A O 1
ATOM 6250 N N . LEU A 1 764 ? 17.500 -21.057 -28.232 1.00 89.31 764 LEU A N 1
ATOM 6251 C CA . LEU A 1 764 ? 18.246 -21.298 -29.469 1.00 89.31 764 LEU A CA 1
ATOM 6252 C C . LEU A 1 764 ? 18.765 -19.988 -30.061 1.00 89.31 764 LEU A C 1
ATOM 6254 O O . LEU A 1 764 ? 19.952 -19.865 -30.356 1.00 89.31 764 LEU A O 1
ATOM 6258 N N . THR A 1 765 ? 17.886 -18.987 -30.164 1.00 87.81 765 THR A N 1
ATOM 6259 C CA . THR A 1 765 ? 18.229 -17.652 -30.674 1.00 87.81 765 THR A CA 1
ATOM 6260 C C . THR A 1 765 ? 19.420 -17.054 -29.928 1.00 87.81 765 THR A C 1
ATOM 6262 O O . THR A 1 765 ? 20.361 -16.554 -30.540 1.00 87.81 765 THR A O 1
ATOM 6265 N N . ARG A 1 766 ? 19.433 -17.147 -28.593 1.00 85.38 766 ARG A N 1
ATOM 6266 C CA . ARG A 1 766 ? 20.546 -16.633 -27.786 1.00 85.38 766 ARG A CA 1
ATOM 6267 C C . ARG A 1 766 ? 21.806 -17.486 -27.904 1.00 85.38 766 ARG A C 1
ATOM 6269 O O . ARG A 1 766 ? 22.887 -16.918 -28.023 1.00 85.38 766 ARG A O 1
ATOM 6276 N N . ALA A 1 767 ? 21.683 -18.812 -27.864 1.00 86.06 767 ALA A N 1
ATOM 6277 C CA . ALA A 1 767 ? 22.823 -19.726 -27.900 1.00 86.06 767 ALA A CA 1
ATOM 6278 C C . ALA A 1 767 ? 23.596 -19.639 -29.226 1.00 86.06 767 ALA A C 1
ATOM 6280 O O . ALA A 1 767 ? 24.821 -19.531 -29.211 1.00 86.06 767 ALA A O 1
ATOM 6281 N N . MET A 1 768 ? 22.890 -19.585 -30.360 1.00 87.12 768 MET A N 1
ATOM 6282 C CA . MET A 1 768 ? 23.502 -19.470 -31.691 1.00 87.12 768 MET A CA 1
ATOM 6283 C C . MET A 1 768 ? 24.307 -18.177 -31.848 1.00 87.12 768 MET A C 1
ATOM 6285 O O . MET A 1 768 ? 25.428 -18.200 -32.351 1.00 87.12 768 MET A O 1
ATOM 6289 N N . PHE A 1 769 ? 23.794 -17.058 -31.328 1.00 83.25 769 PHE A N 1
ATOM 6290 C CA . PHE A 1 769 ? 24.527 -15.789 -31.321 1.00 83.25 769 PHE A CA 1
ATOM 6291 C C . PHE A 1 769 ? 25.818 -15.834 -30.499 1.00 83.25 769 PHE A C 1
ATOM 6293 O O . PHE A 1 769 ? 26.775 -15.136 -30.826 1.00 83.25 769 PHE A O 1
ATOM 6300 N N . LEU A 1 770 ? 25.859 -16.633 -29.432 1.00 80.44 770 LEU A N 1
ATOM 6301 C CA . LEU A 1 770 ? 27.061 -16.792 -28.613 1.00 80.44 770 LEU A CA 1
ATOM 6302 C C . LEU A 1 770 ? 28.090 -17.703 -29.295 1.00 80.44 770 LEU A C 1
ATOM 6304 O O . LEU A 1 770 ? 29.280 -17.395 -29.263 1.00 80.44 770 LEU A O 1
ATOM 6308 N N . LEU A 1 771 ? 27.636 -18.793 -29.922 1.00 83.56 771 LEU A N 1
ATOM 6309 C CA . LEU A 1 771 ? 28.489 -19.815 -30.539 1.00 83.56 771 LEU A CA 1
ATOM 6310 C C . LEU A 1 771 ? 29.066 -19.411 -31.896 1.00 83.56 771 LEU A C 1
ATOM 6312 O O . LEU A 1 771 ? 30.218 -19.730 -32.182 1.00 83.56 771 LEU A O 1
ATOM 6316 N N . GLU A 1 772 ? 28.275 -18.741 -32.730 1.00 84.19 772 GLU A N 1
ATOM 6317 C CA . GLU A 1 772 ? 28.623 -18.468 -34.131 1.00 84.19 772 GLU A CA 1
ATOM 6318 C C . GLU A 1 772 ? 28.712 -16.969 -34.451 1.00 84.19 772 GLU A C 1
ATOM 6320 O O . GLU A 1 772 ? 29.091 -16.586 -35.561 1.00 84.19 772 GLU A O 1
ATOM 6325 N N . GLY A 1 773 ? 28.390 -16.114 -33.477 1.00 83.44 773 GLY A N 1
ATOM 6326 C CA . GLY A 1 773 ? 28.373 -14.667 -33.649 1.00 83.44 773 GLY A CA 1
ATOM 6327 C C . GLY A 1 773 ? 27.168 -14.177 -34.451 1.00 83.44 773 GLY A C 1
ATOM 6328 O O . GLY A 1 773 ? 26.177 -14.882 -34.648 1.00 83.44 773 GLY A O 1
ATOM 6329 N N . ASN A 1 774 ? 27.252 -12.935 -34.919 1.00 83.06 774 ASN A N 1
ATOM 6330 C CA . ASN A 1 774 ? 26.221 -12.270 -35.711 1.00 83.06 774 ASN A CA 1
ATOM 6331 C C . ASN A 1 774 ? 26.563 -12.335 -37.205 1.00 83.06 774 ASN A C 1
ATOM 6333 O O . ASN A 1 774 ? 26.903 -11.329 -37.831 1.00 83.06 774 ASN A O 1
ATOM 6337 N N . ASN A 1 775 ? 26.531 -13.545 -37.758 1.00 85.00 775 ASN A N 1
ATOM 6338 C CA . ASN A 1 775 ? 26.733 -13.792 -39.177 1.00 85.00 775 ASN A CA 1
ATOM 6339 C C . ASN A 1 775 ? 25.381 -13.817 -39.917 1.00 85.00 775 ASN A C 1
ATOM 6341 O O . ASN A 1 775 ? 24.310 -13.711 -39.320 1.00 85.00 775 ASN A O 1
ATOM 6345 N N . LYS A 1 776 ? 25.410 -13.952 -41.248 1.00 84.44 776 LYS A N 1
ATOM 6346 C CA . LYS A 1 776 ? 24.184 -13.936 -42.062 1.00 84.44 776 LYS A CA 1
ATOM 6347 C C . LYS A 1 776 ? 23.190 -15.037 -41.663 1.00 84.44 776 LYS A C 1
ATOM 6349 O O . LYS A 1 776 ? 21.994 -14.777 -41.647 1.00 84.44 776 LYS A O 1
ATOM 6354 N N . GLN A 1 777 ? 23.667 -16.243 -41.359 1.00 87.25 777 GLN A N 1
ATOM 6355 C CA . GLN A 1 777 ? 22.809 -17.383 -41.025 1.00 87.25 777 GLN A CA 1
ATOM 6356 C C . GLN A 1 777 ? 22.166 -17.208 -39.647 1.00 87.25 777 GLN A C 1
ATOM 6358 O O . GLN A 1 777 ? 20.951 -17.345 -39.524 1.00 87.25 777 GLN A O 1
ATOM 6363 N N . THR A 1 778 ? 22.949 -16.839 -38.630 1.00 88.19 778 THR A N 1
ATOM 6364 C CA . THR A 1 778 ? 22.417 -16.613 -37.278 1.00 88.19 778 THR A CA 1
ATOM 6365 C C . THR A 1 778 ? 21.461 -15.429 -37.220 1.00 88.19 778 THR A C 1
ATOM 6367 O O . THR A 1 778 ? 20.451 -15.501 -36.521 1.00 88.19 778 THR A O 1
ATOM 6370 N N . PHE A 1 779 ? 21.726 -14.367 -37.984 1.00 88.44 779 PHE A N 1
ATOM 6371 C CA . PHE A 1 779 ? 20.845 -13.204 -38.059 1.00 88.44 779 PHE A CA 1
ATOM 6372 C C . PHE A 1 779 ? 19.467 -13.545 -38.644 1.00 88.44 779 PHE A C 1
ATOM 6374 O O . PHE A 1 779 ? 18.454 -13.165 -38.056 1.00 88.44 779 PHE A O 1
ATOM 6381 N N . GLU A 1 780 ? 19.411 -14.274 -39.766 1.00 90.00 780 GLU A N 1
ATOM 6382 C CA . GLU A 1 780 ? 18.129 -14.709 -40.344 1.00 90.00 780 GLU A CA 1
ATOM 6383 C C . GLU A 1 780 ? 17.401 -15.686 -39.410 1.00 90.00 780 GLU A C 1
ATOM 6385 O O . GLU A 1 780 ? 16.206 -15.524 -39.177 1.00 90.00 780 GLU A O 1
ATOM 6390 N N . LEU A 1 781 ? 18.123 -16.613 -38.765 1.00 90.38 781 LEU A N 1
ATOM 6391 C CA . LEU A 1 781 ? 17.539 -17.518 -37.770 1.00 90.38 781 LEU A CA 1
ATOM 6392 C C . LEU A 1 781 ? 16.884 -16.757 -36.607 1.00 90.38 781 LEU A C 1
ATOM 6394 O O . LEU A 1 781 ? 15.757 -17.062 -36.220 1.00 90.38 781 LEU A O 1
ATOM 6398 N N . ALA A 1 782 ? 17.570 -15.764 -36.033 1.00 88.62 782 ALA A N 1
ATOM 6399 C CA . ALA A 1 782 ? 17.010 -14.966 -34.944 1.00 88.62 782 ALA A CA 1
ATOM 6400 C C . ALA A 1 782 ? 15.799 -14.151 -35.385 1.00 88.62 782 ALA A C 1
ATOM 6402 O O . ALA A 1 782 ? 14.837 -14.041 -34.630 1.00 88.62 782 ALA A O 1
ATOM 6403 N N . LYS A 1 783 ? 15.833 -13.602 -36.600 1.00 89.94 783 LYS A N 1
ATOM 6404 C CA . LYS A 1 783 ? 14.707 -12.865 -37.170 1.00 89.94 783 LYS A CA 1
ATOM 6405 C C . LYS A 1 783 ? 13.479 -13.765 -37.309 1.00 89.94 783 LYS A C 1
ATOM 6407 O O . LYS A 1 783 ? 12.412 -13.400 -36.817 1.00 89.94 783 LYS A O 1
ATOM 6412 N N . ASP A 1 784 ? 13.644 -14.948 -37.893 1.00 91.38 784 ASP A N 1
ATOM 6413 C CA . ASP A 1 784 ? 12.563 -15.920 -38.063 1.00 91.38 784 ASP A CA 1
ATOM 6414 C C . ASP A 1 784 ? 12.010 -16.389 -36.711 1.00 91.38 784 ASP A C 1
ATOM 6416 O O . ASP A 1 784 ? 10.795 -16.400 -36.499 1.00 91.38 784 ASP A O 1
ATOM 6420 N N . ASN A 1 785 ? 12.890 -16.712 -35.759 1.00 92.00 785 ASN A N 1
ATOM 6421 C CA . ASN A 1 785 ? 12.488 -17.134 -34.420 1.00 92.00 785 ASN A CA 1
ATOM 6422 C C . ASN A 1 785 ? 11.762 -16.022 -33.656 1.00 92.00 785 ASN A C 1
ATOM 6424 O O . ASN A 1 785 ? 10.738 -16.291 -33.035 1.00 92.00 785 ASN A O 1
ATOM 6428 N N . CYS A 1 786 ? 12.245 -14.778 -33.700 1.00 90.12 786 CYS A N 1
ATOM 6429 C CA . CYS A 1 786 ? 11.590 -13.647 -33.041 1.00 90.12 786 CYS A CA 1
ATOM 6430 C C . CYS A 1 786 ? 10.208 -13.351 -33.642 1.00 90.12 786 CYS A C 1
ATOM 6432 O O . CYS A 1 786 ? 9.274 -13.067 -32.894 1.00 90.12 786 CYS A O 1
ATOM 6434 N N . GLU A 1 787 ? 10.035 -13.474 -34.960 1.00 90.81 787 GLU A N 1
ATOM 6435 C CA . GLU A 1 787 ? 8.721 -13.334 -35.604 1.00 90.81 787 GLU A CA 1
ATOM 6436 C C . GLU A 1 787 ? 7.757 -14.466 -35.227 1.00 90.81 787 GLU A C 1
ATOM 6438 O O . GLU A 1 787 ? 6.567 -14.218 -35.014 1.00 90.81 787 GLU A O 1
ATOM 6443 N N . LYS A 1 788 ? 8.248 -15.702 -35.070 1.00 91.19 788 LYS A N 1
ATOM 6444 C CA . LYS A 1 788 ? 7.451 -16.803 -34.503 1.00 91.19 788 LYS A CA 1
ATOM 6445 C C . LYS A 1 788 ? 7.072 -16.528 -33.049 1.00 91.19 788 LYS A C 1
ATOM 6447 O O . LYS A 1 788 ? 5.894 -16.597 -32.710 1.00 91.19 788 LYS A O 1
ATOM 6452 N N . LEU A 1 789 ? 8.042 -16.139 -32.218 1.00 91.25 789 LEU A N 1
ATOM 6453 C CA . LEU A 1 789 ? 7.859 -15.816 -30.799 1.00 91.25 789 LEU A CA 1
ATOM 6454 C C . LEU A 1 789 ? 6.812 -14.719 -30.587 1.00 91.25 789 LEU A C 1
ATOM 6456 O O . LEU A 1 789 ? 5.945 -14.856 -29.733 1.00 91.25 789 LEU A O 1
ATOM 6460 N N . LYS A 1 790 ? 6.810 -13.671 -31.417 1.00 90.69 790 LYS A N 1
ATOM 6461 C CA . LYS A 1 790 ? 5.787 -12.612 -31.381 1.00 90.69 790 LYS A CA 1
ATOM 6462 C C . LYS A 1 790 ? 4.364 -13.125 -31.624 1.00 90.69 790 LYS A C 1
ATOM 6464 O O . LYS A 1 790 ? 3.421 -12.508 -31.134 1.00 90.69 790 LYS A O 1
ATOM 6469 N N . LYS A 1 791 ? 4.198 -14.217 -32.378 1.00 89.50 791 LYS A N 1
ATOM 6470 C CA . LYS A 1 791 ? 2.888 -14.825 -32.664 1.00 89.50 791 LYS A CA 1
ATOM 6471 C C . LYS A 1 791 ? 2.428 -15.744 -31.536 1.00 89.50 791 LYS A C 1
ATOM 6473 O O . LYS A 1 791 ? 1.278 -15.642 -31.125 1.00 89.50 791 LYS A O 1
ATOM 6478 N N . ILE A 1 792 ? 3.313 -16.610 -31.042 1.00 89.94 792 ILE A N 1
ATOM 6479 C CA . ILE A 1 792 ? 2.988 -17.592 -29.990 1.00 89.94 792 ILE A CA 1
ATOM 6480 C C . ILE A 1 792 ? 2.965 -16.977 -28.582 1.00 89.94 792 ILE A C 1
ATOM 6482 O O . ILE A 1 792 ? 2.284 -17.484 -27.700 1.00 89.94 792 ILE A O 1
ATOM 6486 N N . ASP A 1 793 ? 3.675 -15.865 -28.375 1.00 87.00 793 ASP A N 1
ATOM 6487 C CA . ASP A 1 793 ? 3.839 -15.193 -27.085 1.00 87.00 793 ASP A CA 1
ATOM 6488 C C . ASP A 1 793 ? 3.717 -13.666 -27.235 1.00 87.00 793 ASP A C 1
ATOM 6490 O O . ASP A 1 793 ? 4.627 -12.869 -26.975 1.00 87.00 793 ASP A O 1
ATOM 6494 N N . SER A 1 794 ? 2.538 -13.248 -27.694 1.00 87.44 794 SER A N 1
ATOM 6495 C CA . SER A 1 794 ? 2.225 -11.856 -28.035 1.00 87.44 794 SER A CA 1
ATOM 6496 C C . SER A 1 794 ? 2.395 -10.879 -26.866 1.00 87.44 794 SER A C 1
ATOM 6498 O O . SER A 1 794 ? 2.796 -9.729 -27.081 1.00 87.44 794 SER A O 1
ATOM 6500 N N . GLN A 1 795 ? 2.188 -11.340 -25.626 1.00 88.19 795 GLN A N 1
ATOM 6501 C CA . GLN A 1 795 ? 2.370 -10.538 -24.410 1.00 88.19 795 GLN A CA 1
ATOM 6502 C C . GLN A 1 795 ? 3.821 -10.058 -24.225 1.00 88.19 795 GLN A C 1
ATOM 6504 O O . GLN A 1 795 ? 4.046 -9.002 -23.632 1.00 88.19 795 GLN A O 1
ATOM 6509 N N . ARG A 1 796 ? 4.814 -10.787 -24.760 1.00 87.00 796 ARG A N 1
ATOM 6510 C CA . ARG A 1 796 ? 6.244 -10.423 -24.702 1.00 87.00 796 ARG A CA 1
ATOM 6511 C C . ARG A 1 796 ? 6.804 -9.940 -26.045 1.00 87.00 796 ARG A C 1
ATOM 6513 O O . ARG A 1 796 ? 8.012 -9.752 -26.159 1.00 87.00 796 ARG A O 1
ATOM 6520 N N . SER A 1 797 ? 5.952 -9.637 -27.028 1.00 85.62 797 SER A N 1
ATOM 6521 C CA . SER A 1 797 ? 6.335 -9.131 -28.362 1.00 85.62 797 SER A CA 1
ATOM 6522 C C . SER A 1 797 ? 7.419 -8.042 -28.345 1.00 85.62 797 SER A C 1
ATOM 6524 O O . SER A 1 797 ? 8.440 -8.175 -29.019 1.00 85.62 797 SER A O 1
ATOM 6526 N N . LYS A 1 798 ? 7.264 -7.016 -27.500 1.00 82.81 798 LYS A N 1
ATOM 6527 C CA . LYS A 1 798 ? 8.234 -5.915 -27.369 1.00 82.81 798 LYS A CA 1
ATOM 6528 C C . LYS A 1 798 ? 9.620 -6.360 -26.876 1.00 82.81 798 LYS A C 1
ATOM 6530 O O . LYS A 1 798 ? 10.628 -5.781 -27.263 1.00 82.81 798 LYS A O 1
ATOM 6535 N N . MET A 1 799 ? 9.690 -7.400 -26.041 1.00 85.25 799 MET A N 1
ATOM 6536 C CA . MET A 1 799 ? 10.965 -7.971 -25.586 1.00 85.25 799 MET A CA 1
ATOM 6537 C C . MET A 1 799 ? 11.727 -8.621 -26.750 1.00 85.25 799 MET A C 1
ATOM 6539 O O . MET A 1 799 ? 12.955 -8.552 -26.796 1.00 85.25 799 MET A O 1
ATOM 6543 N N . TYR A 1 800 ? 11.012 -9.255 -27.681 1.00 87.12 800 TYR A N 1
ATOM 6544 C CA . TYR A 1 800 ? 11.608 -9.870 -28.868 1.00 87.12 800 TYR A CA 1
ATOM 6545 C C . TYR A 1 800 ? 12.077 -8.822 -29.880 1.00 87.12 800 TYR A C 1
ATOM 6547 O O . TYR A 1 800 ? 13.145 -8.978 -30.467 1.00 87.12 800 TYR A O 1
ATOM 6555 N N . GLU A 1 801 ? 11.344 -7.716 -30.019 1.00 84.00 801 GLU A N 1
ATOM 6556 C CA . GLU A 1 801 ? 11.766 -6.566 -30.831 1.00 84.00 801 GLU A CA 1
ATOM 6557 C C . GLU A 1 801 ? 13.063 -5.944 -30.298 1.00 84.00 801 GLU A C 1
ATOM 6559 O O . GLU A 1 801 ? 14.012 -5.757 -31.053 1.00 84.00 801 GLU A O 1
ATOM 6564 N N . GLU A 1 802 ? 13.169 -5.737 -28.984 1.00 81.62 802 GLU A N 1
ATOM 6565 C CA . GLU A 1 802 ? 14.398 -5.228 -28.356 1.00 81.62 802 GLU A CA 1
ATOM 6566 C C . GLU A 1 802 ? 15.586 -6.193 -28.479 1.00 81.62 802 GLU A C 1
ATOM 6568 O O . GLU A 1 802 ? 16.741 -5.766 -28.590 1.00 81.62 802 GLU A O 1
ATOM 6573 N N . LEU A 1 803 ? 15.326 -7.505 -28.461 1.00 82.94 803 LEU A N 1
ATOM 6574 C CA . LEU A 1 803 ? 16.357 -8.507 -28.722 1.00 82.94 803 LEU A CA 1
ATOM 6575 C C . LEU A 1 803 ? 16.882 -8.385 -30.160 1.00 82.94 803 LEU A C 1
ATOM 6577 O O . LEU A 1 803 ? 18.096 -8.413 -30.361 1.00 82.94 803 LEU A O 1
ATOM 6581 N N . MET A 1 804 ? 15.989 -8.198 -31.136 1.00 85.31 804 MET A N 1
ATOM 6582 C CA . MET A 1 804 ? 16.366 -7.998 -32.536 1.00 85.31 804 MET A CA 1
ATOM 6583 C C . MET A 1 804 ? 17.086 -6.672 -32.775 1.00 85.31 804 MET A C 1
ATOM 6585 O O . MET A 1 804 ? 18.084 -6.664 -33.492 1.00 85.31 804 MET A O 1
ATOM 6589 N N . ASP A 1 805 ? 16.677 -5.582 -32.122 1.00 81.81 805 ASP A N 1
ATOM 6590 C CA . ASP A 1 805 ? 17.371 -4.288 -32.192 1.00 81.81 805 ASP A CA 1
ATOM 6591 C C . ASP A 1 805 ? 18.852 -4.410 -31.822 1.00 81.81 805 ASP A C 1
ATOM 6593 O O . ASP A 1 805 ? 19.726 -3.842 -32.484 1.00 81.81 805 ASP A O 1
ATOM 6597 N N . LYS A 1 806 ? 19.159 -5.193 -30.778 1.00 80.75 806 LYS A N 1
ATOM 6598 C CA . LYS A 1 806 ? 20.543 -5.465 -30.372 1.00 80.75 806 LYS A CA 1
ATOM 6599 C C . LYS A 1 806 ? 21.338 -6.121 -31.506 1.00 80.75 806 LYS A C 1
ATOM 6601 O O . LYS A 1 806 ? 22.491 -5.757 -31.734 1.00 80.75 806 LYS A O 1
ATOM 6606 N N . TYR A 1 807 ? 20.747 -7.086 -32.203 1.00 84.88 807 TYR A N 1
ATOM 6607 C CA . TYR A 1 807 ? 21.406 -7.804 -33.294 1.00 84.88 807 TYR A CA 1
ATOM 6608 C C . TYR A 1 807 ? 21.531 -6.953 -34.563 1.00 84.88 807 TYR A C 1
ATOM 6610 O O . TYR A 1 807 ? 22.578 -6.989 -35.212 1.00 84.88 807 TYR A O 1
ATOM 6618 N N . CYS A 1 808 ? 20.532 -6.126 -34.876 1.00 83.81 808 CYS A N 1
ATOM 6619 C CA . CYS A 1 808 ? 20.601 -5.134 -35.951 1.00 83.81 808 CYS A CA 1
ATOM 6620 C C . CYS A 1 808 ? 21.736 -4.131 -35.717 1.00 83.81 808 CYS A C 1
ATOM 6622 O O . CYS A 1 808 ? 22.525 -3.877 -36.626 1.00 83.81 808 CYS A O 1
ATOM 6624 N N . LEU A 1 809 ? 21.881 -3.629 -34.486 1.00 82.62 809 LEU A N 1
ATOM 6625 C CA . LEU A 1 809 ? 22.967 -2.718 -34.127 1.00 82.62 809 LEU A CA 1
ATOM 6626 C C . LEU A 1 809 ? 24.343 -3.359 -34.333 1.00 82.62 809 LEU A C 1
ATOM 6628 O O . LEU A 1 809 ? 25.208 -2.761 -34.968 1.00 82.62 809 LEU A O 1
ATOM 6632 N N . ILE A 1 810 ? 24.553 -4.575 -33.815 1.00 84.38 810 ILE A N 1
ATOM 6633 C CA . ILE A 1 810 ? 25.831 -5.287 -33.980 1.00 84.38 810 ILE A CA 1
ATOM 6634 C C . ILE A 1 810 ? 26.130 -5.491 -35.469 1.00 84.38 810 ILE A C 1
ATOM 6636 O O . ILE A 1 810 ? 27.260 -5.263 -35.892 1.00 84.38 810 ILE A O 1
ATOM 6640 N N . LYS A 1 811 ? 25.131 -5.873 -36.272 1.00 85.44 811 LYS A N 1
ATOM 6641 C CA . LYS A 1 811 ? 25.296 -6.063 -37.716 1.00 85.44 811 LYS A CA 1
ATOM 6642 C C . LYS A 1 811 ? 25.727 -4.762 -38.393 1.00 85.44 811 LYS A C 1
ATOM 6644 O O . LYS A 1 811 ? 26.781 -4.740 -39.013 1.00 85.44 811 LYS A O 1
ATOM 6649 N N . SER A 1 812 ? 24.991 -3.672 -38.176 1.00 82.50 812 SER A N 1
ATOM 6650 C CA . SER A 1 812 ? 25.283 -2.362 -38.776 1.00 82.50 812 SER A CA 1
ATOM 6651 C C . SER A 1 812 ? 26.662 -1.817 -38.386 1.00 82.50 812 SER A C 1
ATOM 6653 O O . SER A 1 812 ? 27.356 -1.221 -39.204 1.00 82.50 812 SER A O 1
ATOM 6655 N N . LEU A 1 813 ? 27.105 -2.037 -37.144 1.00 83.75 813 LEU A N 1
ATOM 6656 C CA . LEU A 1 813 ? 28.445 -1.629 -36.712 1.00 83.75 813 LEU A CA 1
ATOM 6657 C C . LEU A 1 813 ? 29.563 -2.433 -37.394 1.00 83.75 813 LEU A C 1
ATOM 6659 O O . LEU A 1 813 ? 30.669 -1.922 -37.542 1.00 83.75 813 LEU A O 1
ATOM 6663 N N . ASN A 1 814 ? 29.300 -3.665 -37.824 1.00 85.88 814 ASN A N 1
ATOM 6664 C CA . ASN A 1 814 ? 30.298 -4.535 -38.450 1.00 85.88 814 ASN A CA 1
ATOM 6665 C C . ASN A 1 814 ? 30.200 -4.576 -39.986 1.00 85.88 814 ASN A C 1
ATOM 6667 O O . ASN A 1 814 ? 30.956 -5.313 -40.613 1.00 85.88 814 ASN A O 1
ATOM 6671 N N . GLU A 1 815 ? 29.307 -3.800 -40.604 1.00 82.62 815 GLU A N 1
ATOM 6672 C CA . GLU A 1 815 ? 29.225 -3.685 -42.063 1.00 82.62 815 GLU A CA 1
ATOM 6673 C C . GLU A 1 815 ? 30.471 -2.988 -42.637 1.00 82.62 815 GLU A C 1
ATOM 6675 O O . GLU A 1 815 ? 30.971 -2.002 -42.079 1.00 82.62 815 GLU A O 1
ATOM 6680 N N . GLU A 1 816 ? 30.992 -3.518 -43.750 1.00 81.56 816 GLU A N 1
ATOM 6681 C CA . GLU A 1 816 ? 32.122 -2.922 -44.464 1.00 81.56 816 GLU A CA 1
ATOM 6682 C C . GLU A 1 816 ? 31.702 -1.627 -45.159 1.00 81.56 816 GLU A C 1
ATOM 6684 O O . GLU A 1 816 ? 30.722 -1.576 -45.905 1.00 81.56 816 GLU A O 1
ATOM 6689 N N . LEU A 1 817 ? 32.477 -0.570 -44.934 1.00 80.00 817 LEU A N 1
ATOM 6690 C CA . LEU A 1 817 ? 32.256 0.727 -45.552 1.00 80.00 817 LEU A CA 1
ATOM 6691 C C . LEU A 1 817 ? 33.013 0.819 -46.878 1.00 80.00 817 LEU A C 1
ATOM 6693 O O . LEU A 1 817 ? 34.134 0.328 -47.008 1.00 80.00 817 LEU A O 1
ATOM 6697 N N . ALA A 1 818 ? 32.455 1.560 -47.840 1.00 76.44 818 ALA A N 1
ATOM 6698 C CA . ALA A 1 818 ? 33.100 1.819 -49.135 1.00 76.44 818 ALA A CA 1
ATOM 6699 C C . ALA A 1 818 ? 34.487 2.482 -49.006 1.00 76.44 818 ALA A C 1
ATOM 6701 O O . ALA A 1 818 ? 35.329 2.377 -49.892 1.00 76.44 818 ALA A O 1
ATOM 6702 N N . SER A 1 819 ? 34.735 3.153 -47.881 1.00 73.94 819 SER A N 1
ATOM 6703 C CA . SER A 1 819 ? 36.003 3.786 -47.523 1.00 73.94 819 SER A CA 1
ATOM 6704 C C . SER A 1 819 ? 36.991 2.841 -46.809 1.00 73.94 819 SER A C 1
ATOM 6706 O O . SER A 1 819 ? 37.959 3.327 -46.225 1.00 73.94 819 SER A O 1
ATOM 6708 N N . GLY A 1 820 ? 36.743 1.524 -46.817 1.00 78.31 820 GLY A N 1
ATOM 6709 C CA . GLY A 1 820 ? 37.582 0.467 -46.235 1.00 78.31 820 GLY A CA 1
ATOM 6710 C C . GLY A 1 820 ? 37.433 0.312 -44.717 1.00 78.31 820 GLY A C 1
ATOM 6711 O O . GLY A 1 820 ? 37.393 1.308 -44.002 1.00 78.31 820 GLY A O 1
ATOM 6712 N N . GLY A 1 821 ? 37.379 -0.927 -44.214 1.00 82.00 821 GLY A N 1
ATOM 6713 C CA . GLY A 1 821 ? 37.150 -1.238 -42.794 1.00 82.00 821 GLY A CA 1
ATOM 6714 C C . GLY A 1 821 ? 35.672 -1.187 -42.379 1.00 82.00 821 GLY A C 1
ATOM 6715 O O . GLY A 1 821 ? 34.806 -0.768 -43.146 1.00 82.00 821 GLY A O 1
ATOM 6716 N N . THR A 1 822 ? 35.375 -1.625 -41.155 1.00 86.12 822 THR A N 1
ATOM 6717 C CA . THR A 1 822 ? 34.013 -1.595 -40.588 1.00 86.12 822 THR A CA 1
ATOM 6718 C C . THR A 1 822 ? 33.725 -0.265 -39.897 1.00 86.12 822 THR A C 1
ATOM 6720 O O . THR A 1 822 ? 34.645 0.400 -39.401 1.00 86.12 822 THR A O 1
ATOM 6723 N N . ARG A 1 823 ? 32.445 0.092 -39.775 1.00 84.88 823 ARG A N 1
ATOM 6724 C CA . ARG A 1 823 ? 32.009 1.249 -38.976 1.00 84.88 823 ARG A CA 1
ATOM 6725 C C . ARG A 1 823 ? 32.550 1.187 -37.541 1.00 84.88 823 ARG A C 1
ATOM 6727 O O . ARG A 1 823 ? 33.098 2.166 -37.046 1.00 84.88 823 ARG A O 1
ATOM 6734 N N . LEU A 1 824 ? 32.511 0.021 -36.894 1.00 85.56 824 LEU A N 1
ATOM 6735 C CA . LEU A 1 824 ? 33.061 -0.196 -35.553 1.00 85.56 824 LEU A CA 1
ATOM 6736 C C . LEU A 1 824 ? 34.561 0.111 -35.493 1.00 85.56 824 LEU A C 1
ATOM 6738 O O . LEU A 1 824 ? 34.992 0.817 -34.584 1.00 85.56 824 LEU A O 1
ATOM 6742 N N . SER A 1 825 ? 35.358 -0.373 -36.454 1.00 86.12 825 SER A N 1
ATOM 6743 C CA . SER A 1 825 ? 36.800 -0.080 -36.481 1.00 86.12 825 SER A CA 1
ATOM 6744 C C . SER A 1 825 ? 37.088 1.415 -36.602 1.00 86.12 825 SER A C 1
ATOM 6746 O O . SER A 1 825 ? 37.923 1.930 -35.863 1.00 86.12 825 SER A O 1
ATOM 6748 N N . LYS A 1 826 ? 36.342 2.140 -37.442 1.00 82.75 826 LYS A N 1
ATOM 6749 C CA . LYS A 1 826 ? 36.536 3.585 -37.617 1.00 82.75 826 LYS A CA 1
ATOM 6750 C C . LYS A 1 826 ? 36.110 4.400 -36.404 1.00 82.75 826 LYS A C 1
ATOM 6752 O O . LYS A 1 826 ? 36.807 5.349 -36.043 1.00 82.75 826 LYS A O 1
ATOM 6757 N N . LEU A 1 827 ? 35.027 4.001 -35.734 1.00 80.81 827 LEU A N 1
ATOM 6758 C CA . LEU A 1 827 ? 34.620 4.587 -34.454 1.00 80.81 827 LEU A CA 1
ATOM 6759 C C . LEU A 1 827 ? 35.708 4.384 -33.394 1.00 80.81 827 LEU A C 1
ATOM 6761 O O . LEU A 1 827 ? 36.111 5.339 -32.740 1.00 80.81 827 LEU A O 1
ATOM 6765 N N . ILE A 1 828 ? 36.231 3.159 -33.262 1.00 82.25 828 ILE A N 1
ATOM 6766 C CA . ILE A 1 828 ? 37.264 2.802 -32.277 1.00 82.25 828 ILE A CA 1
ATOM 6767 C C . ILE A 1 828 ? 38.599 3.524 -32.537 1.00 82.25 828 ILE A C 1
ATOM 6769 O O . ILE A 1 828 ? 39.360 3.795 -31.604 1.00 82.25 828 ILE A O 1
ATOM 6773 N N . GLU A 1 829 ? 38.901 3.837 -33.794 1.00 80.19 829 GLU A N 1
ATOM 6774 C CA . GLU A 1 829 ? 40.073 4.627 -34.184 1.00 80.19 829 GLU A CA 1
ATOM 6775 C C . GLU A 1 829 ? 39.873 6.142 -34.025 1.00 80.19 829 GLU A C 1
ATOM 6777 O O . GLU A 1 829 ? 40.849 6.888 -34.086 1.00 80.19 829 GLU A O 1
ATOM 6782 N N . GLY A 1 830 ? 38.640 6.598 -33.775 1.00 70.00 830 GLY A N 1
ATOM 6783 C CA . GLY A 1 830 ? 38.294 8.018 -33.681 1.00 70.00 830 GLY A CA 1
ATOM 6784 C C . GLY A 1 830 ? 38.247 8.730 -35.038 1.00 70.00 830 GLY A C 1
ATOM 6785 O O . GLY A 1 830 ? 38.349 9.954 -35.084 1.00 70.00 830 GLY A O 1
ATOM 6786 N N . ASN A 1 831 ? 38.111 7.971 -36.129 1.00 69.50 831 ASN A N 1
ATOM 6787 C CA . ASN A 1 831 ? 38.125 8.459 -37.511 1.00 69.50 831 ASN A CA 1
ATOM 6788 C C . ASN A 1 831 ? 36.715 8.725 -38.074 1.00 69.50 831 ASN A C 1
ATOM 6790 O O . ASN A 1 831 ? 36.584 9.219 -39.192 1.00 69.50 831 ASN A O 1
ATOM 6794 N N . GLU A 1 832 ? 35.663 8.385 -37.328 1.00 70.12 832 GLU A N 1
ATOM 6795 C CA . GLU A 1 832 ? 34.266 8.499 -37.753 1.00 70.12 832 GLU A CA 1
ATOM 6796 C C . GLU A 1 832 ? 33.363 8.842 -36.556 1.00 70.12 832 GLU A C 1
ATOM 6798 O O . GLU A 1 832 ? 33.720 8.602 -35.400 1.00 70.12 832 GLU A O 1
ATOM 6803 N N . GLN A 1 833 ? 32.191 9.416 -36.831 1.00 70.69 833 GLN A N 1
ATOM 6804 C CA . GLN A 1 833 ? 31.145 9.692 -35.845 1.00 70.69 833 GLN A CA 1
ATOM 6805 C C . GLN A 1 833 ? 29.880 8.902 -36.201 1.00 70.69 833 GLN A C 1
ATOM 6807 O O . GLN A 1 833 ? 29.609 8.645 -37.372 1.00 70.69 833 GLN A O 1
ATOM 6812 N N . LEU A 1 834 ? 29.103 8.499 -35.195 1.00 71.88 834 LEU A N 1
ATOM 6813 C CA . LEU A 1 834 ? 27.937 7.641 -35.394 1.00 71.88 834 LEU A CA 1
ATOM 6814 C C . LEU A 1 834 ? 26.706 8.461 -35.812 1.00 71.88 834 LEU A C 1
ATOM 6816 O O . LEU A 1 834 ? 26.156 9.200 -34.994 1.00 71.88 834 LEU A O 1
ATOM 6820 N N . ASN A 1 835 ? 26.233 8.275 -37.049 1.00 68.38 835 ASN A N 1
ATOM 6821 C CA . ASN A 1 835 ? 24.945 8.799 -37.509 1.00 68.38 835 ASN A CA 1
ATOM 6822 C C . ASN A 1 835 ? 23.821 7.785 -37.243 1.00 68.38 835 ASN A C 1
ATOM 6824 O O . ASN A 1 835 ? 23.787 6.703 -37.826 1.00 68.38 835 ASN A O 1
ATOM 6828 N N . LEU A 1 836 ? 22.877 8.145 -36.372 1.00 64.81 836 LEU A N 1
ATOM 6829 C CA . LEU A 1 836 ? 21.780 7.260 -35.967 1.00 64.81 836 LEU A CA 1
ATOM 6830 C C . LEU A 1 836 ? 20.718 7.044 -37.060 1.00 64.81 836 LEU A C 1
ATOM 6832 O O . LEU A 1 836 ? 20.027 6.025 -37.019 1.00 64.81 836 LEU A O 1
ATOM 6836 N N . LYS A 1 837 ? 20.596 7.945 -38.051 1.00 61.19 837 LYS A N 1
ATOM 6837 C CA . LYS A 1 837 ? 19.591 7.832 -39.132 1.00 61.19 837 LYS A CA 1
ATOM 6838 C C . LYS A 1 837 ? 19.801 6.590 -40.010 1.00 61.19 837 LYS A C 1
ATOM 6840 O O . LYS A 1 837 ? 18.856 6.117 -40.630 1.00 61.19 837 LYS A O 1
ATOM 6845 N N . GLU A 1 838 ? 21.014 6.043 -40.035 1.00 59.41 838 GLU A N 1
ATOM 6846 C CA . GLU A 1 838 ? 21.395 4.915 -40.894 1.00 59.41 838 GLU A CA 1
ATOM 6847 C C . GLU A 1 838 ? 21.239 3.536 -40.227 1.00 59.41 838 GLU A C 1
ATOM 6849 O O . GLU A 1 838 ? 21.445 2.520 -40.883 1.00 59.41 838 GLU A O 1
ATOM 6854 N N . ILE A 1 839 ? 20.899 3.475 -38.931 1.00 63.59 839 ILE A N 1
ATOM 6855 C CA . ILE A 1 839 ? 20.995 2.239 -38.122 1.00 63.59 839 ILE A CA 1
ATOM 6856 C C . ILE A 1 839 ? 19.619 1.581 -37.892 1.00 63.59 839 ILE A C 1
ATOM 6858 O O . ILE A 1 839 ? 19.547 0.422 -37.495 1.00 63.59 839 ILE A O 1
ATOM 6862 N N . GLY A 1 840 ? 18.515 2.282 -38.186 1.00 59.50 840 GLY A N 1
ATOM 6863 C CA . GLY A 1 840 ? 17.163 1.700 -38.184 1.00 59.50 840 GLY A CA 1
ATOM 6864 C C . GLY A 1 840 ? 16.712 1.117 -36.836 1.00 59.50 840 GLY A C 1
ATOM 6865 O O . GLY A 1 840 ? 16.018 0.105 -36.816 1.00 59.50 840 GLY A O 1
ATOM 6866 N N . LEU A 1 841 ? 17.138 1.715 -35.718 1.00 62.69 841 LEU A N 1
ATOM 6867 C CA . LEU A 1 841 ? 16.870 1.213 -34.365 1.00 62.69 841 LEU A CA 1
ATOM 6868 C C . LEU A 1 841 ? 15.479 1.603 -33.859 1.00 62.69 841 LEU A C 1
ATOM 6870 O O . LEU A 1 841 ? 15.037 2.733 -34.066 1.00 62.69 841 LEU A O 1
ATOM 6874 N N . ILE A 1 842 ? 14.833 0.692 -33.126 1.00 57.25 842 ILE A N 1
ATOM 6875 C CA . ILE A 1 842 ? 13.528 0.923 -32.489 1.00 57.25 842 ILE A CA 1
ATOM 6876 C C . ILE A 1 842 ? 13.703 1.337 -31.007 1.00 57.25 842 ILE A C 1
ATOM 6878 O O . ILE A 1 842 ? 12.880 2.085 -30.474 1.00 57.25 842 ILE A O 1
ATOM 6882 N N . SER A 1 843 ? 14.803 0.930 -30.351 1.00 60.88 843 SER A N 1
ATOM 6883 C CA . SER A 1 843 ? 15.152 1.244 -28.952 1.00 60.88 843 SER A CA 1
ATOM 6884 C C . SER A 1 843 ? 16.550 1.867 -28.761 1.00 60.88 843 SER A C 1
ATOM 6886 O O . SER A 1 843 ? 17.514 1.541 -29.456 1.00 60.88 843 SER A O 1
ATOM 6888 N N . PHE A 1 844 ? 16.679 2.736 -27.745 1.00 60.44 844 PHE A N 1
ATOM 6889 C CA . PHE A 1 844 ? 17.908 3.471 -27.401 1.00 60.44 844 PHE A CA 1
ATOM 6890 C C . PHE A 1 844 ? 18.801 2.797 -26.343 1.00 60.44 844 PHE A C 1
ATOM 6892 O O . PHE A 1 844 ? 19.895 3.295 -26.065 1.00 60.44 844 PHE A O 1
ATOM 6899 N N . ASP A 1 845 ? 18.400 1.666 -25.756 1.00 60.16 845 ASP A N 1
ATOM 6900 C CA . ASP A 1 845 ? 19.107 1.089 -24.597 1.00 60.16 845 ASP A CA 1
ATOM 6901 C C . ASP A 1 845 ? 20.583 0.754 -24.892 1.00 60.16 845 ASP A C 1
ATOM 6903 O O . ASP A 1 845 ? 21.473 1.011 -24.070 1.00 60.16 845 ASP A O 1
ATOM 6907 N N . ASN A 1 846 ? 20.872 0.270 -26.105 1.00 63.81 846 ASN A N 1
ATOM 6908 C CA . ASN A 1 846 ? 22.232 -0.056 -26.548 1.00 63.81 846 ASN A CA 1
ATOM 6909 C C . ASN A 1 846 ? 23.031 1.162 -27.062 1.00 63.81 846 ASN A C 1
ATOM 6911 O O . ASN A 1 846 ? 24.256 1.084 -27.157 1.00 63.81 846 ASN A O 1
ATOM 6915 N N . ILE A 1 847 ? 22.375 2.299 -27.336 1.00 71.44 847 ILE A N 1
ATOM 6916 C CA . ILE A 1 847 ? 23.025 3.542 -27.798 1.00 71.44 847 ILE A CA 1
ATOM 6917 C C . ILE A 1 847 ? 23.790 4.221 -26.657 1.00 71.44 847 ILE A C 1
ATOM 6919 O O . ILE A 1 847 ? 24.800 4.879 -26.893 1.00 71.44 847 ILE A O 1
ATOM 6923 N N . SER A 1 848 ? 23.371 4.025 -25.403 1.00 73.94 848 SER A N 1
ATOM 6924 C CA . SER A 1 848 ? 24.016 4.643 -24.234 1.00 73.94 848 SER A CA 1
ATOM 6925 C C . SER A 1 848 ? 25.526 4.356 -24.133 1.00 73.94 848 SER A C 1
ATOM 6927 O O . SER A 1 848 ? 26.297 5.247 -23.773 1.00 73.94 848 SER A O 1
ATOM 6929 N N . LEU A 1 849 ? 25.963 3.150 -24.517 1.00 77.88 849 LEU A N 1
ATOM 6930 C CA . LEU A 1 849 ? 27.379 2.772 -24.619 1.00 77.88 849 LEU A CA 1
ATOM 6931 C C . LEU A 1 849 ? 28.112 3.493 -25.757 1.00 77.88 849 LEU A C 1
ATOM 6933 O O . LEU A 1 849 ? 29.303 3.750 -25.643 1.00 77.88 849 LEU A O 1
ATOM 6937 N N . LEU A 1 850 ? 27.408 3.836 -26.834 1.00 79.06 850 LEU A N 1
ATOM 6938 C CA . LEU A 1 850 ? 27.955 4.513 -28.010 1.00 79.06 850 LEU A CA 1
ATOM 6939 C C . LEU A 1 850 ? 27.873 6.046 -27.912 1.00 79.06 850 LEU A C 1
ATOM 6941 O O . LEU A 1 850 ? 28.307 6.738 -28.826 1.00 79.06 850 LEU A O 1
ATOM 6945 N N . SER A 1 851 ? 27.344 6.587 -26.810 1.00 77.00 851 SER A N 1
ATOM 6946 C CA . SER A 1 851 ? 27.076 8.023 -26.625 1.00 77.00 851 SER A CA 1
ATOM 6947 C C . SER A 1 851 ? 28.272 8.937 -26.898 1.00 77.00 851 SER A C 1
ATOM 6949 O O . SER A 1 851 ? 28.096 10.023 -27.446 1.00 77.00 851 SER A O 1
ATOM 6951 N N . ALA A 1 852 ? 29.495 8.498 -26.590 1.00 73.88 852 ALA A N 1
ATOM 6952 C CA . ALA A 1 852 ? 30.695 9.288 -26.850 1.00 73.88 852 ALA A CA 1
ATOM 6953 C C . ALA A 1 852 ? 30.976 9.495 -28.358 1.00 73.88 852 ALA A C 1
ATOM 6955 O O . ALA A 1 852 ? 31.607 10.487 -28.729 1.00 73.88 852 ALA A O 1
ATOM 6956 N N . PHE A 1 853 ? 30.463 8.617 -29.225 1.00 75.19 853 PHE A N 1
ATOM 6957 C CA . PHE A 1 853 ? 30.647 8.654 -30.681 1.00 75.19 853 PHE A CA 1
ATOM 6958 C C . PHE A 1 853 ? 29.606 9.485 -31.434 1.00 75.19 853 PHE A C 1
ATOM 6960 O O . PHE A 1 853 ? 29.745 9.688 -32.638 1.00 75.19 853 PHE A O 1
ATOM 6967 N N . ILE A 1 854 ? 28.555 9.943 -30.756 1.00 71.94 854 ILE A N 1
ATOM 6968 C CA . ILE A 1 854 ? 27.451 10.670 -31.385 1.00 71.94 854 ILE A CA 1
ATOM 6969 C C . ILE A 1 854 ? 27.849 12.141 -31.524 1.00 71.94 854 ILE A C 1
ATOM 6971 O O . ILE A 1 854 ? 28.372 12.755 -30.585 1.00 71.94 854 ILE A O 1
ATOM 6975 N N . SER A 1 855 ? 27.637 12.705 -32.709 1.00 58.78 855 SER A N 1
ATOM 6976 C CA . SER A 1 855 ? 28.014 14.084 -33.032 1.00 58.78 855 SER A CA 1
ATOM 6977 C C . SER A 1 855 ? 26.868 14.972 -33.471 1.00 58.78 855 SER A C 1
ATOM 6979 O O . SER A 1 855 ? 26.939 16.177 -33.250 1.00 58.78 855 SER A O 1
ATOM 6981 N N . ASP A 1 856 ? 25.810 14.381 -34.019 1.00 53.50 856 ASP A N 1
ATOM 6982 C CA . ASP A 1 856 ? 24.588 15.076 -34.386 1.00 53.50 856 ASP A CA 1
ATOM 6983 C C . ASP A 1 856 ? 23.384 14.310 -33.822 1.00 53.50 856 ASP A C 1
ATOM 6985 O O . ASP A 1 856 ? 23.183 13.126 -34.099 1.00 53.50 856 ASP A O 1
ATOM 6989 N N . LEU A 1 857 ? 22.615 14.985 -32.967 1.00 51.50 857 LEU A N 1
ATOM 6990 C CA . LEU A 1 857 ? 21.405 14.462 -32.325 1.00 51.50 857 LEU A CA 1
ATOM 6991 C C . LEU A 1 857 ? 20.129 14.873 -33.081 1.00 51.50 857 LEU A C 1
ATOM 6993 O O . LEU A 1 857 ? 19.034 14.586 -32.596 1.00 51.50 857 LEU A O 1
ATOM 6997 N N . ASN A 1 858 ? 20.232 15.512 -34.259 1.00 42.66 858 ASN A N 1
ATOM 6998 C CA . ASN A 1 858 ? 19.077 15.890 -35.086 1.00 42.66 858 ASN A CA 1
ATOM 6999 C C . ASN A 1 858 ? 18.312 14.664 -35.628 1.00 42.66 858 ASN A C 1
ATOM 7001 O O . ASN A 1 858 ? 18.430 14.263 -36.787 1.00 42.66 858 ASN A O 1
ATOM 7005 N N . LEU A 1 859 ? 17.459 14.090 -34.782 1.00 47.03 859 LEU A N 1
ATOM 7006 C CA . LEU A 1 859 ? 16.555 12.973 -35.081 1.00 47.03 859 LEU A CA 1
ATOM 7007 C C . LEU A 1 859 ? 15.165 13.429 -35.569 1.00 47.03 859 LEU A C 1
ATOM 7009 O O . LEU A 1 859 ? 14.256 12.604 -35.687 1.00 47.03 859 LEU A O 1
ATOM 7013 N N . ILE A 1 860 ? 15.003 14.724 -35.872 1.00 38.88 860 ILE A N 1
ATOM 7014 C CA . ILE A 1 860 ? 13.711 15.398 -36.103 1.00 38.88 860 ILE A CA 1
ATOM 7015 C C . ILE A 1 860 ? 12.876 14.755 -37.232 1.00 38.88 860 ILE A C 1
ATOM 7017 O O . ILE A 1 860 ? 11.653 14.769 -37.151 1.00 38.88 860 ILE A O 1
ATOM 7021 N N . ASP A 1 861 ? 13.489 14.079 -38.209 1.00 35.66 861 ASP A N 1
ATOM 7022 C CA . ASP A 1 861 ? 12.750 13.507 -39.352 1.00 35.66 861 ASP A CA 1
ATOM 7023 C C . ASP A 1 861 ? 12.317 12.036 -39.194 1.00 35.66 861 ASP A C 1
ATOM 7025 O O . ASP A 1 861 ? 11.662 11.494 -40.081 1.00 35.66 861 ASP A O 1
ATOM 7029 N N . SER A 1 862 ? 12.677 11.354 -38.099 1.00 33.88 862 SER A N 1
ATOM 7030 C CA . SER A 1 862 ? 12.509 9.886 -37.985 1.00 33.88 862 SER A CA 1
ATOM 7031 C C . SER A 1 862 ? 11.460 9.408 -36.971 1.00 33.88 862 SER A C 1
ATOM 7033 O O . SER A 1 862 ? 11.300 8.205 -36.761 1.00 33.88 862 SER A O 1
ATOM 7035 N N . PHE A 1 863 ? 10.691 10.308 -36.354 1.00 33.97 863 PHE A N 1
ATOM 7036 C CA . PHE A 1 863 ? 9.795 9.921 -35.263 1.00 33.97 863 PHE A CA 1
ATOM 7037 C C . PHE A 1 863 ? 8.367 9.556 -35.705 1.00 33.97 863 PHE A C 1
ATOM 7039 O O . PHE A 1 863 ? 7.494 10.402 -35.877 1.00 33.97 863 PHE A O 1
ATOM 7046 N N . LYS A 1 864 ? 8.114 8.239 -35.741 1.00 32.62 864 LYS A N 1
ATOM 7047 C CA . LYS A 1 864 ? 6.833 7.605 -35.359 1.00 32.62 864 LYS A CA 1
ATOM 7048 C C . LYS A 1 864 ? 6.923 6.917 -33.980 1.00 32.62 864 LYS A C 1
ATOM 7050 O O . LYS A 1 864 ? 6.197 5.969 -33.703 1.00 32.62 864 LYS A O 1
ATOM 7055 N N . LEU A 1 865 ? 7.818 7.384 -33.108 1.00 34.66 865 LEU A N 1
ATOM 7056 C CA . LEU A 1 865 ? 7.998 6.872 -31.744 1.00 34.66 865 LEU A CA 1
ATOM 7057 C C . LEU A 1 865 ? 7.730 7.994 -30.725 1.00 34.66 865 LEU A C 1
ATOM 7059 O O . LEU A 1 865 ? 8.133 9.139 -30.901 1.00 34.66 865 LEU A O 1
ATOM 7063 N N . ASN A 1 866 ? 6.976 7.689 -29.673 1.00 28.78 866 ASN A N 1
ATOM 7064 C CA . ASN A 1 866 ? 6.545 8.674 -28.683 1.00 28.78 866 ASN A CA 1
ATOM 7065 C C . ASN A 1 866 ? 7.739 9.258 -27.901 1.00 28.78 866 ASN A C 1
ATOM 7067 O O . ASN A 1 866 ? 8.403 8.540 -27.159 1.00 28.78 866 ASN A O 1
ATOM 7071 N N . THR A 1 867 ? 7.957 10.568 -28.070 1.00 34.84 867 THR A N 1
ATOM 7072 C CA . THR A 1 867 ? 8.525 11.542 -27.112 1.00 34.84 867 THR A CA 1
ATOM 7073 C C . THR A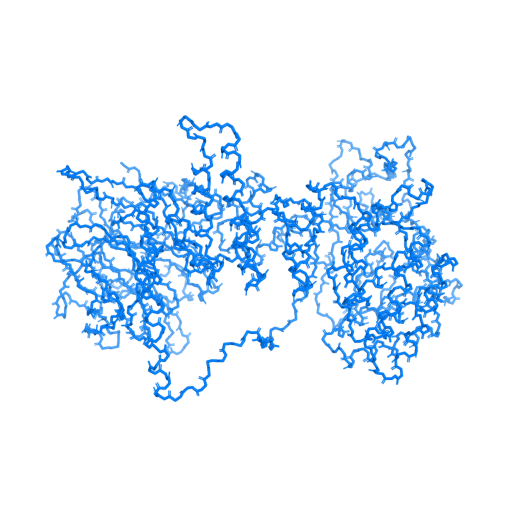 1 867 ? 9.532 11.022 -26.080 1.00 34.84 867 THR A C 1
ATOM 7075 O O . THR A 1 867 ? 9.112 10.601 -25.010 1.00 34.84 867 THR A O 1
ATOM 7078 N N . PHE A 1 868 ? 10.837 11.220 -26.311 1.00 31.20 868 PHE A N 1
ATOM 7079 C CA . PHE A 1 868 ? 11.819 11.444 -25.237 1.00 31.20 868 PHE A CA 1
ATOM 7080 C C . PHE A 1 868 ? 12.953 12.366 -25.715 1.00 31.20 868 PHE A C 1
ATOM 7082 O O . PHE A 1 868 ? 13.577 12.136 -26.747 1.00 31.20 868 PHE A O 1
ATOM 7089 N N . ALA A 1 869 ? 13.147 13.459 -24.976 1.00 29.16 869 ALA A N 1
ATOM 7090 C CA . ALA A 1 869 ? 13.947 14.620 -25.341 1.00 29.16 869 ALA A CA 1
ATOM 7091 C C . ALA A 1 869 ? 15.462 14.388 -25.187 1.00 29.16 869 ALA A C 1
ATOM 7093 O O . ALA A 1 869 ? 15.949 14.176 -24.077 1.00 29.16 869 ALA A O 1
ATOM 7094 N N . PHE A 1 870 ? 16.201 14.523 -26.289 1.00 30.19 870 PHE A N 1
ATOM 7095 C CA . PHE A 1 870 ? 17.609 14.923 -26.289 1.00 30.19 870 PHE A CA 1
ATOM 7096 C C . PHE A 1 870 ? 17.682 16.365 -26.805 1.00 30.19 870 PHE A C 1
ATOM 7098 O O . PHE A 1 870 ? 17.793 16.600 -28.005 1.00 30.19 870 PHE A O 1
ATOM 7105 N N . THR A 1 871 ? 17.570 17.318 -25.884 1.00 25.11 871 THR A N 1
ATOM 7106 C CA . THR A 1 871 ? 17.959 18.727 -26.050 1.00 25.11 871 THR A CA 1
ATOM 7107 C C . THR A 1 871 ? 18.604 19.189 -24.764 1.00 25.11 871 THR A C 1
ATOM 7109 O O . THR A 1 871 ? 17.998 18.913 -23.697 1.00 25.11 871 THR A O 1
#

Sequence (871 aa):
FSSDAWRFNRLTHKWQKCGLADPANPLPDTLASFSLVSRGQQSDFSCSFNEAYIFGGTKVPFGGNSNTNRLYWIKIDSLGKIHLKLQSISGPLLLPKIYGQGMCRCIEKRAKGKTFEVLYIIGGTDGHEYTMDVYRLQRDIAAPQDESWELTLLSERNIDEVGRYRLEVVPFQNLLVTFGGSISNQFIFKLDVLTVFDLEMRRFEKIQTKSDPVYGFPEERSCHSIVHREDFVYLIGGYGMEMNAFSAIWRFNLQNFEWRKIEEYNRLPVPVYFHASTLTPDGCIFVFGGVEKQNTQERHERRVNDLQRMWLQPPSLSYFASISLLRDVPDRQLLRLTNECVRCSDIFKIPVIGRHWRDGLTEGLIYDDFPIQPPELSEVEKSAYEKKRAAKLERFVQMKSRIFEKRKIGEYDEEIMELTAELLGKHADIYTFWNIRREAIEQISVKLEGESEEEHIERKSKLLDKELKLTQECLMKNPKSYSSWHHQELALCDNALALDCRNFHCWGKLFKFHLTMSFEDHRRSVAKLAKLNDMDELSFSDRLIGKNPSNYSAWHYRGTLLPKLEENRRENSENRLMTDECLKGEFEKVLHVCGVNSEDQTAWTYCRWLVELATNGLPVSPQVVAARFLDSTTGLVVFSEAVNKQMVKNTFLFDDSKLIKFESISPFKTSNYVSEFKYSRVWLLSNISNPLLISTLDKEGKNDSELKQINVDKIFINKFYFQEKFSSSAVKIRELPKKCLNDFVKLCNDLIPVEDNPWALAALTRAMFLLEGNNKQTFELAKDNCEKLKKIDSQRSKMYEELMDKYCLIKSLNEELASGGTRLSKLIEGNEQLNLKEIGLISFDNISLLSAFISDLNLIDSFKLNTFAFT